Protein AF-0000000066064183 (afdb_homodimer)

Solvent-accessible surface area (backbone atoms only — not comparable to full-atom values): 51608 Å² total; per-residue (Å²): 132,82,78,79,80,56,52,75,46,66,65,66,35,62,36,54,28,51,51,50,15,47,63,70,66,60,38,46,51,27,58,56,36,21,38,32,31,71,43,73,90,40,61,31,41,55,65,81,29,34,33,32,48,50,46,84,92,49,53,87,60,42,46,68,50,88,60,41,25,74,32,58,51,68,46,46,53,54,43,50,52,51,51,50,53,57,45,64,74,35,52,28,32,36,38,71,33,29,43,29,48,42,86,91,64,43,38,37,30,45,37,33,20,49,43,37,56,59,42,43,48,47,60,15,36,27,27,75,55,95,61,76,54,82,82,67,67,79,63,30,38,36,43,38,32,42,86,43,75,47,45,32,91,78,47,71,43,76,41,49,25,38,36,38,39,29,75,92,74,33,36,36,42,31,32,29,50,56,30,67,65,53,59,60,48,51,55,47,25,52,46,39,51,54,32,51,82,70,67,20,36,59,38,41,20,11,27,27,28,39,92,87,55,54,16,39,36,31,32,30,48,70,78,39,43,33,50,64,68,37,54,38,94,83,29,25,28,34,32,41,46,40,30,37,44,38,93,71,28,27,27,10,35,44,32,22,40,75,40,72,32,58,67,60,41,55,88,84,35,47,56,62,49,65,27,59,22,51,74,13,39,31,38,40,60,43,57,48,92,66,24,43,75,36,38,76,54,48,86,81,36,60,43,14,31,34,36,21,36,44,84,49,39,87,52,42,34,92,65,20,46,48,44,56,47,53,35,36,33,40,34,18,25,36,50,63,12,58,63,30,50,43,30,57,42,55,71,41,32,45,45,36,51,38,54,41,21,57,25,37,45,51,43,40,56,38,62,85,66,54,84,63,73,44,78,43,70,28,39,58,28,43,46,83,38,48,39,40,50,70,64,62,55,46,51,42,48,52,50,52,32,64,74,74,62,36,46,40,34,40,32,39,53,18,21,36,38,29,26,71,94,66,26,45,61,55,51,68,68,49,54,48,23,52,51,48,28,55,76,71,46,68,57,66,87,44,64,61,44,77,41,70,45,61,45,44,33,21,48,66,65,51,71,81,42,68,56,63,53,35,46,24,57,70,46,28,89,48,52,66,58,43,55,51,51,35,52,53,52,22,51,53,52,52,60,63,51,66,80,58,91,72,58,68,67,31,61,64,33,39,39,42,133,133,82,78,79,81,56,52,76,47,65,65,68,35,63,36,54,28,51,51,48,14,48,63,69,66,60,40,46,49,26,57,57,37,20,38,33,32,70,40,73,89,39,62,29,41,55,65,81,30,34,33,32,47,50,46,85,92,50,51,85,59,40,45,70,50,89,59,41,25,75,33,58,51,69,45,46,55,56,43,49,52,52,50,50,54,57,44,64,72,36,53,30,32,36,39,71,33,28,42,29,49,42,85,90,65,44,38,37,30,46,39,35,19,48,44,38,56,60,42,43,47,47,60,15,37,27,27,74,55,93,62,74,53,80,83,65,65,80,62,30,38,36,43,37,32,42,87,42,75,46,45,31,92,80,48,71,44,76,41,49,26,39,36,38,40,30,76,92,76,33,35,36,42,31,32,28,49,55,30,67,64,52,61,60,48,50,54,47,24,51,45,40,50,54,32,52,80,70,67,20,35,59,38,42,21,11,27,26,27,40,92,86,54,51,19,38,36,29,31,29,47,70,78,39,41,33,49,63,67,37,54,38,94,81,29,25,28,32,31,38,45,39,30,35,44,37,91,72,27,26,25,11,34,44,32,23,40,74,41,73,32,57,67,58,42,54,89,83,34,46,56,63,49,65,26,58,23,51,75,15,38,31,39,40,59,43,56,50,92,64,24,42,75,36,37,76,52,47,84,81,34,60,43,14,32,34,36,20,36,44,85,48,39,88,54,43,35,92,65,20,46,46,43,55,46,52,33,38,34,41,36,18,25,37,51,62,11,58,63,31,50,43,30,57,43,55,72,41,32,45,46,36,49,38,53,43,20,58,25,37,45,50,44,39,58,38,61,84,65,54,83,64,72,43,77,43,68,29,39,58,28,42,45,81,39,48,39,39,49,69,64,62,54,45,50,42,48,52,51,53,33,64,74,73,61,35,44,40,34,41,33,37,54,19,21,36,38,28,25,71,93,67,28,44,62,56,51,67,67,50,53,49,22,53,50,48,29,55,76,72,46,66,56,66,88,48,63,62,45,78,41,69,44,62,45,43,32,20,48,65,68,50,72,82,40,66,55,63,54,37,47,25,58,70,48,28,88,48,53,66,58,42,54,52,49,35,52,52,51,21,51,50,52,50,61,63,51,67,79,58,91,71,58,66,66,31,62,65,33,38,38,43,133

Structure (mmCIF, N/CA/C/O backbone):
data_AF-0000000066064183-model_v1
#
loop_
_entity.id
_entity.type
_entity.pdbx_description
1 polymer 'Phosphoenolpyruvate carboxykinase (ATP)'
#
loop_
_atom_site.group_PDB
_atom_site.id
_atom_site.type_symbol
_atom_site.label_atom_id
_atom_site.label_alt_id
_atom_site.label_comp_id
_atom_site.label_asym_id
_atom_site.label_entity_id
_atom_site.label_seq_id
_atom_site.pdbx_PDB_ins_code
_atom_site.Cartn_x
_atom_site.Cartn_y
_atom_site.Cartn_z
_atom_site.occupancy
_atom_site.B_iso_or_equiv
_atom_site.auth_seq_id
_atom_site.auth_comp_id
_atom_site.auth_asym_id
_atom_site.auth_atom_id
_atom_site.pdbx_PDB_model_num
ATOM 1 N N . MET A 1 1 ? 44.344 3.656 12.828 1 25.38 1 MET A N 1
ATOM 2 C CA . MET A 1 1 ? 43.125 4.348 13.234 1 25.38 1 MET A CA 1
ATOM 3 C C . MET A 1 1 ? 42.25 4.652 12.023 1 25.38 1 MET A C 1
ATOM 5 O O . MET A 1 1 ? 42.531 5.59 11.273 1 25.38 1 MET A O 1
ATOM 9 N N . THR A 1 2 ? 41.656 3.768 11.242 1 33.09 2 THR A N 1
ATOM 10 C CA . THR A 1 2 ? 40.938 3.949 9.984 1 33.09 2 THR A CA 1
ATOM 11 C C . THR A 1 2 ? 39.75 4.906 10.172 1 33.09 2 THR A C 1
ATOM 13 O O . THR A 1 2 ? 38.906 4.691 11.031 1 33.09 2 THR A O 1
ATOM 16 N N . GLN A 1 3 ? 39.875 6.207 10.078 1 32.75 3 GLN A N 1
ATOM 17 C CA . GLN A 1 3 ? 38.906 7.293 10.164 1 32.75 3 GLN A CA 1
ATOM 18 C C . GLN A 1 3 ? 37.562 6.883 9.555 1 32.75 3 GLN A C 1
ATOM 20 O O . GLN A 1 3 ? 37.469 6.57 8.367 1 32.75 3 GLN A O 1
ATOM 25 N N . ALA A 1 4 ? 36.75 6.094 10.227 1 49.12 4 ALA A N 1
ATOM 26 C CA . ALA A 1 4 ? 35.469 5.574 9.805 1 49.12 4 ALA A CA 1
ATOM 27 C C . ALA A 1 4 ? 34.688 6.625 9.031 1 49.12 4 ALA A C 1
ATOM 29 O O . ALA A 1 4 ? 34.375 7.699 9.555 1 49.12 4 ALA A O 1
ATOM 30 N N . ASN A 1 5 ? 34.688 6.867 7.684 1 70 5 ASN A N 1
ATOM 31 C CA . ASN A 1 5 ? 34.031 7.789 6.773 1 70 5 ASN A CA 1
ATOM 32 C C . ASN A 1 5 ? 32.5 7.711 6.918 1 70 5 ASN A C 1
ATOM 34 O O . ASN A 1 5 ? 31.906 6.688 6.598 1 70 5 ASN A O 1
ATOM 38 N N . ASN A 1 6 ? 31.875 8.672 7.781 1 86.19 6 ASN A N 1
ATOM 39 C CA . ASN A 1 6 ? 30.422 8.789 7.961 1 86.19 6 ASN A CA 1
ATOM 40 C C . ASN A 1 6 ? 29.719 9.117 6.648 1 86.19 6 ASN A C 1
ATOM 42 O O . ASN A 1 6 ? 30.172 10 5.906 1 86.19 6 ASN A O 1
ATOM 46 N N . ALA A 1 7 ? 28.719 8.305 6.34 1 92.81 7 ALA A N 1
ATOM 47 C CA . ALA A 1 7 ? 28 8.461 5.078 1 92.81 7 ALA A CA 1
ATOM 48 C C . ALA A 1 7 ? 26.969 9.586 5.16 1 92.81 7 ALA A C 1
ATOM 50 O O . ALA A 1 7 ? 26.344 9.781 6.199 1 92.81 7 ALA A O 1
ATOM 51 N N . VAL A 1 8 ? 26.953 10.391 4.141 1 97.69 8 VAL A N 1
ATOM 52 C CA . VAL A 1 8 ? 25.875 11.359 3.938 1 97.69 8 VAL A CA 1
ATOM 53 C C . VAL A 1 8 ? 24.938 10.859 2.846 1 97.69 8 VAL A C 1
ATOM 55 O O . VAL A 1 8 ? 25.328 10.766 1.679 1 97.69 8 VAL A O 1
ATOM 58 N N . TYR A 1 9 ? 23.766 10.477 3.223 1 98.06 9 TYR A N 1
ATOM 59 C CA . TYR A 1 9 ? 22.734 10.055 2.27 1 98.06 9 TYR A CA 1
ATOM 60 C C . TYR A 1 9 ? 21.953 11.25 1.751 1 98.06 9 TYR A C 1
ATOM 62 O O . TYR A 1 9 ? 21.234 11.906 2.51 1 98.06 9 TYR A O 1
ATOM 70 N N . THR A 1 10 ? 22.031 11.57 0.481 1 98.31 10 THR A N 1
ATOM 71 C CA . THR A 1 10 ? 21.422 12.773 -0.071 1 98.31 10 THR A CA 1
ATOM 72 C C . THR A 1 10 ? 20.312 12.414 -1.053 1 98.31 10 THR A C 1
ATOM 74 O O . THR A 1 10 ? 20.547 11.719 -2.039 1 98.31 10 THR A O 1
ATOM 77 N N . ASP A 1 11 ? 19.094 12.859 -0.769 1 98 11 ASP A N 1
ATOM 78 C CA . ASP A 1 11 ? 17.938 12.766 -1.643 1 98 11 ASP A CA 1
ATOM 79 C C . ASP A 1 11 ? 17.688 11.32 -2.062 1 98 11 ASP A C 1
ATOM 81 O O . ASP A 1 11 ? 17.406 11.047 -3.234 1 98 11 ASP A O 1
ATOM 85 N N . ILE A 1 12 ? 17.875 10.383 -1.1 1 97.69 12 ILE A N 1
ATOM 86 C CA . ILE A 1 12 ? 17.562 8.992 -1.404 1 97.69 12 ILE A CA 1
ATOM 87 C C . ILE A 1 12 ? 16.062 8.781 -1.341 1 97.69 12 ILE A C 1
ATOM 89 O O . ILE A 1 12 ? 15.336 9.586 -0.758 1 97.69 12 ILE A O 1
ATOM 93 N N . SER A 1 13 ? 15.516 7.742 -1.992 1 97.62 13 SER A N 1
ATOM 94 C CA . SER A 1 13 ? 14.086 7.516 -2.145 1 97.62 13 SER A CA 1
ATOM 95 C C . SER A 1 13 ? 13.43 7.191 -0.804 1 97.62 13 SER A C 1
ATOM 97 O O . SER A 1 13 ? 14.117 6.852 0.161 1 97.62 13 SER A O 1
ATOM 99 N N . ALA A 1 14 ? 12.125 7.352 -0.749 1 98 14 ALA A N 1
ATOM 100 C CA . ALA A 1 14 ? 11.367 6.973 0.442 1 98 14 ALA A CA 1
ATOM 101 C C . ALA A 1 14 ? 11.617 5.512 0.808 1 98 14 ALA A C 1
ATOM 103 O O . ALA A 1 14 ? 11.75 5.176 1.986 1 98 14 ALA A O 1
ATOM 104 N N . ALA A 1 15 ? 11.641 4.652 -0.198 1 98.62 15 ALA A N 1
ATOM 105 C CA . ALA A 1 15 ? 11.914 3.236 0.029 1 98.62 15 ALA A CA 1
ATOM 106 C C . ALA A 1 15 ? 13.273 3.047 0.709 1 98.62 15 ALA A C 1
ATOM 108 O O . ALA A 1 15 ? 13.391 2.281 1.669 1 98.62 15 ALA A O 1
ATOM 109 N N . GLN A 1 16 ? 14.281 3.736 0.266 1 98.62 16 GLN A N 1
ATOM 110 C CA . GLN A 1 16 ? 15.617 3.65 0.849 1 98.62 16 GLN A CA 1
ATOM 111 C C . GLN A 1 16 ? 15.633 4.191 2.275 1 98.62 16 GLN A C 1
ATOM 113 O O . GLN A 1 16 ? 16.328 3.666 3.139 1 98.62 16 GLN A O 1
ATOM 118 N N . LEU A 1 17 ? 14.891 5.289 2.475 1 98.81 17 LEU A N 1
ATOM 119 C CA . LEU A 1 17 ? 14.805 5.832 3.824 1 98.81 17 LEU A CA 1
ATOM 120 C C . LEU A 1 17 ? 14.172 4.824 4.777 1 98.81 17 LEU A C 1
ATOM 122 O O . LEU A 1 17 ? 14.625 4.672 5.914 1 98.81 17 LEU A O 1
ATOM 126 N N . VAL A 1 18 ? 13.133 4.125 4.355 1 98.88 18 VAL A N 1
ATOM 127 C CA . VAL A 1 18 ? 12.492 3.098 5.168 1 98.88 18 VAL A CA 1
ATOM 128 C C . VAL A 1 18 ? 13.484 1.972 5.453 1 98.88 18 VAL A C 1
ATOM 130 O O . VAL A 1 18 ? 13.586 1.5 6.59 1 98.88 18 VAL A O 1
ATOM 133 N N . GLU A 1 19 ? 14.234 1.523 4.422 1 98.81 19 GLU A N 1
ATOM 134 C CA . GLU A 1 19 ? 15.242 0.487 4.605 1 98.81 19 GLU A CA 1
ATOM 135 C C . GLU A 1 19 ? 16.266 0.896 5.656 1 98.81 19 GLU A C 1
ATOM 137 O O . GLU A 1 19 ? 16.609 0.108 6.539 1 98.81 19 GLU A O 1
ATOM 142 N N . GLU A 1 20 ? 16.766 2.166 5.547 1 98.56 20 GLU A N 1
ATOM 143 C CA . GLU A 1 20 ? 17.75 2.668 6.5 1 98.56 20 GLU A CA 1
ATOM 144 C C . GLU A 1 20 ? 17.188 2.727 7.914 1 98.56 20 GLU A C 1
ATOM 146 O O . GLU A 1 20 ? 17.859 2.385 8.883 1 98.56 20 GLU A O 1
ATOM 151 N N . ALA A 1 21 ? 15.945 3.18 8.023 1 98.75 21 ALA A N 1
ATOM 152 C CA . ALA A 1 21 ? 15.297 3.229 9.336 1 98.75 21 ALA A CA 1
ATOM 153 C C . ALA A 1 21 ? 15.227 1.838 9.961 1 98.75 21 ALA A C 1
ATOM 155 O O . ALA A 1 21 ? 15.492 1.673 11.156 1 98.75 21 ALA A O 1
ATOM 156 N N . ILE A 1 22 ? 14.836 0.822 9.156 1 98.69 22 ILE A N 1
ATOM 157 C CA . ILE A 1 22 ? 14.719 -0.551 9.633 1 98.69 22 ILE A CA 1
ATOM 158 C C . ILE A 1 22 ? 16.094 -1.083 10.023 1 98.69 22 ILE A C 1
ATOM 160 O O . ILE A 1 22 ? 16.266 -1.652 11.109 1 98.69 22 ILE A O 1
ATOM 164 N N . ARG A 1 23 ? 17.125 -0.893 9.18 1 98 23 ARG A N 1
ATOM 165 C CA . ARG A 1 23 ? 18.484 -1.382 9.438 1 98 23 ARG A CA 1
ATOM 166 C C . ARG A 1 23 ? 19.047 -0.786 10.727 1 98 23 ARG A C 1
ATOM 168 O O . ARG A 1 23 ? 19.781 -1.45 11.445 1 98 23 ARG A O 1
ATOM 175 N N . ARG A 1 24 ? 18.641 0.432 11 1 97.56 24 ARG A N 1
ATOM 176 C CA . ARG A 1 24 ? 19.219 1.164 12.125 1 97.56 24 ARG A CA 1
ATOM 177 C C . ARG A 1 24 ? 18.328 1.033 13.367 1 97.56 24 ARG A C 1
ATOM 179 O O . ARG A 1 24 ? 18.625 1.625 14.406 1 97.56 24 ARG A O 1
ATOM 186 N N . GLY A 1 25 ? 17.219 0.284 13.281 1 97.69 25 GLY A N 1
ATOM 187 C CA . GLY A 1 25 ? 16.328 0.056 14.414 1 97.69 25 GLY A CA 1
ATOM 188 C C . GLY A 1 25 ? 15.547 1.291 14.82 1 97.69 25 GLY A C 1
ATOM 189 O O . GLY A 1 25 ? 15.227 1.475 15.992 1 97.69 25 GLY A O 1
ATOM 190 N N . GLU A 1 26 ? 15.273 2.219 13.836 1 98.19 26 GLU A N 1
ATOM 191 C CA . GLU A 1 26 ? 14.594 3.479 14.133 1 98.19 26 GLU A CA 1
ATOM 192 C C . GLU A 1 26 ? 13.078 3.287 14.188 1 98.19 26 GLU A C 1
ATOM 194 O O . GLU A 1 26 ? 12.359 4.152 14.68 1 98.19 26 GLU A O 1
ATOM 199 N N . GLY A 1 27 ? 12.594 2.215 13.648 1 98.31 27 GLY A N 1
ATOM 200 C CA . GLY A 1 27 ? 11.172 1.928 13.578 1 98.31 27 GLY A CA 1
ATOM 201 C C . GLY A 1 27 ? 10.875 0.517 13.102 1 98.31 27 GLY A C 1
ATOM 202 O O . GLY A 1 27 ? 11.781 -0.295 12.938 1 98.31 27 GLY A O 1
ATOM 203 N N . GLU A 1 28 ? 9.594 0.172 13.023 1 98.62 28 GLU A N 1
ATOM 204 C CA . GLU A 1 28 ? 9.117 -1.113 12.523 1 98.62 28 GLU A CA 1
ATOM 205 C C . GLU A 1 28 ? 7.992 -0.927 11.508 1 98.62 28 GLU A C 1
ATOM 207 O O . GLU A 1 28 ? 7.379 0.14 11.445 1 98.62 28 GLU A O 1
ATOM 212 N N . LEU A 1 29 ? 7.777 -1.938 10.703 1 98.88 29 LEU A N 1
ATOM 213 C CA . LEU A 1 29 ? 6.742 -1.843 9.672 1 98.88 29 LEU A CA 1
ATOM 214 C C . LEU A 1 29 ? 5.406 -2.363 10.195 1 98.88 29 LEU A C 1
ATOM 216 O O . LEU A 1 29 ? 5.363 -3.379 10.898 1 98.88 29 LEU A O 1
ATOM 220 N N . ALA A 1 30 ? 4.328 -1.636 9.93 1 98.81 30 ALA A N 1
ATOM 221 C CA . ALA A 1 30 ? 2.967 -2.111 10.164 1 98.81 30 ALA A CA 1
ATOM 222 C C . ALA A 1 30 ? 2.514 -3.045 9.047 1 98.81 30 ALA A C 1
ATOM 224 O O . ALA A 1 30 ? 3.184 -3.164 8.023 1 98.81 30 ALA A O 1
ATOM 225 N N . ALA A 1 31 ? 1.362 -3.686 9.258 1 98.06 31 ALA A N 1
ATOM 226 C CA . ALA A 1 31 ? 0.8 -4.629 8.297 1 98.06 31 ALA A CA 1
ATOM 227 C C . ALA A 1 31 ? 0.508 -3.947 6.961 1 98.06 31 ALA A C 1
ATOM 229 O O . ALA A 1 31 ? 0.553 -4.586 5.906 1 98.06 31 ALA A O 1
ATOM 230 N N . ASN A 1 32 ? 0.282 -2.654 6.941 1 97.62 32 ASN A N 1
ATOM 231 C CA . ASN A 1 32 ? -0.038 -1.923 5.723 1 97.62 32 ASN A CA 1
ATOM 232 C C . ASN A 1 32 ? 1.206 -1.288 5.105 1 97.62 32 ASN A C 1
ATOM 234 O O . ASN A 1 32 ? 1.104 -0.494 4.172 1 97.62 32 ASN A O 1
ATOM 238 N N . GLY A 1 33 ? 2.35 -1.509 5.699 1 98.5 33 GLY A N 1
ATOM 239 C CA . GLY A 1 33 ? 3.613 -1.091 5.113 1 98.5 33 GLY A CA 1
ATOM 240 C C . GLY A 1 33 ? 4.105 0.241 5.645 1 98.5 33 GLY A C 1
ATOM 241 O O . GLY A 1 33 ? 5.242 0.638 5.383 1 98.5 33 GLY A O 1
ATOM 242 N N . SER A 1 34 ? 3.293 0.961 6.387 1 98.81 34 SER A N 1
ATOM 243 C CA . SER A 1 34 ? 3.756 2.225 6.949 1 98.81 34 SER A CA 1
ATOM 244 C C . SER A 1 34 ? 4.832 1.996 8.008 1 98.81 34 SER A C 1
ATOM 246 O O . SER A 1 34 ? 4.879 0.937 8.633 1 98.81 34 SER A O 1
ATOM 248 N N . LEU A 1 35 ? 5.734 2.947 8.141 1 98.94 35 LEU A N 1
ATOM 249 C CA . LEU A 1 35 ? 6.773 2.898 9.156 1 98.94 35 LEU A CA 1
ATOM 250 C C . LEU A 1 35 ? 6.25 3.42 10.492 1 98.94 35 LEU A C 1
ATOM 252 O O . LEU A 1 35 ? 5.742 4.539 10.57 1 98.94 35 LEU A O 1
ATOM 256 N N . VAL A 1 36 ? 6.328 2.646 11.547 1 98.88 36 VAL A N 1
ATOM 257 C CA . VAL A 1 36 ? 5.859 3.027 12.875 1 98.88 36 VAL A CA 1
ATOM 258 C C . VAL A 1 36 ? 7.051 3.373 13.766 1 98.88 36 VAL A C 1
ATOM 260 O O . VAL A 1 36 ? 7.996 2.588 13.875 1 98.88 36 VAL A O 1
ATOM 263 N N . VAL A 1 37 ? 7.031 4.512 14.344 1 98.81 37 VAL A N 1
ATOM 264 C CA . VAL A 1 37 ? 8.125 4.957 15.195 1 98.81 37 VAL A CA 1
ATOM 265 C C . VAL A 1 37 ? 7.582 5.371 16.562 1 98.81 37 VAL A C 1
ATOM 267 O O . VAL A 1 37 ? 6.398 5.676 16.703 1 98.81 37 VAL A O 1
ATOM 270 N N . ARG A 1 38 ? 8.398 5.367 17.578 1 98 38 ARG A N 1
ATOM 271 C CA . ARG A 1 38 ? 8.117 5.844 18.938 1 98 38 ARG A CA 1
ATOM 272 C C . ARG A 1 38 ? 9.07 6.965 19.328 1 98 38 ARG A C 1
ATOM 274 O O . ARG A 1 38 ? 10.273 6.883 19.062 1 98 38 ARG A O 1
ATOM 281 N N . THR A 1 39 ? 8.484 7.965 19.875 1 97.19 39 THR A N 1
ATOM 282 C CA . THR A 1 39 ? 9.305 9.141 20.141 1 97.19 39 THR A CA 1
ATOM 283 C C . THR A 1 39 ? 9.688 9.219 21.625 1 97.19 39 THR A C 1
ATOM 285 O O . THR A 1 39 ? 10.367 10.156 22.047 1 97.19 39 THR A O 1
ATOM 288 N N . GLY A 1 40 ? 9.242 8.219 22.438 1 94.25 40 GLY A N 1
ATOM 289 C CA . GLY A 1 40 ? 9.648 8.148 23.844 1 94.25 40 GLY A CA 1
ATOM 290 C C . GLY A 1 40 ? 8.938 9.148 24.719 1 94.25 40 GLY A C 1
ATOM 291 O O . GLY A 1 40 ? 7.707 9.242 24.703 1 94.25 40 GLY A O 1
ATOM 292 N N . HIS A 1 41 ? 9.734 9.867 25.469 1 91.31 41 HIS A N 1
ATOM 293 C CA . HIS A 1 41 ? 9.188 10.75 26.5 1 91.31 41 HIS A CA 1
ATOM 294 C C . HIS A 1 41 ? 8.477 11.953 25.875 1 91.31 41 HIS A C 1
ATOM 296 O O . HIS A 1 41 ? 7.5 12.453 26.438 1 91.31 41 HIS A O 1
ATOM 302 N N . ARG A 1 42 ? 8.914 12.461 24.75 1 93.88 42 ARG A N 1
ATOM 303 C CA . ARG A 1 42 ? 8.289 13.594 24.094 1 93.88 42 ARG A CA 1
ATOM 304 C C . ARG A 1 42 ? 7.332 13.133 23 1 93.88 42 ARG A C 1
ATOM 306 O O . ARG A 1 42 ? 7.754 12.859 21.875 1 93.88 42 ARG A O 1
ATOM 313 N N . THR A 1 43 ? 6.055 13.133 23.266 1 94.19 43 THR A N 1
ATOM 314 C CA . THR A 1 43 ? 5.027 12.688 22.328 1 94.19 43 THR A CA 1
ATOM 315 C C . THR A 1 43 ? 4.246 13.875 21.781 1 94.19 43 THR A C 1
ATOM 317 O O . THR A 1 43 ? 3.209 13.695 21.141 1 94.19 43 THR A O 1
ATOM 320 N N . GLY A 1 44 ? 4.688 15.094 22.047 1 94.12 44 GLY A N 1
ATOM 321 C CA . GLY A 1 44 ? 4.098 16.344 21.594 1 94.12 44 GLY A CA 1
ATOM 322 C C . GLY A 1 44 ? 5.086 17.5 21.547 1 94.12 44 GLY A C 1
ATOM 323 O O . GLY A 1 44 ? 6.277 17.297 21.797 1 94.12 44 GLY A O 1
ATOM 324 N N . ARG A 1 45 ? 4.637 18.625 21.281 1 94.31 45 ARG A N 1
ATOM 325 C CA . ARG A 1 45 ? 5.484 19.812 21.188 1 94.31 45 ARG A CA 1
ATOM 326 C C . ARG A 1 45 ? 5.957 20.25 22.578 1 94.31 45 ARG A C 1
ATOM 328 O O . ARG A 1 45 ? 5.285 19.984 23.578 1 94.31 45 ARG A O 1
ATOM 335 N N . SER A 1 46 ? 7.098 20.891 22.562 1 94.5 46 SER A N 1
ATOM 336 C CA . SER A 1 46 ? 7.66 21.484 23.766 1 94.5 46 SER A CA 1
ATOM 337 C C . SER A 1 46 ? 7.676 23 23.672 1 94.5 46 SER A C 1
ATOM 339 O O . SER A 1 46 ? 8.703 23.609 23.375 1 94.5 46 SER A O 1
ATOM 341 N N . PRO A 1 47 ? 6.598 23.625 24.109 1 92.88 47 PRO A N 1
ATOM 342 C CA . PRO A 1 47 ? 6.465 25.062 23.875 1 92.88 47 PRO A CA 1
ATOM 343 C C . PRO A 1 47 ? 7.555 25.875 24.562 1 92.88 47 PRO A C 1
ATOM 345 O O . PRO A 1 47 ? 8.047 26.859 24 1 92.88 47 PRO A O 1
ATOM 348 N N . VAL A 1 48 ? 7.992 25.484 25.75 1 94.75 48 VAL A N 1
ATOM 349 C CA . VAL A 1 48 ? 8.922 26.297 26.531 1 94.75 48 VAL A CA 1
ATOM 350 C C . VAL A 1 48 ? 10.344 26.078 26.031 1 94.75 48 VAL A C 1
ATOM 352 O O . VAL A 1 48 ? 11.266 26.781 26.438 1 94.75 48 VAL A O 1
ATOM 355 N N . ASP A 1 49 ? 10.484 25.109 25.109 1 97.5 49 ASP A N 1
ATOM 356 C CA . ASP A 1 49 ? 11.789 24.828 24.531 1 97.5 49 ASP A CA 1
ATOM 357 C C . ASP A 1 49 ? 11.938 25.469 23.141 1 97.5 49 ASP A C 1
ATOM 359 O O . ASP A 1 49 ? 12.914 25.203 22.438 1 97.5 49 ASP A O 1
ATOM 363 N N . ARG A 1 50 ? 11 26.25 22.781 1 97.94 50 ARG A N 1
ATOM 364 C CA . ARG A 1 50 ? 11.016 26.922 21.484 1 97.94 50 ARG A CA 1
ATOM 365 C C . ARG A 1 50 ? 11.469 28.375 21.625 1 97.94 50 ARG A C 1
ATOM 367 O O . ARG A 1 50 ? 11.031 29.078 22.547 1 97.94 50 ARG A O 1
ATOM 374 N N . PHE A 1 51 ? 12.391 28.812 20.688 1 98.81 51 PHE A N 1
ATOM 375 C CA . PHE A 1 51 ? 12.953 30.156 20.766 1 98.81 51 PHE A CA 1
ATOM 376 C C . PHE A 1 51 ? 13.078 30.766 19.359 1 98.81 51 PHE A C 1
ATOM 378 O O . PHE A 1 51 ? 13.031 30.047 18.359 1 98.81 51 PHE A O 1
ATOM 385 N N . ILE A 1 52 ? 13.18 32.062 19.344 1 98.81 52 ILE A N 1
ATOM 386 C CA . ILE A 1 52 ? 13.562 32.812 18.156 1 98.81 52 ILE A CA 1
ATOM 387 C C . ILE A 1 52 ? 14.789 33.688 18.453 1 98.81 52 ILE A C 1
ATOM 389 O O . ILE A 1 52 ? 14.836 34.344 19.484 1 98.81 52 ILE A O 1
ATOM 393 N N . VAL A 1 53 ? 15.758 33.562 17.609 1 98.88 53 VAL A N 1
ATOM 394 C CA . VAL A 1 53 ? 16.969 34.344 17.812 1 98.88 53 VAL A CA 1
ATOM 395 C C . VAL A 1 53 ? 16.625 35.844 17.766 1 98.88 53 VAL A C 1
ATOM 397 O O . VAL A 1 53 ? 15.961 36.312 16.844 1 98.88 53 VAL A O 1
ATOM 400 N N . GLU A 1 54 ? 17.031 36.531 18.812 1 98.56 54 GLU A N 1
ATOM 401 C CA . GLU A 1 54 ? 16.859 38 18.812 1 98.56 54 GLU A CA 1
ATOM 402 C C . GLU A 1 54 ? 17.969 38.688 18.047 1 98.56 54 GLU A C 1
ATOM 404 O O . GLU A 1 54 ? 19.141 38.594 18.422 1 98.56 54 GLU A O 1
ATOM 409 N N . GLU A 1 55 ? 17.672 39.312 17.016 1 97.56 55 GLU A N 1
ATOM 410 C CA . GLU A 1 55 ? 18.609 39.969 16.109 1 97.56 55 GLU A CA 1
ATOM 411 C C . GLU A 1 55 ? 17.969 41.188 15.453 1 97.56 55 GLU A C 1
ATOM 413 O O . GLU A 1 55 ? 16.734 41.312 15.414 1 97.56 55 GLU A O 1
ATOM 418 N N . PRO A 1 56 ? 18.672 42.156 15 1 97 56 PRO A N 1
ATOM 419 C CA . PRO A 1 56 ? 18.219 43.5 14.656 1 97 56 PRO A CA 1
ATOM 420 C C . PRO A 1 56 ? 17.188 43.5 13.523 1 97 56 PRO A C 1
ATOM 422 O O . PRO A 1 56 ? 16.234 44.281 13.547 1 97 56 PRO A O 1
ATOM 425 N N . SER A 1 57 ? 17.219 42.656 12.672 1 96.62 57 SER A N 1
ATOM 426 C CA . SER A 1 57 ? 16.422 42.781 11.453 1 96.62 57 SER A CA 1
ATOM 427 C C . SER A 1 57 ? 14.969 42.406 11.719 1 96.62 57 SER A C 1
ATOM 429 O O . SER A 1 57 ? 14.07 42.781 10.969 1 96.62 57 SER A O 1
ATOM 431 N N . THR A 1 58 ? 14.703 41.625 12.805 1 97.31 58 THR A N 1
ATOM 432 C CA . THR A 1 58 ? 13.344 41.125 12.977 1 97.31 58 THR A CA 1
ATOM 433 C C . THR A 1 58 ? 12.805 41.469 14.352 1 97.31 58 THR A C 1
ATOM 435 O O . THR A 1 58 ? 11.602 41.344 14.609 1 97.31 58 THR A O 1
ATOM 438 N N . LYS A 1 59 ? 13.656 41.906 15.266 1 97.38 59 LYS A N 1
ATOM 439 C CA . LYS A 1 59 ? 13.297 42.031 16.672 1 97.38 59 LYS A CA 1
ATOM 440 C C . LYS A 1 59 ? 12.078 42.938 16.859 1 97.38 59 LYS A C 1
ATOM 442 O O . LYS A 1 59 ? 11.25 42.719 17.734 1 97.38 59 LYS A O 1
ATOM 447 N N . ASP A 1 60 ? 11.875 43.938 16 1 97.38 60 ASP A N 1
ATOM 448 C CA . ASP A 1 60 ? 10.805 44.906 16.188 1 97.38 60 ASP A CA 1
ATOM 449 C C . ASP A 1 60 ? 9.484 44.406 15.609 1 97.38 60 ASP A C 1
ATOM 451 O O . ASP A 1 60 ? 8.422 44.938 15.898 1 97.38 60 ASP A O 1
ATOM 455 N N . ALA A 1 61 ? 9.523 43.406 14.82 1 97.75 61 ALA A N 1
ATOM 456 C CA . ALA A 1 61 ? 8.328 42.875 14.172 1 97.75 61 ALA A CA 1
ATOM 457 C C . ALA A 1 61 ? 7.781 41.656 14.922 1 97.75 61 ALA A C 1
ATOM 459 O O . ALA A 1 61 ? 6.711 41.156 14.586 1 97.75 61 ALA A O 1
ATOM 460 N N . ILE A 1 62 ? 8.5 41.156 15.945 1 98.25 62 ILE A N 1
ATOM 461 C CA . ILE A 1 62 ? 8.117 39.969 16.672 1 98.25 62 ILE A CA 1
ATOM 462 C C . ILE A 1 62 ? 7.434 40.344 17.984 1 98.25 62 ILE A C 1
ATOM 464 O O . ILE A 1 62 ? 7.879 41.25 18.688 1 98.25 62 ILE A O 1
ATOM 468 N N . ALA A 1 63 ? 6.277 39.688 18.203 1 97.19 63 ALA A N 1
ATOM 469 C CA . ALA A 1 63 ? 5.586 39.875 19.484 1 97.19 63 ALA A CA 1
ATOM 470 C C . ALA A 1 63 ? 6.23 39 20.562 1 97.19 63 ALA A C 1
ATOM 472 O O . ALA A 1 63 ? 5.742 37.906 20.875 1 97.19 63 ALA A O 1
ATOM 473 N N . TRP A 1 64 ? 7.293 39.562 21.172 1 97.75 64 TRP A N 1
ATOM 474 C CA . TRP A 1 64 ? 8.039 38.812 22.188 1 97.75 64 TRP A CA 1
ATOM 475 C C . TRP A 1 64 ? 7.172 38.531 23.406 1 97.75 64 TRP A C 1
ATOM 477 O O . TRP A 1 64 ? 6.277 39.312 23.734 1 97.75 64 TRP A O 1
ATOM 487 N N . GLY A 1 65 ? 7.344 37.469 24.078 1 95.06 65 GLY A N 1
ATOM 488 C CA . GLY A 1 65 ? 6.621 37.062 25.266 1 95.06 65 GLY A CA 1
ATOM 489 C C . GLY A 1 65 ? 6.785 35.594 25.594 1 95.06 65 GLY A C 1
ATOM 490 O O . GLY A 1 65 ? 7.844 35 25.359 1 95.06 65 GLY A O 1
ATOM 491 N N . ASN A 1 66 ? 5.762 35.062 26.203 1 93.19 66 ASN A N 1
ATOM 492 C CA . ASN A 1 66 ? 5.832 33.656 26.656 1 93.19 66 ASN A CA 1
ATOM 493 C C . ASN A 1 66 ? 5.82 32.688 25.484 1 93.19 66 ASN A C 1
ATOM 495 O O . ASN A 1 66 ? 6.332 31.578 25.594 1 93.19 66 ASN A O 1
ATOM 499 N N . ILE A 1 67 ? 5.242 33.125 24.391 1 94.12 67 ILE A N 1
ATOM 500 C CA . ILE A 1 67 ? 5.148 32.25 23.219 1 94.12 67 ILE A CA 1
ATOM 501 C C . ILE A 1 67 ? 6.398 32.438 22.359 1 94.12 67 ILE A C 1
ATOM 503 O O . ILE A 1 67 ? 7.098 31.453 22.062 1 94.12 67 ILE A O 1
ATOM 507 N N . ASN A 1 68 ? 6.648 33.688 22 1 97.75 68 ASN A N 1
ATOM 508 C CA . ASN A 1 68 ? 7.863 34 21.25 1 97.75 68 ASN A CA 1
ATOM 509 C C . ASN A 1 68 ? 9.008 34.406 22.172 1 97.75 68 ASN A C 1
ATOM 511 O O . ASN A 1 68 ? 9.164 35.562 22.469 1 97.75 68 ASN A O 1
ATOM 515 N N . ARG A 1 69 ? 9.82 33.406 22.5 1 98.19 69 ARG A N 1
ATOM 516 C CA . ARG A 1 69 ? 10.906 33.625 23.453 1 98.19 69 ARG A CA 1
ATOM 517 C C . ARG A 1 69 ? 12.211 33.969 22.734 1 98.19 69 ARG A C 1
ATOM 519 O O . ARG A 1 69 ? 12.594 33.281 21.781 1 98.19 69 ARG A O 1
ATOM 526 N N . PRO A 1 70 ? 12.859 35.031 23.188 1 98.44 70 PRO A N 1
ATOM 527 C CA . PRO A 1 70 ? 14.109 35.406 22.531 1 98.44 70 PRO A CA 1
ATOM 528 C C . PRO A 1 70 ? 15.273 34.5 22.875 1 98.44 70 PRO A C 1
ATOM 530 O O . PRO A 1 70 ? 15.312 33.938 23.984 1 98.44 70 PRO A O 1
ATOM 533 N N . PHE A 1 71 ? 16.188 34.312 22.031 1 98.75 71 PHE A N 1
ATOM 534 C CA . PHE A 1 71 ? 17.438 33.562 22.203 1 98.75 71 PHE A CA 1
ATOM 535 C C . PHE A 1 71 ? 18.625 34.375 21.719 1 98.75 71 PHE A C 1
ATOM 537 O O . PHE A 1 71 ? 18.562 35 20.656 1 98.75 71 PHE A O 1
ATOM 544 N N . PRO A 1 72 ? 19.703 34.375 22.469 1 98.25 72 PRO A N 1
ATOM 545 C CA . PRO A 1 72 ? 20.859 35.188 22.062 1 98.25 72 PRO A CA 1
ATOM 546 C C . PRO A 1 72 ? 21.547 34.688 20.797 1 98.25 72 PRO A C 1
ATOM 548 O O . PRO A 1 72 ? 21.766 33.469 20.672 1 98.25 72 PRO A O 1
ATOM 551 N N . ALA A 1 73 ? 21.922 35.594 19.938 1 98.31 73 ALA A N 1
ATOM 552 C CA . ALA A 1 73 ? 22.5 35.25 18.641 1 98.31 73 ALA A CA 1
ATOM 553 C C . ALA A 1 73 ? 23.828 34.5 18.828 1 98.31 73 ALA A C 1
ATOM 555 O O . ALA A 1 73 ? 24.109 33.531 18.094 1 98.31 73 ALA A O 1
ATOM 556 N N . ASP A 1 74 ? 24.641 34.906 19.766 1 97.88 74 ASP A N 1
ATOM 557 C CA . ASP A 1 74 ? 25.953 34.312 19.984 1 97.88 74 ASP A CA 1
ATOM 558 C C . ASP A 1 74 ? 25.812 32.875 20.5 1 97.88 74 ASP A C 1
ATOM 560 O O . ASP A 1 74 ? 26.562 31.984 20.109 1 97.88 74 ASP A O 1
ATOM 564 N N . LYS A 1 75 ? 24.875 32.688 21.375 1 98.44 75 LYS A N 1
ATOM 565 C CA . LYS A 1 75 ? 24.625 31.328 21.875 1 98.44 75 LYS A CA 1
ATOM 566 C C . LYS A 1 75 ? 24.078 30.422 20.781 1 98.44 75 LYS A C 1
ATOM 568 O O . LYS A 1 75 ? 24.406 29.234 20.734 1 98.44 75 LYS A O 1
ATOM 573 N N . PHE A 1 76 ? 23.297 31.016 19.922 1 98.81 76 PHE A N 1
ATOM 574 C CA . PHE A 1 76 ? 22.781 30.234 18.797 1 98.81 76 PHE A CA 1
ATOM 575 C C . PHE A 1 76 ? 23.922 29.766 17.906 1 98.81 76 PHE A C 1
ATOM 577 O O . PHE A 1 76 ? 23.969 28.594 17.516 1 98.81 76 PHE A O 1
ATOM 584 N N . ASP A 1 77 ? 24.812 30.672 17.594 1 98.81 77 ASP A N 1
ATOM 585 C CA . ASP A 1 77 ? 25.922 30.328 16.719 1 98.81 77 ASP A CA 1
ATOM 586 C C . ASP A 1 77 ? 26.766 29.188 17.312 1 98.81 77 ASP A C 1
ATOM 588 O O . ASP A 1 77 ? 27.141 28.266 16.594 1 98.81 77 ASP A O 1
ATOM 592 N N . ALA A 1 78 ? 27.031 29.312 18.609 1 98.75 78 ALA A N 1
ATOM 593 C CA . ALA A 1 78 ? 27.812 28.281 19.297 1 98.75 78 ALA A CA 1
ATOM 594 C C . ALA A 1 78 ? 27.078 26.953 19.297 1 98.75 78 ALA A C 1
ATOM 596 O O . ALA A 1 78 ? 27.688 25.906 19.047 1 98.75 78 ALA A O 1
ATOM 597 N N . LEU A 1 79 ? 25.812 26.969 19.578 1 98.81 79 LEU A N 1
ATOM 598 C CA . LEU A 1 79 ? 25.016 25.75 19.641 1 98.81 79 LEU A CA 1
ATOM 599 C C . LEU A 1 79 ? 24.875 25.109 18.25 1 98.81 79 LEU A C 1
ATOM 601 O O . LEU A 1 79 ? 25 23.891 18.109 1 98.81 79 LEU A O 1
ATOM 605 N N . TRP A 1 80 ? 24.594 25.953 17.219 1 98.88 80 TRP A N 1
ATOM 606 C CA . TRP A 1 80 ? 24.516 25.453 15.859 1 98.88 80 TRP A CA 1
ATOM 607 C C . TRP A 1 80 ? 25.797 24.703 15.484 1 98.88 80 TRP A C 1
ATOM 609 O O . TRP A 1 80 ? 25.734 23.594 14.953 1 98.88 80 TRP A O 1
ATOM 619 N N . ALA A 1 81 ? 26.906 25.312 15.734 1 98.81 81 ALA A N 1
ATOM 620 C CA . ALA A 1 81 ? 28.188 24.719 15.391 1 98.81 81 ALA A CA 1
ATOM 621 C C . ALA A 1 81 ? 28.391 23.391 16.109 1 98.81 81 ALA A C 1
ATOM 623 O O . ALA A 1 81 ? 28.906 22.438 15.523 1 98.81 81 ALA A O 1
ATOM 624 N N . ARG A 1 82 ? 28.031 23.344 17.375 1 98.75 82 ARG A N 1
ATOM 625 C CA . ARG A 1 82 ? 28.188 22.125 18.172 1 98.75 82 ARG A CA 1
ATOM 626 C C . ARG A 1 82 ? 27.312 21 17.641 1 98.75 82 ARG A C 1
ATOM 628 O O . ARG A 1 82 ? 27.75 19.859 17.516 1 98.75 82 ARG A O 1
ATOM 635 N N . VAL A 1 83 ? 26.078 21.297 17.312 1 98.88 83 VAL A N 1
ATOM 636 C CA . VAL A 1 83 ? 25.141 20.297 16.828 1 98.88 83 VAL A CA 1
ATOM 637 C C . VAL A 1 83 ? 25.562 19.828 15.445 1 98.88 83 VAL A C 1
ATOM 639 O O . VAL A 1 83 ? 25.5 18.625 15.141 1 98.88 83 VAL A O 1
ATOM 642 N N . GLU A 1 84 ? 25.938 20.75 14.617 1 98.69 84 GLU A N 1
ATOM 643 C CA . GLU A 1 84 ? 26.406 20.391 13.273 1 98.69 84 GLU A CA 1
ATOM 644 C C . GLU A 1 84 ? 27.609 19.469 13.336 1 98.69 84 GLU A C 1
ATOM 646 O O . GLU A 1 84 ? 27.672 18.469 12.609 1 98.69 84 GLU A O 1
ATOM 651 N N . ALA A 1 85 ? 28.562 19.797 14.203 1 98.38 85 ALA A N 1
ATOM 652 C CA . ALA A 1 85 ? 29.75 18.938 14.367 1 98.38 85 ALA A CA 1
ATOM 653 C C . ALA A 1 85 ? 29.344 17.547 14.867 1 98.38 85 ALA A C 1
ATOM 655 O O . ALA A 1 85 ? 29.891 16.547 14.398 1 98.38 85 ALA A O 1
ATOM 656 N N . PHE A 1 86 ? 28.5 17.531 15.812 1 98.44 86 PHE A N 1
ATOM 657 C CA . PHE A 1 86 ? 27.984 16.281 16.344 1 98.44 86 PHE A CA 1
ATOM 658 C C . PHE A 1 86 ? 27.344 15.438 15.242 1 98.44 86 PHE A C 1
ATOM 660 O O . PHE A 1 86 ? 27.594 14.242 15.141 1 98.44 86 PHE A O 1
ATOM 667 N N . ASN A 1 87 ? 26.547 16.062 14.445 1 98.44 87 ASN A N 1
ATOM 668 C CA . ASN A 1 87 ? 25.859 15.367 13.359 1 98.44 87 ASN A CA 1
ATOM 669 C C . ASN A 1 87 ? 26.828 14.844 12.312 1 98.44 87 ASN A C 1
ATOM 671 O O . ASN A 1 87 ? 26.656 13.75 11.781 1 98.44 87 ASN A O 1
ATOM 675 N N . ASN A 1 88 ? 27.812 15.617 11.984 1 97.44 88 ASN A N 1
ATOM 676 C CA . ASN A 1 88 ? 28.797 15.258 10.961 1 97.44 88 ASN A CA 1
ATOM 677 C C . ASN A 1 88 ? 29.656 14.078 11.391 1 97.44 88 ASN A C 1
ATOM 679 O O . ASN A 1 88 ? 30.312 13.445 10.57 1 97.44 88 ASN A O 1
ATOM 683 N N . ALA A 1 89 ? 29.641 13.766 12.656 1 97.44 89 ALA A N 1
ATOM 684 C CA . ALA A 1 89 ? 30.422 12.656 13.195 1 97.44 89 ALA A CA 1
ATOM 685 C C . ALA A 1 89 ? 29.641 11.352 13.141 1 97.44 89 ALA A C 1
ATOM 687 O O . ALA A 1 89 ? 30.078 10.328 13.664 1 97.44 89 ALA A O 1
ATOM 688 N N . GLN A 1 90 ? 28.516 11.344 12.5 1 97.25 90 GLN A N 1
ATOM 689 C CA . GLN A 1 90 ? 27.688 10.156 12.305 1 97.25 90 GLN A CA 1
ATOM 690 C C . GLN A 1 90 ? 27.031 10.164 10.922 1 97.25 90 GLN A C 1
ATOM 692 O O . GLN A 1 90 ? 27.047 11.18 10.227 1 97.25 90 GLN A O 1
ATOM 697 N N . ASP A 1 91 ? 26.531 9.031 10.516 1 97.75 91 ASP A N 1
ATOM 698 C CA . ASP A 1 91 ? 25.703 9 9.312 1 97.75 91 ASP A CA 1
ATOM 699 C C . ASP A 1 91 ? 24.516 9.93 9.43 1 97.75 91 ASP A C 1
ATOM 701 O O . ASP A 1 91 ? 23.906 10.039 10.508 1 97.75 91 ASP A O 1
ATOM 705 N N . HIS A 1 92 ? 24.219 10.641 8.391 1 98.62 92 HIS A N 1
ATOM 706 C CA . HIS A 1 92 ? 23.031 11.484 8.438 1 98.62 92 HIS A CA 1
ATOM 707 C C . HIS A 1 92 ? 22.406 11.617 7.059 1 98.62 92 HIS A C 1
ATOM 709 O O . HIS A 1 92 ? 22.906 11.07 6.082 1 98.62 92 HIS A O 1
ATOM 715 N N . PHE A 1 93 ? 21.281 12.242 7 1 98.81 93 PHE A N 1
ATOM 716 C CA . PHE A 1 93 ? 20.422 12.258 5.816 1 98.81 93 PHE A CA 1
ATOM 717 C C . PHE A 1 93 ? 20.109 13.695 5.402 1 98.81 93 PHE A C 1
ATOM 719 O O . PHE A 1 93 ? 19.828 14.539 6.254 1 98.81 93 PHE A O 1
ATOM 726 N N . VAL A 1 94 ? 20.188 13.961 4.117 1 98.88 94 VAL A N 1
ATOM 727 C CA . VAL A 1 94 ? 19.922 15.281 3.566 1 98.88 94 VAL A CA 1
ATOM 728 C C . VAL A 1 94 ? 18.875 15.18 2.459 1 98.88 94 VAL A C 1
ATOM 730 O O . VAL A 1 94 ? 18.953 14.297 1.601 1 98.88 94 VAL A O 1
ATOM 733 N N . SER A 1 95 ? 17.844 16 2.518 1 98.75 95 SER A N 1
ATOM 734 C CA . SER A 1 95 ? 16.891 16.156 1.435 1 98.75 95 SER A CA 1
ATOM 735 C C . SER A 1 95 ? 16.688 17.625 1.074 1 98.75 95 SER A C 1
ATOM 737 O O . SER A 1 95 ? 16.797 18.5 1.937 1 98.75 95 SER A O 1
ATOM 739 N N . HIS A 1 96 ? 16.5 17.891 -0.178 1 98.81 96 HIS A N 1
ATOM 740 C CA . HIS A 1 96 ? 16.172 19.219 -0.677 1 98.81 96 HIS A CA 1
ATOM 741 C C . HIS A 1 96 ? 14.68 19.344 -0.978 1 98.81 96 HIS A C 1
ATOM 743 O O . HIS A 1 96 ? 14.18 18.734 -1.923 1 98.81 96 HIS A O 1
ATOM 749 N N . VAL A 1 97 ? 13.977 20.172 -0.191 1 98.81 97 VAL A N 1
ATOM 750 C CA . VAL A 1 97 ? 12.523 20.266 -0.269 1 98.81 97 VAL A CA 1
ATOM 751 C C . VAL A 1 97 ? 12.109 21.734 -0.336 1 98.81 97 VAL A C 1
ATOM 753 O O . VAL A 1 97 ? 12.945 22.641 -0.2 1 98.81 97 VAL A O 1
ATOM 756 N N . HIS A 1 98 ? 10.875 21.969 -0.684 1 98.81 98 HIS A N 1
ATOM 757 C CA . HIS A 1 98 ? 10.281 23.312 -0.623 1 98.81 98 HIS A CA 1
ATOM 758 C C . HIS A 1 98 ? 9.234 23.391 0.479 1 98.81 98 HIS A C 1
ATOM 760 O O . HIS A 1 98 ? 8.633 22.375 0.851 1 98.81 98 HIS A O 1
ATOM 766 N N . VAL A 1 99 ? 9.086 24.547 1.04 1 98.75 99 VAL A N 1
ATOM 767 C CA . VAL A 1 99 ? 7.984 24.891 1.938 1 98.75 99 VAL A CA 1
ATOM 768 C C . VAL A 1 99 ? 7.137 25.984 1.316 1 98.75 99 VAL A C 1
ATOM 770 O O . VAL A 1 99 ? 7.598 27.125 1.158 1 98.75 99 VAL A O 1
ATOM 773 N N . GLY A 1 100 ? 5.895 25.578 0.991 1 98.5 100 GLY A N 1
ATOM 774 C CA . GLY A 1 100 ? 5.02 26.484 0.253 1 98.5 100 GLY A CA 1
ATOM 775 C C . GLY A 1 100 ? 4.879 26.109 -1.211 1 98.5 100 GLY A C 1
ATOM 776 O O . GLY A 1 100 ? 5.879 25.906 -1.904 1 98.5 100 GLY A O 1
ATOM 777 N N . ALA A 1 101 ? 3.672 26.047 -1.705 1 97.69 101 ALA A N 1
ATOM 778 C CA . ALA A 1 101 ? 3.408 25.516 -3.039 1 97.69 101 ALA A CA 1
ATOM 779 C C . ALA A 1 101 ? 3.355 26.641 -4.074 1 97.69 101 ALA A C 1
ATOM 781 O O . ALA A 1 101 ? 3.51 26.391 -5.273 1 97.69 101 ALA A O 1
ATOM 782 N N . ALA A 1 102 ? 3.123 27.891 -3.643 1 97 102 ALA A N 1
ATOM 783 C CA . ALA A 1 102 ? 3.049 28.984 -4.598 1 97 102 ALA A CA 1
ATOM 784 C C . ALA A 1 102 ? 4.441 29.422 -5.055 1 97 102 ALA A C 1
ATOM 786 O O . ALA A 1 102 ? 5.328 29.641 -4.227 1 97 102 ALA A O 1
ATOM 787 N N . GLU A 1 103 ? 4.598 29.609 -6.289 1 95.75 103 GLU A N 1
ATOM 788 C CA . GLU A 1 103 ? 5.891 29.938 -6.891 1 95.75 103 GLU A CA 1
ATOM 789 C C . GLU A 1 103 ? 6.477 31.203 -6.281 1 95.75 103 GLU A C 1
ATOM 791 O O . GLU A 1 103 ? 7.688 31.297 -6.074 1 95.75 103 GLU A O 1
ATOM 796 N N . ALA A 1 104 ? 5.629 32.094 -5.98 1 96.19 104 ALA A N 1
ATOM 797 C CA . ALA A 1 104 ? 6.086 33.406 -5.48 1 96.19 104 ALA A CA 1
ATOM 798 C C . ALA A 1 104 ? 6.523 33.312 -4.023 1 96.19 104 ALA A C 1
ATOM 800 O O . ALA A 1 104 ? 7.293 34.156 -3.545 1 96.19 104 ALA A O 1
ATOM 801 N N . TYR A 1 105 ? 6.129 32.219 -3.32 1 96.81 105 TYR A N 1
ATOM 802 C CA . TYR A 1 105 ? 6.258 32.312 -1.869 1 96.81 105 TYR A CA 1
ATOM 803 C C . TYR A 1 105 ? 6.98 31.094 -1.312 1 96.81 105 TYR A C 1
ATOM 805 O O . TYR A 1 105 ? 7.152 30.969 -0.098 1 96.81 105 TYR A O 1
ATOM 813 N N . TYR A 1 106 ? 7.426 30.141 -2.199 1 98.12 106 TYR A N 1
ATOM 814 C CA . TYR A 1 106 ? 8.07 28.938 -1.672 1 98.12 106 TYR A CA 1
ATOM 815 C C . TYR A 1 106 ? 9.43 29.266 -1.065 1 98.12 106 TYR A C 1
ATOM 817 O O . TYR A 1 106 ? 10.078 30.25 -1.467 1 98.12 106 TYR A O 1
ATOM 825 N N . LEU A 1 107 ? 9.852 28.516 -0.093 1 98.75 107 LEU A N 1
ATOM 826 C CA . LEU A 1 107 ? 11.18 28.531 0.496 1 98.75 107 LEU A CA 1
ATOM 827 C C . LEU A 1 107 ? 11.953 27.266 0.159 1 98.75 107 LEU A C 1
ATOM 829 O O . LEU A 1 107 ? 11.508 26.156 0.484 1 98.75 107 LEU A O 1
ATOM 833 N N . PRO A 1 108 ? 13.047 27.375 -0.577 1 98.81 108 PRO A N 1
ATOM 834 C CA . PRO A 1 108 ? 13.906 26.188 -0.697 1 98.81 108 PRO A CA 1
ATOM 835 C C . PRO A 1 108 ? 14.586 25.828 0.617 1 98.81 108 PRO A C 1
ATOM 837 O O . PRO A 1 108 ? 15.125 26.703 1.301 1 98.81 108 PRO A O 1
ATOM 840 N N . VAL A 1 109 ? 14.539 24.562 0.988 1 98.94 109 VAL A N 1
ATOM 841 C CA . VAL A 1 109 ? 15.047 24.125 2.289 1 98.94 109 VAL A CA 1
ATOM 842 C C . VAL A 1 109 ? 15.984 22.938 2.111 1 98.94 109 VAL A C 1
ATOM 844 O O . VAL A 1 109 ? 15.602 21.922 1.521 1 98.94 109 VAL A O 1
ATOM 847 N N . LYS A 1 110 ? 17.219 23.078 2.564 1 98.88 110 LYS A N 1
ATOM 848 C CA . LYS A 1 110 ? 18.094 21.938 2.805 1 98.88 110 LYS A CA 1
ATOM 849 C C . LYS A 1 110 ? 17.812 21.312 4.172 1 98.88 110 LYS A C 1
ATOM 851 O O . LYS A 1 110 ? 18.219 21.875 5.199 1 98.88 110 LYS A O 1
ATOM 856 N N . MET A 1 111 ? 17.141 20.156 4.18 1 98.88 111 MET A N 1
ATOM 857 C CA . MET A 1 111 ? 16.766 19.484 5.414 1 98.88 111 MET A CA 1
ATOM 858 C C . MET A 1 111 ? 17.766 18.391 5.773 1 98.88 111 MET A C 1
ATOM 860 O O . MET A 1 111 ? 17.953 17.438 5.016 1 98.88 111 MET A O 1
ATOM 864 N N . THR A 1 112 ? 18.422 18.547 6.871 1 98.94 112 THR A N 1
ATOM 865 C CA . THR A 1 112 ? 19.391 17.578 7.387 1 98.94 112 THR A CA 1
ATOM 866 C C . THR A 1 112 ? 18.875 16.938 8.672 1 98.94 112 THR A C 1
ATOM 868 O O . THR A 1 112 ? 18.484 17.641 9.609 1 98.94 112 THR A O 1
ATOM 871 N N . THR A 1 113 ? 18.828 15.656 8.719 1 98.88 113 THR A N 1
ATOM 872 C CA . THR A 1 113 ? 18.375 14.953 9.914 1 98.88 113 THR A CA 1
ATOM 873 C C . THR A 1 113 ? 19.375 13.875 10.328 1 98.88 113 THR A C 1
ATOM 875 O O . THR A 1 113 ? 20.031 13.266 9.469 1 98.88 113 THR A O 1
ATOM 878 N N . ALA A 1 114 ? 19.438 13.609 11.617 1 98.56 114 ALA A N 1
ATOM 879 C CA . ALA A 1 114 ? 20.281 12.539 12.141 1 98.56 114 ALA A CA 1
ATOM 880 C C . ALA A 1 114 ? 19.703 11.172 11.781 1 98.56 114 ALA A C 1
ATOM 882 O O . ALA A 1 114 ? 20.453 10.211 11.586 1 98.56 114 ALA A O 1
ATOM 883 N N . THR A 1 115 ? 18.375 11.047 11.727 1 98.62 115 THR A N 1
ATOM 884 C CA . THR A 1 115 ? 17.734 9.75 11.508 1 98.62 115 THR A CA 1
ATOM 885 C C . THR A 1 115 ? 17.094 9.688 10.133 1 98.62 115 THR A C 1
ATOM 887 O O . THR A 1 115 ? 16.688 10.711 9.578 1 98.62 115 THR A O 1
ATOM 890 N N . ALA A 1 116 ? 16.953 8.5 9.625 1 98.75 116 ALA A N 1
ATOM 891 C CA . ALA A 1 116 ? 16.281 8.258 8.352 1 98.75 116 ALA A CA 1
ATOM 892 C C . ALA A 1 116 ? 14.789 8.547 8.453 1 98.75 116 ALA A C 1
ATOM 894 O O . ALA A 1 116 ? 14.195 9.125 7.543 1 98.75 116 ALA A O 1
ATOM 895 N N . TRP A 1 117 ? 14.188 8.156 9.602 1 98.81 117 TRP A N 1
ATOM 896 C CA . TRP A 1 117 ? 12.734 8.25 9.695 1 98.81 117 TRP A CA 1
ATOM 897 C C . TRP A 1 117 ? 12.297 9.711 9.789 1 98.81 117 TRP A C 1
ATOM 899 O O . TRP A 1 117 ? 11.234 10.078 9.289 1 98.81 117 TRP A O 1
ATOM 909 N N . GLN A 1 118 ? 13.078 10.555 10.391 1 98.81 118 GLN A N 1
ATOM 910 C CA . GLN A 1 118 ? 12.695 11.961 10.445 1 98.81 118 GLN A CA 1
ATOM 911 C C . GLN A 1 118 ? 12.875 12.633 9.086 1 98.81 118 GLN A C 1
ATOM 913 O O . GLN A 1 118 ? 12.148 13.562 8.742 1 98.81 118 GLN A O 1
ATOM 918 N N . ASN A 1 119 ? 13.906 12.164 8.359 1 98.88 119 ASN A N 1
ATOM 919 C CA . ASN A 1 119 ? 14.016 12.641 6.988 1 98.88 119 ASN A CA 1
ATOM 920 C C . ASN A 1 119 ? 12.805 12.219 6.152 1 98.88 119 ASN A C 1
ATOM 922 O O . ASN A 1 119 ? 12.297 13.008 5.359 1 98.88 119 ASN A O 1
ATOM 926 N N . LEU A 1 120 ? 12.383 10.922 6.344 1 98.88 120 LEU A N 1
ATOM 927 C CA . LEU A 1 120 ? 11.172 10.445 5.68 1 98.88 120 LEU A CA 1
ATOM 928 C C . LEU A 1 120 ? 9.961 11.289 6.078 1 98.88 120 LEU A C 1
ATOM 930 O O . LEU A 1 120 ? 9.141 11.641 5.23 1 98.88 120 LEU A O 1
ATOM 934 N N . PHE A 1 121 ? 9.867 11.664 7.344 1 98.81 121 PHE A N 1
ATOM 935 C CA . PHE A 1 121 ? 8.805 12.539 7.82 1 98.81 121 PHE A CA 1
ATOM 936 C C . PHE A 1 121 ? 8.805 13.859 7.059 1 98.81 121 PHE A C 1
ATOM 938 O O . PHE A 1 121 ? 7.766 14.305 6.574 1 98.81 121 PHE A O 1
ATOM 945 N N . GLY A 1 122 ? 9.945 14.469 7.008 1 98.69 122 GLY A N 1
ATOM 946 C CA . GLY A 1 122 ? 10.047 15.719 6.27 1 98.69 122 GLY A CA 1
ATOM 947 C C . GLY A 1 122 ? 9.664 15.586 4.809 1 98.69 122 GLY A C 1
ATOM 948 O O . GLY A 1 122 ? 8.992 16.453 4.254 1 98.69 122 GLY A O 1
ATOM 949 N N . ARG A 1 123 ? 10.094 14.461 4.219 1 98.06 123 ARG A N 1
ATOM 950 C CA . ARG A 1 123 ? 9.766 14.188 2.822 1 98.06 123 ARG A CA 1
ATOM 951 C C . ARG A 1 123 ? 8.258 14.031 2.637 1 98.06 123 ARG A C 1
ATOM 953 O O . ARG A 1 123 ? 7.723 14.336 1.568 1 98.06 123 ARG A O 1
ATOM 960 N N . CYS A 1 124 ? 7.582 13.547 3.619 1 98.25 124 CYS A N 1
ATOM 961 C CA . CYS A 1 124 ? 6.125 13.438 3.59 1 98.25 124 CYS A CA 1
ATOM 962 C C . CYS A 1 124 ? 5.477 14.805 3.697 1 98.25 124 CYS A C 1
ATOM 964 O O . CYS A 1 124 ? 4.52 15.109 2.977 1 98.25 124 CYS A O 1
ATOM 966 N N . LEU A 1 125 ? 6.027 15.641 4.539 1 98.56 125 LEU A N 1
ATOM 967 C CA . LEU A 1 125 ? 5.281 16.812 4.969 1 98.56 125 LEU A CA 1
ATOM 968 C C . LEU A 1 125 ? 5.668 18.031 4.145 1 98.56 125 LEU A C 1
ATOM 970 O O . LEU A 1 125 ? 4.875 18.969 3.992 1 98.56 125 LEU A O 1
ATOM 974 N N . PHE A 1 126 ? 6.844 18.125 3.699 1 98.62 126 PHE A N 1
ATOM 975 C CA . PHE A 1 126 ? 7.25 19.234 2.84 1 98.62 126 PHE A CA 1
ATOM 976 C C . PHE A 1 126 ? 7.07 18.859 1.371 1 98.62 126 PHE A C 1
ATOM 978 O O . PHE A 1 126 ? 6.574 17.781 1.05 1 98.62 126 PHE A O 1
ATOM 985 N N . ILE A 1 127 ? 7.27 19.828 0.49 1 98.19 127 ILE A N 1
ATOM 986 C CA . ILE A 1 127 ? 7.02 19.625 -0.933 1 98.19 127 ILE A CA 1
ATOM 987 C C . ILE A 1 127 ? 8.281 19.094 -1.607 1 98.19 127 ILE A C 1
ATOM 989 O O . ILE A 1 127 ? 9.359 19.688 -1.494 1 98.19 127 ILE A O 1
ATOM 993 N N . GLU A 1 128 ? 8.219 17.969 -2.174 1 96 128 GLU A N 1
ATOM 994 C CA . GLU A 1 128 ? 9.289 17.469 -3.033 1 96 128 GLU A CA 1
ATOM 995 C C . GLU A 1 128 ? 9.188 18.062 -4.434 1 96 128 GLU A C 1
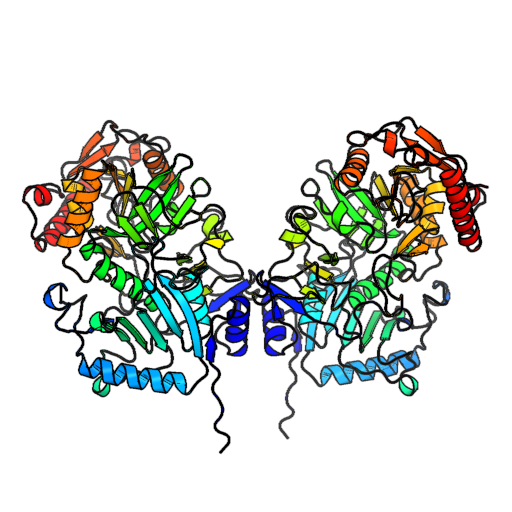ATOM 997 O O . GLU A 1 128 ? 8.328 17.672 -5.227 1 96 128 GLU A O 1
ATOM 1002 N N . PRO A 1 129 ? 10.117 18.891 -4.762 1 95.69 129 PRO A N 1
ATOM 1003 C CA . PRO A 1 129 ? 10 19.578 -6.047 1 95.69 129 PRO A CA 1
ATOM 1004 C C . PRO A 1 129 ? 10.562 18.766 -7.207 1 95.69 129 PRO A C 1
ATOM 1006 O O . PRO A 1 129 ? 11.523 18 -7.027 1 95.69 129 PRO A O 1
ATOM 1009 N N . GLU A 1 130 ? 9.977 18.953 -8.383 1 92.62 130 GLU A N 1
ATOM 1010 C CA . GLU A 1 130 ? 10.594 18.406 -9.586 1 92.62 130 GLU A CA 1
ATOM 1011 C C . GLU A 1 130 ? 11.961 19.016 -9.852 1 92.62 130 GLU A C 1
ATOM 1013 O O . GLU A 1 130 ? 12.914 18.312 -10.164 1 92.62 130 GLU A O 1
ATOM 1018 N N . GLN A 1 131 ? 11.969 20.297 -9.773 1 96.12 131 GLN A N 1
ATOM 1019 C CA . GLN A 1 131 ? 13.203 21.078 -9.836 1 96.12 131 GLN A CA 1
ATOM 1020 C C . GLN A 1 131 ? 13.422 21.875 -8.562 1 96.12 131 GLN A C 1
ATOM 1022 O O . GLN A 1 131 ? 12.602 22.734 -8.219 1 96.12 131 GLN A O 1
ATOM 1027 N N . TYR A 1 132 ? 14.477 21.594 -7.922 1 98.12 132 TYR A N 1
ATOM 1028 C CA . TYR A 1 132 ? 14.773 22.266 -6.664 1 98.12 132 TYR A CA 1
ATOM 1029 C C . TYR A 1 132 ? 15.188 23.719 -6.902 1 98.12 132 TYR A C 1
ATOM 1031 O O . TYR A 1 132 ? 16.078 23.984 -7.715 1 98.12 132 TYR A O 1
ATOM 1039 N N . ASN A 1 133 ? 14.523 24.656 -6.34 1 98.38 133 ASN A N 1
ATOM 1040 C CA . ASN A 1 133 ? 14.828 26.078 -6.242 1 98.38 133 ASN A CA 1
ATOM 1041 C C . ASN A 1 133 ? 15.062 26.688 -7.617 1 98.38 133 ASN A C 1
ATOM 1043 O O . ASN A 1 133 ? 16.109 27.312 -7.855 1 98.38 133 ASN A O 1
ATOM 1047 N N . PRO A 1 134 ? 14.102 26.562 -8.438 1 97.62 134 PRO A N 1
ATOM 1048 C CA . PRO A 1 134 ? 14.289 27.047 -9.805 1 97.62 134 PRO A CA 1
ATOM 1049 C C . PRO A 1 134 ? 14.508 28.547 -9.875 1 97.62 134 PRO A C 1
ATOM 1051 O O . PRO A 1 134 ? 15.148 29.047 -10.812 1 97.62 134 PRO A O 1
ATOM 1054 N N . ALA A 1 135 ? 14.07 29.297 -8.93 1 97.31 135 ALA A N 1
ATOM 1055 C CA . ALA A 1 135 ? 14.18 30.75 -8.969 1 97.31 135 ALA A CA 1
ATOM 1056 C C . ALA A 1 135 ? 15.477 31.219 -8.312 1 97.31 135 ALA A C 1
ATOM 1058 O O . ALA A 1 135 ? 15.781 32.406 -8.305 1 97.31 135 ALA A O 1
ATOM 1059 N N . GLY A 1 136 ? 16.219 30.328 -7.766 1 97.94 136 GLY A N 1
ATOM 1060 C CA . GLY A 1 136 ? 17.5 30.672 -7.16 1 97.94 136 GLY A CA 1
ATOM 1061 C C . GLY A 1 136 ? 17.359 31.5 -5.898 1 97.94 136 GLY A C 1
ATOM 1062 O O . GLY A 1 136 ? 18.109 32.469 -5.699 1 97.94 136 GLY A O 1
ATOM 1063 N N . LYS A 1 137 ? 16.359 31.172 -5.086 1 98.06 137 LYS A N 1
ATOM 1064 C CA . LYS A 1 137 ? 16.141 31.891 -3.832 1 98.06 137 LYS A CA 1
ATOM 1065 C C . LYS A 1 137 ? 17.172 31.5 -2.781 1 98.06 137 LYS A C 1
ATOM 1067 O O . LYS A 1 137 ? 17.891 30.516 -2.945 1 98.06 137 LYS A O 1
ATOM 1072 N N . ASP A 1 138 ? 17.25 32.375 -1.736 1 98 138 ASP A N 1
ATOM 1073 C CA . ASP A 1 138 ? 18.125 32.031 -0.616 1 98 138 ASP A CA 1
ATOM 1074 C C . ASP A 1 138 ? 17.625 30.781 0.107 1 98 138 ASP A C 1
ATOM 1076 O O . ASP A 1 138 ? 16.453 30.688 0.463 1 98 138 ASP A O 1
ATOM 1080 N N . GLU A 1 139 ? 18.469 29.922 0.318 1 98.44 139 GLU A N 1
ATOM 1081 C CA . GLU A 1 139 ? 18.141 28.609 0.866 1 98.44 139 GLU A CA 1
ATOM 1082 C C . GLU A 1 139 ? 18.047 28.656 2.389 1 98.44 139 GLU A C 1
ATOM 1084 O O . GLU A 1 139 ? 18.891 29.266 3.045 1 98.44 139 GLU A O 1
ATOM 1089 N N . TRP A 1 140 ? 17.016 28.078 2.941 1 98.88 140 TRP A N 1
ATOM 1090 C CA . TRP A 1 140 ? 16.922 27.828 4.375 1 98.88 140 TRP A CA 1
ATOM 1091 C C . TRP A 1 140 ? 17.594 26.516 4.742 1 98.88 140 TRP A C 1
ATOM 1093 O O . TRP A 1 140 ? 17.688 25.609 3.916 1 98.88 140 TRP A O 1
ATOM 1103 N N . GLN A 1 141 ? 18.109 26.406 5.996 1 98.88 141 GLN A N 1
ATOM 1104 C CA . GLN A 1 141 ? 18.672 25.172 6.531 1 98.88 141 GLN A CA 1
ATOM 1105 C C . GLN A 1 141 ? 17.891 24.688 7.75 1 98.88 141 GLN A C 1
ATOM 1107 O O . GLN A 1 141 ? 17.656 25.453 8.688 1 98.88 141 GLN A O 1
ATOM 1112 N N . VAL A 1 142 ? 17.422 23.5 7.648 1 98.94 142 VAL A N 1
ATOM 1113 C CA . VAL A 1 142 ? 16.875 22.828 8.812 1 98.94 142 VAL A CA 1
ATOM 1114 C C . VAL A 1 142 ? 17.844 21.75 9.289 1 98.94 142 VAL A C 1
ATOM 1116 O O . VAL A 1 142 ? 18.25 20.875 8.508 1 98.94 142 VAL A O 1
ATOM 1119 N N . LEU A 1 143 ? 18.281 21.844 10.492 1 98.94 143 LEU A N 1
ATOM 1120 C CA . LEU A 1 143 ? 19.125 20.844 11.141 1 98.94 143 LEU A CA 1
ATOM 1121 C C . LEU A 1 143 ? 18.391 20.172 12.297 1 98.94 143 LEU A C 1
ATOM 1123 O O . LEU A 1 143 ? 18.156 20.812 13.328 1 98.94 143 LEU A O 1
ATOM 1127 N N . ASN A 1 144 ? 17.953 18.969 12.086 1 98.88 144 ASN A N 1
ATOM 1128 C CA . ASN A 1 144 ? 17.203 18.172 13.07 1 98.88 144 ASN A CA 1
ATOM 1129 C C . ASN A 1 144 ? 18.031 17 13.578 1 98.88 144 ASN A C 1
ATOM 1131 O O . ASN A 1 144 ? 18.141 15.969 12.898 1 98.88 144 ASN A O 1
ATOM 1135 N N . VAL A 1 145 ? 18.594 17.125 14.789 1 98.81 145 VAL A N 1
ATOM 1136 C CA . VAL A 1 145 ? 19.469 16.125 15.383 1 98.81 145 VAL A CA 1
ATOM 1137 C C . VAL A 1 145 ? 18.875 15.625 16.703 1 98.81 145 VAL A C 1
ATOM 1139 O O . VAL A 1 145 ? 19.297 16.047 17.781 1 98.81 145 VAL A O 1
ATOM 1142 N N . ALA A 1 146 ? 18.109 14.594 16.594 1 96.69 146 ALA A N 1
ATOM 1143 C CA . ALA A 1 146 ? 17.25 14.141 17.672 1 96.69 146 ALA A CA 1
ATOM 1144 C C . ALA A 1 146 ? 18.062 13.547 18.812 1 96.69 146 ALA A C 1
ATOM 1146 O O . ALA A 1 146 ? 17.656 13.578 19.969 1 96.69 146 ALA A O 1
ATOM 1147 N N . ASN A 1 147 ? 19.25 13.039 18.516 1 96.88 147 ASN A N 1
ATOM 1148 C CA . ASN A 1 147 ? 20.016 12.344 19.547 1 96.88 147 ASN A CA 1
ATOM 1149 C C . ASN A 1 147 ? 21.031 13.266 20.219 1 96.88 147 ASN A C 1
ATOM 1151 O O . ASN A 1 147 ? 21.844 12.812 21.016 1 96.88 147 ASN A O 1
ATOM 1155 N N . PHE A 1 148 ? 20.984 14.492 19.875 1 98.5 148 PHE A N 1
ATOM 1156 C CA . PHE A 1 148 ? 21.812 15.461 20.578 1 98.5 148 PHE A CA 1
ATOM 1157 C C . PHE A 1 148 ? 21.188 15.844 21.922 1 98.5 148 PHE A C 1
ATOM 1159 O O . PHE A 1 148 ? 19.969 15.914 22.047 1 98.5 148 PHE A O 1
ATOM 1166 N N . GLU A 1 149 ? 22.062 16.109 22.906 1 98.38 149 GLU A N 1
ATOM 1167 C CA . GLU A 1 149 ? 21.578 16.547 24.219 1 98.38 149 GLU A CA 1
ATOM 1168 C C . GLU A 1 149 ? 22.062 17.953 24.547 1 98.38 149 GLU A C 1
ATOM 1170 O O . GLU A 1 149 ? 23.266 18.188 24.672 1 98.38 149 GLU A O 1
ATOM 1175 N N . CYS A 1 150 ? 21.078 18.844 24.672 1 98.44 150 CYS A N 1
ATOM 1176 C CA . CYS A 1 150 ? 21.422 20.203 25.078 1 98.44 150 CYS A CA 1
ATOM 1177 C C . CYS A 1 150 ? 21.734 20.266 26.562 1 98.44 150 CYS A C 1
ATOM 1179 O O . CYS A 1 150 ? 21.203 19.484 27.344 1 98.44 150 CYS A O 1
ATOM 1181 N N . VAL A 1 151 ? 22.656 21.172 26.891 1 98.56 151 VAL A N 1
ATOM 1182 C CA . VAL A 1 151 ? 23 21.484 28.281 1 98.56 151 VAL A CA 1
ATOM 1183 C C . VAL A 1 151 ? 22.656 22.938 28.578 1 98.56 151 VAL A C 1
ATOM 1185 O O . VAL A 1 151 ? 23.375 23.859 28.172 1 98.56 151 VAL A O 1
ATOM 1188 N N . PRO A 1 152 ? 21.625 23.125 29.328 1 98.12 152 PRO A N 1
ATOM 1189 C CA . PRO A 1 152 ? 21.094 24.484 29.531 1 98.12 152 PRO A CA 1
ATOM 1190 C C . PRO A 1 152 ? 22.156 25.484 29.953 1 98.12 152 PRO A C 1
ATOM 1192 O O . PRO A 1 152 ? 22.234 26.578 29.406 1 98.12 152 PRO A O 1
ATOM 1195 N N . GLU A 1 153 ? 23.078 25.141 30.875 1 97.75 153 GLU A N 1
ATOM 1196 C CA . GLU A 1 153 ? 24.109 26.031 31.375 1 97.75 153 GLU A CA 1
ATOM 1197 C C . GLU A 1 153 ? 25.094 26.422 30.281 1 97.75 153 GLU A C 1
ATOM 1199 O O . GLU A 1 153 ? 25.609 27.547 30.25 1 97.75 153 GLU A O 1
ATOM 1204 N N . ARG A 1 154 ? 25.234 25.547 29.422 1 97.69 154 ARG A N 1
ATOM 1205 C CA . ARG A 1 154 ? 26.203 25.734 28.344 1 97.69 154 ARG A CA 1
ATOM 1206 C C . ARG A 1 154 ? 25.531 26.375 27.141 1 97.69 154 ARG A C 1
ATOM 1208 O O . ARG A 1 154 ? 26.047 27.344 26.562 1 97.69 154 ARG A O 1
ATOM 1215 N N . ASP A 1 155 ? 24.359 25.906 26.828 1 98.25 155 ASP A N 1
ATOM 1216 C CA . ASP A 1 155 ? 23.75 26.203 25.516 1 98.25 155 ASP A CA 1
ATOM 1217 C C . ASP A 1 155 ? 22.719 27.312 25.625 1 98.25 155 ASP A C 1
ATOM 1219 O O . ASP A 1 155 ? 22.297 27.875 24.625 1 98.25 155 ASP A O 1
ATOM 1223 N N . GLY A 1 156 ? 22.297 27.656 26.859 1 97.56 156 GLY A N 1
ATOM 1224 C CA . GLY A 1 156 ? 21.281 28.688 27.047 1 97.56 156 GLY A CA 1
ATOM 1225 C C . GLY A 1 156 ? 19.875 28.188 26.812 1 97.56 156 GLY A C 1
ATOM 1226 O O . GLY A 1 156 ? 18.938 28.984 26.734 1 97.56 156 GLY A O 1
ATOM 1227 N N . THR A 1 157 ? 19.656 26.891 26.672 1 98.31 157 THR A N 1
ATOM 1228 C CA . THR A 1 157 ? 18.344 26.297 26.438 1 98.31 157 THR A CA 1
ATOM 1229 C C . THR A 1 157 ? 17.594 26.094 27.75 1 98.31 157 THR A C 1
ATOM 1231 O O . THR A 1 157 ? 18.156 26.328 28.828 1 98.31 157 THR A O 1
ATOM 1234 N N . ASN A 1 158 ? 16.328 25.766 27.641 1 97.44 158 ASN A N 1
ATOM 1235 C CA . ASN A 1 158 ? 15.5 25.531 28.812 1 97.44 158 ASN A CA 1
ATOM 1236 C C . ASN A 1 158 ? 15.695 24.109 29.344 1 97.44 158 ASN A C 1
ATOM 1238 O O . ASN A 1 158 ? 15.641 23.891 30.562 1 97.44 158 ASN A O 1
ATOM 1242 N N . SER A 1 159 ? 15.867 23.141 28.5 1 97.06 159 SER A N 1
ATOM 1243 C CA . SER A 1 159 ? 16.016 21.734 28.844 1 97.06 159 SER A CA 1
ATOM 1244 C C . SER A 1 159 ? 17.031 21.031 27.953 1 97.06 159 SER A C 1
ATOM 1246 O O . SER A 1 159 ? 17.953 21.672 27.438 1 97.06 159 SER A O 1
ATOM 1248 N N . ASP A 1 160 ? 16.844 19.688 27.828 1 97.81 160 ASP A N 1
ATOM 1249 C CA . ASP A 1 160 ? 17.797 18.859 27.078 1 97.81 160 ASP A CA 1
ATOM 1250 C C . ASP A 1 160 ? 17.531 18.938 25.578 1 97.81 160 ASP A C 1
ATOM 1252 O O . ASP A 1 160 ? 18.203 18.281 24.781 1 97.81 160 ASP A O 1
ATOM 1256 N N . GLY A 1 161 ? 16.562 19.766 25.156 1 97.88 161 GLY A N 1
ATOM 1257 C CA . GLY A 1 161 ? 16.234 19.938 23.75 1 97.88 161 GLY A CA 1
ATOM 1258 C C . GLY A 1 161 ? 15.773 21.344 23.406 1 97.88 161 GLY A C 1
ATOM 1259 O O . GLY A 1 161 ? 15.531 22.156 24.312 1 97.88 161 GLY A O 1
ATOM 1260 N N . CYS A 1 162 ? 15.695 21.609 22.094 1 98.69 162 CYS A N 1
ATOM 1261 C CA . CYS A 1 162 ? 15.273 22.953 21.703 1 98.69 162 CYS A CA 1
ATOM 1262 C C . CYS A 1 162 ? 14.805 22.969 20.25 1 98.69 162 CYS A C 1
ATOM 1264 O O . CYS A 1 162 ? 15.086 22.047 19.484 1 98.69 162 CYS A O 1
ATOM 1266 N N . VAL A 1 163 ? 14 23.953 19.953 1 98.81 163 VAL A N 1
ATOM 1267 C CA . VAL A 1 163 ? 13.648 24.422 18.609 1 98.81 163 VAL A CA 1
ATOM 1268 C C . VAL A 1 163 ? 13.953 25.922 18.5 1 98.81 163 VAL A C 1
ATOM 1270 O O . VAL A 1 163 ? 13.359 26.734 19.203 1 98.81 163 VAL A O 1
ATOM 1273 N N . ILE A 1 164 ? 14.906 26.266 17.625 1 98.94 164 ILE A N 1
ATOM 1274 C CA . ILE A 1 164 ? 15.305 27.672 17.547 1 98.94 164 ILE A CA 1
ATOM 1275 C C . ILE A 1 164 ? 15.227 28.156 16.094 1 98.94 164 ILE A C 1
ATOM 1277 O O . ILE A 1 164 ? 15.805 27.531 15.195 1 98.94 164 ILE A O 1
ATOM 1281 N N . LEU A 1 165 ? 14.531 29.219 15.891 1 98.88 165 LEU A N 1
ATOM 1282 C CA . LEU A 1 165 ? 14.43 29.859 14.586 1 98.88 165 LEU A CA 1
ATOM 1283 C C . LEU A 1 165 ? 15.375 31.047 14.492 1 98.88 165 LEU A C 1
ATOM 1285 O O . LEU A 1 165 ? 15.445 31.875 15.414 1 98.88 165 LEU A O 1
ATOM 1289 N N . ASN A 1 166 ? 16.141 31.094 13.469 1 98.88 166 ASN A N 1
ATOM 1290 C CA . ASN A 1 166 ? 16.984 32.25 13.141 1 98.88 166 ASN A CA 1
ATOM 1291 C C . ASN A 1 166 ? 16.641 32.812 11.766 1 98.88 166 ASN A C 1
ATOM 1293 O O . ASN A 1 166 ? 17.078 32.281 10.742 1 98.88 166 ASN A O 1
ATOM 1297 N N . PHE A 1 167 ? 15.93 33.906 11.766 1 98.69 167 PHE A N 1
ATOM 1298 C CA . PHE A 1 167 ? 15.445 34.5 10.508 1 98.69 167 PHE A CA 1
ATOM 1299 C C . PHE A 1 167 ? 16.594 35.125 9.727 1 98.69 167 PHE A C 1
ATOM 1301 O O . PHE A 1 167 ? 16.688 34.938 8.508 1 98.69 167 PHE A O 1
ATOM 1308 N N . ALA A 1 168 ? 17.5 35.75 10.367 1 98.31 168 ALA A N 1
ATOM 1309 C CA . ALA A 1 168 ? 18.594 36.438 9.695 1 98.31 168 ALA A CA 1
ATOM 1310 C C . ALA A 1 168 ? 19.484 35.438 8.945 1 98.31 168 ALA A C 1
ATOM 1312 O O . ALA A 1 168 ? 19.938 35.719 7.836 1 98.31 168 ALA A O 1
ATOM 1313 N N . GLN A 1 169 ? 19.688 34.312 9.578 1 98.69 169 GLN A N 1
ATOM 1314 C CA . GLN A 1 169 ? 20.594 33.344 8.977 1 98.69 169 GLN A CA 1
ATOM 1315 C C . GLN A 1 169 ? 19.812 32.281 8.188 1 98.69 169 GLN A C 1
ATOM 1317 O O . GLN A 1 169 ? 20.406 31.422 7.547 1 98.69 169 GLN A O 1
ATOM 1322 N N . LYS A 1 170 ? 18.5 32.344 8.195 1 98.81 170 LYS A N 1
ATOM 1323 C CA . LYS A 1 170 ? 17.625 31.375 7.539 1 98.81 170 LYS A CA 1
ATOM 1324 C C . LYS A 1 170 ? 17.953 29.953 7.984 1 98.81 170 LYS A C 1
ATOM 1326 O O . LYS A 1 170 ? 18.188 29.078 7.152 1 98.81 170 LYS A O 1
ATOM 1331 N N . LYS A 1 171 ? 17.953 29.812 9.336 1 98.94 171 LYS A N 1
ATOM 1332 C CA . LYS A 1 171 ? 18.266 28.531 9.953 1 98.94 171 LYS A CA 1
ATOM 1333 C C . LYS A 1 171 ? 17.219 28.125 10.984 1 98.94 171 LYS A C 1
ATOM 1335 O O . LYS A 1 171 ? 16.688 28.969 11.703 1 98.94 171 LYS A O 1
ATOM 1340 N N . VAL A 1 172 ? 16.859 26.906 10.969 1 98.94 172 VAL A N 1
ATOM 1341 C CA . VAL A 1 172 ? 16.047 26.297 12.008 1 98.94 172 VAL A CA 1
ATOM 1342 C C . VAL A 1 172 ? 16.812 25.141 12.648 1 98.94 172 VAL A C 1
ATOM 1344 O O . VAL A 1 172 ? 17.25 24.219 11.961 1 98.94 172 VAL A O 1
ATOM 1347 N N . LEU A 1 173 ? 17 25.203 13.953 1 98.94 173 LEU A N 1
ATOM 1348 C CA . LEU A 1 173 ? 17.688 24.156 14.711 1 98.94 173 LEU A CA 1
ATOM 1349 C C . LEU A 1 173 ? 16.688 23.359 15.539 1 98.94 173 LEU A C 1
ATOM 1351 O O . LEU A 1 173 ? 15.898 23.922 16.312 1 98.94 173 LEU A O 1
ATOM 1355 N N . ILE A 1 174 ? 16.625 22.125 15.359 1 98.88 174 ILE A N 1
ATOM 1356 C CA . ILE A 1 174 ? 15.914 21.188 16.219 1 98.88 174 ILE A CA 1
ATOM 1357 C C . ILE A 1 174 ? 16.906 20.172 16.797 1 98.88 174 ILE A C 1
ATOM 1359 O O . ILE A 1 174 ? 17.438 19.328 16.094 1 98.88 174 ILE A O 1
ATOM 1363 N N . ALA A 1 175 ? 17.156 20.25 18.062 1 98.75 175 ALA A N 1
ATOM 1364 C CA . ALA A 1 175 ? 18.109 19.391 18.75 1 98.75 175 ALA A CA 1
ATOM 1365 C C . ALA A 1 175 ? 17.484 18.719 19.953 1 98.75 175 ALA A C 1
ATOM 1367 O O . ALA A 1 175 ? 16.797 19.359 20.75 1 98.75 175 ALA A O 1
ATOM 1368 N N . GLY A 1 176 ? 17.672 17.453 20.016 1 97.94 176 GLY A N 1
ATOM 1369 C CA . GLY A 1 176 ? 17.203 16.719 21.172 1 97.94 176 GLY A CA 1
ATOM 1370 C C . GLY A 1 176 ? 15.703 16.484 21.172 1 97.94 176 GLY A C 1
ATOM 1371 O O . GLY A 1 176 ? 15.125 16.094 22.188 1 97.94 176 GLY A O 1
ATOM 1372 N N . MET A 1 177 ? 15.039 16.797 20.047 1 96.75 177 MET A N 1
ATOM 1373 C CA . MET A 1 177 ? 13.586 16.672 19.938 1 96.75 177 MET A CA 1
ATOM 1374 C C . MET A 1 177 ? 13.219 15.469 19.078 1 96.75 177 MET A C 1
ATOM 1376 O O . MET A 1 177 ? 13.453 15.461 17.859 1 96.75 177 MET A O 1
ATOM 1380 N N . ARG A 1 178 ? 12.539 14.5 19.656 1 95.81 178 ARG A N 1
ATOM 1381 C CA . ARG A 1 178 ? 12.203 13.297 18.891 1 95.81 178 ARG A CA 1
ATOM 1382 C C . ARG A 1 178 ? 10.82 13.414 18.266 1 95.81 178 ARG A C 1
ATOM 1384 O O . ARG A 1 178 ? 10.531 12.766 17.25 1 95.81 178 ARG A O 1
ATOM 1391 N N . TYR A 1 179 ? 9.945 14.266 18.906 1 97.06 179 TYR A N 1
ATOM 1392 C CA . TYR A 1 179 ? 8.617 14.469 18.328 1 97.06 179 TYR A CA 1
ATOM 1393 C C . TYR A 1 179 ? 8.703 15.133 16.969 1 97.06 179 TYR A C 1
ATOM 1395 O O . TYR A 1 179 ? 9.266 16.219 16.828 1 97.06 179 TYR A O 1
ATOM 1403 N N . ALA A 1 180 ? 8.125 14.516 15.969 1 96.44 180 ALA A N 1
ATOM 1404 C CA . ALA A 1 180 ? 8.344 14.898 14.57 1 96.44 180 ALA A CA 1
ATOM 1405 C C . ALA A 1 180 ? 7.656 16.219 14.25 1 96.44 180 ALA A C 1
ATOM 1407 O O . ALA A 1 180 ? 8.133 16.984 13.414 1 96.44 180 ALA A O 1
ATOM 1408 N N . GLY A 1 181 ? 6.594 16.531 14.938 1 96.62 181 GLY A N 1
ATOM 1409 C CA . GLY A 1 181 ? 5.809 17.734 14.664 1 96.62 181 GLY A CA 1
ATOM 1410 C C . GLY A 1 181 ? 6.598 19.016 14.828 1 96.62 181 GLY A C 1
ATOM 1411 O O . GLY A 1 181 ? 6.238 20.047 14.258 1 96.62 181 GLY A O 1
ATOM 1412 N N . GLU A 1 182 ? 7.703 18.922 15.562 1 97.88 182 GLU A N 1
ATOM 1413 C CA . GLU A 1 182 ? 8.523 20.125 15.773 1 97.88 182 GLU A CA 1
ATOM 1414 C C . GLU A 1 182 ? 9.055 20.656 14.453 1 97.88 182 GLU A C 1
ATOM 1416 O O . GLU A 1 182 ? 9.109 21.875 14.25 1 97.88 182 GLU A O 1
ATOM 1421 N N . MET A 1 183 ? 9.375 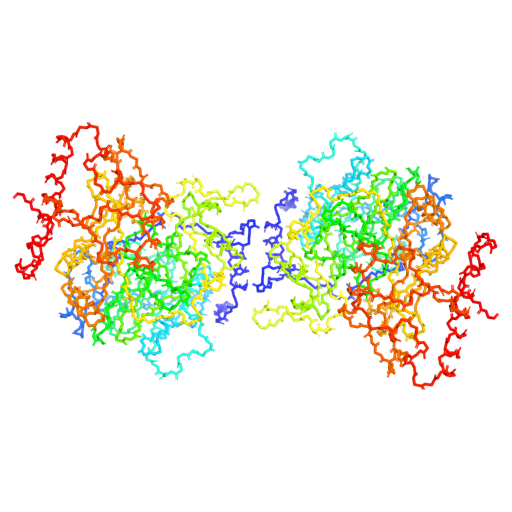19.766 13.57 1 98.12 183 MET A N 1
ATOM 1422 C CA . MET A 1 183 ? 9.977 20.172 12.305 1 98.12 183 MET A CA 1
ATOM 1423 C C . MET A 1 183 ? 8.961 20.875 11.414 1 98.12 183 MET A C 1
ATOM 1425 O O . MET A 1 183 ? 9.227 21.953 10.898 1 98.12 183 MET A O 1
ATOM 1429 N N . LYS A 1 184 ? 7.824 20.266 11.297 1 96.62 184 LYS A N 1
ATOM 1430 C CA . LYS A 1 184 ? 6.738 20.844 10.5 1 96.62 184 LYS A CA 1
ATOM 1431 C C . LYS A 1 184 ? 6.312 22.203 11.039 1 96.62 184 LYS A C 1
ATOM 1433 O O . LYS A 1 184 ? 6.219 23.172 10.289 1 96.62 184 LYS A O 1
ATOM 1438 N N . LYS A 1 185 ? 6.172 22.281 12.281 1 97.81 185 LYS A N 1
ATOM 1439 C CA . LYS A 1 185 ? 5.617 23.5 12.883 1 97.81 185 LYS A CA 1
ATOM 1440 C C . LYS A 1 185 ? 6.668 24.609 12.953 1 97.81 185 LYS A C 1
ATOM 1442 O O . LYS A 1 185 ? 6.332 25.797 12.93 1 97.81 185 LYS A O 1
ATOM 1447 N N . ALA A 1 186 ? 7.938 24.219 13.008 1 98.62 186 ALA A N 1
ATOM 1448 C CA . ALA A 1 186 ? 8.992 25.234 12.93 1 98.62 186 ALA A CA 1
ATOM 1449 C C . ALA A 1 186 ? 8.938 25.984 11.609 1 98.62 186 ALA A C 1
ATOM 1451 O O . ALA A 1 186 ? 8.953 27.219 11.586 1 98.62 186 ALA A O 1
ATOM 1452 N N . MET A 1 187 ? 8.805 25.234 10.586 1 98.75 187 MET A N 1
ATOM 1453 C CA . MET A 1 187 ? 8.773 25.875 9.273 1 98.75 187 MET A CA 1
ATOM 1454 C C . MET A 1 187 ? 7.453 26.609 9.062 1 98.75 187 MET A C 1
ATOM 1456 O O . MET A 1 187 ? 7.402 27.625 8.352 1 98.75 187 MET A O 1
ATOM 1460 N N . PHE A 1 188 ? 6.402 26.156 9.703 1 98.44 188 PHE A N 1
ATOM 1461 C CA . PHE A 1 188 ? 5.148 26.906 9.688 1 98.44 188 PHE A CA 1
ATOM 1462 C C . PHE A 1 188 ? 5.324 28.281 10.32 1 98.44 188 PHE A C 1
ATOM 1464 O O . PHE A 1 188 ? 4.836 29.281 9.789 1 98.44 188 PHE A O 1
ATOM 1471 N N . SER A 1 189 ? 5.996 28.297 11.398 1 98.69 189 SER A N 1
ATOM 1472 C CA . SER A 1 189 ? 6.27 29.547 12.078 1 98.69 189 SER A CA 1
ATOM 1473 C C . SER A 1 189 ? 7.086 30.484 11.203 1 98.69 189 SER A C 1
ATOM 1475 O O . SER A 1 189 ? 6.848 31.703 11.18 1 98.69 189 SER A O 1
ATOM 1477 N N . VAL A 1 190 ? 8.023 29.922 10.5 1 98.81 190 VAL A N 1
ATOM 1478 C CA . VAL A 1 190 ? 8.836 30.734 9.586 1 98.81 190 VAL A CA 1
ATOM 1479 C C . VAL A 1 190 ? 7.938 31.406 8.562 1 98.81 190 VAL A C 1
ATOM 1481 O O . VAL A 1 190 ? 8.031 32.625 8.359 1 98.81 190 VAL A O 1
ATOM 1484 N N . GLN A 1 191 ? 7.059 30.688 7.992 1 98.75 191 GLN A N 1
ATOM 1485 C CA . GLN A 1 191 ? 6.164 31.234 6.98 1 98.75 191 GLN A CA 1
ATOM 1486 C C . GLN A 1 191 ? 5.203 32.25 7.59 1 98.75 191 GLN A C 1
ATOM 1488 O O . GLN A 1 191 ? 4.863 33.25 6.953 1 98.75 191 GLN A O 1
ATOM 1493 N N . ASN A 1 192 ? 4.781 31.969 8.812 1 98.62 192 ASN A N 1
ATOM 1494 C CA . ASN A 1 192 ? 3.871 32.875 9.492 1 98.62 192 ASN A CA 1
ATOM 1495 C C . ASN A 1 192 ? 4.52 34.25 9.734 1 98.62 192 ASN A C 1
ATOM 1497 O O . ASN A 1 192 ? 3.822 35.25 9.852 1 98.62 192 ASN A O 1
ATOM 1501 N N . PHE A 1 193 ? 5.816 34.281 9.82 1 98.69 193 PHE A N 1
ATOM 1502 C CA . PHE A 1 193 ? 6.516 35.531 9.977 1 98.69 193 PHE A CA 1
ATOM 1503 C C . PHE A 1 193 ? 6.719 36.219 8.625 1 98.69 193 PHE A C 1
ATOM 1505 O O . PHE A 1 193 ? 6.559 37.438 8.5 1 98.69 193 PHE A O 1
ATOM 1512 N N . LEU A 1 194 ? 7.012 35.5 7.586 1 98.69 194 LEU A N 1
ATOM 1513 C CA . LEU A 1 194 ? 7.5 36.031 6.328 1 98.69 194 LEU A CA 1
ATOM 1514 C C . LEU A 1 194 ? 6.344 36.5 5.441 1 98.69 194 LEU A C 1
ATOM 1516 O O . LEU A 1 194 ? 6.434 37.531 4.773 1 98.69 194 LEU A O 1
ATOM 1520 N N . LEU A 1 195 ? 5.266 35.812 5.434 1 98.75 195 LEU A N 1
ATOM 1521 C CA . LEU A 1 195 ? 4.215 36 4.441 1 98.75 195 LEU A CA 1
ATOM 1522 C C . LEU A 1 195 ? 3.49 37.312 4.641 1 98.75 195 LEU A C 1
ATOM 1524 O O . LEU A 1 195 ? 3.152 38 3.67 1 98.75 195 LEU A O 1
ATOM 1528 N N . PRO A 1 196 ? 3.25 37.719 5.895 1 98.5 196 PRO A N 1
ATOM 1529 C CA . PRO A 1 196 ? 2.559 39 6.082 1 98.5 196 PRO A CA 1
ATOM 1530 C C . PRO A 1 196 ? 3.297 40.188 5.438 1 98.5 196 PRO A C 1
ATOM 1532 O O . PRO A 1 196 ? 2.666 41.094 4.926 1 98.5 196 PRO A O 1
ATOM 1535 N N . GLU A 1 197 ? 4.598 40.125 5.445 1 97.44 197 GLU A N 1
ATOM 1536 C CA . GLU A 1 197 ? 5.387 41.188 4.82 1 97.44 197 GLU A CA 1
ATOM 1537 C C . GLU A 1 197 ? 5.129 41.25 3.318 1 97.44 197 GLU A C 1
ATOM 1539 O O . GLU A 1 197 ? 5.363 42.281 2.689 1 97.44 197 GLU A O 1
ATOM 1544 N N . ARG A 1 198 ? 4.664 40.25 2.807 1 97.62 198 ARG A N 1
ATOM 1545 C CA . ARG A 1 198 ? 4.348 40.188 1.384 1 97.62 198 ARG A CA 1
ATOM 1546 C C . ARG A 1 198 ? 2.844 40.312 1.149 1 97.62 198 ARG A C 1
ATOM 1548 O O . ARG A 1 198 ? 2.346 39.938 0.085 1 97.62 198 ARG A O 1
ATOM 1555 N N . ASP A 1 199 ? 2.127 40.656 2.1 1 98.12 199 ASP A N 1
ATOM 1556 C CA . ASP A 1 199 ? 0.686 40.875 2.045 1 98.12 199 ASP A CA 1
ATOM 1557 C C . ASP A 1 199 ? -0.066 39.562 1.84 1 98.12 199 ASP A C 1
ATOM 1559 O O . ASP A 1 199 ? -1.064 39.531 1.119 1 98.12 199 ASP A O 1
ATOM 1563 N N . VAL A 1 200 ? 0.453 38.469 2.326 1 98.69 200 VAL A N 1
ATOM 1564 C CA . VAL A 1 200 ? -0.164 37.156 2.309 1 98.69 200 VAL A CA 1
ATOM 1565 C C . VAL A 1 200 ? -0.551 36.75 3.727 1 98.69 200 VAL A C 1
ATOM 1567 O O . VAL A 1 200 ? 0.239 36.906 4.66 1 98.69 200 VAL A O 1
ATOM 1570 N N . LEU A 1 201 ? -1.779 36.312 3.938 1 98.69 201 LEU A N 1
ATOM 1571 C CA . LEU A 1 201 ? -2.234 35.812 5.234 1 98.69 201 LEU A CA 1
ATOM 1572 C C . LEU A 1 201 ? -1.834 34.375 5.441 1 98.69 201 LEU A C 1
ATOM 1574 O O . LEU A 1 201 ? -2.322 33.469 4.738 1 98.69 201 LEU A O 1
ATOM 1578 N N . PRO A 1 202 ? -0.875 34.094 6.332 1 98.62 202 PRO A N 1
ATOM 1579 C CA . PRO A 1 202 ? -0.665 32.688 6.727 1 98.62 202 PRO A CA 1
ATOM 1580 C C . PRO A 1 202 ? -1.782 32.156 7.617 1 98.62 202 PRO A C 1
ATOM 1582 O O . PRO A 1 202 ? -2.295 32.875 8.469 1 98.62 202 PRO A O 1
ATOM 1585 N N . MET A 1 203 ? -2.18 30.922 7.352 1 98.5 203 MET A N 1
ATOM 1586 C CA . MET A 1 203 ? -3.361 30.391 8.031 1 98.5 203 MET A CA 1
ATOM 1587 C C . MET A 1 203 ? -3.1 29 8.578 1 98.5 203 MET A C 1
ATOM 1589 O O . MET A 1 203 ? -2.576 28.141 7.863 1 98.5 203 MET A O 1
ATOM 1593 N N . HIS A 1 204 ? -3.383 28.75 9.883 1 97.69 204 HIS A N 1
ATOM 1594 C CA . HIS A 1 204 ? -3.49 27.422 10.477 1 97.69 204 HIS A CA 1
ATOM 1595 C C . HIS A 1 204 ? -4.84 26.797 10.156 1 97.69 204 HIS A C 1
ATOM 1597 O O . HIS A 1 204 ? -5.73 26.75 11.016 1 97.69 204 HIS A O 1
ATOM 1603 N N . CYS A 1 205 ? -4.953 26.297 8.977 1 98 205 CYS A N 1
ATOM 1604 C CA . CYS A 1 205 ? -6.25 25.812 8.508 1 98 205 CYS A CA 1
ATOM 1605 C C . CYS A 1 205 ? -6.086 24.734 7.453 1 98 205 CYS A C 1
ATOM 1607 O O . CYS A 1 205 ? -4.984 24.516 6.941 1 98 205 CYS A O 1
ATOM 1609 N N . ALA A 1 206 ? -7.125 24.031 7.223 1 98.19 206 ALA A N 1
ATOM 1610 C CA . ALA A 1 206 ? -7.234 23.125 6.078 1 98.19 206 ALA A CA 1
ATOM 1611 C C . ALA A 1 206 ? -7.934 23.797 4.906 1 98.19 206 ALA A C 1
ATOM 1613 O O . ALA A 1 206 ? -8.5 24.891 5.062 1 98.19 206 ALA A O 1
ATOM 1614 N N . ALA A 1 207 ? -7.816 23.219 3.734 1 98.56 207 ALA A N 1
ATOM 1615 C CA . ALA A 1 207 ? -8.461 23.781 2.549 1 98.56 207 ALA A CA 1
ATOM 1616 C C . ALA A 1 207 ? -8.773 22.688 1.528 1 98.56 207 ALA A C 1
ATOM 1618 O O . ALA A 1 207 ? -7.984 21.766 1.333 1 98.56 207 ALA A O 1
ATOM 1619 N N . ASN A 1 208 ? -9.914 22.75 0.919 1 98.25 208 ASN A N 1
ATOM 1620 C CA . ASN A 1 208 ? -10.266 21.859 -0.184 1 98.25 208 ASN A CA 1
ATOM 1621 C C . ASN A 1 208 ? -11.039 22.594 -1.273 1 98.25 208 ASN A C 1
ATOM 1623 O O . ASN A 1 208 ? -11.414 23.766 -1.101 1 98.25 208 ASN A O 1
ATOM 1627 N N . ILE A 1 209 ? -11.164 22.016 -2.461 1 97.56 209 ILE A N 1
ATOM 1628 C CA . ILE A 1 209 ? -11.758 22.594 -3.656 1 97.56 209 ILE A CA 1
ATOM 1629 C C . ILE A 1 209 ? -12.875 21.703 -4.168 1 97.56 209 ILE A C 1
ATOM 1631 O O . ILE A 1 209 ? -12.703 20.484 -4.293 1 97.56 209 ILE A O 1
ATOM 1635 N N . GLY A 1 210 ? -13.961 22.328 -4.484 1 96.56 210 GLY A N 1
ATOM 1636 C CA . GLY A 1 210 ? -15.039 21.578 -5.125 1 96.56 210 GLY A CA 1
ATOM 1637 C C . GLY A 1 210 ? -14.859 21.453 -6.625 1 96.56 210 GLY A C 1
ATOM 1638 O O . GLY A 1 210 ? -13.938 22.031 -7.199 1 96.56 210 GLY A O 1
ATOM 1639 N N . GLU A 1 211 ? -15.734 20.703 -7.246 1 94.62 211 GLU A N 1
ATOM 1640 C CA . GLU A 1 211 ? -15.68 20.469 -8.688 1 94.62 211 GLU A CA 1
ATOM 1641 C C . GLU A 1 211 ? -15.797 21.766 -9.469 1 94.62 211 GLU A C 1
ATOM 1643 O O . GLU A 1 211 ? -15.227 21.906 -10.555 1 94.62 211 GLU A O 1
ATOM 1648 N N . ALA A 1 212 ? -16.484 22.719 -8.891 1 94.69 212 ALA A N 1
ATOM 1649 C CA . ALA A 1 212 ? -16.703 24 -9.57 1 94.69 212 ALA A CA 1
ATOM 1650 C C . ALA A 1 212 ? -15.57 24.984 -9.289 1 94.69 212 ALA A C 1
ATOM 1652 O O . ALA A 1 212 ? -15.625 26.141 -9.711 1 94.69 212 ALA A O 1
ATOM 1653 N N . GLY A 1 213 ? -14.602 24.562 -8.477 1 94.88 213 GLY A N 1
ATOM 1654 C CA . GLY A 1 213 ? -13.461 25.422 -8.188 1 94.88 213 GLY A CA 1
ATOM 1655 C C . GLY A 1 213 ? -13.625 26.219 -6.91 1 94.88 213 GLY A C 1
ATOM 1656 O O . GLY A 1 213 ? -12.766 27.031 -6.562 1 94.88 213 GLY A O 1
ATOM 1657 N N . ASP A 1 214 ? -14.742 26.094 -6.23 1 96.75 214 ASP A N 1
ATOM 1658 C CA . ASP A 1 214 ? -14.992 26.797 -4.984 1 96.75 214 ASP A CA 1
ATOM 1659 C C . ASP A 1 214 ? -14.094 26.281 -3.863 1 96.75 214 ASP A C 1
ATOM 1661 O O . ASP A 1 214 ? -14.078 25.078 -3.58 1 96.75 214 ASP A O 1
ATOM 1665 N N . VAL A 1 215 ? -13.391 27.188 -3.215 1 98.25 215 VAL A N 1
ATOM 1666 C CA . VAL A 1 215 ? -12.43 26.828 -2.174 1 98.25 215 VAL A CA 1
ATOM 1667 C C . VAL A 1 215 ? -13.047 27.078 -0.798 1 98.25 215 VAL A C 1
ATOM 1669 O O . VAL A 1 215 ? -13.766 28.062 -0.598 1 98.25 215 VAL A O 1
ATOM 1672 N N . THR A 1 216 ? -12.844 26.141 0.106 1 98.62 216 THR A N 1
ATOM 1673 C CA . THR A 1 216 ? -13.281 26.266 1.491 1 98.62 216 THR A CA 1
ATOM 1674 C C . THR A 1 216 ? -12.102 26.141 2.447 1 98.62 216 THR A C 1
ATOM 1676 O O . THR A 1 216 ? -11.258 25.25 2.287 1 98.62 216 THR A O 1
ATOM 1679 N N . LEU A 1 217 ? -12.016 27.062 3.426 1 98.69 217 LEU A N 1
ATOM 1680 C CA . LEU A 1 217 ? -11 27.016 4.469 1 98.69 217 LEU A CA 1
ATOM 1681 C C . LEU A 1 217 ? -11.586 26.5 5.781 1 98.69 217 LEU A C 1
ATOM 1683 O O . LEU A 1 217 ? -12.727 26.812 6.121 1 98.69 217 LEU A O 1
ATOM 1687 N N . PHE A 1 218 ? -10.812 25.703 6.473 1 98.38 218 PHE A N 1
ATOM 1688 C CA . PHE A 1 218 ? -11.18 25.188 7.785 1 98.38 218 PHE A CA 1
ATOM 1689 C C . PHE A 1 218 ? -10.148 25.578 8.828 1 98.38 218 PHE A C 1
ATOM 1691 O O . PHE A 1 218 ? -9.117 24.906 8.969 1 98.38 218 PHE A O 1
ATOM 1698 N N . PHE A 1 219 ? -10.438 26.594 9.594 1 97.75 219 PHE A N 1
ATOM 1699 C CA . PHE A 1 219 ? -9.57 26.969 10.711 1 97.75 219 PHE A CA 1
ATOM 1700 C C . PHE A 1 219 ? -9.883 26.109 11.938 1 97.75 219 PHE A C 1
ATOM 1702 O O . PHE A 1 219 ? -11.031 25.734 12.164 1 97.75 219 PHE A O 1
ATOM 1709 N N . GLY A 1 220 ? -8.875 25.844 12.719 1 92.94 220 GLY A N 1
ATOM 1710 C CA . GLY A 1 220 ? -9.094 25.094 13.938 1 92.94 220 GLY A CA 1
ATOM 1711 C C . GLY A 1 220 ? -7.812 24.531 14.531 1 92.94 220 GLY A C 1
ATOM 1712 O O . GLY A 1 220 ? -6.77 24.531 13.875 1 92.94 220 GLY A O 1
ATOM 1713 N N . LEU A 1 221 ? -7.945 24.141 15.781 1 90.12 221 LEU A N 1
ATOM 1714 C CA . LEU A 1 221 ? -6.82 23.5 16.469 1 90.12 221 LEU A CA 1
ATOM 1715 C C . LEU A 1 221 ? -6.852 21.984 16.266 1 90.12 221 LEU A C 1
ATOM 1717 O O . LEU A 1 221 ? -7.73 21.469 15.586 1 90.12 221 LEU A O 1
ATOM 1721 N N . SER A 1 222 ? -5.812 21.375 16.844 1 86.62 222 SER A N 1
ATOM 1722 C CA . SER A 1 222 ? -5.762 19.906 16.781 1 86.62 222 SER A CA 1
ATOM 1723 C C . SER A 1 222 ? -6.969 19.281 17.469 1 86.62 222 SER A C 1
ATOM 1725 O O . SER A 1 222 ? -7.316 19.656 18.578 1 86.62 222 SER A O 1
ATOM 1727 N N . GLY A 1 223 ? -7.676 18.453 16.688 1 83 223 GLY A N 1
ATOM 1728 C CA . GLY A 1 223 ? -8.773 17.719 17.297 1 83 223 GLY A CA 1
ATOM 1729 C C . GLY A 1 223 ? -10.133 18.328 17 1 83 223 GLY A C 1
ATOM 1730 O O . GLY A 1 223 ? -11.164 17.766 17.375 1 83 223 GLY A O 1
ATOM 1731 N N . THR A 1 224 ? -10.141 19.438 16.297 1 87.31 224 THR A N 1
ATOM 1732 C CA . THR A 1 224 ? -11.414 20.094 15.992 1 87.31 224 THR A CA 1
ATOM 1733 C C . THR A 1 224 ? -12.008 19.516 14.703 1 87.31 224 THR A C 1
ATOM 1735 O O . THR A 1 224 ? -13.133 19.844 14.336 1 87.31 224 THR A O 1
ATOM 1738 N N . GLY A 1 225 ? -11.195 18.719 14.016 1 87.75 225 GLY A N 1
ATOM 1739 C CA . GLY A 1 225 ? -11.758 18.016 12.867 1 87.75 225 GLY A CA 1
ATOM 1740 C C . GLY A 1 225 ? -11.289 18.578 11.539 1 87.75 225 GLY A C 1
ATOM 1741 O O . GLY A 1 225 ? -11.852 18.25 10.492 1 87.75 225 GLY A O 1
ATOM 1742 N N . LYS A 1 226 ? -10.234 19.391 11.492 1 92.62 226 LYS A N 1
ATOM 1743 C CA . LYS A 1 226 ? -9.734 19.984 10.25 1 92.62 226 LYS A CA 1
ATOM 1744 C C . LYS A 1 226 ? -9.469 18.906 9.203 1 92.62 226 LYS A C 1
ATOM 1746 O O . LYS A 1 226 ? -10.047 18.938 8.117 1 92.62 226 LYS A O 1
ATOM 1751 N N . THR A 1 227 ? -8.578 17.969 9.57 1 90.5 227 THR A N 1
ATOM 1752 C CA . THR A 1 227 ? -8.156 16.938 8.633 1 90.5 227 THR A CA 1
ATOM 1753 C C . THR A 1 227 ? -9.336 16.062 8.234 1 90.5 227 THR A C 1
ATOM 1755 O O . THR A 1 227 ? -9.523 15.766 7.051 1 90.5 227 THR A O 1
ATOM 1758 N N . THR A 1 228 ? -10.18 15.688 9.141 1 88.94 228 THR A N 1
ATOM 1759 C CA . THR A 1 228 ? -11.32 14.805 8.922 1 88.94 228 THR A CA 1
ATOM 1760 C C . THR A 1 228 ? -12.328 15.453 7.973 1 88.94 228 THR A C 1
ATOM 1762 O O . THR A 1 228 ? -12.828 14.805 7.055 1 88.94 228 THR A O 1
ATOM 1765 N N . LEU A 1 229 ? -12.578 16.734 8.203 1 91.88 229 LEU A N 1
ATOM 1766 C CA . LEU A 1 229 ? -13.656 17.391 7.484 1 91.88 229 LEU A CA 1
ATOM 1767 C C . LEU A 1 229 ? -13.172 17.906 6.137 1 91.88 229 LEU A C 1
ATOM 1769 O O . LEU A 1 229 ? -13.961 18.031 5.191 1 91.88 229 LEU A O 1
ATOM 1773 N N . SER A 1 230 ? -11.898 18.234 6.074 1 95 230 SER A N 1
ATOM 1774 C CA . SER A 1 230 ? -11.367 18.719 4.809 1 95 230 SER A CA 1
ATOM 1775 C C . SER A 1 230 ? -11.086 17.578 3.844 1 95 230 SER A C 1
ATOM 1777 O O . SER A 1 230 ? -11.125 17.75 2.625 1 95 230 SER A O 1
ATOM 1779 N N . ALA A 1 231 ? -10.742 16.453 4.363 1 93.81 231 ALA A N 1
ATOM 1780 C CA . ALA A 1 231 ? -10.516 15.258 3.559 1 93.81 231 ALA A CA 1
ATOM 1781 C C . ALA A 1 231 ? -11.828 14.586 3.182 1 93.81 231 ALA A C 1
ATOM 1783 O O . ALA A 1 231 ? -12.266 13.641 3.844 1 93.81 231 ALA A O 1
ATOM 1784 N N . ASP A 1 232 ? -12.398 15.023 2.135 1 91.69 232 ASP A N 1
ATOM 1785 C CA . ASP A 1 232 ? -13.695 14.586 1.629 1 91.69 232 ASP A CA 1
ATOM 1786 C C . ASP A 1 232 ? -13.562 13.953 0.247 1 91.69 232 ASP A C 1
ATOM 1788 O O . ASP A 1 232 ? -12.867 14.484 -0.622 1 91.69 232 ASP A O 1
ATOM 1792 N N . GLU A 1 233 ? -14.211 12.82 0.047 1 92.19 233 GLU A N 1
ATOM 1793 C CA . GLU A 1 233 ? -14.078 12.07 -1.198 1 92.19 233 GLU A CA 1
ATOM 1794 C C . GLU A 1 233 ? -14.664 12.844 -2.375 1 92.19 233 GLU A C 1
ATOM 1796 O O . GLU A 1 233 ? -14.359 12.555 -3.531 1 92.19 233 GLU A O 1
ATOM 1801 N N . SER A 1 234 ? -15.523 13.812 -2.066 1 93.56 234 SER A N 1
ATOM 1802 C CA . SER A 1 234 ? -16.188 14.539 -3.145 1 93.56 234 SER A CA 1
ATOM 1803 C C . SER A 1 234 ? -15.422 15.812 -3.504 1 93.56 234 SER A C 1
ATOM 1805 O O . SER A 1 234 ? -15.781 16.516 -4.457 1 93.56 234 SER A O 1
ATOM 1807 N N . ARG A 1 235 ? -14.414 16.188 -2.758 1 96.31 235 ARG A N 1
ATOM 1808 C CA . ARG A 1 235 ? -13.656 17.406 -2.984 1 96.31 235 ARG A CA 1
ATOM 1809 C C . ARG A 1 235 ? -12.172 17.125 -3.141 1 96.31 235 ARG A C 1
ATOM 1811 O O . ARG A 1 235 ? -11.703 16.031 -2.789 1 96.31 235 ARG A O 1
ATOM 1818 N N . TYR A 1 236 ? -11.461 18.094 -3.734 1 97.94 236 TYR A N 1
ATOM 1819 C CA . TYR A 1 236 ? -10.016 17.984 -3.9 1 97.94 236 TYR A CA 1
ATOM 1820 C C . TYR A 1 236 ? -9.281 18.641 -2.734 1 97.94 236 TYR A C 1
ATOM 1822 O O . TYR A 1 236 ? -9.445 19.828 -2.48 1 97.94 236 TYR A O 1
ATOM 1830 N N . LEU A 1 237 ? -8.492 17.906 -2.057 1 98.44 237 LEU A N 1
ATOM 1831 C CA . LEU A 1 237 ? -7.758 18.406 -0.904 1 98.44 237 LEU A CA 1
ATOM 1832 C C . LEU A 1 237 ? -6.586 19.281 -1.345 1 98.44 237 LEU A C 1
ATOM 1834 O O . LEU A 1 237 ? -5.789 18.875 -2.191 1 98.44 237 LEU A O 1
ATOM 1838 N N . ILE A 1 238 ? -6.473 20.5 -0.856 1 98.38 238 ILE A N 1
ATOM 1839 C CA . ILE A 1 238 ? -5.289 21.328 -1.048 1 98.38 238 ILE A CA 1
ATOM 1840 C C . ILE A 1 238 ? -4.262 21.016 0.039 1 98.38 238 ILE A C 1
ATOM 1842 O O . ILE A 1 238 ? -3.074 20.859 -0.249 1 98.38 238 ILE A O 1
ATOM 1846 N N . GLY A 1 239 ? -4.773 20.984 1.281 1 98 239 GLY A N 1
ATOM 1847 C CA . GLY A 1 239 ? -3.977 20.656 2.451 1 98 239 GLY A CA 1
ATOM 1848 C C . GLY A 1 239 ? -4.797 20.562 3.725 1 98 239 GLY A C 1
ATOM 1849 O O . GLY A 1 239 ? -5.945 21 3.766 1 98 239 GLY A O 1
ATOM 1850 N N . ASP A 1 240 ? -4.137 20.047 4.785 1 97.25 240 ASP A N 1
ATOM 1851 C CA . ASP A 1 240 ? -4.969 19.734 5.945 1 97.25 240 ASP A CA 1
ATOM 1852 C C . ASP A 1 240 ? -4.629 20.656 7.121 1 97.25 240 ASP A C 1
ATOM 1854 O O . ASP A 1 240 ? -5.305 20.625 8.148 1 97.25 240 ASP A O 1
ATOM 1858 N N . ASP A 1 241 ? -3.559 21.609 6.945 1 97.25 241 ASP A N 1
ATOM 1859 C CA . ASP A 1 241 ? -3.168 22.203 8.219 1 97.25 241 ASP A CA 1
ATOM 1860 C C . ASP A 1 241 ? -2.59 23.609 8.023 1 97.25 241 ASP A C 1
ATOM 1862 O O . ASP A 1 241 ? -2.754 24.484 8.875 1 97.25 241 ASP A O 1
ATOM 1866 N N . GLU A 1 242 ? -1.823 23.906 6.992 1 98.31 242 GLU A N 1
ATOM 1867 C CA . GLU A 1 242 ? -1.056 25.141 6.855 1 98.31 242 GLU A CA 1
ATOM 1868 C C . GLU A 1 242 ? -1.218 25.734 5.461 1 98.31 242 GLU A C 1
ATOM 1870 O O . GLU A 1 242 ? -0.848 25.109 4.465 1 98.31 242 GLU A O 1
ATOM 1875 N N . HIS A 1 243 ? -1.676 27 5.395 1 98.69 243 HIS A N 1
ATOM 1876 C CA . HIS A 1 243 ? -1.909 27.609 4.086 1 98.69 243 HIS A CA 1
ATOM 1877 C C . HIS A 1 243 ? -1.55 29.094 4.094 1 98.69 243 HIS A C 1
ATOM 1879 O O . HIS A 1 243 ? -1.409 29.703 5.16 1 98.69 243 HIS A O 1
ATOM 1885 N N . GLY A 1 244 ? -1.34 29.625 2.896 1 98.81 244 GLY A N 1
ATOM 1886 C CA . GLY A 1 244 ? -1.296 31.062 2.643 1 98.81 244 GLY A CA 1
ATOM 1887 C C . GLY A 1 244 ? -2.424 31.531 1.748 1 98.81 244 GLY A C 1
ATOM 1888 O O . GLY A 1 244 ? -2.811 30.844 0.803 1 98.81 244 GLY A O 1
ATOM 1889 N N . TRP A 1 245 ? -2.982 32.688 2.115 1 98.81 245 TRP A N 1
ATOM 1890 C CA . TRP A 1 245 ? -4.008 33.344 1.303 1 98.81 245 TRP A CA 1
ATOM 1891 C C . TRP A 1 245 ? -3.527 34.688 0.782 1 98.81 245 TRP A C 1
ATOM 1893 O O . TRP A 1 245 ? -3.434 35.656 1.541 1 98.81 245 TRP A O 1
ATOM 1903 N N . GLY A 1 246 ? -3.105 34.75 -0.471 1 98.06 246 GLY A N 1
ATOM 1904 C CA . GLY A 1 246 ? -2.801 35.969 -1.202 1 98.06 246 GLY A CA 1
ATOM 1905 C C . GLY A 1 246 ? -3.861 36.312 -2.223 1 98.06 246 GLY A C 1
ATOM 1906 O O . GLY A 1 246 ? -4.859 35.625 -2.367 1 98.06 246 GLY A O 1
ATOM 1907 N N . GLU A 1 247 ? -3.656 37.5 -2.861 1 97.19 247 GLU A N 1
ATOM 1908 C CA . GLU A 1 247 ? -4.598 37.906 -3.908 1 97.19 247 GLU A CA 1
ATOM 1909 C C . GLU A 1 247 ? -4.664 36.844 -5.012 1 97.19 247 GLU A C 1
ATOM 1911 O O . GLU A 1 247 ? -3.645 36.5 -5.625 1 97.19 247 GLU A O 1
ATOM 1916 N N . GLY A 1 248 ? -5.773 36.219 -5.117 1 97.25 248 GLY A N 1
ATOM 1917 C CA . GLY A 1 248 ? -6.035 35.312 -6.219 1 97.25 248 GLY A CA 1
ATOM 1918 C C . GLY A 1 248 ? -5.602 33.875 -5.93 1 97.25 248 GLY A C 1
ATOM 1919 O O . GLY A 1 248 ? -5.766 33 -6.77 1 97.25 248 GLY A O 1
ATOM 1920 N N . VAL A 1 249 ? -5.086 33.656 -4.664 1 97.75 249 VAL A N 1
ATOM 1921 C CA . VAL A 1 249 ? -4.516 32.344 -4.512 1 97.75 249 VAL A CA 1
ATOM 1922 C C . VAL A 1 249 ? -4.594 31.906 -3.047 1 97.75 249 VAL A C 1
ATOM 1924 O O . VAL A 1 249 ? -4.426 32.719 -2.143 1 97.75 249 VAL A O 1
ATOM 1927 N N . VAL A 1 250 ? -4.953 30.703 -2.852 1 98.62 250 VAL A N 1
ATOM 1928 C CA . VAL A 1 250 ? -4.715 29.953 -1.62 1 98.62 250 VAL A CA 1
ATOM 1929 C C . VAL A 1 250 ? -3.768 28.797 -1.896 1 98.62 250 VAL A C 1
ATOM 1931 O O . VAL A 1 250 ? -3.967 28.031 -2.848 1 98.62 250 VAL A O 1
ATOM 1934 N N . PHE A 1 251 ? -2.688 28.672 -1.093 1 98.75 251 PHE A N 1
ATOM 1935 C CA . PHE A 1 251 ? -1.716 27.625 -1.369 1 98.75 251 PHE A CA 1
ATOM 1936 C C . PHE A 1 251 ? -1.322 26.906 -0.086 1 98.75 251 PHE A C 1
ATOM 1938 O O . PHE A 1 251 ? -1.341 27.484 0.996 1 98.75 251 PHE A O 1
ATOM 1945 N N . ASN A 1 252 ? -1.009 25.641 -0.269 1 98.75 252 ASN A N 1
ATOM 1946 C CA . ASN A 1 252 ? -0.516 24.812 0.822 1 98.75 252 ASN A CA 1
ATOM 1947 C C . ASN A 1 252 ? 0.939 25.125 1.156 1 98.75 252 ASN A C 1
ATOM 1949 O O . ASN A 1 252 ? 1.756 25.328 0.258 1 98.75 252 ASN A O 1
ATOM 1953 N N . VAL A 1 253 ? 1.178 25.234 2.42 1 98.56 253 VAL A N 1
ATOM 1954 C CA . VAL A 1 253 ? 2.561 25.391 2.861 1 98.56 253 VAL A CA 1
ATOM 1955 C C . VAL A 1 253 ? 3.271 24.047 2.822 1 98.56 253 VAL A C 1
ATOM 1957 O O . VAL A 1 253 ? 4.48 23.969 2.584 1 98.56 253 VAL A O 1
ATOM 1960 N N . GLU A 1 254 ? 2.51 23.016 2.883 1 98.25 254 GLU A N 1
ATOM 1961 C CA . GLU A 1 254 ? 3.037 21.656 3.012 1 98.25 254 GLU A CA 1
ATOM 1962 C C . GLU A 1 254 ? 2.816 20.859 1.733 1 98.25 254 GLU A C 1
ATOM 1964 O O . GLU A 1 254 ? 2.174 21.344 0.796 1 98.25 254 GLU A O 1
ATOM 1969 N N . GLY A 1 255 ? 3.441 19.641 1.784 1 97.69 255 GLY A N 1
ATOM 1970 C CA . GLY A 1 255 ? 3.273 18.688 0.702 1 97.69 255 GLY A CA 1
ATOM 1971 C C . GLY A 1 255 ? 2.57 17.422 1.134 1 97.69 255 GLY A C 1
ATOM 1972 O O . GLY A 1 255 ? 2.42 16.484 0.342 1 97.69 255 GLY A O 1
ATOM 1973 N N . GLY A 1 256 ? 2.16 17.422 2.381 1 97.75 256 GLY A N 1
ATOM 1974 C CA . GLY A 1 256 ? 1.495 16.25 2.916 1 97.75 256 GLY A CA 1
ATOM 1975 C C . GLY A 1 256 ? 0.558 16.562 4.066 1 97.75 256 GLY A C 1
ATOM 1976 O O . GLY A 1 256 ? 0.087 17.688 4.199 1 97.75 256 GLY A O 1
ATOM 1977 N N . CYS A 1 257 ? 0.131 15.516 4.781 1 97.75 257 CYS A N 1
ATOM 1978 C CA . CYS A 1 257 ? -0.804 15.641 5.895 1 97.75 257 CYS A CA 1
ATOM 1979 C C . CYS A 1 257 ? -0.238 15 7.156 1 97.75 257 CYS A C 1
ATOM 1981 O O . CYS A 1 257 ? 0.616 14.109 7.078 1 97.75 257 CYS A O 1
ATOM 1983 N N . TYR A 1 258 ? -0.56 15.414 8.258 1 97.19 258 TYR A N 1
ATOM 1984 C CA . TYR A 1 258 ? -0.137 14.953 9.578 1 97.19 258 TYR A CA 1
ATOM 1985 C C . TYR A 1 258 ? -1.339 14.711 10.484 1 97.19 258 TYR A C 1
ATOM 1987 O O . TYR A 1 258 ? -1.546 15.438 11.461 1 97.19 258 TYR A O 1
ATOM 1995 N N . ALA A 1 259 ? -2.064 13.664 10.352 1 95.94 259 ALA A N 1
ATOM 1996 C CA . ALA A 1 259 ? -3.379 13.398 10.93 1 95.94 259 ALA A CA 1
ATOM 1997 C C . ALA A 1 259 ? -3.254 12.734 12.297 1 95.94 259 ALA A C 1
ATOM 1999 O O . ALA A 1 259 ? -2.355 11.914 12.516 1 95.94 259 ALA A O 1
ATOM 2000 N N . LYS A 1 260 ? -4.156 13.07 13.18 1 93.06 260 LYS A N 1
ATOM 2001 C CA . LYS A 1 260 ? -4.293 12.305 14.422 1 93.06 260 LYS A CA 1
ATOM 2002 C C . LYS A 1 260 ? -4.855 10.914 14.148 1 93.06 260 LYS A C 1
ATOM 2004 O O . LYS A 1 260 ? -5.766 10.758 13.336 1 93.06 260 LYS A O 1
ATOM 2009 N N . CYS A 1 261 ? -4.316 9.969 14.914 1 94.75 261 CYS A N 1
ATOM 2010 C CA . CYS A 1 261 ? -4.691 8.602 14.594 1 94.75 261 CYS A CA 1
ATOM 2011 C C . CYS A 1 261 ? -5.695 8.055 15.609 1 94.75 261 CYS A C 1
ATOM 2013 O O . CYS A 1 261 ? -6.324 7.023 15.367 1 94.75 261 CYS A O 1
ATOM 2015 N N . ILE A 1 262 ? -5.805 8.727 16.75 1 91.25 262 ILE A N 1
ATOM 2016 C CA . ILE A 1 262 ? -6.621 8.148 17.812 1 91.25 262 ILE A CA 1
ATOM 2017 C C . ILE A 1 262 ? -8.055 7.953 17.312 1 91.25 262 ILE A C 1
ATOM 2019 O O . ILE A 1 262 ? -8.648 8.867 16.734 1 91.25 262 ILE A O 1
ATOM 2023 N N . ASP A 1 263 ? -8.57 6.773 17.453 1 89.94 263 ASP A N 1
ATOM 2024 C CA . ASP A 1 263 ? -9.922 6.332 17.125 1 89.94 263 ASP A CA 1
ATOM 2025 C C . ASP A 1 263 ? -10.188 6.422 15.625 1 89.94 263 ASP A C 1
ATOM 2027 O O . ASP A 1 263 ? -11.336 6.516 15.195 1 89.94 263 ASP A O 1
ATOM 2031 N N . LEU A 1 264 ? -9.172 6.461 14.867 1 94.75 264 LEU A N 1
ATOM 2032 C CA . LEU A 1 264 ? -9.297 6.438 13.414 1 94.75 264 LEU A CA 1
ATOM 2033 C C . LEU A 1 264 ? -9.984 5.16 12.953 1 94.75 264 LEU A C 1
ATOM 2035 O O . LEU A 1 264 ? -9.703 4.074 13.461 1 94.75 264 LEU A O 1
ATOM 2039 N N . SER A 1 265 ? -10.93 5.297 12.047 1 95.06 265 SER A N 1
ATOM 2040 C CA . SER A 1 265 ? -11.594 4.152 11.422 1 95.06 265 SER A CA 1
ATOM 2041 C C . SER A 1 265 ? -11.852 4.398 9.938 1 95.06 265 SER A C 1
ATOM 2043 O O . SER A 1 265 ? -12.016 5.543 9.516 1 95.06 265 SER A O 1
ATOM 2045 N N . GLU A 1 266 ? -11.859 3.338 9.25 1 95.25 266 GLU A N 1
ATOM 2046 C CA . GLU A 1 266 ? -12.125 3.449 7.82 1 95.25 266 GLU A CA 1
ATOM 2047 C C . GLU A 1 266 ? -13.516 4.023 7.566 1 95.25 266 GLU A C 1
ATOM 2049 O O . GLU A 1 266 ? -13.703 4.82 6.645 1 95.25 266 GLU A O 1
ATOM 2054 N N . LYS A 1 267 ? -14.5 3.635 8.305 1 92.88 267 LYS A N 1
ATOM 2055 C CA . LYS A 1 267 ? -15.883 4.062 8.141 1 92.88 267 LYS A CA 1
ATOM 2056 C C . LYS A 1 267 ? -16.016 5.578 8.258 1 92.88 267 LYS A C 1
ATOM 2058 O O . LYS A 1 267 ? -16.641 6.223 7.422 1 92.88 267 LYS A O 1
ATOM 2063 N N . ASN A 1 268 ? -15.344 6.164 9.203 1 90.12 268 ASN A N 1
ATOM 2064 C CA . ASN A 1 268 ? -15.531 7.578 9.5 1 90.12 268 ASN A CA 1
ATOM 2065 C C . ASN A 1 268 ? -14.555 8.453 8.719 1 90.12 268 ASN A C 1
ATOM 2067 O O . ASN A 1 268 ? -14.859 9.609 8.414 1 90.12 268 ASN A O 1
ATOM 2071 N N . GLU A 1 269 ? -13.383 7.918 8.477 1 93.69 269 GLU A N 1
ATOM 2072 C CA . GLU A 1 269 ? -12.336 8.695 7.809 1 93.69 269 GLU A CA 1
ATOM 2073 C C . GLU A 1 269 ? -11.68 7.891 6.695 1 93.69 269 GLU A C 1
ATOM 2075 O O . GLU A 1 269 ? -10.461 7.672 6.715 1 93.69 269 GLU A O 1
ATOM 2080 N N . PRO A 1 270 ? -12.414 7.527 5.68 1 95.44 270 PRO A N 1
ATOM 2081 C CA . PRO A 1 270 ? -11.906 6.625 4.641 1 95.44 270 PRO A CA 1
ATOM 2082 C C . PRO A 1 270 ? -10.703 7.199 3.896 1 95.44 270 PRO A C 1
ATOM 2084 O O . PRO A 1 270 ? -9.781 6.457 3.535 1 95.44 270 PRO A O 1
ATOM 2087 N N . VAL A 1 271 ? -10.648 8.516 3.645 1 96.12 271 VAL A N 1
ATOM 2088 C CA . VAL A 1 271 ? -9.562 9.133 2.893 1 96.12 271 VAL A CA 1
ATOM 2089 C C . VAL A 1 271 ? -8.258 9 3.672 1 96.12 271 VAL A C 1
ATOM 2091 O O . VAL A 1 271 ? -7.227 8.617 3.111 1 96.12 271 VAL A O 1
ATOM 2094 N N . ILE A 1 272 ? -8.297 9.297 4.953 1 96.62 272 ILE A N 1
ATOM 2095 C CA . ILE A 1 272 ? -7.117 9.203 5.805 1 96.62 272 ILE A CA 1
ATOM 2096 C C . ILE A 1 272 ? -6.691 7.742 5.938 1 96.62 272 ILE A C 1
ATOM 2098 O O . ILE A 1 272 ? -5.508 7.418 5.805 1 96.62 272 ILE A O 1
ATOM 2102 N N . TRP A 1 273 ? -7.703 6.934 6.199 1 97.38 273 TRP A N 1
ATOM 2103 C CA . TRP A 1 273 ? -7.453 5.504 6.371 1 97.38 273 TRP A CA 1
ATOM 2104 C C . TRP A 1 273 ? -6.676 4.941 5.184 1 97.38 273 TRP A C 1
ATOM 2106 O O . TRP A 1 273 ? -5.664 4.262 5.363 1 97.38 273 TRP A O 1
ATOM 2116 N N . LYS A 1 274 ? -7.086 5.246 3.979 1 96.69 274 LYS A N 1
ATOM 2117 C CA . LYS A 1 274 ? -6.492 4.711 2.756 1 96.69 274 LYS A CA 1
ATOM 2118 C C . LYS A 1 274 ? -5.137 5.352 2.473 1 96.69 274 LYS A C 1
ATOM 2120 O O . LYS A 1 274 ? -4.297 4.766 1.79 1 96.69 274 LYS A O 1
ATOM 2125 N N . ALA A 1 275 ? -4.949 6.512 3.012 1 97.88 275 ALA A N 1
ATOM 2126 C CA . ALA A 1 275 ? -3.707 7.238 2.764 1 97.88 275 ALA A CA 1
ATOM 2127 C C . ALA A 1 275 ? -2.561 6.664 3.59 1 97.88 275 ALA A C 1
ATOM 2129 O O . ALA A 1 275 ? -1.389 6.906 3.293 1 97.88 275 ALA A O 1
ATOM 2130 N N . ILE A 1 276 ? -2.904 5.969 4.652 1 98.44 276 ILE A N 1
ATOM 2131 C CA . ILE A 1 276 ? -1.88 5.352 5.488 1 98.44 276 ILE A CA 1
ATOM 2132 C C . ILE A 1 276 ? -1.44 4.023 4.871 1 98.44 276 ILE A C 1
ATOM 2134 O O . ILE A 1 276 ? -2.082 2.994 5.082 1 98.44 276 ILE A O 1
ATOM 2138 N N . LYS A 1 277 ? -0.44 4.047 4.164 1 98.06 277 LYS A N 1
ATOM 2139 C CA . LYS A 1 277 ? 0.176 2.92 3.469 1 98.06 277 LYS A CA 1
ATOM 2140 C C . LYS A 1 277 ? 1.683 3.117 3.33 1 98.06 277 LYS A C 1
ATOM 2142 O O . LYS A 1 277 ? 2.25 4.039 3.918 1 98.06 277 LYS A O 1
ATOM 2147 N N . PHE A 1 278 ? 2.398 2.281 2.627 1 98.5 278 PHE A N 1
ATOM 2148 C CA . PHE A 1 278 ? 3.85 2.359 2.504 1 98.5 278 PHE A CA 1
ATOM 2149 C C . PHE A 1 278 ? 4.285 3.758 2.082 1 98.5 278 PHE A C 1
ATOM 2151 O O . PHE A 1 278 ? 3.738 4.324 1.132 1 98.5 278 PHE A O 1
ATOM 2158 N N . GLY A 1 279 ? 5.254 4.254 2.771 1 97.88 279 GLY A N 1
ATOM 2159 C CA . GLY A 1 279 ? 5.723 5.617 2.572 1 97.88 279 GLY A CA 1
ATOM 2160 C C . GLY A 1 279 ? 5.25 6.57 3.652 1 97.88 279 GLY A C 1
ATOM 2161 O O . GLY A 1 279 ? 5.828 7.645 3.834 1 97.88 279 GLY A O 1
ATOM 2162 N N . ALA A 1 280 ? 4.18 6.18 4.352 1 98.75 280 ALA A N 1
ATOM 2163 C CA . ALA A 1 280 ? 3.672 6.969 5.473 1 98.75 280 ALA A CA 1
ATOM 2164 C C . ALA A 1 280 ? 4.422 6.637 6.762 1 98.75 280 ALA A C 1
ATOM 2166 O O . ALA A 1 280 ? 5.066 5.586 6.859 1 98.75 280 ALA A O 1
ATOM 2167 N N . VAL A 1 281 ? 4.398 7.516 7.711 1 98.88 281 VAL A N 1
ATOM 2168 C CA . VAL A 1 281 ? 4.984 7.332 9.031 1 98.88 281 VAL A CA 1
ATOM 2169 C C . VAL A 1 281 ? 3.891 7.387 10.094 1 98.88 281 VAL A C 1
ATOM 2171 O O . VAL A 1 281 ? 3.121 8.352 10.156 1 98.88 281 VAL A O 1
ATOM 2174 N N . LEU A 1 282 ? 3.754 6.363 10.852 1 98.81 282 LEU A N 1
ATOM 2175 C CA . LEU A 1 282 ? 2.914 6.352 12.047 1 98.81 282 LEU A CA 1
ATOM 2176 C C . LEU A 1 282 ? 3.742 6.637 13.297 1 98.81 282 LEU A C 1
ATOM 2178 O O . LEU A 1 282 ? 4.711 5.926 13.578 1 98.81 282 LEU A O 1
ATOM 2182 N N . GLU A 1 283 ? 3.396 7.676 13.961 1 98.19 283 GLU A N 1
ATOM 2183 C CA . GLU A 1 283 ? 4.125 8.109 15.148 1 98.19 283 GLU A CA 1
ATOM 2184 C C . GLU A 1 283 ? 3.363 7.754 16.422 1 98.19 283 GLU A C 1
ATOM 2186 O O . GLU A 1 283 ? 2.242 8.227 16.641 1 98.19 283 GLU A O 1
ATOM 2191 N N . ASN A 1 284 ? 3.961 6.895 17.297 1 97.88 284 ASN A N 1
ATOM 2192 C CA . ASN A 1 284 ? 3.443 6.52 18.609 1 97.88 284 ASN A CA 1
ATOM 2193 C C . ASN A 1 284 ? 2.125 5.762 18.5 1 97.88 284 ASN A C 1
ATOM 2195 O O . ASN A 1 284 ? 1.201 5.992 19.281 1 97.88 284 ASN A O 1
ATOM 2199 N N . VAL A 1 285 ? 1.981 4.93 17.469 1 98.5 285 VAL A N 1
ATOM 2200 C CA . VAL A 1 285 ? 0.84 4.039 17.281 1 98.5 285 VAL A CA 1
ATOM 2201 C C . VAL A 1 285 ? 1.213 2.627 17.734 1 98.5 285 VAL A C 1
ATOM 2203 O O . VAL A 1 285 ? 2.271 2.111 17.359 1 98.5 285 VAL A O 1
ATOM 2206 N N . VAL A 1 286 ? 0.405 2.053 18.531 1 98.31 286 VAL A N 1
ATOM 2207 C CA . VAL A 1 286 ? 0.643 0.698 19.016 1 98.31 286 VAL A CA 1
ATOM 2208 C C . VAL A 1 286 ? 0.232 -0.314 17.953 1 98.31 286 VAL A C 1
ATOM 2210 O O . VAL A 1 286 ? -0.796 -0.147 17.297 1 98.31 286 VAL A O 1
ATOM 2213 N N . LEU A 1 287 ? 1.064 -1.294 17.75 1 98.44 287 LEU A N 1
ATOM 2214 C CA . LEU A 1 287 ? 0.764 -2.395 16.844 1 98.44 287 LEU A CA 1
ATOM 2215 C C . LEU A 1 287 ? 0.382 -3.65 17.625 1 98.44 287 LEU A C 1
ATOM 2217 O O . LEU A 1 287 ? 0.939 -3.922 18.688 1 98.44 287 LEU A O 1
ATOM 2221 N N . ASP A 1 288 ? -0.488 -4.391 17.141 1 97.31 288 ASP A N 1
ATOM 2222 C CA . ASP A 1 288 ? -0.787 -5.688 17.734 1 97.31 288 ASP A CA 1
ATOM 2223 C C . ASP A 1 288 ? 0.205 -6.75 17.266 1 97.31 288 ASP A C 1
ATOM 2225 O O . ASP A 1 288 ? 1.221 -6.426 16.641 1 97.31 288 ASP A O 1
ATOM 2229 N N . GLU A 1 289 ? -0.078 -8.008 17.562 1 94 289 GLU A N 1
ATOM 2230 C CA . GLU A 1 289 ? 0.848 -9.102 17.281 1 94 289 GLU A CA 1
ATOM 2231 C C . GLU A 1 289 ? 1.01 -9.312 15.773 1 94 289 GLU A C 1
ATOM 2233 O O . GLU A 1 289 ? 2.057 -9.773 15.312 1 94 289 GLU A O 1
ATOM 2238 N N . GLU A 1 290 ? 0.02 -8.977 15 1 94.25 290 GLU A N 1
ATOM 2239 C CA . GLU A 1 290 ? 0.055 -9.141 13.555 1 94.25 290 GLU A CA 1
ATOM 2240 C C . GLU A 1 290 ? 0.526 -7.859 12.859 1 94.25 290 GLU A C 1
ATOM 2242 O O . GLU A 1 290 ? 0.473 -7.754 11.633 1 94.25 290 GLU A O 1
ATOM 2247 N N . ARG A 1 291 ? 0.969 -6.824 13.672 1 98 291 ARG A N 1
ATOM 2248 C CA . ARG A 1 291 ? 1.518 -5.555 13.203 1 98 291 ARG A CA 1
ATOM 2249 C C . ARG A 1 291 ? 0.419 -4.66 12.641 1 98 291 ARG A C 1
ATOM 2251 O O . ARG A 1 291 ? 0.688 -3.785 11.812 1 98 291 ARG A O 1
ATOM 2258 N N . VAL A 1 292 ? -0.823 -4.949 13.016 1 98 292 VAL A N 1
ATOM 2259 C CA . VAL A 1 292 ? -1.931 -4.07 12.648 1 98 292 VAL A CA 1
ATOM 2260 C C . VAL A 1 292 ? -2.023 -2.916 13.641 1 98 292 VAL A C 1
ATOM 2262 O O . VAL A 1 292 ? -1.998 -3.129 14.859 1 98 292 VAL A O 1
ATOM 2265 N N . PRO A 1 293 ? -2.09 -1.693 13.164 1 98.56 293 PRO A N 1
ATOM 2266 C CA . PRO A 1 293 ? -2.223 -0.556 14.078 1 98.56 293 PRO A CA 1
ATOM 2267 C C . PRO A 1 293 ? -3.484 -0.632 14.93 1 98.56 293 PRO A C 1
ATOM 2269 O O . PRO A 1 293 ? -4.57 -0.91 14.422 1 98.56 293 PRO A O 1
ATOM 2272 N N . ASP A 1 294 ? -3.328 -0.444 16.172 1 98.19 294 ASP A N 1
ATOM 2273 C CA . ASP A 1 294 ? -4.449 -0.282 17.094 1 98.19 294 ASP A CA 1
ATOM 2274 C C . ASP A 1 294 ? -4.676 1.19 17.422 1 98.19 294 ASP A C 1
ATOM 2276 O O . ASP A 1 294 ? -4.129 1.705 18.406 1 98.19 294 ASP A O 1
ATOM 2280 N N . TYR A 1 295 ? -5.598 1.806 16.75 1 97.56 295 TYR A N 1
ATOM 2281 C CA . TYR A 1 295 ? -5.816 3.242 16.875 1 97.56 295 TYR A CA 1
ATOM 2282 C C . TYR A 1 295 ? -6.621 3.562 18.125 1 97.56 295 TYR A C 1
ATOM 2284 O O . TYR A 1 295 ? -6.824 4.73 18.469 1 97.56 295 TYR A O 1
ATOM 2292 N N . ALA A 1 296 ? -7.074 2.605 18.844 1 95.94 296 ALA A N 1
ATOM 2293 C CA . ALA A 1 296 ? -7.82 2.828 20.078 1 95.94 296 ALA A CA 1
ATOM 2294 C C . ALA A 1 296 ? -6.895 2.795 21.281 1 95.94 296 ALA A C 1
ATOM 2296 O O . ALA A 1 296 ? -7.297 3.17 22.391 1 95.94 296 ALA A O 1
ATOM 2297 N N . ASP A 1 297 ? -5.707 2.268 21.078 1 96.75 297 ASP A N 1
ATOM 2298 C CA . ASP A 1 297 ? -4.746 2.154 22.172 1 96.75 297 ASP A CA 1
ATOM 2299 C C . ASP A 1 297 ? -3.99 3.465 22.375 1 96.75 297 ASP A C 1
ATOM 2301 O O . ASP A 1 297 ? -3.145 3.834 21.562 1 96.75 297 ASP A O 1
ATOM 2305 N N . ASP A 1 298 ? -4.27 4.18 23.438 1 92.75 298 ASP A N 1
ATOM 2306 C CA . ASP A 1 298 ? -3.605 5.449 23.719 1 92.75 298 ASP A CA 1
ATOM 2307 C C . ASP A 1 298 ? -2.561 5.285 24.828 1 92.75 298 ASP A C 1
ATOM 2309 O O . ASP A 1 298 ? -2.258 6.242 25.547 1 92.75 298 ASP A O 1
ATOM 2313 N N . SER A 1 299 ? -2.035 4.035 24.969 1 94.94 299 SER A N 1
ATOM 2314 C CA . SER A 1 299 ? -1.088 3.75 26.031 1 94.94 299 SER A CA 1
ATOM 2315 C C . SER A 1 299 ? 0.188 4.57 25.875 1 94.94 299 SER A C 1
ATOM 2317 O O . SER A 1 299 ? 0.829 4.926 26.875 1 94.94 299 SER A O 1
ATOM 2319 N N . LEU A 1 300 ? 0.56 4.867 24.688 1 94.69 300 LEU A N 1
ATOM 2320 C CA . LEU A 1 300 ? 1.729 5.707 24.453 1 94.69 300 LEU A CA 1
ATOM 2321 C C . LEU A 1 300 ? 1.363 7.188 24.547 1 94.69 300 LEU A C 1
ATOM 2323 O O . LEU A 1 300 ? 2.08 7.965 25.172 1 94.69 300 LEU A O 1
ATOM 2327 N N . THR A 1 301 ? 0.299 7.535 23.891 1 93 301 THR A N 1
ATOM 2328 C CA . THR A 1 301 ? -0.171 8.914 23.891 1 93 301 THR A CA 1
ATOM 2329 C C . THR A 1 301 ? -1.521 9.031 23.188 1 93 301 THR A C 1
ATOM 2331 O O . THR A 1 301 ? -1.844 8.219 22.312 1 93 301 THR A O 1
ATOM 2334 N N . GLN A 1 302 ? -2.305 10.07 23.5 1 91 302 GLN A N 1
ATOM 2335 C CA . GLN A 1 302 ? -3.518 10.406 22.766 1 91 302 GLN A CA 1
ATOM 2336 C C . GLN A 1 302 ? -3.188 11.18 21.484 1 91 302 GLN A C 1
ATOM 2338 O O . GLN A 1 302 ? -4.039 11.328 20.609 1 91 302 GLN A O 1
ATOM 2343 N N . ASN A 1 303 ? -1.922 11.562 21.375 1 93.06 303 ASN A N 1
ATOM 2344 C CA . ASN A 1 303 ? -1.483 12.398 20.25 1 93.06 303 ASN A CA 1
ATOM 2345 C C . ASN A 1 303 ? -0.777 11.57 19.188 1 93.06 303 ASN A C 1
ATOM 2347 O O . ASN A 1 303 ? 0.148 12.047 18.531 1 93.06 303 ASN A O 1
ATOM 2351 N N . SER A 1 304 ? -1.219 10.297 19 1 95.81 304 SER A N 1
ATOM 2352 C CA . SER A 1 304 ? -0.653 9.523 17.906 1 95.81 304 SER A CA 1
ATOM 2353 C C . SER A 1 304 ? -0.935 10.18 16.562 1 95.81 304 SER A C 1
ATOM 2355 O O . SER A 1 304 ? -1.957 10.852 16.391 1 95.81 304 SER A O 1
ATOM 2357 N N . ARG A 1 305 ? 0.031 10.023 15.617 1 97.19 305 ARG A N 1
ATOM 2358 C CA . ARG A 1 305 ? -0.048 10.773 14.367 1 97.19 305 ARG A CA 1
ATOM 2359 C C . ARG A 1 305 ? 0.296 9.891 13.172 1 97.19 305 ARG A C 1
ATOM 2361 O O . ARG A 1 305 ? 1.014 8.891 13.312 1 97.19 305 ARG A O 1
ATOM 2368 N N . ALA A 1 306 ? -0.255 10.242 12.062 1 98.12 306 ALA A N 1
ATOM 2369 C CA . ALA A 1 306 ? 0.13 9.695 10.766 1 98.12 306 ALA A CA 1
ATOM 2370 C C . ALA A 1 306 ? 0.598 10.805 9.82 1 98.12 306 ALA A C 1
ATOM 2372 O O . ALA A 1 306 ? -0.126 11.773 9.578 1 98.12 306 ALA A O 1
ATOM 2373 N N . ALA A 1 307 ? 1.78 10.703 9.344 1 98.69 307 ALA A N 1
ATOM 2374 C CA . ALA A 1 307 ? 2.291 11.578 8.289 1 98.69 307 ALA A CA 1
ATOM 2375 C C . ALA A 1 307 ? 2.293 10.867 6.941 1 98.69 307 ALA A C 1
ATOM 2377 O O . ALA A 1 307 ? 2.824 9.758 6.816 1 98.69 307 ALA A O 1
ATOM 2378 N N . TYR A 1 308 ? 1.703 11.406 5.969 1 98.56 308 TYR A N 1
ATOM 2379 C CA . TYR A 1 308 ? 1.696 10.836 4.629 1 98.56 308 TYR A CA 1
ATOM 2380 C C . TYR A 1 308 ? 1.71 11.938 3.568 1 98.56 308 TYR A C 1
ATOM 2382 O O . TYR A 1 308 ? 1.178 13.023 3.789 1 98.56 308 TYR A O 1
ATOM 2390 N N . PRO A 1 309 ? 2.371 11.703 2.428 1 97.88 309 PRO A N 1
ATOM 2391 C CA . PRO A 1 309 ? 2.379 12.695 1.352 1 97.88 309 PRO A CA 1
ATOM 2392 C C . PRO A 1 309 ? 1.007 12.875 0.71 1 97.88 309 PRO A C 1
ATOM 2394 O O . PRO A 1 309 ? 0.179 11.961 0.74 1 97.88 309 PRO A O 1
ATOM 2397 N N . LEU A 1 310 ? 0.791 13.969 0.169 1 97.5 310 LEU A N 1
ATOM 2398 C CA . LEU A 1 310 ? -0.492 14.273 -0.456 1 97.5 310 LEU A CA 1
ATOM 2399 C C . LEU A 1 310 ? -0.768 13.328 -1.618 1 97.5 310 LEU A C 1
ATOM 2401 O O . LEU A 1 310 ? -1.924 13.117 -1.992 1 97.5 310 LEU A O 1
ATOM 2405 N N . GLU A 1 311 ? 0.259 12.727 -2.176 1 96 311 GLU A N 1
ATOM 2406 C CA . GLU A 1 311 ? 0.133 11.797 -3.289 1 96 311 GLU A CA 1
ATOM 2407 C C . GLU A 1 311 ? -0.661 10.555 -2.887 1 96 311 GLU A C 1
ATOM 2409 O O . GLU A 1 311 ? -1.156 9.82 -3.744 1 96 311 GLU A O 1
ATOM 2414 N N . HIS A 1 312 ? -0.767 10.305 -1.604 1 97.19 312 HIS A N 1
ATOM 2415 C CA . HIS A 1 312 ? -1.535 9.156 -1.125 1 97.19 312 HIS A CA 1
ATOM 2416 C C . HIS A 1 312 ? -3.033 9.438 -1.183 1 97.19 312 HIS A C 1
ATOM 2418 O O . HIS A 1 312 ? -3.846 8.516 -1.062 1 97.19 312 HIS A O 1
ATOM 2424 N N . VAL A 1 313 ? -3.395 10.734 -1.273 1 97.12 313 VAL A N 1
ATOM 2425 C CA . VAL A 1 313 ? -4.801 11.125 -1.335 1 97.12 313 VAL A CA 1
ATOM 2426 C C . VAL A 1 313 ? -5.281 11.094 -2.785 1 97.12 313 VAL A C 1
ATOM 2428 O O . VAL A 1 313 ? -4.695 11.742 -3.654 1 97.12 313 VAL A O 1
ATOM 2431 N N . GLU A 1 314 ? -6.316 10.375 -3.037 1 94.75 314 GLU A N 1
ATOM 2432 C CA . GLU A 1 314 ? -6.793 10.164 -4.402 1 94.75 314 GLU A CA 1
ATOM 2433 C C . GLU A 1 314 ? -7.242 11.477 -5.035 1 94.75 314 GLU A C 1
ATOM 2435 O O . GLU A 1 314 ? -6.758 11.852 -6.105 1 94.75 314 GLU A O 1
ATOM 2440 N N . LYS A 1 315 ? -8.164 12.18 -4.363 1 96.06 315 LYS A N 1
ATOM 2441 C CA . LYS A 1 315 ? -8.641 13.469 -4.855 1 96.06 315 LYS A CA 1
ATOM 2442 C C . LYS A 1 315 ? -7.906 14.617 -4.168 1 96.06 315 LYS A C 1
ATOM 2444 O O . LYS A 1 315 ? -8.297 15.055 -3.082 1 96.06 315 LYS A O 1
ATOM 2449 N N . ARG A 1 316 ? -6.887 15.117 -4.824 1 97.25 316 ARG A N 1
ATOM 2450 C CA . ARG A 1 316 ? -6.07 16.203 -4.305 1 97.25 316 ARG A CA 1
ATOM 2451 C C . ARG A 1 316 ? -5.836 17.266 -5.371 1 97.25 316 ARG A C 1
ATOM 2453 O O . ARG A 1 316 ? -5.934 16.984 -6.57 1 97.25 316 ARG A O 1
ATOM 2460 N N . SER A 1 317 ? -5.629 18.406 -4.902 1 95.81 317 SER A N 1
ATOM 2461 C CA . SER A 1 317 ? -5.215 19.453 -5.832 1 95.81 317 SER A CA 1
ATOM 2462 C C . SER A 1 317 ? -3.846 19.156 -6.434 1 95.81 317 SER A C 1
ATOM 2464 O O . SER A 1 317 ? -2.885 18.906 -5.703 1 95.81 317 SER A O 1
ATOM 2466 N N . GLU A 1 318 ? -3.717 19.188 -7.699 1 89 318 GLU A N 1
ATOM 2467 C CA . GLU A 1 318 ? -2.502 18.766 -8.398 1 89 318 GLU A CA 1
ATOM 2468 C C . GLU A 1 318 ? -1.32 19.656 -8.023 1 89 318 GLU A C 1
ATOM 2470 O O . GLU A 1 318 ? -0.196 19.172 -7.871 1 89 318 GLU A O 1
ATOM 2475 N N . LYS A 1 319 ? -1.573 20.984 -7.797 1 93.06 319 LYS A N 1
ATOM 2476 C CA . LYS A 1 319 ? -0.474 21.906 -7.527 1 93.06 319 LYS A CA 1
ATOM 2477 C C . LYS A 1 319 ? -0.502 22.391 -6.082 1 93.06 319 LYS A C 1
ATOM 2479 O O . LYS A 1 319 ? 0.17 23.359 -5.734 1 93.06 319 LYS A O 1
ATOM 2484 N N . ASN A 1 320 ? -1.36 21.812 -5.27 1 96.81 320 ASN A N 1
ATOM 2485 C CA . ASN A 1 320 ? -1.497 22.172 -3.865 1 96.81 320 ASN A CA 1
ATOM 2486 C C . ASN A 1 320 ? -1.929 23.625 -3.709 1 96.81 320 ASN A C 1
ATOM 2488 O O . ASN A 1 320 ? -1.428 24.344 -2.836 1 96.81 320 ASN A O 1
ATOM 2492 N N . LEU A 1 321 ? -2.699 24.141 -4.652 1 97.12 321 LEU A N 1
ATOM 2493 C CA . LEU A 1 321 ? -3.184 25.516 -4.621 1 97.12 321 LEU A CA 1
ATOM 2494 C C . LEU A 1 321 ? -4.629 25.594 -5.098 1 97.12 321 LEU A C 1
ATOM 2496 O O . LEU A 1 321 ? -5.141 24.641 -5.699 1 97.12 321 LEU A O 1
ATOM 2500 N N . GLY A 1 322 ? -5.309 26.609 -4.832 1 97.31 322 GLY A N 1
ATOM 2501 C CA . GLY A 1 322 ? -6.637 26.953 -5.312 1 97.31 322 GLY A CA 1
ATOM 2502 C C . GLY A 1 322 ? -6.879 28.438 -5.383 1 97.31 322 GLY A C 1
ATOM 2503 O O . GLY A 1 322 ? -5.965 29.234 -5.152 1 97.31 322 GLY A O 1
ATOM 2504 N N . GLY A 1 323 ? -7.996 28.781 -5.902 1 97.62 323 GLY A N 1
ATOM 2505 C CA . GLY A 1 323 ? -8.406 30.188 -5.898 1 97.62 323 GLY A CA 1
ATOM 2506 C C . GLY A 1 323 ? -8.758 30.703 -4.516 1 97.62 323 GLY A C 1
ATOM 2507 O O . GLY A 1 323 ? -8.562 30 -3.518 1 97.62 323 GLY A O 1
ATOM 2508 N N . GLU A 1 324 ? -9.18 31.953 -4.469 1 98.31 324 GLU A N 1
ATOM 2509 C CA . GLU A 1 324 ? -9.57 32.531 -3.189 1 98.31 324 GLU A CA 1
ATOM 2510 C C . GLU A 1 324 ? -10.836 31.875 -2.641 1 98.31 324 GLU A C 1
ATOM 2512 O O . GLU A 1 324 ? -11.695 31.422 -3.406 1 98.31 324 GLU A O 1
ATOM 2517 N N . PRO A 1 325 ? -10.969 31.781 -1.392 1 98.56 325 PRO A N 1
ATOM 2518 C CA . PRO A 1 325 ? -12.039 30.984 -0.779 1 98.56 325 PRO A CA 1
ATOM 2519 C C . PRO A 1 325 ? -13.375 31.703 -0.75 1 98.56 325 PRO A C 1
ATOM 2521 O O . PRO A 1 325 ? -13.438 32.875 -0.376 1 98.56 325 PRO A O 1
ATOM 2524 N N . ASN A 1 326 ? -14.43 31.016 -1.128 1 97.44 326 ASN A N 1
ATOM 2525 C CA . ASN A 1 326 ? -15.773 31.578 -0.999 1 97.44 326 ASN A CA 1
ATOM 2526 C C . ASN A 1 326 ? -16.328 31.375 0.41 1 97.44 326 ASN A C 1
ATOM 2528 O O . ASN A 1 326 ? -17.25 32.094 0.824 1 97.44 326 ASN A O 1
ATOM 2532 N N . ALA A 1 327 ? -15.805 30.359 1.052 1 98.38 327 ALA A N 1
ATOM 2533 C CA . ALA A 1 327 ? -16.266 30.078 2.408 1 98.38 327 ALA A CA 1
ATOM 2534 C C . ALA A 1 327 ? -15.094 29.891 3.365 1 98.38 327 ALA A C 1
ATOM 2536 O O . ALA A 1 327 ? -14.102 29.25 3.02 1 98.38 327 ALA A O 1
ATOM 2537 N N . VAL A 1 328 ? -15.18 30.516 4.52 1 98.56 328 VAL A N 1
ATOM 2538 C CA . VAL A 1 328 ? -14.234 30.391 5.625 1 98.56 328 VAL A CA 1
ATOM 2539 C C . VAL A 1 328 ? -14.953 29.828 6.852 1 98.56 328 VAL A C 1
ATOM 2541 O O . VAL A 1 328 ? -15.938 30.391 7.316 1 98.56 328 VAL A O 1
ATOM 2544 N N . ILE A 1 329 ? -14.422 28.719 7.312 1 98.62 329 ILE A N 1
ATOM 2545 C CA . ILE A 1 329 ? -15.062 28.047 8.445 1 98.62 329 ILE A CA 1
ATOM 2546 C C . ILE A 1 329 ? -14.125 28.078 9.648 1 98.62 329 ILE A C 1
ATOM 2548 O O . ILE A 1 329 ? -12.984 27.609 9.57 1 98.62 329 ILE A O 1
ATOM 2552 N N . PHE A 1 330 ? -14.57 28.625 10.742 1 98.44 330 PHE A N 1
ATOM 2553 C CA . PHE A 1 330 ? -13.898 28.5 12.023 1 98.44 330 PHE A CA 1
ATOM 2554 C C . PHE A 1 330 ? -14.453 27.312 12.812 1 98.44 330 PHE A C 1
ATOM 2556 O O . PHE A 1 330 ? -15.586 27.359 13.289 1 98.44 330 PHE A O 1
ATOM 2563 N N . LEU A 1 331 ? -13.633 26.297 12.922 1 97.5 331 LEU A N 1
ATOM 2564 C CA . LEU A 1 331 ? -14.023 25.125 13.695 1 97.5 331 LEU A CA 1
ATOM 2565 C C . LEU A 1 331 ? -13.711 25.312 15.18 1 97.5 331 LEU A C 1
ATOM 2567 O O . LEU A 1 331 ? -12.594 25.672 15.539 1 97.5 331 LEU A O 1
ATOM 2571 N N . THR A 1 332 ? -14.68 25.078 16 1 96 332 THR A N 1
ATOM 2572 C CA . THR A 1 332 ? -14.492 25.141 17.438 1 96 332 THR A CA 1
ATOM 2573 C C . THR A 1 332 ? -15.109 23.906 18.125 1 96 332 THR A C 1
ATOM 2575 O O . THR A 1 332 ? -16.141 23.406 17.688 1 96 332 THR A O 1
ATOM 2578 N N . CYS A 1 333 ? -14.414 23.391 19.094 1 95 333 CYS A N 1
ATOM 2579 C CA . CYS A 1 333 ? -14.945 22.328 19.938 1 95 333 CYS A CA 1
ATOM 2580 C C . CYS A 1 333 ? -15.438 22.891 21.266 1 95 333 CYS A C 1
ATOM 2582 O O . CYS A 1 333 ? -14.695 22.906 22.25 1 95 333 CYS A O 1
ATOM 2584 N N . ASP A 1 334 ? -16.688 23.219 21.312 1 96.44 334 ASP A N 1
ATOM 2585 C CA . ASP A 1 334 ? -17.25 23.828 22.5 1 96.44 334 ASP A CA 1
ATOM 2586 C C . ASP A 1 334 ? -17.656 22.766 23.531 1 96.44 334 ASP A C 1
ATOM 2588 O O . ASP A 1 334 ? -18.578 21.984 23.297 1 96.44 334 ASP A O 1
ATOM 2592 N N . LEU A 1 335 ? -17.031 22.812 24.719 1 95.06 335 LEU A N 1
ATOM 2593 C CA . LEU A 1 335 ? -17.297 21.844 25.766 1 95.06 335 LEU A CA 1
ATOM 2594 C C . LEU A 1 335 ? -18.531 22.25 26.594 1 95.06 335 LEU A C 1
ATOM 2596 O O . LEU A 1 335 ? -19.062 21.438 27.359 1 95.06 335 LEU A O 1
ATOM 2600 N N . THR A 1 336 ? -18.953 23.438 26.391 1 96.06 336 THR A N 1
ATOM 2601 C CA . THR A 1 336 ? -20.031 23.953 27.234 1 96.06 336 THR A CA 1
ATOM 2602 C C . THR A 1 336 ? -21.391 23.578 26.672 1 96.06 336 THR A C 1
ATOM 2604 O O . THR A 1 336 ? -22.406 23.625 27.375 1 96.06 336 THR A O 1
ATOM 2607 N N . GLY A 1 337 ? -21.391 23.359 25.422 1 96.69 337 GLY A N 1
ATOM 2608 C CA . GLY A 1 337 ? -22.656 23.047 24.766 1 96.69 337 GLY A CA 1
ATOM 2609 C C . GLY A 1 337 ? -23.484 24.281 24.453 1 96.69 337 GLY A C 1
ATOM 2610 O O . GLY A 1 337 ? -24.672 24.172 24.141 1 96.69 337 GLY A O 1
ATOM 2611 N N . VAL A 1 338 ? -22.891 25.391 24.484 1 97.69 338 VAL A N 1
ATOM 2612 C CA . VAL A 1 338 ? -23.609 26.656 24.359 1 97.69 338 VAL A CA 1
ATOM 2613 C C . VAL A 1 338 ? -23.656 27.062 22.891 1 97.69 338 VAL A C 1
ATOM 2615 O O . VAL A 1 338 ? -24.656 27.609 22.422 1 97.69 338 VAL A O 1
ATOM 2618 N N . LEU A 1 339 ? -22.609 26.906 22.125 1 98.12 339 LEU A N 1
ATOM 2619 C CA . LEU A 1 339 ? -22.516 27.375 20.75 1 98.12 339 LEU A CA 1
ATOM 2620 C C . LEU A 1 339 ? -23.359 26.5 19.828 1 98.12 339 LEU A C 1
ATOM 2622 O O . LEU A 1 339 ? -23.438 25.281 20 1 98.12 339 LEU A O 1
ATOM 2626 N N . PRO A 1 340 ? -24.062 27.125 18.891 1 98 340 PRO A N 1
ATOM 2627 C CA . PRO A 1 340 ? -24.828 26.375 17.906 1 98 340 PRO A CA 1
ATOM 2628 C C . PRO A 1 340 ? -23.938 25.562 16.953 1 98 340 PRO A C 1
ATOM 2630 O O . PRO A 1 340 ? -22.734 25.797 16.906 1 98 340 PRO A O 1
ATOM 2633 N N . PRO A 1 341 ? -24.547 24.609 16.266 1 98 341 PRO A N 1
ATOM 2634 C CA . PRO A 1 341 ? -23.75 23.828 15.312 1 98 341 PRO A CA 1
ATOM 2635 C C . PRO A 1 341 ? -23.172 24.672 14.188 1 98 341 PRO A C 1
ATOM 2637 O O . PRO A 1 341 ? -22.125 24.328 13.625 1 98 341 PRO A O 1
ATOM 2640 N N . VAL A 1 342 ? -23.844 25.781 13.844 1 98.62 342 VAL A N 1
ATOM 2641 C CA . VAL A 1 342 ? -23.328 26.672 12.812 1 98.62 342 VAL A CA 1
ATOM 2642 C C . VAL A 1 342 ? -23.875 28.078 13.023 1 98.62 342 VAL A C 1
ATOM 2644 O O . VAL A 1 342 ? -25.016 28.25 13.422 1 98.62 342 VAL A O 1
ATOM 2647 N N . SER A 1 343 ? -23.047 29.062 12.812 1 98.5 343 SER A N 1
ATOM 2648 C CA . SER A 1 343 ? -23.406 30.484 12.828 1 98.5 343 SER A CA 1
ATOM 2649 C C . SER A 1 343 ? -22.797 31.203 11.633 1 98.5 343 SER A C 1
ATOM 2651 O O . SER A 1 343 ? -21.734 30.828 11.133 1 98.5 343 SER A O 1
ATOM 2653 N N . ILE A 1 344 ? -23.5 32.188 11.148 1 98.38 344 ILE A N 1
ATOM 2654 C CA . ILE A 1 344 ? -23.016 33.062 10.078 1 98.38 344 ILE A CA 1
ATOM 2655 C C . ILE A 1 344 ? -22.438 34.344 10.664 1 98.38 344 ILE A C 1
ATOM 2657 O O . ILE A 1 344 ? -23.125 35.062 11.398 1 98.38 344 ILE A O 1
ATOM 2661 N N . LEU A 1 345 ? -21.234 34.625 10.344 1 98.19 345 LEU A N 1
ATOM 2662 C CA . LEU A 1 345 ? -20.547 35.75 10.953 1 98.19 345 LEU A CA 1
ATOM 2663 C C . LEU A 1 345 ? -20.453 36.906 9.984 1 98.19 345 LEU A C 1
ATOM 2665 O O . LEU A 1 345 ? -20.234 36.719 8.781 1 98.19 345 LEU A O 1
ATOM 2669 N N . ASN A 1 346 ? -20.656 38.125 10.453 1 95.88 346 ASN A N 1
ATOM 2670 C CA . ASN A 1 346 ? -20.25 39.281 9.688 1 95.88 346 ASN A CA 1
ATOM 2671 C C . ASN A 1 346 ? -18.75 39.562 9.859 1 95.88 346 ASN A C 1
ATOM 2673 O O . ASN A 1 346 ? -18.047 38.812 10.539 1 95.88 346 ASN A O 1
ATOM 2677 N N . ASN A 1 347 ? -18.234 40.594 9.266 1 95.38 347 ASN A N 1
ATOM 2678 C CA . ASN A 1 347 ? -16.797 40.875 9.219 1 95.38 347 ASN A CA 1
ATOM 2679 C C . ASN A 1 347 ? -16.234 41.125 10.617 1 95.38 347 ASN A C 1
ATOM 2681 O O . ASN A 1 347 ? -15.164 40.625 10.953 1 95.38 347 ASN A O 1
ATOM 2685 N N . GLU A 1 348 ? -16.938 41.906 11.406 1 96 348 GLU A N 1
ATOM 2686 C CA . GLU A 1 348 ? -16.469 42.219 12.75 1 96 348 GLU A CA 1
ATOM 2687 C C . GLU A 1 348 ? -16.469 40.969 13.633 1 96 348 GLU A C 1
ATOM 2689 O O . GLU A 1 348 ? -15.539 40.75 14.414 1 96 348 GLU A O 1
ATOM 2694 N N . GLN A 1 349 ? -17.516 40.156 13.469 1 97.5 349 GLN A N 1
ATOM 2695 C CA . GLN A 1 349 ? -17.562 38.906 14.203 1 97.5 349 GLN A CA 1
ATOM 2696 C C . GLN A 1 349 ? -16.438 37.969 13.781 1 97.5 349 GLN A C 1
ATOM 2698 O O . GLN A 1 349 ? -15.867 37.281 14.609 1 97.5 349 GLN A O 1
ATOM 2703 N N . ALA A 1 350 ? -16.188 37.938 12.508 1 97.56 350 ALA A N 1
ATOM 2704 C CA . ALA A 1 350 ? -15.094 37.125 12 1 97.56 350 ALA A CA 1
ATOM 2705 C C . ALA A 1 350 ? -13.773 37.5 12.656 1 97.56 350 ALA A C 1
ATOM 2707 O O . ALA A 1 350 ? -13.023 36.656 13.117 1 97.56 350 ALA A O 1
ATOM 2708 N N . ALA A 1 351 ? -13.531 38.781 12.68 1 95.81 351 ALA A N 1
ATOM 2709 C CA . ALA A 1 351 ? -12.312 39.25 13.32 1 95.81 351 ALA A CA 1
ATOM 2710 C C . ALA A 1 351 ? -12.281 38.875 14.797 1 95.81 351 ALA A C 1
ATOM 2712 O O . ALA A 1 351 ? -11.25 38.406 15.305 1 95.81 351 ALA A O 1
ATOM 2713 N N . TYR A 1 352 ? -13.398 39.062 15.469 1 97.44 352 TYR A N 1
ATOM 2714 C CA . TYR A 1 352 ? -13.492 38.781 16.891 1 97.44 352 TYR A CA 1
ATOM 2715 C C . TYR A 1 352 ? -13.188 37.312 17.172 1 97.44 352 TYR A C 1
ATOM 2717 O O . TYR A 1 352 ? -12.375 36.969 18.047 1 97.44 352 TYR A O 1
ATOM 2725 N N . HIS A 1 353 ? -13.82 36.438 16.453 1 97.56 353 HIS A N 1
ATOM 2726 C CA . HIS A 1 353 ? -13.672 35 16.703 1 97.56 353 HIS A CA 1
ATOM 2727 C C . HIS A 1 353 ? -12.328 34.5 16.219 1 97.56 353 HIS A C 1
ATOM 2729 O O . HIS A 1 353 ? -11.773 33.562 16.781 1 97.56 353 HIS A O 1
ATOM 2735 N N . PHE A 1 354 ? -11.773 35.125 15.188 1 97.5 354 PHE A N 1
ATOM 2736 C CA . PHE A 1 354 ? -10.43 34.781 14.734 1 97.5 354 PHE A CA 1
ATOM 2737 C C . PHE A 1 354 ? -9.398 35.125 15.797 1 97.5 354 PHE A C 1
ATOM 2739 O O . PHE A 1 354 ? -8.516 34.312 16.094 1 97.5 354 PHE A O 1
ATOM 2746 N N . LEU A 1 355 ? -9.523 36.25 16.375 1 96.69 355 LEU A N 1
ATOM 2747 C CA . LEU A 1 355 ? -8.602 36.688 17.422 1 96.69 355 LEU A CA 1
ATOM 2748 C C . LEU A 1 355 ? -8.789 35.875 18.688 1 96.69 355 LEU A C 1
ATOM 2750 O O . LEU A 1 355 ? -7.82 35.594 19.406 1 96.69 355 LEU A O 1
ATOM 2754 N N . SER A 1 356 ? -10.039 35.5 18.953 1 97.06 356 SER A N 1
ATOM 2755 C CA . SER A 1 356 ? -10.32 34.719 20.156 1 97.06 356 SER A CA 1
ATOM 2756 C C . SER A 1 356 ? -9.805 33.312 20.031 1 97.06 356 SER A C 1
ATOM 2758 O O . SER A 1 356 ? -9.195 32.781 20.969 1 97.06 356 SER A O 1
ATOM 2760 N N . GLY A 1 357 ? -10.055 32.688 18.891 1 96.94 357 GLY A N 1
ATOM 2761 C CA . GLY A 1 357 ? -9.672 31.281 18.672 1 96.94 357 GLY A CA 1
ATOM 2762 C C . GLY A 1 357 ? -10.211 30.344 19.75 1 96.94 357 GLY A C 1
ATOM 2763 O O . GLY A 1 357 ? -9.461 29.547 20.312 1 96.94 357 GLY A O 1
ATOM 2764 N N . TYR A 1 358 ? -11.5 30.469 20.031 1 96.06 358 TYR A N 1
ATOM 2765 C CA . TYR A 1 358 ? -12.109 29.688 21.094 1 96.06 358 TYR A CA 1
ATOM 2766 C C . TYR A 1 358 ? -12.32 28.234 20.641 1 96.06 358 TYR A C 1
ATOM 2768 O O . TYR A 1 358 ? -12.875 28 19.562 1 96.06 358 TYR A O 1
ATOM 2776 N N . THR A 1 359 ? -11.844 27.281 21.484 1 94.44 359 THR A N 1
ATOM 2777 C CA . THR A 1 359 ? -12.008 25.859 21.219 1 94.44 359 THR A CA 1
ATOM 2778 C C . THR A 1 359 ? -11.617 25.031 22.438 1 94.44 359 THR A C 1
ATOM 2780 O O . THR A 1 359 ? -11.828 25.453 23.578 1 94.44 359 THR A O 1
ATOM 2783 N N . ALA A 1 360 ? -11.375 23.766 22.188 1 88.5 360 ALA A N 1
ATOM 2784 C CA . ALA A 1 360 ? -10.906 22.891 23.266 1 88.5 360 ALA A CA 1
ATOM 2785 C C . ALA A 1 360 ? -9.562 22.266 22.906 1 88.5 360 ALA A C 1
ATOM 2787 O O . ALA A 1 360 ? -9.258 22.047 21.734 1 88.5 360 ALA A O 1
ATOM 2788 N N . LEU A 1 361 ? -8.742 22.141 23.938 1 81.94 361 LEU A N 1
ATOM 2789 C CA . LEU A 1 361 ? -7.586 21.266 23.812 1 81.94 361 LEU A CA 1
ATOM 2790 C C . LEU A 1 361 ? -7.996 19.797 23.969 1 81.94 361 LEU A C 1
ATOM 2792 O O . LEU A 1 361 ? -8.531 19.406 25 1 81.94 361 LEU A O 1
ATOM 2796 N N . VAL A 1 362 ? -7.918 19.156 22.891 1 73.88 362 VAL A N 1
ATOM 2797 C CA . VAL A 1 362 ? -8.328 17.75 22.891 1 73.88 362 VAL A CA 1
ATOM 2798 C C . VAL A 1 362 ? -7.094 16.859 22.859 1 73.88 362 VAL A C 1
ATOM 2800 O O . VAL A 1 362 ? -6.426 16.734 21.828 1 73.88 362 VAL A O 1
ATOM 2803 N N . GLY A 1 363 ? -6.816 16.141 23.891 1 67.75 363 GLY A N 1
ATOM 2804 C CA . GLY A 1 363 ? -5.66 15.266 23.984 1 67.75 363 GLY A CA 1
ATOM 2805 C C . GLY A 1 363 ? -4.344 16.016 24.078 1 67.75 363 GLY A C 1
ATOM 2806 O O . GLY A 1 363 ? -4.266 17.188 23.688 1 67.75 363 GLY A O 1
ATOM 2807 N N . SER A 1 364 ? -3.426 15.516 24.641 1 68.75 364 SER A N 1
ATOM 2808 C CA . SER A 1 364 ? -2.176 16.203 24.984 1 68.75 364 SER A CA 1
ATOM 2809 C C . SER A 1 364 ? -1.303 16.391 23.75 1 68.75 364 SER A C 1
ATOM 2811 O O . SER A 1 364 ? -0.719 15.422 23.234 1 68.75 364 SER A O 1
ATOM 2813 N N . THR A 1 365 ? -1.381 17.531 23.031 1 76.69 365 THR A N 1
ATOM 2814 C CA . THR A 1 365 ? -0.521 17.812 21.891 1 76.69 365 THR A CA 1
ATOM 2815 C C . THR A 1 365 ? 0.759 18.516 22.328 1 76.69 365 THR A C 1
ATOM 2817 O O . THR A 1 365 ? 1.697 18.656 21.547 1 76.69 365 THR A O 1
ATOM 2820 N N . GLU A 1 366 ? 0.731 18.938 23.562 1 78.5 366 GLU A N 1
ATOM 2821 C CA . GLU A 1 366 ? 1.892 19.641 24.109 1 78.5 366 GLU A CA 1
ATOM 2822 C C . GLU A 1 366 ? 2.379 19 25.406 1 78.5 366 GLU A C 1
ATOM 2824 O O . GLU A 1 366 ? 1.573 18.578 26.234 1 78.5 366 GLU A O 1
ATOM 2829 N N . MET A 1 367 ? 3.652 18.953 25.438 1 79.38 367 MET A N 1
ATOM 2830 C CA . MET A 1 367 ? 4.238 18.422 26.672 1 79.38 367 MET A CA 1
ATOM 2831 C C . MET A 1 367 ? 3.797 19.234 27.891 1 79.38 367 MET A C 1
ATOM 2833 O O . MET A 1 367 ? 3.773 20.469 27.828 1 79.38 367 MET A O 1
ATOM 2837 N N . GLY A 1 368 ? 3.355 18.547 28.906 1 70.94 368 GLY A N 1
ATOM 2838 C CA . GLY A 1 368 ? 3.008 19.203 30.156 1 70.94 368 GLY A CA 1
ATOM 2839 C C . GLY A 1 368 ? 1.538 19.578 30.234 1 70.94 368 GLY A C 1
ATOM 2840 O O . GLY A 1 368 ? 1.062 20 31.297 1 70.94 368 GLY A O 1
ATOM 2841 N N . SER A 1 369 ? 0.723 19.641 29.172 1 68.62 369 SER A N 1
ATOM 2842 C CA . SER A 1 369 ? -0.664 20.094 29.156 1 68.62 369 SER A CA 1
ATOM 2843 C C . SER A 1 369 ? -1.582 19.094 29.844 1 68.62 369 SER A C 1
ATOM 2845 O O . SER A 1 369 ? -2.75 19.391 30.109 1 68.62 369 SER A O 1
ATOM 2847 N N . GLY A 1 370 ? -0.974 18.219 30.688 1 63.78 370 GLY A N 1
ATOM 2848 C CA . GLY A 1 370 ? -1.788 17.266 31.422 1 63.78 370 GLY A CA 1
ATOM 2849 C C . GLY A 1 370 ? -2.771 16.516 30.547 1 63.78 370 GLY A C 1
ATOM 2850 O O . GLY A 1 370 ? -2.969 16.875 29.375 1 63.78 370 GLY A O 1
ATOM 2851 N N . GLY A 1 371 ? -3.469 15.547 31.047 1 64.44 371 GLY A N 1
ATOM 2852 C CA . GLY A 1 371 ? -4.477 14.734 30.391 1 64.44 371 GLY A CA 1
ATOM 2853 C C . GLY A 1 371 ? -5.859 15.359 30.422 1 64.44 371 GLY A C 1
ATOM 2854 O O . GLY A 1 371 ? -6.078 16.359 31.109 1 64.44 371 GLY A O 1
ATOM 2855 N N . GLY A 1 372 ? -6.809 15.133 29.484 1 71.56 372 GLY A N 1
ATOM 2856 C CA . GLY A 1 372 ? -8.211 15.523 29.5 1 71.56 372 GLY A CA 1
ATOM 2857 C C . GLY A 1 372 ? -8.547 16.594 28.484 1 71.56 372 GLY A C 1
ATOM 2858 O O . GLY A 1 372 ? -7.676 17.047 27.734 1 71.56 372 GLY A O 1
ATOM 2859 N N . ILE A 1 373 ? -9.703 16.969 28.344 1 81 373 ILE A N 1
ATOM 2860 C CA . ILE A 1 373 ? -10.258 17.953 27.422 1 81 373 ILE A CA 1
ATOM 2861 C C . ILE A 1 373 ? -10.602 19.234 28.188 1 81 373 ILE A C 1
ATOM 2863 O O . ILE A 1 373 ? -11.172 19.172 29.281 1 81 373 ILE A O 1
ATOM 2867 N N . LYS A 1 374 ? -10.047 20.375 27.766 1 87.81 374 LYS A N 1
ATOM 2868 C CA . LYS A 1 374 ? -10.328 21.641 28.422 1 87.81 374 LYS A CA 1
ATOM 2869 C C . LYS A 1 374 ? -10.555 22.75 27.391 1 87.81 374 LYS A C 1
ATOM 2871 O O . LYS A 1 374 ? -9.93 22.75 26.328 1 87.81 374 LYS A O 1
ATOM 2876 N N . SER A 1 375 ? -11.461 23.672 27.812 1 90.88 375 SER A N 1
ATOM 2877 C CA . SER A 1 375 ? -11.68 24.828 26.969 1 90.88 375 SER A CA 1
ATOM 2878 C C . SER A 1 375 ? -10.43 25.703 26.891 1 90.88 375 SER A C 1
ATOM 2880 O O . SER A 1 375 ? -9.656 25.766 27.844 1 90.88 375 SER A O 1
ATOM 2882 N N . THR A 1 376 ? -10.219 26.312 25.75 1 90.94 376 THR A N 1
ATOM 2883 C CA . THR A 1 376 ? -9.055 27.172 25.594 1 90.94 376 THR A CA 1
ATOM 2884 C C . THR A 1 376 ? -9.312 28.234 24.531 1 90.94 376 THR A C 1
ATOM 2886 O O . THR A 1 376 ? -10.258 28.125 23.734 1 90.94 376 THR A O 1
ATOM 2889 N N . PHE A 1 377 ? -8.672 29.359 24.672 1 94.38 377 PHE A N 1
ATOM 2890 C CA . PHE A 1 377 ? -8.547 30.391 23.656 1 94.38 377 PHE A CA 1
ATOM 2891 C C . PHE A 1 377 ? -7.16 30.359 23.031 1 94.38 377 PHE A C 1
ATOM 2893 O O . PHE A 1 377 ? -6.152 30.375 23.734 1 94.38 377 PHE A O 1
ATOM 2900 N N . SER A 1 378 ? -7.074 30.219 21.734 1 92.69 378 SER A N 1
ATOM 2901 C CA . SER A 1 378 ? -5.805 30.266 21.016 1 92.69 378 SER A CA 1
ATOM 2902 C C . SER A 1 378 ? -5.852 31.25 19.844 1 92.69 378 SER A C 1
ATOM 2904 O O . SER A 1 378 ? -6.312 30.906 18.75 1 92.69 378 SER A O 1
ATOM 2906 N N . THR A 1 379 ? -5.277 32.344 20.047 1 94 379 THR A N 1
ATOM 2907 C CA . THR A 1 379 ? -5.324 33.438 19.094 1 94 379 THR A CA 1
ATOM 2908 C C . THR A 1 379 ? -5 32.969 17.688 1 94 379 THR A C 1
ATOM 2910 O O . THR A 1 379 ? -4.043 32.188 17.484 1 94 379 THR A O 1
ATOM 2913 N N . CYS A 1 380 ? -5.875 33.312 16.688 1 93.69 380 CYS A N 1
ATOM 2914 C CA . CYS A 1 380 ? -5.754 33 15.273 1 93.69 380 CYS A CA 1
ATOM 2915 C C . CYS A 1 380 ? -5.746 31.484 15.055 1 93.69 380 CYS A C 1
ATOM 2917 O O . CYS A 1 380 ? -5.23 31.016 14.047 1 93.69 380 CYS A O 1
ATOM 2919 N N . PHE A 1 381 ? -6.227 30.703 16.031 1 94.31 381 PHE A N 1
ATOM 2920 C CA . PHE A 1 381 ? -6.297 29.25 16 1 94.31 381 PHE A CA 1
ATOM 2921 C C . PHE A 1 381 ? -4.902 28.641 15.891 1 94.31 381 PHE A C 1
ATOM 2923 O O . PHE A 1 381 ? -4.711 27.641 15.195 1 94.31 381 PHE A O 1
ATOM 2930 N N . GLY A 1 382 ? -3.92 29.297 16.453 1 94 382 GLY A N 1
ATOM 2931 C CA . GLY A 1 382 ? -2.553 28.812 16.344 1 94 382 GLY A CA 1
ATOM 2932 C C . GLY A 1 382 ? -1.537 29.734 16.984 1 94 382 GLY A C 1
ATOM 2933 O O . GLY A 1 382 ? -0.476 30 16.406 1 94 382 GLY A O 1
ATOM 2934 N N . ALA A 1 383 ? -1.817 30.203 18.156 1 92.88 383 ALA A N 1
ATOM 2935 C CA . ALA A 1 383 ? -1.031 31.219 18.844 1 92.88 383 ALA A CA 1
ATOM 2936 C C . ALA A 1 383 ? 0.442 30.828 18.906 1 92.88 383 ALA A C 1
ATOM 2938 O O . ALA A 1 383 ? 1.324 31.656 18.656 1 92.88 383 ALA A O 1
ATOM 2939 N N . PRO A 1 384 ? 0.791 29.625 19.109 1 93.12 384 PRO A N 1
ATOM 2940 C CA . PRO A 1 384 ? 2.197 29.25 19.266 1 93.12 384 PRO A CA 1
ATOM 2941 C C . PRO A 1 384 ? 3.008 29.422 17.984 1 93.12 384 PRO A C 1
ATOM 2943 O O . PRO A 1 384 ? 4.242 29.422 18.031 1 93.12 384 PRO A O 1
ATOM 2946 N N . PHE A 1 385 ? 2.354 29.656 16.891 1 96.81 385 PHE A N 1
ATOM 2947 C CA . PHE A 1 385 ? 3.066 29.578 15.625 1 96.81 385 PHE A CA 1
ATOM 2948 C C . PHE A 1 385 ? 3.133 30.938 14.953 1 96.81 385 PHE A C 1
ATOM 2950 O O . PHE A 1 385 ? 3.664 31.078 13.852 1 96.81 385 PHE A O 1
ATOM 2957 N N . PHE A 1 386 ? 2.623 31.953 15.633 1 97.19 386 PHE A N 1
ATOM 2958 C CA . PHE A 1 386 ? 2.547 33.281 15.023 1 97.19 386 PHE A CA 1
ATOM 2959 C C . PHE A 1 386 ? 3.531 34.25 15.688 1 97.19 386 PHE A C 1
ATOM 2961 O O . PHE A 1 386 ? 3.281 34.719 16.781 1 97.19 386 PHE A O 1
ATOM 2968 N N . PRO A 1 387 ? 4.582 34.625 14.969 1 98.06 387 PRO A N 1
ATOM 2969 C CA . PRO A 1 387 ? 5.609 35.469 15.578 1 98.06 387 PRO A CA 1
ATOM 2970 C C . PRO A 1 387 ? 5.195 36.938 15.641 1 98.06 387 PRO A C 1
ATOM 2972 O O . PRO A 1 387 ? 5.637 37.656 16.531 1 98.06 387 PRO A O 1
ATOM 2975 N N . ARG A 1 388 ? 4.375 37.438 14.734 1 97.75 388 ARG A N 1
ATOM 2976 C CA . ARG A 1 388 ? 3.979 38.844 14.688 1 97.75 388 ARG A CA 1
ATOM 2977 C C . ARG A 1 388 ? 2.789 39.094 15.609 1 97.75 388 ARG A C 1
ATOM 2979 O O . ARG A 1 388 ? 2.115 38.156 16.047 1 97.75 388 ARG A O 1
ATOM 2986 N N . PRO A 1 389 ? 2.555 40.312 15.922 1 96.06 389 PRO A N 1
ATOM 2987 C CA . PRO A 1 389 ? 1.372 40.625 16.734 1 96.06 389 PRO A CA 1
ATOM 2988 C C . PRO A 1 389 ? 0.073 40.156 16.078 1 96.06 389 PRO A C 1
ATOM 2990 O O . PRO A 1 389 ? -0.076 40.281 14.852 1 96.06 389 PRO A O 1
ATOM 2993 N N . ALA A 1 390 ? -0.877 39.75 16.938 1 95 390 ALA A N 1
ATOM 2994 C CA . ALA A 1 390 ? -2.135 39.156 16.484 1 95 390 ALA A CA 1
ATOM 2995 C C . ALA A 1 390 ? -2.869 40.094 15.523 1 95 390 ALA A C 1
ATOM 2997 O O . ALA A 1 390 ? -3.52 39.656 14.578 1 95 390 ALA A O 1
ATOM 2998 N N . GLY A 1 391 ? -2.74 41.312 15.758 1 93.5 391 GLY A N 1
ATOM 2999 C CA . GLY A 1 391 ? -3.447 42.312 14.953 1 93.5 391 GLY A CA 1
ATOM 3000 C C . GLY A 1 391 ? -3.051 42.281 13.492 1 93.5 391 GLY A C 1
ATOM 3001 O O . GLY A 1 391 ? -3.873 42.562 12.617 1 93.5 391 GLY A O 1
ATOM 3002 N N . VAL A 1 392 ? -1.77 41.938 13.203 1 95.62 392 VAL A N 1
ATOM 3003 C CA . VAL A 1 392 ? -1.271 41.875 11.828 1 95.62 392 VAL A CA 1
ATOM 3004 C C . VAL A 1 392 ? -2.064 40.812 11.047 1 95.62 392 VAL A C 1
ATOM 3006 O O . VAL A 1 392 ? -2.492 41.094 9.922 1 95.62 392 VAL A O 1
ATOM 3009 N N . TYR A 1 393 ? -2.307 39.75 11.633 1 96.81 393 TYR A N 1
ATOM 3010 C CA . TYR A 1 393 ? -2.996 38.656 10.977 1 96.81 393 TYR A CA 1
ATOM 3011 C C . TYR A 1 393 ? -4.488 38.938 10.852 1 96.81 393 TYR A C 1
ATOM 3013 O O . TYR A 1 393 ? -5.102 38.625 9.828 1 96.81 393 TYR A O 1
ATOM 3021 N N . ALA A 1 394 ? -5.078 39.5 11.875 1 94.69 394 ALA A N 1
ATOM 3022 C CA . ALA A 1 394 ? -6.496 39.844 11.836 1 94.69 394 ALA A CA 1
ATOM 3023 C C . ALA A 1 394 ? -6.781 40.875 10.727 1 94.69 394 ALA A C 1
ATOM 3025 O O . ALA A 1 394 ? -7.797 40.75 10.031 1 94.69 394 ALA A O 1
ATOM 3026 N N . GLU A 1 395 ? -5.922 41.781 10.617 1 94.81 395 GLU A N 1
ATOM 3027 C CA . GLU A 1 395 ? -6.078 42.781 9.57 1 94.81 395 GLU A CA 1
ATOM 3028 C C . GLU A 1 395 ? -6.008 42.156 8.18 1 94.81 395 GLU A C 1
ATOM 3030 O O . GLU A 1 395 ? -6.797 42.5 7.297 1 94.81 395 GLU A O 1
ATOM 3035 N N . LEU A 1 396 ? -5.047 41.312 8.016 1 97.12 396 LEU A N 1
ATOM 3036 C CA . LEU A 1 396 ? -4.906 40.625 6.738 1 97.12 396 LEU A CA 1
ATOM 3037 C C . LEU A 1 396 ? -6.133 39.781 6.441 1 97.12 396 LEU A C 1
ATOM 3039 O O . LEU A 1 396 ? -6.574 39.688 5.289 1 97.12 396 LEU A O 1
ATOM 3043 N N . LEU A 1 397 ? -6.703 39.125 7.469 1 97.31 397 LEU A N 1
ATOM 3044 C CA . LEU A 1 397 ? -7.895 38.312 7.281 1 97.31 397 LEU A CA 1
ATOM 3045 C C . LEU A 1 397 ? -9.062 39.156 6.785 1 97.31 397 LEU A C 1
ATOM 3047 O O . LEU A 1 397 ? -9.719 38.781 5.805 1 97.31 397 LEU A O 1
ATOM 3051 N N . ILE A 1 398 ? -9.289 40.219 7.41 1 95.75 398 ILE A N 1
ATOM 3052 C CA . ILE A 1 398 ? -10.406 41.094 7.055 1 95.75 398 ILE A CA 1
ATOM 3053 C C . ILE A 1 398 ? -10.195 41.656 5.648 1 95.75 398 ILE A C 1
ATOM 3055 O O . ILE A 1 398 ? -11.141 41.75 4.863 1 95.75 398 ILE A O 1
ATOM 3059 N N . LYS A 1 399 ? -8.977 42.031 5.426 1 97.19 399 LYS A N 1
ATOM 3060 C CA . LYS A 1 399 ? -8.641 42.531 4.098 1 97.19 399 LYS A CA 1
ATOM 3061 C C . LYS A 1 399 ? -8.992 41.531 3.016 1 97.19 399 LYS A C 1
ATOM 3063 O O . LYS A 1 399 ? -9.609 41.875 2.008 1 97.19 399 LYS A O 1
ATOM 3068 N N . ARG A 1 400 ? -8.625 40.281 3.197 1 98.12 400 ARG A N 1
ATOM 3069 C CA . ARG A 1 400 ? -8.875 39.219 2.23 1 98.12 400 ARG A CA 1
ATOM 3070 C C . ARG A 1 400 ? -10.367 38.938 2.09 1 98.12 400 ARG A C 1
ATOM 3072 O O . ARG A 1 400 ? -10.875 38.812 0.975 1 98.12 400 ARG A O 1
ATOM 3079 N N . ILE A 1 401 ? -11.078 38.875 3.227 1 97.88 401 ILE A N 1
ATOM 3080 C CA . ILE A 1 401 ? -12.508 38.562 3.244 1 97.88 401 ILE A CA 1
ATOM 3081 C C . ILE A 1 401 ? -13.266 39.656 2.484 1 97.88 401 ILE A C 1
ATOM 3083 O O . ILE A 1 401 ? -14.094 39.344 1.623 1 97.88 401 ILE A O 1
ATOM 3087 N N . LYS A 1 402 ? -12.969 40.875 2.74 1 97.12 402 LYS A N 1
ATOM 3088 C CA . LYS A 1 402 ? -13.656 42 2.119 1 97.12 402 LYS A CA 1
ATOM 3089 C C . LYS A 1 402 ? -13.352 42.062 0.625 1 97.12 402 LYS A C 1
ATOM 3091 O O . LYS A 1 402 ? -14.25 42.281 -0.185 1 97.12 402 LYS A O 1
ATOM 3096 N N . ALA A 1 403 ? -12.125 41.938 0.31 1 97.62 403 ALA A N 1
ATOM 3097 C CA . ALA A 1 403 ? -11.703 42.062 -1.082 1 97.62 403 ALA A CA 1
ATOM 3098 C C . ALA A 1 403 ? -12.367 41 -1.962 1 97.62 403 ALA A C 1
ATOM 3100 O O . ALA A 1 403 ? -12.758 41.281 -3.094 1 97.62 403 ALA A O 1
ATOM 3101 N N . PHE A 1 404 ? -12.508 39.812 -1.49 1 97.12 404 PHE A N 1
ATOM 3102 C CA . PHE A 1 404 ? -13.016 38.719 -2.316 1 97.12 404 PHE A CA 1
ATOM 3103 C C . PHE A 1 404 ? -14.508 38.531 -2.092 1 97.12 404 PHE A C 1
ATOM 3105 O O . PHE A 1 404 ? -15.211 38 -2.961 1 97.12 404 PHE A O 1
ATOM 3112 N N . GLY A 1 405 ? -14.977 38.906 -0.917 1 97 405 GLY A N 1
ATOM 3113 C CA . GLY A 1 405 ? -16.375 38.688 -0.565 1 97 405 GLY A CA 1
ATOM 3114 C C . GLY A 1 405 ? -16.656 37.312 0.005 1 97 405 GLY A C 1
ATOM 3115 O O . GLY A 1 405 ? -17.703 36.719 -0.268 1 97 405 GLY A O 1
ATOM 3116 N N . SER A 1 406 ? -15.711 36.781 0.785 1 97.94 406 SER A N 1
ATOM 3117 C CA . SER A 1 406 ? -15.859 35.469 1.395 1 97.94 406 SER A CA 1
ATOM 3118 C C . SER A 1 406 ? -16.906 35.469 2.498 1 97.94 406 SER A C 1
ATOM 3120 O O . SER A 1 406 ? -17.094 36.5 3.174 1 97.94 406 SER A O 1
ATOM 3122 N N . LYS A 1 407 ? -17.641 34.375 2.588 1 98.19 407 LYS A N 1
ATOM 3123 C CA . LYS A 1 407 ? -18.562 34.188 3.707 1 98.19 407 LYS A CA 1
ATOM 3124 C C . LYS A 1 407 ? -17.906 33.406 4.844 1 98.19 407 LYS A C 1
ATOM 3126 O O . LYS A 1 407 ? -17.156 32.469 4.605 1 98.19 407 LYS A O 1
ATOM 3131 N N . VAL A 1 408 ? -18.125 33.906 6.059 1 98.5 408 VAL A N 1
ATOM 3132 C CA . VAL A 1 408 ? -17.453 33.312 7.211 1 98.5 408 VAL A CA 1
ATOM 3133 C C . VAL A 1 408 ? -18.469 32.625 8.117 1 98.5 408 VAL A C 1
ATOM 3135 O O . VAL A 1 408 ? -19.562 33.156 8.344 1 98.5 408 VAL A O 1
ATOM 3138 N N . TYR A 1 409 ? -18.125 31.422 8.57 1 98.75 409 TYR A N 1
ATOM 3139 C CA . TYR A 1 409 ? -19 30.625 9.43 1 98.75 409 TYR A CA 1
ATOM 3140 C C . TYR A 1 409 ? -18.266 30.156 10.68 1 98.75 409 TYR A C 1
ATOM 3142 O O . TYR A 1 409 ? -17.047 29.953 10.648 1 98.75 409 TYR A O 1
ATOM 3150 N N . LEU A 1 410 ? -18.922 30.047 11.758 1 98.5 410 LEU A N 1
ATOM 3151 C CA . LEU A 1 410 ? -18.469 29.375 12.969 1 98.5 410 LEU A CA 1
ATOM 3152 C C . LEU A 1 410 ? -19.172 28.031 13.141 1 98.5 410 LEU A C 1
ATOM 3154 O O . LEU A 1 410 ? -20.406 27.969 13.195 1 98.5 410 LEU A O 1
ATOM 3158 N N . VAL A 1 411 ? -18.391 26.969 13.164 1 98.25 411 VAL A N 1
ATOM 3159 C CA . VAL A 1 411 ? -18.953 25.625 13.258 1 98.25 411 VAL A CA 1
ATOM 3160 C C . VAL A 1 411 ? -18.5 24.953 14.547 1 98.25 411 VAL A C 1
ATOM 3162 O O . VAL A 1 411 ? -17.297 24.844 14.805 1 98.25 411 VAL A O 1
ATOM 3165 N N . ASN A 1 412 ? -19.453 24.484 15.312 1 97.75 412 ASN A N 1
ATOM 3166 C CA . ASN A 1 412 ? -19.188 23.812 16.578 1 97.75 412 ASN A CA 1
ATOM 3167 C C . ASN A 1 412 ? -19.156 22.297 16.406 1 97.75 412 ASN A C 1
ATOM 3169 O O . ASN A 1 412 ? -20.188 21.672 16.109 1 97.75 412 ASN A O 1
ATOM 3173 N N . THR A 1 413 ? -17.984 21.734 16.594 1 95.75 413 THR A N 1
ATOM 3174 C CA . THR A 1 413 ? -17.844 20.281 16.516 1 95.75 413 THR A CA 1
ATOM 3175 C C . THR A 1 413 ? -17.875 19.672 17.906 1 95.75 413 THR A C 1
ATOM 3177 O O . THR A 1 413 ? -17.594 18.469 18.078 1 95.75 413 THR A O 1
ATOM 3180 N N . GLY A 1 414 ? -18.156 20.438 18.906 1 95.62 414 GLY A N 1
ATOM 3181 C CA . GLY A 1 414 ? -18.141 20 20.281 1 95.62 414 GLY A CA 1
ATOM 3182 C C . GLY A 1 414 ? -19.469 19.422 20.734 1 95.62 414 GLY A C 1
ATOM 3183 O O . GLY A 1 414 ? -20.016 18.531 20.078 1 95.62 414 GLY A O 1
ATOM 3184 N N . TRP A 1 415 ? -20.016 20.016 21.812 1 95.88 415 TRP A N 1
ATOM 3185 C CA . TRP A 1 415 ? -21.125 19.359 22.5 1 95.88 415 TRP A CA 1
ATOM 3186 C C . TRP A 1 415 ? -22.422 20.109 22.266 1 95.88 415 TRP A C 1
ATOM 3188 O O . TRP A 1 415 ? -22.422 21.297 21.953 1 95.88 415 TRP A O 1
ATOM 3198 N N . THR A 1 416 ? -23.516 19.406 22.406 1 96.62 416 THR A N 1
ATOM 3199 C CA . THR A 1 416 ? -24.891 19.906 22.406 1 96.62 416 THR A CA 1
ATOM 3200 C C . THR A 1 416 ? -25.734 19.172 23.438 1 96.62 416 THR A C 1
ATOM 3202 O O . THR A 1 416 ? -25.375 18.078 23.891 1 96.62 416 THR A O 1
ATOM 3205 N N . GLY A 1 417 ? -26.797 19.859 23.875 1 95.62 417 GLY A N 1
ATOM 3206 C CA . GLY A 1 417 ? -27.672 19.25 24.875 1 95.62 417 GLY A CA 1
ATOM 3207 C C . GLY A 1 417 ? -27.078 19.281 26.266 1 95.62 417 GLY A C 1
ATOM 3208 O O . GLY A 1 417 ? -27.5 18.5 27.141 1 95.62 417 GLY A O 1
ATOM 3209 N N . GLY A 1 418 ? -26.188 20.062 26.453 1 95.75 418 GLY A N 1
ATOM 3210 C CA . GLY A 1 418 ? -25.406 20.172 27.672 1 95.75 418 GLY A CA 1
ATOM 3211 C C . GLY A 1 418 ? -23.906 20.125 27.438 1 95.75 418 GLY A C 1
ATOM 3212 O O . GLY A 1 418 ? -23.469 19.797 26.328 1 95.75 418 GLY A O 1
ATOM 3213 N N . GLY A 1 419 ? -23.203 20.547 28.469 1 93.69 419 GLY A N 1
ATOM 3214 C CA . GLY A 1 419 ? -21.75 20.547 28.359 1 93.69 419 GLY A CA 1
ATOM 3215 C C . GLY A 1 419 ? -21.156 19.156 28.438 1 93.69 419 GLY A C 1
ATOM 3216 O O . GLY A 1 419 ? -21.875 18.156 28.531 1 93.69 419 GLY A O 1
ATOM 3217 N N . TYR A 1 420 ? -19.844 19.141 28.312 1 91.81 420 TYR A N 1
ATOM 3218 C CA . TYR A 1 420 ? -19.094 17.891 28.438 1 91.81 420 TYR A CA 1
ATOM 3219 C C . TYR A 1 420 ? -19.5 17.125 29.688 1 91.81 420 TYR A C 1
ATOM 3221 O O . TYR A 1 420 ? -19.562 17.703 30.781 1 91.81 420 TYR A O 1
ATOM 3229 N N . GLY A 1 421 ? -19.812 15.805 29.578 1 90.38 421 GLY A N 1
ATOM 3230 C CA . GLY A 1 421 ? -20.266 14.984 30.688 1 90.38 421 GLY A CA 1
ATOM 3231 C C . GLY A 1 421 ? -21.766 14.867 30.766 1 90.38 421 GLY A C 1
ATOM 3232 O O . GLY A 1 421 ? -22.297 13.898 31.328 1 90.38 421 GLY A O 1
ATOM 3233 N N . VAL A 1 422 ? -22.422 15.883 30.219 1 92.81 422 VAL A N 1
ATOM 3234 C CA . VAL A 1 422 ? -23.891 15.891 30.25 1 92.81 422 VAL A CA 1
ATOM 3235 C C . VAL A 1 422 ? -24.438 15.773 28.828 1 92.81 422 VAL A C 1
ATOM 3237 O O . VAL A 1 422 ? -25.203 14.867 28.531 1 92.81 422 VAL A O 1
ATOM 3240 N N . GLY A 1 423 ? -24 16.609 28.031 1 94.94 423 GLY A N 1
ATOM 3241 C CA . GLY A 1 423 ? -24.422 16.578 26.625 1 94.94 423 GLY A CA 1
ATOM 3242 C C . GLY A 1 423 ? -23.688 15.516 25.812 1 94.94 423 GLY A C 1
ATOM 3243 O O . GLY A 1 423 ? -23.172 14.555 26.375 1 94.94 423 GLY A O 1
ATOM 3244 N N . LYS A 1 424 ? -23.891 15.625 24.469 1 93.5 424 LYS A N 1
ATOM 3245 C CA . LYS A 1 424 ? -23.219 14.727 23.531 1 93.5 424 LYS A CA 1
ATOM 3246 C C . LYS A 1 424 ? -22.469 15.516 22.469 1 93.5 424 LYS A C 1
ATOM 3248 O O . LYS A 1 424 ? -22.922 16.578 22.047 1 93.5 424 LYS A O 1
ATOM 3253 N N . ARG A 1 425 ? -21.328 14.992 22.094 1 93.38 425 ARG A N 1
ATOM 3254 C CA . ARG A 1 425 ? -20.578 15.602 21 1 93.38 425 ARG A CA 1
ATOM 3255 C C . ARG A 1 425 ? -21.344 15.453 19.688 1 93.38 425 ARG A C 1
ATOM 3257 O O . ARG A 1 425 ? -21.969 14.422 19.422 1 93.38 425 ARG A O 1
ATOM 3264 N N . PHE A 1 426 ? -21.359 16.531 18.875 1 94.56 426 PHE A N 1
ATOM 3265 C CA . PHE A 1 426 ? -21.969 16.406 17.562 1 94.56 426 PHE A CA 1
ATOM 3266 C C . PHE A 1 426 ? -21.375 15.219 16.797 1 94.56 426 PHE A C 1
ATOM 3268 O O . PHE A 1 426 ? -20.172 15.008 16.812 1 94.56 426 PHE A O 1
ATOM 3275 N N . ASN A 1 427 ? -22.234 14.414 16.203 1 90.25 427 ASN A N 1
ATOM 3276 C CA . ASN A 1 427 ? -21.719 13.289 15.43 1 90.25 427 ASN A CA 1
ATOM 3277 C C . ASN A 1 427 ? -21.172 13.75 14.078 1 90.25 427 ASN A C 1
ATOM 3279 O O . ASN A 1 427 ? -21.516 14.836 13.602 1 90.25 427 ASN A O 1
ATOM 3283 N N . ILE A 1 428 ? -20.406 13 13.469 1 87.69 428 ILE A N 1
ATOM 3284 C CA . ILE A 1 428 ? -19.672 13.336 12.25 1 87.69 428 ILE A CA 1
ATOM 3285 C C . ILE A 1 428 ? -20.656 13.594 11.109 1 87.69 428 ILE A C 1
ATOM 3287 O O . ILE A 1 428 ? -20.531 14.586 10.383 1 87.69 428 ILE A O 1
ATOM 3291 N N . PRO A 1 429 ? -21.781 12.836 10.977 1 89.5 429 PRO A N 1
ATOM 3292 C CA . PRO A 1 429 ? -22.734 13.109 9.898 1 89.5 429 PRO A CA 1
ATOM 3293 C C . PRO A 1 429 ? -23.375 14.492 10.016 1 89.5 429 PRO A C 1
ATOM 3295 O O . PRO A 1 429 ? -23.562 15.18 9.008 1 89.5 429 PRO A O 1
ATOM 3298 N N . THR A 1 430 ? -23.719 14.875 11.234 1 94.38 430 THR A N 1
ATOM 3299 C CA . THR A 1 430 ? -24.297 16.188 11.445 1 94.38 430 THR A CA 1
ATOM 3300 C C . THR A 1 430 ? -23.328 17.297 11.039 1 94.38 430 THR A C 1
ATOM 3302 O O . THR A 1 430 ? -23.703 18.219 10.312 1 94.38 430 THR A O 1
ATOM 3305 N N . THR A 1 431 ? -22.109 17.156 11.508 1 95.94 431 THR A N 1
ATOM 3306 C CA . THR A 1 431 ? -21.094 18.156 11.172 1 95.94 431 THR A CA 1
ATOM 3307 C C . THR A 1 431 ? -20.844 18.188 9.664 1 95.94 431 THR A C 1
ATOM 3309 O O . THR A 1 431 ? -20.734 19.266 9.078 1 95.94 431 THR A O 1
ATOM 3312 N N . ARG A 1 432 ? -20.812 17.062 9.07 1 93.88 432 ARG A N 1
ATOM 3313 C CA . ARG A 1 432 ? -20.625 16.984 7.621 1 93.88 432 ARG A CA 1
ATOM 3314 C C . ARG A 1 432 ? -21.812 17.609 6.887 1 93.88 432 ARG A C 1
ATOM 3316 O O . ARG A 1 432 ? -21.641 18.219 5.824 1 93.88 432 ARG A O 1
ATOM 3323 N N . GLY A 1 433 ? -23 17.406 7.449 1 95.31 433 GLY A N 1
ATOM 3324 C CA . GLY A 1 433 ? -24.172 18.078 6.887 1 95.31 433 GLY A CA 1
ATOM 3325 C C . GLY A 1 433 ? -24.047 19.578 6.891 1 95.31 433 GLY A C 1
ATOM 3326 O O . GLY A 1 433 ? -24.375 20.234 5.898 1 95.31 433 GLY A O 1
ATOM 3327 N N . VAL A 1 434 ? -23.578 20.109 7.996 1 97.81 434 VAL A N 1
ATOM 3328 C CA . VAL A 1 434 ? -23.359 21.547 8.117 1 97.81 434 VAL A CA 1
ATOM 3329 C C . VAL A 1 434 ? -22.344 22 7.082 1 97.81 434 VAL A C 1
ATOM 3331 O O . VAL A 1 434 ? -22.562 22.984 6.379 1 97.81 434 VAL A O 1
ATOM 3334 N N . ILE A 1 435 ? -21.25 21.297 6.98 1 97.69 435 ILE A N 1
ATOM 3335 C CA . ILE A 1 435 ? -20.172 21.641 6.059 1 97.69 435 ILE A CA 1
ATOM 3336 C C . ILE A 1 435 ? -20.688 21.578 4.621 1 97.69 435 ILE A C 1
ATOM 3338 O O 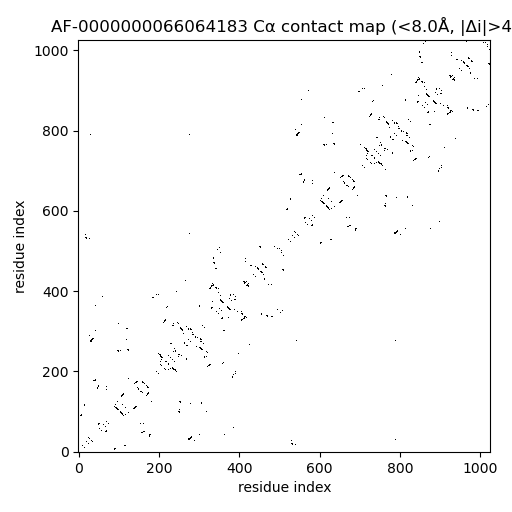. ILE A 1 435 ? -20.406 22.484 3.822 1 97.69 435 ILE A O 1
ATOM 3342 N N . ALA A 1 436 ? -21.438 20.562 4.355 1 96.25 436 ALA A N 1
ATOM 3343 C CA . ALA A 1 436 ? -22.016 20.422 3.018 1 96.25 436 ALA A CA 1
ATOM 3344 C C . ALA A 1 436 ? -22.906 21.625 2.684 1 96.25 436 ALA A C 1
ATOM 3346 O O . ALA A 1 436 ? -22.891 22.125 1.559 1 96.25 436 ALA A O 1
ATOM 3347 N N . ALA A 1 437 ? -23.703 22.016 3.629 1 97.56 437 ALA A N 1
ATOM 3348 C CA . ALA A 1 437 ? -24.594 23.156 3.426 1 97.56 437 ALA A CA 1
ATOM 3349 C C . ALA A 1 437 ? -23.812 24.438 3.168 1 97.56 437 ALA A C 1
ATOM 3351 O O . ALA A 1 437 ? -24.203 25.266 2.348 1 97.56 437 ALA A O 1
ATOM 3352 N N . ILE A 1 438 ? -22.734 24.594 3.848 1 97.94 438 ILE A N 1
ATOM 3353 C CA . ILE A 1 438 ? -21.875 25.75 3.656 1 97.94 438 ILE A CA 1
ATOM 3354 C C . ILE A 1 438 ? -21.25 25.719 2.262 1 97.94 438 ILE A C 1
ATOM 3356 O O . ILE A 1 438 ? -21.328 26.688 1.513 1 97.94 438 ILE A O 1
ATOM 3360 N N . GLN A 1 439 ? -20.719 24.594 1.885 1 97 439 GLN A N 1
ATOM 3361 C CA . GLN A 1 439 ? -19.938 24.453 0.655 1 97 439 GLN A CA 1
ATOM 3362 C C . GLN A 1 439 ? -20.844 24.5 -0.572 1 97 439 GLN A C 1
ATOM 3364 O O . GLN A 1 439 ? -20.422 24.953 -1.641 1 97 439 GLN A O 1
ATOM 3369 N N . SER A 1 440 ? -22.109 24.109 -0.399 1 95.25 440 SER A N 1
ATOM 3370 C CA . SER A 1 440 ? -23.062 24.172 -1.514 1 95.25 440 SER A CA 1
ATOM 3371 C C . SER A 1 440 ? -23.609 25.578 -1.708 1 95.25 440 SER A C 1
ATOM 3373 O O . SER A 1 440 ? -24.219 25.875 -2.732 1 95.25 440 SER A O 1
ATOM 3375 N N . GLY A 1 441 ? -23.438 26.406 -0.717 1 95.81 441 GLY A N 1
ATOM 3376 C CA . GLY A 1 441 ? -23.984 27.75 -0.779 1 95.81 441 GLY A CA 1
ATOM 3377 C C . GLY A 1 441 ? -25.391 27.859 -0.225 1 95.81 441 GLY A C 1
ATOM 3378 O O . GLY A 1 441 ? -25.984 28.938 -0.254 1 95.81 441 GLY A O 1
ATOM 3379 N N . ALA A 1 442 ? -25.828 26.812 0.361 1 96.31 442 ALA A N 1
ATOM 3380 C CA . ALA A 1 442 ? -27.203 26.766 0.864 1 96.31 442 ALA A CA 1
ATOM 3381 C C . ALA A 1 442 ? -27.391 27.766 2.01 1 96.31 442 ALA A C 1
ATOM 3383 O O . ALA A 1 442 ? -28.516 28.188 2.287 1 96.31 442 ALA A O 1
ATOM 3384 N N . LEU A 1 443 ? -26.359 28.172 2.68 1 97.44 443 LEU A N 1
ATOM 3385 C CA . LEU A 1 443 ? -26.5 29.047 3.848 1 97.44 443 LEU A CA 1
ATOM 3386 C C . LEU A 1 443 ? -26.281 30.5 3.471 1 97.44 443 LEU A C 1
ATOM 3388 O O . LEU A 1 443 ? -26.438 31.391 4.309 1 97.44 443 LEU A O 1
ATOM 3392 N N . VAL A 1 444 ? -25.953 30.688 2.209 1 95.25 444 VAL A N 1
ATOM 3393 C CA . VAL A 1 444 ? -25.781 32.062 1.769 1 95.25 444 VAL A CA 1
ATOM 3394 C C . VAL A 1 444 ? -27.125 32.781 1.81 1 95.25 444 VAL A C 1
ATOM 3396 O O . VAL A 1 444 ? -28.094 32.344 1.183 1 95.25 444 VAL A O 1
ATOM 3399 N N . ASP A 1 445 ? -27.312 33.812 2.588 1 91.94 445 ASP A N 1
ATOM 3400 C CA . ASP A 1 445 ? -28.5 34.656 2.738 1 91.94 445 ASP A CA 1
ATOM 3401 C C . ASP A 1 445 ? -29.625 33.844 3.396 1 91.94 445 ASP A C 1
ATOM 3403 O O . ASP A 1 445 ? -30.812 34.125 3.154 1 91.94 445 ASP A O 1
ATOM 3407 N N . ALA A 1 446 ? -29.25 32.844 4.055 1 96.44 446 ALA A N 1
ATOM 3408 C CA . ALA A 1 446 ? -30.266 32.094 4.789 1 96.44 446 ALA A CA 1
ATOM 3409 C C . ALA A 1 446 ? -30.922 32.938 5.863 1 96.44 446 ALA A C 1
ATOM 3411 O O . ALA A 1 446 ? -30.281 33.844 6.426 1 96.44 446 ALA A O 1
ATOM 3412 N N . GLU A 1 447 ? -32.25 32.625 6.113 1 97.69 447 GLU A N 1
ATOM 3413 C CA . GLU A 1 447 ? -32.906 33.281 7.246 1 97.69 447 GLU A CA 1
ATOM 3414 C C . GLU A 1 447 ? -32.25 32.844 8.57 1 97.69 447 GLU A C 1
ATOM 3416 O O . GLU A 1 447 ? -31.953 31.672 8.758 1 97.69 447 GLU A O 1
ATOM 3421 N N . THR A 1 448 ? -32 33.875 9.469 1 98.06 448 THR A N 1
ATOM 3422 C CA . THR A 1 448 ? -31.312 33.562 10.703 1 98.06 448 THR A CA 1
ATOM 3423 C C . THR A 1 448 ? -32.125 34 11.914 1 98.06 448 THR A C 1
ATOM 3425 O O . THR A 1 448 ? -33.062 34.781 11.789 1 98.06 448 THR A O 1
ATOM 3428 N N . GLU A 1 449 ? -31.875 33.375 12.961 1 97.31 449 GLU A N 1
ATOM 3429 C CA . GLU A 1 449 ? -32.25 33.844 14.289 1 97.31 449 GLU A CA 1
ATOM 3430 C C . GLU A 1 449 ? -31.047 34.312 15.086 1 97.31 449 GLU A C 1
ATOM 3432 O O . GLU A 1 449 ? -29.984 33.719 15.016 1 97.31 449 GLU A O 1
ATOM 3437 N N . HIS A 1 450 ? -31.297 35.438 15.828 1 97.44 450 HIS A N 1
ATOM 3438 C CA . HIS A 1 450 ? -30.203 36 16.594 1 97.44 450 HIS A CA 1
ATOM 3439 C C . HIS A 1 450 ? -30.203 35.5 18.031 1 97.44 450 HIS A C 1
ATOM 3441 O O . HIS A 1 450 ? -31.234 35.531 18.703 1 97.44 450 HIS A O 1
ATOM 3447 N N . LEU A 1 451 ? -29.078 35.031 18.484 1 96.94 451 LEU A N 1
ATOM 3448 C CA . LEU A 1 451 ? -28.891 34.656 19.875 1 96.94 451 LEU A CA 1
ATOM 3449 C C . LEU A 1 451 ? -28.219 35.75 20.672 1 96.94 451 LEU A C 1
ATOM 3451 O O . LEU A 1 451 ? -27.016 35.969 20.547 1 96.94 451 LEU A O 1
ATOM 3455 N N . ASP A 1 452 ? -28.875 36.344 21.578 1 95 452 ASP A N 1
ATOM 3456 C CA . ASP A 1 452 ? -28.5 37.625 22.172 1 95 452 ASP A CA 1
ATOM 3457 C C . ASP A 1 452 ? -27.219 37.469 23 1 95 452 ASP A C 1
ATOM 3459 O O . ASP A 1 452 ? -26.281 38.25 22.828 1 95 452 ASP A O 1
ATOM 3463 N N . ILE A 1 453 ? -27.125 36.531 23.891 1 95.75 453 ILE A N 1
ATOM 3464 C CA . ILE A 1 453 ? -26.031 36.469 24.844 1 95.75 453 ILE A CA 1
ATOM 3465 C C . ILE A 1 453 ? -24.734 36.156 24.109 1 95.75 453 ILE A C 1
ATOM 3467 O O . ILE A 1 453 ? -23.719 36.844 24.281 1 95.75 453 ILE A O 1
ATOM 3471 N N . ILE A 1 454 ? -24.734 35.188 23.234 1 96.81 454 ILE A N 1
ATOM 3472 C CA . ILE A 1 454 ? -23.516 34.812 22.547 1 96.81 454 ILE A CA 1
ATOM 3473 C C . ILE A 1 454 ? -23.312 35.656 21.297 1 96.81 454 ILE A C 1
ATOM 3475 O O . ILE A 1 454 ? -22.25 35.656 20.703 1 96.81 454 ILE A O 1
ATOM 3479 N N . ASN A 1 455 ? -24.344 36.469 20.938 1 97.81 455 ASN A N 1
ATOM 3480 C CA . ASN A 1 455 ? -24.281 37.438 19.844 1 97.81 455 ASN A CA 1
ATOM 3481 C C . ASN A 1 455 ? -23.938 36.781 18.516 1 97.81 455 ASN A C 1
ATOM 3483 O O . ASN A 1 455 ? -23.016 37.219 17.828 1 97.81 455 ASN A O 1
ATOM 3487 N N . LEU A 1 456 ? -24.641 35.75 18.156 1 98.12 456 LEU A N 1
ATOM 3488 C CA . LEU A 1 456 ? -24.422 35.031 16.906 1 98.12 456 LEU A CA 1
ATOM 3489 C C . LEU A 1 456 ? -25.734 34.844 16.141 1 98.12 456 LEU A C 1
ATOM 3491 O O . LEU A 1 456 ? -26.812 34.812 16.75 1 98.12 456 LEU A O 1
ATOM 3495 N N . ASP A 1 457 ? -25.688 34.844 14.875 1 98.12 457 ASP A N 1
ATOM 3496 C CA . ASP A 1 457 ? -26.828 34.562 14 1 98.12 457 ASP A CA 1
ATOM 3497 C C . ASP A 1 457 ? -26.812 33.125 13.516 1 98.12 457 ASP A C 1
ATOM 3499 O O . ASP A 1 457 ? -25.828 32.656 12.945 1 98.12 457 ASP A O 1
ATOM 3503 N N . VAL A 1 458 ? -27.906 32.438 13.758 1 98.19 458 VAL A N 1
ATOM 3504 C CA . VAL A 1 458 ? -28.031 31.016 13.453 1 98.19 458 VAL A CA 1
ATOM 3505 C C . VAL A 1 458 ? -29.062 30.797 12.359 1 98.19 458 VAL A C 1
ATOM 3507 O O . VAL A 1 458 ? -30.172 31.344 12.438 1 98.19 458 VAL A O 1
ATOM 3510 N N . PRO A 1 459 ? -28.688 30.047 11.336 1 98.31 459 PRO A N 1
ATOM 3511 C CA . PRO A 1 459 ? -29.719 29.75 10.336 1 98.31 459 PRO A CA 1
ATOM 3512 C C . PRO A 1 459 ? -30.938 29.031 10.93 1 98.31 459 PRO A C 1
ATOM 3514 O O . PRO A 1 459 ? -30.766 28.156 11.781 1 98.31 459 PRO A O 1
ATOM 3517 N N . LYS A 1 460 ? -32.094 29.344 10.422 1 97.88 460 LYS A N 1
ATOM 3518 C CA . LYS A 1 460 ? -33.312 28.734 10.922 1 97.88 460 LYS A CA 1
ATOM 3519 C C . LYS A 1 460 ? -33.469 27.312 10.406 1 97.88 460 LYS A C 1
ATOM 3521 O O . LYS A 1 460 ? -34.188 26.5 11.008 1 97.88 460 LYS A O 1
ATOM 3526 N N . ALA A 1 461 ? -32.812 27.062 9.336 1 97.56 461 ALA A N 1
ATOM 3527 C CA . ALA A 1 461 ? -32.812 25.734 8.734 1 97.56 461 ALA A CA 1
ATOM 3528 C C . ALA A 1 461 ? -31.516 25.438 8.016 1 97.56 461 ALA A C 1
ATOM 3530 O O . ALA A 1 461 ? -30.922 26.328 7.406 1 97.56 461 ALA A O 1
ATOM 3531 N N . VAL A 1 462 ? -31.016 24.234 8.094 1 97.56 462 VAL A N 1
ATOM 3532 C CA . VAL A 1 462 ? -29.844 23.734 7.387 1 97.56 462 VAL A CA 1
ATOM 3533 C C . VAL A 1 462 ? -30.172 22.391 6.75 1 97.56 462 VAL A C 1
ATOM 3535 O O . VAL A 1 462 ? -30.547 21.438 7.449 1 97.56 462 VAL A O 1
ATOM 3538 N N . PRO A 1 463 ? -30.109 22.25 5.426 1 95.25 463 PRO A N 1
ATOM 3539 C CA . PRO A 1 463 ? -30.391 20.969 4.789 1 95.25 463 PRO A CA 1
ATOM 3540 C C . PRO A 1 463 ? -29.578 19.828 5.391 1 95.25 463 PRO A C 1
ATOM 3542 O O . PRO A 1 463 ? -28.359 19.938 5.535 1 95.25 463 PRO A O 1
ATOM 3545 N N . GLY A 1 464 ? -30.25 18.75 5.719 1 91.69 464 GLY A N 1
ATOM 3546 C CA . GLY A 1 464 ? -29.578 17.562 6.211 1 91.69 464 GLY A CA 1
ATOM 3547 C C . GLY A 1 464 ? -29.297 17.609 7.703 1 91.69 464 GLY A C 1
ATOM 3548 O O . GLY A 1 464 ? -28.719 16.672 8.258 1 91.69 464 GLY A O 1
ATOM 3549 N N . VAL A 1 465 ? -29.688 18.703 8.406 1 96.25 465 VAL A N 1
ATOM 3550 C CA . VAL A 1 465 ? -29.453 18.859 9.836 1 96.25 465 VAL A CA 1
ATOM 3551 C C . VAL A 1 465 ? -30.781 19.078 10.562 1 96.25 465 VAL A C 1
ATOM 3553 O O . VAL A 1 465 ? -31.625 19.844 10.102 1 96.25 465 VAL A O 1
ATOM 3556 N N . GLU A 1 466 ? -30.953 18.359 11.648 1 95.75 466 GLU A N 1
ATOM 3557 C CA . GLU A 1 466 ? -32.156 18.5 12.445 1 95.75 466 GLU A CA 1
ATOM 3558 C C . GLU A 1 466 ? -32.344 19.922 12.953 1 95.75 466 GLU A C 1
ATOM 3560 O O . GLU A 1 466 ? -31.453 20.453 13.633 1 95.75 466 GLU A O 1
ATOM 3565 N N . THR A 1 467 ? -33.5 20.469 12.727 1 96.19 467 THR A N 1
ATOM 3566 C CA . THR A 1 467 ? -33.75 21.875 13.008 1 96.19 467 THR A CA 1
ATOM 3567 C C . THR A 1 467 ? -33.594 22.172 14.5 1 96.19 467 THR A C 1
ATOM 3569 O O . THR A 1 467 ? -33.125 23.234 14.891 1 96.19 467 THR A O 1
ATOM 3572 N N . ASN A 1 468 ? -34 21.234 15.273 1 95.56 468 ASN A N 1
ATOM 3573 C CA . ASN A 1 468 ? -33.969 21.422 16.719 1 95.56 468 ASN A CA 1
ATOM 3574 C C . ASN A 1 468 ? -32.562 21.656 17.219 1 95.56 468 ASN A C 1
ATOM 3576 O O . ASN A 1 468 ? -32.344 22.281 18.266 1 95.56 468 ASN A O 1
ATOM 3580 N N . LEU A 1 469 ? -31.547 21.188 16.516 1 96.44 469 LEU A N 1
ATOM 3581 C CA . LEU A 1 469 ? -30.141 21.266 16.922 1 96.44 469 LEU A CA 1
ATOM 3582 C C . LEU A 1 469 ? -29.578 22.656 16.703 1 96.44 469 LEU A C 1
ATOM 3584 O O . LEU A 1 469 ? -28.547 23.016 17.266 1 96.44 469 LEU A O 1
ATOM 3588 N N . LEU A 1 470 ? -30.219 23.438 15.867 1 97.5 470 LEU A N 1
ATOM 3589 C CA . LEU A 1 470 ? -29.641 24.688 15.383 1 97.5 470 LEU A CA 1
ATOM 3590 C C . LEU A 1 470 ? -29.594 25.734 16.484 1 97.5 470 LEU A C 1
ATOM 3592 O O . LEU A 1 470 ? -28.625 26.5 16.594 1 97.5 470 LEU A O 1
ATOM 3596 N N . ASN A 1 471 ? -30.609 25.781 17.281 1 97.19 471 ASN A N 1
ATOM 3597 C CA . ASN A 1 471 ? -30.594 26.578 18.5 1 97.19 471 ASN A CA 1
ATOM 3598 C C . ASN A 1 471 ? -30.281 25.719 19.734 1 97.19 471 ASN A C 1
ATOM 3600 O O . ASN A 1 471 ? -31.141 24.984 20.203 1 97.19 471 ASN A O 1
ATOM 3604 N N . PRO A 1 472 ? -29.109 25.859 20.312 1 96.94 472 PRO A N 1
ATOM 3605 C CA . PRO A 1 472 ? -28.688 24.953 21.391 1 96.94 472 PRO A CA 1
ATOM 3606 C C . PRO A 1 472 ? -29.594 25.016 22.609 1 96.94 472 PRO A C 1
ATOM 3608 O O . PRO A 1 472 ? -29.75 24.016 23.328 1 96.94 472 PRO A O 1
ATOM 3611 N N . ARG A 1 473 ? -30.203 26.125 22.766 1 96.81 473 ARG A N 1
ATOM 3612 C CA . ARG A 1 473 ? -31.125 26.266 23.891 1 96.81 473 ARG A CA 1
ATOM 3613 C C . ARG A 1 473 ? -32.219 25.219 23.828 1 96.81 473 ARG A C 1
ATOM 3615 O O . ARG A 1 473 ? -32.688 24.719 24.859 1 96.81 473 ARG A O 1
ATOM 3622 N N . ASN A 1 474 ? -32.625 24.844 22.672 1 95.94 474 ASN A N 1
ATOM 3623 C CA . ASN A 1 474 ? -33.719 23.906 22.453 1 95.94 474 ASN A CA 1
ATOM 3624 C C . ASN A 1 474 ? -33.312 22.484 22.844 1 95.94 474 ASN A C 1
ATOM 3626 O O . ASN A 1 474 ? -34.188 21.641 23.078 1 95.94 474 ASN A O 1
ATOM 3630 N N . THR A 1 475 ? -32.031 22.188 22.844 1 96.25 475 THR A N 1
ATOM 3631 C CA . THR A 1 475 ? -31.578 20.812 23.047 1 96.25 475 THR A CA 1
ATOM 3632 C C . THR A 1 475 ? -31.312 20.547 24.531 1 96.25 475 THR A C 1
ATOM 3634 O O . THR A 1 475 ? -31.172 19.391 24.953 1 96.25 475 THR A O 1
ATOM 3637 N N . TRP A 1 476 ? -31.25 21.672 25.297 1 96.88 476 TRP A N 1
ATOM 3638 C CA . TRP A 1 476 ? -31.016 21.516 26.734 1 96.88 476 TRP A CA 1
ATOM 3639 C C . TRP A 1 476 ? -32.312 21.109 27.438 1 96.88 476 TRP A C 1
ATOM 3641 O O . TRP A 1 476 ? -33.375 21.625 27.125 1 96.88 476 TRP A O 1
ATOM 3651 N N . ALA A 1 477 ? -32.156 20.25 28.406 1 95.44 477 ALA A N 1
ATOM 3652 C CA . ALA A 1 477 ? -33.312 19.875 29.203 1 95.44 477 ALA A CA 1
ATOM 3653 C C . ALA A 1 477 ? -33.812 21.062 30.047 1 95.44 477 ALA A C 1
ATOM 3655 O O . ALA A 1 477 ? -35 21.25 30.188 1 95.44 477 ALA A O 1
ATOM 3656 N N . ASP A 1 478 ? -32.938 21.797 30.625 1 96.06 478 ASP A N 1
ATOM 3657 C CA . ASP A 1 478 ? -33.188 22.984 31.438 1 96.06 478 ASP A CA 1
ATOM 3658 C C . ASP A 1 478 ? -32.719 24.25 30.719 1 96.06 478 ASP A C 1
ATOM 3660 O O . ASP A 1 478 ? -31.531 24.547 30.703 1 96.06 478 ASP A O 1
ATOM 3664 N N . LYS A 1 479 ? -33.656 25.016 30.25 1 95.94 479 LYS A N 1
ATOM 3665 C CA . LYS A 1 479 ? -33.344 26.219 29.484 1 95.94 479 LYS A CA 1
ATOM 3666 C C . LYS A 1 479 ? -32.656 27.266 30.344 1 95.94 479 LYS A C 1
ATOM 3668 O O . LYS A 1 479 ? -31.812 28.016 29.859 1 95.94 479 LYS A O 1
ATOM 3673 N N . ALA A 1 480 ? -33 27.281 31.562 1 96.62 480 ALA A N 1
ATOM 3674 C CA . ALA A 1 480 ? -32.344 28.219 32.469 1 96.62 480 ALA A CA 1
ATOM 3675 C C . ALA A 1 480 ? -30.859 27.859 32.656 1 96.62 480 ALA A C 1
ATOM 3677 O O . ALA A 1 480 ? -30.016 28.734 32.812 1 96.62 480 ALA A O 1
ATOM 3678 N N . ALA A 1 481 ? -30.656 26.594 32.719 1 96.62 481 ALA A N 1
ATOM 3679 C CA . ALA A 1 481 ? -29.281 26.141 32.812 1 96.62 481 ALA A CA 1
ATOM 3680 C C . ALA A 1 481 ? -28.469 26.547 31.594 1 96.62 481 ALA A C 1
ATOM 3682 O O . ALA A 1 481 ? -27.297 26.891 31.703 1 96.62 481 ALA A O 1
ATOM 3683 N N . TYR A 1 482 ? -29.078 26.5 30.438 1 97.25 482 TYR A N 1
ATOM 3684 C CA . TYR A 1 482 ? -28.438 26.969 29.219 1 97.25 482 TYR A CA 1
ATOM 3685 C C . TYR A 1 482 ? -28.094 28.453 29.328 1 97.25 482 TYR A C 1
ATOM 3687 O O . TYR A 1 482 ? -26.984 28.859 28.984 1 97.25 482 TYR A O 1
ATOM 3695 N N . ASP A 1 483 ? -29.062 29.266 29.766 1 97.19 483 ASP A N 1
ATOM 3696 C CA . ASP A 1 483 ? -28.844 30.703 29.875 1 97.19 483 ASP A CA 1
ATOM 3697 C C . ASP A 1 483 ? -27.672 31.016 30.797 1 97.19 483 ASP A C 1
ATOM 3699 O O . ASP A 1 483 ? -26.875 31.922 30.516 1 97.19 483 ASP A O 1
ATOM 3703 N N . GLU A 1 484 ? -27.609 30.25 31.859 1 97.38 484 GLU A N 1
ATOM 3704 C CA . GLU A 1 484 ? -26.5 30.453 32.781 1 97.38 484 GLU A CA 1
ATOM 3705 C C . GLU A 1 484 ? -25.172 30.078 32.156 1 97.38 484 GLU A C 1
ATOM 3707 O O . GLU A 1 484 ? -24.172 30.766 32.344 1 97.38 484 GLU A O 1
ATOM 3712 N N . ALA A 1 485 ? -25.172 28.969 31.5 1 97.12 485 ALA A N 1
ATOM 3713 C CA . ALA A 1 485 ? -23.953 28.531 30.812 1 97.12 485 ALA A CA 1
ATOM 3714 C C . ALA A 1 485 ? -23.531 29.547 29.75 1 97.12 485 ALA A C 1
ATOM 3716 O O . ALA A 1 485 ? -22.344 29.797 29.562 1 97.12 485 ALA A O 1
ATOM 3717 N N . ALA A 1 486 ? -24.5 30.078 29.047 1 97.81 486 ALA A N 1
ATOM 3718 C CA . ALA A 1 486 ? -24.234 31.078 28.016 1 97.81 486 ALA A CA 1
ATOM 3719 C C . ALA A 1 486 ? -23.594 32.312 28.609 1 97.81 486 ALA A C 1
ATOM 3721 O O . ALA A 1 486 ? -22.656 32.906 28.031 1 97.81 486 ALA A O 1
ATOM 3722 N N . LYS A 1 487 ? -24.094 32.781 29.734 1 98 487 LYS A N 1
ATOM 3723 C CA . LYS A 1 487 ? -23.5 33.906 30.406 1 98 487 LYS A CA 1
ATOM 3724 C C . LYS A 1 487 ? -22.078 33.625 30.859 1 98 487 LYS A C 1
ATOM 3726 O O . LYS A 1 487 ? -21.203 34.5 30.781 1 98 487 LYS A O 1
ATOM 3731 N N . GLY A 1 488 ? -21.953 32.438 31.375 1 97.56 488 GLY A N 1
ATOM 3732 C CA . GLY A 1 488 ? -20.609 32.031 31.766 1 97.56 488 GLY A CA 1
ATOM 3733 C C . GLY A 1 488 ? -19.625 32.062 30.609 1 97.56 488 GLY A C 1
ATOM 3734 O O . GLY A 1 488 ? -18.5 32.531 30.766 1 97.56 488 GLY A O 1
ATOM 3735 N N . LEU A 1 489 ? -20.016 31.5 29.484 1 97.56 489 LEU A N 1
ATOM 3736 C CA . LEU A 1 489 ? -19.156 31.484 28.312 1 97.56 489 LEU A CA 1
ATOM 3737 C C . LEU A 1 489 ? -18.891 32.906 27.812 1 97.56 489 LEU A C 1
ATOM 3739 O O . LEU A 1 489 ? -17.766 33.25 27.438 1 97.56 489 LEU A O 1
ATOM 3743 N N . ALA A 1 490 ? -19.922 33.719 27.797 1 97.69 490 ALA A N 1
ATOM 3744 C CA . ALA A 1 490 ? -19.766 35.125 27.391 1 97.69 490 ALA A CA 1
ATOM 3745 C C . ALA A 1 490 ? -18.719 35.844 28.25 1 97.69 490 ALA A C 1
ATOM 3747 O O . ALA A 1 490 ? -17.922 36.625 27.75 1 97.69 490 ALA A O 1
ATOM 3748 N N . ARG A 1 491 ? -18.734 35.594 29.547 1 97.75 491 ARG A N 1
ATOM 3749 C CA . ARG A 1 491 ? -17.75 36.188 30.438 1 97.75 491 ARG A CA 1
ATOM 3750 C C . ARG A 1 491 ? -16.344 35.781 30.062 1 97.75 491 ARG A C 1
ATOM 3752 O O . ARG A 1 491 ? -15.406 36.594 30.141 1 97.75 491 ARG A O 1
ATOM 3759 N N . GLN A 1 492 ? -16.203 34.562 29.734 1 97.25 492 GLN A N 1
ATOM 3760 C CA . GLN A 1 492 ? -14.891 34.062 29.328 1 97.25 492 GLN A CA 1
ATOM 3761 C C . GLN A 1 492 ? -14.406 34.781 28.062 1 97.25 492 GLN A C 1
ATOM 3763 O O . GLN A 1 492 ? -13.242 35.156 27.984 1 97.25 492 GLN A O 1
ATOM 3768 N N . PHE A 1 493 ? -15.273 34.906 27.109 1 97.75 493 PHE A N 1
ATOM 3769 C CA . PHE A 1 493 ? -14.93 35.594 25.859 1 97.75 493 PHE A CA 1
ATOM 3770 C C . PHE A 1 493 ? -14.523 37.062 26.141 1 97.75 493 PHE A C 1
ATOM 3772 O O . PHE A 1 493 ? -13.516 37.531 25.609 1 97.75 493 PHE A O 1
ATOM 3779 N N . ILE A 1 494 ? -15.32 37.688 26.906 1 96.88 494 ILE A N 1
ATOM 3780 C CA . ILE A 1 494 ? -15.086 39.094 27.219 1 96.88 494 ILE A CA 1
ATOM 3781 C C . ILE A 1 494 ? -13.758 39.281 27.938 1 96.88 494 ILE A C 1
ATOM 3783 O O . ILE A 1 494 ? -12.969 40.156 27.625 1 96.88 494 ILE A O 1
ATOM 3787 N N . GLU A 1 495 ? -13.516 38.406 28.891 1 96.94 495 GLU A N 1
ATOM 3788 C CA . GLU A 1 495 ? -12.266 38.469 29.641 1 96.94 495 GLU A CA 1
ATOM 3789 C C . GLU A 1 495 ? -11.062 38.25 28.719 1 96.94 495 GLU A C 1
ATOM 3791 O O . GLU A 1 495 ? -10.07 38.969 28.797 1 96.94 495 GLU A O 1
ATOM 3796 N N . ASN A 1 496 ? -11.172 37.25 27.891 1 96.12 496 ASN A N 1
ATOM 3797 C CA . ASN A 1 496 ? -10.086 36.938 26.969 1 96.12 496 ASN A CA 1
ATOM 3798 C C . ASN A 1 496 ? -9.797 38.094 26.016 1 96.12 496 ASN A C 1
ATOM 3800 O O . ASN A 1 496 ? -8.648 38.312 25.625 1 96.12 496 ASN A O 1
ATOM 3804 N N . PHE A 1 497 ? -10.836 38.75 25.609 1 96.62 497 PHE A N 1
ATOM 3805 C CA . PHE A 1 497 ? -10.711 39.719 24.516 1 96.62 497 PHE A CA 1
ATOM 3806 C C . PHE A 1 497 ? -10.102 41.031 24.984 1 96.62 497 PHE A C 1
ATOM 3808 O O . PHE A 1 497 ? -9.68 41.844 24.188 1 96.62 497 PHE A O 1
ATOM 3815 N N . LYS A 1 498 ? -9.93 41.25 26.297 1 94.75 498 LYS A N 1
ATOM 3816 C CA . LYS A 1 498 ? -9.391 42.469 26.875 1 94.75 498 LYS A CA 1
ATOM 3817 C C . LYS A 1 498 ? -7.945 42.688 26.438 1 94.75 498 LYS A C 1
ATOM 3819 O O . LYS A 1 498 ? -7.477 43.812 26.375 1 94.75 498 LYS A O 1
ATOM 3824 N N . LYS A 1 499 ? -7.305 41.719 26.047 1 91.75 499 LYS A N 1
ATOM 3825 C CA . LYS A 1 499 ? -5.883 41.812 25.734 1 91.75 499 LYS A CA 1
ATOM 3826 C C . LYS A 1 499 ? -5.664 42.344 24.312 1 91.75 499 LYS A C 1
ATOM 3828 O O . LYS A 1 499 ? -4.547 42.719 23.953 1 91.75 499 LYS A O 1
ATOM 3833 N N . PHE A 1 500 ? -6.715 42.438 23.562 1 92.38 500 PHE A N 1
ATOM 3834 C CA . PHE A 1 500 ? -6.551 42.844 22.172 1 92.38 500 PHE A CA 1
ATOM 3835 C C . PHE A 1 500 ? -6.871 44.312 22.016 1 92.38 500 PHE A C 1
ATOM 3837 O O . PHE A 1 500 ? -7.809 44.844 22.625 1 92.38 500 PHE A O 1
ATOM 3844 N N . GLU A 1 501 ? -6.016 45 21.266 1 89.5 501 GLU A N 1
ATOM 3845 C CA . GLU A 1 501 ? -6.262 46.375 20.891 1 89.5 501 GLU A CA 1
ATOM 3846 C C . GLU A 1 501 ? -6.879 46.469 19.5 1 89.5 501 GLU A C 1
ATOM 3848 O O . GLU A 1 501 ? -6.16 46.531 18.5 1 89.5 501 GLU A O 1
ATOM 3853 N N . VAL A 1 502 ? -8.164 46.562 19.5 1 90.19 502 VAL A N 1
ATOM 3854 C CA . VAL A 1 502 ? -8.891 46.594 18.25 1 90.19 502 VAL A CA 1
ATOM 3855 C C . VAL A 1 502 ? -10 47.656 18.328 1 90.19 502 VAL A C 1
ATOM 3857 O O . VAL A 1 502 ? -10.164 48.312 19.359 1 90.19 502 VAL A O 1
ATOM 3860 N N . SER A 1 503 ? -10.68 47.875 17.266 1 91.19 503 SER A N 1
ATOM 3861 C CA . SER A 1 503 ? -11.75 48.844 17.188 1 91.19 503 SER A CA 1
ATOM 3862 C C . SER A 1 503 ? -12.922 48.469 18.094 1 91.19 503 SER A C 1
ATOM 3864 O O . SER A 1 503 ? -13.102 47.281 18.406 1 91.19 503 SER A O 1
ATOM 3866 N N . ASP A 1 504 ? -13.703 49.406 18.406 1 93.75 504 ASP A N 1
ATOM 3867 C CA . ASP A 1 504 ? -14.891 49.188 19.234 1 93.75 504 ASP A CA 1
ATOM 3868 C C . ASP A 1 504 ? -15.906 48.312 18.5 1 93.75 504 ASP A C 1
ATOM 3870 O O . ASP A 1 504 ? -16.625 47.531 19.141 1 93.75 504 ASP A O 1
ATOM 3874 N N . ALA A 1 505 ? -15.93 48.531 17.281 1 94 505 ALA A N 1
ATOM 3875 C CA . ALA A 1 505 ? -16.859 47.719 16.484 1 94 505 ALA A CA 1
ATOM 3876 C C . ALA A 1 505 ? -16.547 46.25 16.609 1 94 505 ALA A C 1
ATOM 3878 O O . ALA A 1 505 ? -17.469 45.406 16.703 1 94 505 ALA A O 1
ATOM 3879 N N . ILE A 1 506 ? -15.305 45.844 16.609 1 94.19 506 ILE A N 1
ATOM 3880 C CA . ILE A 1 506 ? -14.898 44.469 16.75 1 94.19 506 ILE A CA 1
ATOM 3881 C C . ILE A 1 506 ? -15.18 43.969 18.156 1 94.19 506 ILE A C 1
ATOM 3883 O O . ILE A 1 506 ? -15.664 42.844 18.359 1 94.19 506 ILE A O 1
ATOM 3887 N N . LYS A 1 507 ? -14.914 44.75 19.109 1 94.69 507 LYS A N 1
ATOM 3888 C CA . LYS A 1 507 ? -15.18 44.406 20.5 1 94.69 507 LYS A CA 1
ATOM 3889 C C . LYS A 1 507 ? -16.672 44.125 20.719 1 94.69 507 LYS A C 1
ATOM 3891 O O . LYS A 1 507 ? -17.031 43.188 21.453 1 94.69 507 LYS A O 1
ATOM 3896 N N . ALA A 1 508 ? -17.453 44.938 20.109 1 95.06 508 ALA A N 1
ATOM 3897 C CA . ALA A 1 508 ? -18.891 44.844 20.281 1 95.06 508 ALA A CA 1
ATOM 3898 C C . ALA A 1 508 ? -19.469 43.625 19.562 1 95.06 508 ALA A C 1
ATOM 3900 O O . ALA A 1 508 ? -20.609 43.25 19.812 1 95.06 508 ALA A O 1
ATOM 3901 N N . ALA A 1 509 ? -18.719 43.031 18.719 1 96.31 509 ALA A N 1
ATOM 3902 C CA . ALA A 1 509 ? -19.188 41.938 17.891 1 96.31 509 ALA A CA 1
ATOM 3903 C C . ALA A 1 509 ? -19.125 40.625 18.656 1 96.31 509 ALA A C 1
ATOM 3905 O O . ALA A 1 509 ? -19.656 39.594 18.188 1 96.31 509 ALA A O 1
ATOM 3906 N N . GLY A 1 510 ? -18.484 40.562 19.844 1 97.19 510 GLY A N 1
ATOM 3907 C CA . GLY A 1 510 ? -18.406 39.344 20.672 1 97.19 510 GLY A CA 1
ATOM 3908 C C . GLY A 1 510 ? -19.625 39.156 21.547 1 97.19 510 GLY A C 1
ATOM 3909 O O . GLY A 1 510 ? -20.562 39.969 21.516 1 97.19 510 GLY A O 1
ATOM 3910 N N . PRO A 1 511 ? -19.625 38.094 22.266 1 97 511 PRO A N 1
ATOM 3911 C CA . PRO A 1 511 ? -20.703 37.875 23.234 1 97 511 PRO A CA 1
ATOM 3912 C C . PRO A 1 511 ? -20.922 39.062 24.172 1 97 511 PRO A C 1
ATOM 3914 O O . PRO A 1 511 ? -19.984 39.781 24.484 1 97 511 PRO A O 1
ATOM 3917 N N . GLN A 1 512 ? -22.203 39.125 24.562 1 93.75 512 GLN A N 1
ATOM 3918 C CA . GLN A 1 512 ? -22.594 40.281 25.375 1 93.75 512 GLN A CA 1
ATOM 3919 C C . GLN A 1 512 ? -23.344 39.844 26.625 1 93.75 512 GLN A C 1
ATOM 3921 O O . GLN A 1 512 ? -24.078 38.844 26.609 1 93.75 512 GLN A O 1
ATOM 3926 N N . LEU A 1 513 ? -23.078 40.594 27.719 1 92.62 513 LEU A N 1
ATOM 3927 C CA . LEU A 1 513 ? -23.781 40.344 28.969 1 92.62 513 LEU A CA 1
ATOM 3928 C C . LEU A 1 513 ? -24.859 41.375 29.219 1 92.62 513 LEU A C 1
ATOM 3930 O O . LEU A 1 513 ? -24.688 42.562 28.859 1 92.62 513 LEU A O 1
ATOM 3934 N N . MET B 1 1 ? 33.656 -20.297 24.578 1 25.25 1 MET B N 1
ATOM 3935 C CA . MET B 1 1 ? 33.031 -20.672 23.312 1 25.25 1 MET B CA 1
ATOM 3936 C C . MET B 1 1 ? 31.516 -20.406 23.344 1 25.25 1 MET B C 1
ATOM 3938 O O . MET B 1 1 ? 30.75 -21.188 23.922 1 25.25 1 MET B O 1
ATOM 3942 N N . THR B 1 2 ? 30.922 -19.234 23.5 1 32.69 2 THR B N 1
ATOM 3943 C CA . THR B 1 2 ? 29.516 -18.891 23.703 1 32.69 2 THR B CA 1
ATOM 3944 C C . THR B 1 2 ? 28.656 -19.406 22.562 1 32.69 2 THR B C 1
ATOM 3946 O O . THR B 1 2 ? 28.906 -19.094 21.391 1 32.69 2 THR B O 1
ATOM 3949 N N . GLN B 1 3 ? 28.172 -20.641 22.516 1 32.5 3 GLN B N 1
ATOM 3950 C CA . GLN B 1 3 ? 27.328 -21.344 21.562 1 32.5 3 GLN B CA 1
ATOM 3951 C C . GLN B 1 3 ? 26.266 -20.422 20.984 1 32.5 3 GLN B C 1
ATOM 3953 O O . GLN B 1 3 ? 25.422 -19.891 21.719 1 32.5 3 GLN B O 1
ATOM 3958 N N . ALA B 1 4 ? 26.594 -19.547 20.062 1 49.47 4 ALA B N 1
ATOM 3959 C CA . ALA B 1 4 ? 25.75 -18.562 19.406 1 49.47 4 ALA B CA 1
ATOM 3960 C C . ALA B 1 4 ? 24.359 -19.125 19.125 1 49.47 4 ALA B C 1
ATOM 3962 O O . ALA B 1 4 ? 24.203 -20.125 18.422 1 49.47 4 ALA B O 1
ATOM 3963 N N . ASN B 1 5 ? 23.25 -19.125 19.969 1 69.75 5 ASN B N 1
ATOM 3964 C CA . ASN B 1 5 ? 21.875 -19.578 19.875 1 69.75 5 ASN B CA 1
ATOM 3965 C C . ASN B 1 5 ? 21.172 -19.047 18.641 1 69.75 5 ASN B C 1
ATOM 3967 O O . ASN B 1 5 ? 20.938 -17.828 18.531 1 69.75 5 ASN B O 1
ATOM 3971 N N . ASN B 1 6 ? 21.172 -19.859 17.469 1 86.31 6 ASN B N 1
ATOM 3972 C CA . ASN B 1 6 ? 20.469 -19.516 16.234 1 86.31 6 ASN B CA 1
ATOM 3973 C C . ASN B 1 6 ? 18.953 -19.391 16.469 1 86.31 6 ASN B C 1
ATOM 3975 O O . ASN B 1 6 ? 18.359 -20.234 17.125 1 86.31 6 ASN B O 1
ATOM 3979 N N . ALA B 1 7 ? 18.422 -18.266 16 1 92.81 7 ALA B N 1
ATOM 3980 C CA . ALA B 1 7 ? 17.016 -17.969 16.219 1 92.81 7 ALA B CA 1
ATOM 3981 C C . ALA B 1 7 ? 16.141 -18.703 15.211 1 92.81 7 ALA B C 1
ATOM 3983 O O . ALA B 1 7 ? 16.516 -18.844 14.039 1 92.81 7 ALA B O 1
ATOM 3984 N N . VAL B 1 8 ? 15.086 -19.281 15.688 1 97.75 8 VAL B N 1
ATOM 3985 C CA . VAL B 1 8 ? 14.016 -19.797 14.844 1 97.75 8 VAL B CA 1
ATOM 3986 C C . VAL B 1 8 ? 12.812 -18.859 14.891 1 97.75 8 VAL B C 1
ATOM 3988 O O . VAL B 1 8 ? 12.172 -18.703 15.93 1 97.75 8 VAL B O 1
ATOM 3991 N N . TYR B 1 9 ? 12.562 -18.172 13.82 1 98.06 9 TYR B N 1
ATOM 3992 C CA . TYR B 1 9 ? 11.406 -17.297 13.703 1 98.06 9 TYR B CA 1
ATOM 3993 C C . TYR B 1 9 ? 10.18 -18.078 13.234 1 98.06 9 TYR B C 1
ATOM 3995 O O . TYR B 1 9 ? 10.141 -18.562 12.109 1 98.06 9 TYR B O 1
ATOM 4003 N N . THR B 1 10 ? 9.156 -18.203 14.031 1 98.38 10 THR B N 1
ATOM 4004 C CA . THR B 1 10 ? 7.996 -19.031 13.719 1 98.38 10 THR B CA 1
ATOM 4005 C C . THR B 1 10 ? 6.746 -18.172 13.539 1 98.38 10 THR B C 1
ATOM 4007 O O . THR B 1 10 ? 6.355 -17.438 14.453 1 98.38 10 THR B O 1
ATOM 4010 N N . ASP B 1 11 ? 6.141 -18.234 12.367 1 98 11 ASP B N 1
ATOM 4011 C CA . ASP B 1 11 ? 4.855 -17.625 12.039 1 98 11 ASP B CA 1
ATOM 4012 C C . ASP B 1 11 ? 4.863 -16.125 12.344 1 98 11 ASP B C 1
ATOM 4014 O O . ASP B 1 11 ? 3.908 -15.602 12.914 1 98 11 ASP B O 1
ATOM 4018 N N . ILE B 1 12 ? 6.012 -15.477 12.047 1 97.69 12 ILE B N 1
ATOM 4019 C CA . ILE B 1 12 ? 6.059 -14.031 12.219 1 97.69 12 ILE B CA 1
ATOM 4020 C C . ILE B 1 12 ? 5.336 -13.344 11.062 1 97.69 12 ILE B C 1
ATOM 4022 O O . ILE B 1 12 ? 5.113 -13.953 10.016 1 97.69 12 ILE B O 1
ATOM 4026 N N . SER B 1 13 ? 4.875 -12.102 11.219 1 97.69 13 SER B N 1
ATOM 4027 C CA . SER B 1 13 ? 4.035 -11.391 10.258 1 97.69 13 SER B CA 1
ATOM 4028 C C . SER B 1 13 ? 4.801 -11.094 8.969 1 97.69 13 SER B C 1
ATOM 4030 O O . SER B 1 13 ? 6.035 -11.156 8.945 1 97.69 13 SER B O 1
ATOM 4032 N N . ALA B 1 14 ? 4.062 -10.82 7.914 1 98 14 ALA B N 1
ATOM 4033 C CA . ALA B 1 14 ? 4.676 -10.406 6.652 1 98 14 ALA B CA 1
ATOM 4034 C C . ALA B 1 14 ? 5.574 -9.188 6.852 1 98 14 ALA B C 1
ATOM 4036 O O . ALA B 1 14 ? 6.656 -9.102 6.27 1 98 14 ALA B O 1
ATOM 4037 N N . ALA B 1 15 ? 5.098 -8.234 7.637 1 98.62 15 ALA B N 1
ATOM 4038 C CA . ALA B 1 15 ? 5.891 -7.047 7.941 1 98.62 15 ALA B CA 1
ATOM 4039 C C . ALA B 1 15 ? 7.227 -7.422 8.578 1 98.62 15 ALA B C 1
ATOM 4041 O O . ALA B 1 15 ? 8.273 -6.898 8.188 1 98.62 15 ALA B O 1
ATOM 4042 N N . GLN B 1 16 ? 7.227 -8.32 9.508 1 98.62 16 GLN B N 1
ATOM 4043 C CA . GLN B 1 16 ? 8.445 -8.773 10.172 1 98.62 16 GLN B CA 1
ATOM 4044 C C . GLN B 1 16 ? 9.367 -9.508 9.203 1 98.62 16 GLN B C 1
ATOM 4046 O O . GLN B 1 16 ? 10.586 -9.383 9.289 1 98.62 16 GLN B O 1
ATOM 4051 N N . LEU B 1 17 ? 8.742 -10.32 8.344 1 98.81 17 LEU B N 1
ATOM 4052 C CA . LEU B 1 17 ? 9.547 -11.016 7.348 1 98.81 17 LEU B CA 1
ATOM 4053 C C . LEU B 1 17 ? 10.25 -10.023 6.43 1 98.81 17 LEU B C 1
ATOM 4055 O O . LEU B 1 17 ? 11.422 -10.203 6.09 1 98.81 17 LEU B O 1
ATOM 4059 N N . VAL B 1 18 ? 9.578 -8.961 6.012 1 98.88 18 VAL B N 1
ATOM 4060 C CA . VAL B 1 18 ? 10.18 -7.922 5.18 1 98.88 18 VAL B CA 1
ATOM 4061 C C . VAL B 1 18 ? 11.312 -7.242 5.941 1 98.88 18 VAL B C 1
ATOM 4063 O O . VAL B 1 18 ? 12.391 -7.02 5.387 1 98.88 18 VAL B O 1
ATOM 4066 N N . GLU B 1 19 ? 11.094 -6.91 7.227 1 98.81 19 GLU B N 1
ATOM 4067 C CA . GLU B 1 19 ? 12.133 -6.305 8.055 1 98.81 19 GLU B CA 1
ATOM 4068 C C . GLU B 1 19 ? 13.375 -7.191 8.117 1 98.81 19 GLU B C 1
ATOM 4070 O O . GLU B 1 19 ? 14.5 -6.711 7.945 1 98.81 19 GLU B O 1
ATOM 4075 N N . GLU B 1 20 ? 13.156 -8.523 8.359 1 98.56 20 GLU B N 1
ATOM 4076 C CA . GLU B 1 20 ? 14.266 -9.461 8.438 1 98.56 20 GLU B CA 1
ATOM 4077 C C . GLU B 1 20 ? 15.008 -9.555 7.105 1 98.56 20 GLU B C 1
ATOM 4079 O O . GLU B 1 20 ? 16.234 -9.609 7.078 1 98.56 20 GLU B O 1
ATOM 4084 N N . ALA B 1 21 ? 14.258 -9.594 6.02 1 98.75 21 ALA B N 1
ATOM 4085 C CA . ALA B 1 21 ? 14.883 -9.633 4.699 1 98.75 21 ALA B CA 1
ATOM 4086 C C . ALA B 1 21 ? 15.773 -8.422 4.477 1 98.75 21 ALA B C 1
ATOM 4088 O O . ALA B 1 21 ? 16.891 -8.547 3.965 1 98.75 21 ALA B O 1
ATOM 4089 N N . ILE B 1 22 ? 15.273 -7.223 4.848 1 98.69 22 ILE B N 1
ATOM 4090 C CA . ILE B 1 22 ? 16.016 -5.98 4.68 1 98.69 22 ILE B CA 1
ATOM 4091 C C . ILE B 1 22 ? 17.25 -5.996 5.574 1 98.69 22 ILE B C 1
ATOM 4093 O O . ILE B 1 22 ? 18.359 -5.691 5.117 1 98.69 22 ILE B O 1
ATOM 4097 N N . ARG B 1 23 ? 17.125 -6.375 6.855 1 98.06 23 ARG B N 1
ATOM 4098 C CA . ARG B 1 23 ? 18.234 -6.398 7.805 1 98.06 23 ARG B CA 1
ATOM 4099 C C . ARG B 1 23 ? 19.328 -7.344 7.336 1 98.06 23 ARG B C 1
ATOM 4101 O O . ARG B 1 23 ? 20.516 -7.082 7.559 1 98.06 23 ARG B O 1
ATOM 4108 N N . ARG B 1 24 ? 18.922 -8.391 6.656 1 97.56 24 ARG B N 1
ATOM 4109 C CA . ARG B 1 24 ? 19.875 -9.438 6.273 1 97.56 24 ARG B CA 1
ATOM 4110 C C . ARG B 1 24 ? 20.375 -9.227 4.848 1 97.56 24 ARG B C 1
ATOM 4112 O O . ARG B 1 24 ? 21.125 -10.047 4.324 1 97.56 24 ARG B O 1
ATOM 4119 N N . GLY B 1 25 ? 19.922 -8.156 4.172 1 97.69 25 GLY B N 1
ATOM 4120 C CA . GLY B 1 25 ? 20.375 -7.832 2.826 1 97.69 25 GLY B CA 1
ATOM 4121 C C . GLY B 1 25 ? 19.844 -8.789 1.777 1 97.69 25 GLY B C 1
ATOM 4122 O O . GLY B 1 25 ? 20.5 -9.047 0.768 1 97.69 25 GLY B O 1
ATOM 4123 N N . GLU B 1 26 ? 18.641 -9.414 2.037 1 98.19 26 GLU B N 1
ATOM 4124 C CA . GLU B 1 26 ? 18.062 -10.406 1.133 1 98.19 26 GLU B CA 1
ATOM 4125 C C . GLU B 1 26 ? 17.328 -9.742 -0.026 1 98.19 26 GLU B C 1
ATOM 4127 O O . GLU B 1 26 ? 17.016 -10.391 -1.026 1 98.19 26 GLU B O 1
ATOM 4132 N N . GLY B 1 27 ? 17 -8.492 0.103 1 98.31 27 GLY B N 1
ATOM 4133 C CA . GLY B 1 27 ? 16.25 -7.75 -0.891 1 98.31 27 GLY B CA 1
ATOM 4134 C C . GLY B 1 27 ? 16.188 -6.266 -0.6 1 98.31 27 GLY B C 1
ATOM 4135 O O . GLY B 1 27 ? 16.828 -5.777 0.326 1 98.31 27 GLY B O 1
ATOM 4136 N N . GLU B 1 28 ? 15.516 -5.516 -1.463 1 98.62 28 GLU B N 1
ATOM 4137 C CA . GLU B 1 28 ? 15.289 -4.082 -1.31 1 98.62 28 GLU B CA 1
ATOM 4138 C C . GLU B 1 28 ? 13.828 -3.727 -1.565 1 98.62 28 GLU B C 1
ATOM 4140 O O . GLU B 1 28 ? 13.086 -4.512 -2.164 1 98.62 28 GLU B O 1
ATOM 4145 N N . LEU B 1 29 ? 13.414 -2.582 -1.064 1 98.88 29 LEU B N 1
ATOM 4146 C CA . LEU B 1 29 ? 12.023 -2.17 -1.23 1 98.88 29 LEU B CA 1
ATOM 4147 C C . LEU B 1 29 ? 11.852 -1.335 -2.494 1 98.88 29 LEU B C 1
ATOM 4149 O O . LEU B 1 29 ? 12.695 -0.485 -2.801 1 98.88 29 LEU B O 1
ATOM 4153 N N . ALA B 1 30 ? 10.812 -1.617 -3.279 1 98.81 30 ALA B N 1
ATOM 4154 C CA . ALA B 1 30 ? 10.391 -0.767 -4.387 1 98.81 30 ALA B CA 1
ATOM 4155 C C . ALA B 1 30 ? 9.594 0.433 -3.887 1 98.81 30 ALA B C 1
ATOM 4157 O O . ALA B 1 30 ? 9.227 0.494 -2.713 1 98.81 30 ALA B O 1
ATOM 4158 N N . ALA B 1 31 ? 9.32 1.378 -4.789 1 98.06 31 ALA B N 1
ATOM 4159 C CA . ALA B 1 31 ? 8.586 2.598 -4.465 1 98.06 31 ALA B CA 1
ATOM 4160 C C . ALA B 1 31 ? 7.18 2.273 -3.957 1 98.06 31 ALA B C 1
ATOM 4162 O O . ALA B 1 31 ? 6.613 3.021 -3.154 1 98.06 31 ALA B O 1
ATOM 4163 N N . ASN B 1 32 ? 6.613 1.152 -4.324 1 97.62 32 ASN B N 1
ATOM 4164 C CA . ASN B 1 32 ? 5.262 0.774 -3.918 1 97.62 32 ASN B CA 1
ATOM 4165 C C . ASN B 1 32 ? 5.277 -0.126 -2.688 1 97.62 32 ASN B C 1
ATOM 4167 O O . ASN B 1 32 ? 4.246 -0.676 -2.301 1 97.62 32 ASN B O 1
ATOM 4171 N N . GLY B 1 33 ? 6.438 -0.393 -2.156 1 98.5 33 GLY B N 1
ATOM 4172 C CA . GLY B 1 33 ? 6.555 -1.103 -0.892 1 98.5 33 GLY B CA 1
ATOM 4173 C C . GLY B 1 33 ? 6.801 -2.59 -1.063 1 98.5 33 GLY B C 1
ATOM 4174 O O . GLY B 1 33 ? 7.098 -3.291 -0.095 1 98.5 33 GLY B O 1
ATOM 4175 N N . SER B 1 34 ? 6.676 -3.117 -2.256 1 98.81 34 SER B N 1
ATOM 4176 C CA . SER B 1 34 ? 6.945 -4.535 -2.459 1 98.81 34 SER B CA 1
ATOM 4177 C C . SER B 1 34 ? 8.43 -4.848 -2.26 1 98.81 34 SER B C 1
ATOM 4179 O O . SER B 1 34 ? 9.281 -3.98 -2.453 1 98.81 34 SER B O 1
ATOM 4181 N N . LEU B 1 35 ? 8.719 -6.043 -1.812 1 98.94 35 LEU B N 1
ATOM 4182 C CA . LEU B 1 35 ? 10.094 -6.504 -1.647 1 98.94 35 LEU B CA 1
ATOM 4183 C C . LEU B 1 35 ? 10.656 -7.031 -2.965 1 98.94 35 LEU B C 1
ATOM 4185 O O . LEU B 1 35 ? 10.062 -7.918 -3.584 1 98.94 35 LEU B O 1
ATOM 4189 N N . VAL B 1 36 ? 11.75 -6.508 -3.436 1 98.88 36 VAL B N 1
ATOM 4190 C CA . VAL B 1 36 ? 12.383 -6.922 -4.684 1 98.88 36 VAL B CA 1
ATOM 4191 C C . VAL B 1 36 ? 13.609 -7.777 -4.383 1 98.88 36 VAL B C 1
ATOM 4193 O O . VAL B 1 36 ? 14.477 -7.371 -3.607 1 98.88 36 VAL B O 1
ATOM 4196 N N . VAL B 1 37 ? 13.672 -8.922 -4.945 1 98.81 37 VAL B N 1
ATOM 4197 C CA . VAL B 1 37 ? 14.789 -9.828 -4.711 1 98.81 37 VAL B CA 1
ATOM 4198 C C . VAL B 1 37 ? 15.398 -10.25 -6.047 1 98.81 37 VAL B C 1
ATOM 4200 O O . VAL B 1 37 ? 14.742 -10.172 -7.09 1 98.81 37 VAL B O 1
ATOM 4203 N N . ARG B 1 38 ? 16.641 -10.68 -6.062 1 98 38 ARG B N 1
ATOM 4204 C CA . ARG B 1 38 ? 17.359 -11.242 -7.199 1 98 38 ARG B CA 1
ATOM 4205 C C . ARG B 1 38 ? 17.828 -12.664 -6.898 1 98 38 ARG B C 1
ATOM 4207 O O . ARG B 1 38 ? 18.312 -12.938 -5.805 1 98 38 ARG B O 1
ATOM 4214 N N . THR B 1 39 ? 17.594 -13.484 -7.859 1 97.12 39 THR B N 1
ATOM 4215 C CA . THR B 1 39 ? 17.875 -14.891 -7.582 1 97.12 39 THR B CA 1
ATOM 4216 C C . THR B 1 39 ? 19.188 -15.328 -8.227 1 97.12 39 THR B C 1
ATOM 4218 O O . THR B 1 39 ? 19.578 -16.484 -8.133 1 97.12 39 THR B O 1
ATOM 4221 N N . GLY B 1 40 ? 19.891 -14.383 -8.914 1 94.12 40 GLY B N 1
ATOM 4222 C CA . GLY B 1 40 ? 21.219 -14.672 -9.461 1 94.12 40 GLY B CA 1
ATOM 4223 C C . GLY B 1 40 ? 21.172 -15.516 -10.719 1 94.12 40 GLY B C 1
ATOM 4224 O O . GLY B 1 40 ? 20.438 -15.203 -11.656 1 94.12 40 GLY B O 1
ATOM 4225 N N . HIS B 1 41 ? 21.953 -16.562 -10.695 1 91 41 HIS B N 1
ATOM 4226 C CA . HIS B 1 41 ? 22.156 -17.375 -11.891 1 91 41 HIS B CA 1
ATOM 4227 C C . HIS B 1 41 ? 20.891 -18.156 -12.242 1 91 41 HIS B C 1
ATOM 4229 O O . HIS B 1 41 ? 20.609 -18.391 -13.422 1 91 41 HIS B O 1
ATOM 4235 N N . ARG B 1 42 ? 20.094 -18.578 -11.289 1 93.75 42 ARG B N 1
ATOM 4236 C CA . ARG B 1 42 ? 18.875 -19.328 -11.539 1 93.75 42 ARG B CA 1
ATOM 4237 C C . ARG B 1 42 ? 17.656 -18.406 -11.508 1 93.75 42 ARG B C 1
ATOM 4239 O O . ARG B 1 42 ? 17.125 -18.094 -10.438 1 93.75 42 ARG B O 1
ATOM 4246 N N . THR B 1 43 ? 17.156 -18.047 -12.656 1 94.19 43 THR B N 1
ATOM 4247 C CA . THR B 1 43 ? 16.016 -17.141 -12.781 1 94.19 43 THR B CA 1
ATOM 4248 C C . THR B 1 43 ? 14.766 -17.891 -13.227 1 94.19 43 THR B C 1
ATOM 4250 O O . THR B 1 43 ? 13.758 -17.281 -13.586 1 94.19 43 THR B O 1
ATOM 4253 N N . GLY B 1 44 ? 14.82 -19.219 -13.25 1 94 44 GLY B N 1
ATOM 4254 C CA . GLY B 1 44 ? 13.734 -20.109 -13.617 1 94 44 GLY B CA 1
ATOM 4255 C C . GLY B 1 44 ? 13.875 -21.5 -13.023 1 94 44 GLY B C 1
ATOM 4256 O O . GLY B 1 44 ? 14.797 -21.75 -12.242 1 94 44 GLY B O 1
ATOM 4257 N N . ARG B 1 45 ? 13.055 -22.359 -13.391 1 94.19 45 ARG B N 1
ATOM 4258 C CA . ARG B 1 45 ? 13.07 -23.719 -12.875 1 94.19 45 ARG B CA 1
ATOM 4259 C C . ARG B 1 45 ? 14.25 -24.5 -13.453 1 94.19 45 ARG B C 1
ATOM 4261 O O . ARG B 1 45 ? 14.719 -24.203 -14.555 1 94.19 45 ARG B O 1
ATOM 4268 N N . SER B 1 46 ? 14.672 -25.453 -12.68 1 94.31 46 SER B N 1
ATOM 4269 C CA . SER B 1 46 ? 15.711 -26.391 -13.102 1 94.31 46 SER B CA 1
ATOM 4270 C C . SER B 1 46 ? 15.148 -27.797 -13.281 1 94.31 46 SER B C 1
ATOM 4272 O O . SER B 1 46 ? 15.297 -28.656 -12.398 1 94.31 46 SER B O 1
ATOM 4274 N N . PRO B 1 47 ? 14.664 -28.078 -14.469 1 92.69 47 PRO B N 1
ATOM 4275 C CA . PRO B 1 47 ? 13.938 -29.344 -14.656 1 92.69 47 PRO B CA 1
ATOM 4276 C C . PRO B 1 47 ? 14.812 -30.562 -14.391 1 92.69 47 PRO B C 1
ATOM 4278 O O . PRO B 1 47 ? 14.344 -31.547 -13.82 1 92.69 47 PRO B O 1
ATOM 4281 N N . VAL B 1 48 ? 16.094 -30.516 -14.75 1 94.69 48 VAL B N 1
ATOM 4282 C CA . VAL B 1 48 ? 16.938 -31.703 -14.664 1 94.69 48 VAL B CA 1
ATOM 4283 C C . VAL B 1 48 ? 17.422 -31.906 -13.227 1 94.69 48 VAL B C 1
ATOM 4285 O O . VAL B 1 48 ? 18.031 -32.938 -12.898 1 94.69 48 VAL B O 1
ATOM 4288 N N . ASP B 1 49 ? 17.109 -30.906 -12.383 1 97.44 49 ASP B N 1
ATOM 4289 C CA . ASP B 1 49 ? 17.5 -30.984 -10.969 1 97.44 49 ASP B CA 1
ATOM 4290 C C . ASP B 1 49 ? 16.312 -31.406 -10.102 1 97.44 49 ASP B C 1
ATOM 4292 O O . ASP B 1 49 ? 16.406 -31.375 -8.875 1 97.44 49 ASP B O 1
ATOM 4296 N N . ARG B 1 50 ? 15.258 -31.75 -10.719 1 97.94 50 ARG B N 1
ATOM 4297 C CA . ARG B 1 50 ? 14.055 -32.188 -10.008 1 97.94 50 ARG B CA 1
ATOM 4298 C C . ARG B 1 50 ? 13.945 -33.688 -9.984 1 97.94 50 ARG B C 1
ATOM 4300 O O . ARG B 1 50 ? 14.164 -34.375 -11 1 97.94 50 ARG B O 1
ATOM 4307 N N . PHE B 1 51 ? 13.602 -34.25 -8.766 1 98.75 51 PHE B N 1
ATOM 4308 C CA . PHE B 1 51 ? 13.531 -35.688 -8.594 1 98.75 51 PHE B CA 1
ATOM 4309 C C . PHE B 1 51 ? 12.336 -36.094 -7.73 1 98.75 51 PHE B C 1
ATOM 4311 O O . PHE B 1 51 ? 11.773 -35.25 -7.027 1 98.75 51 PHE B O 1
ATOM 4318 N N . ILE B 1 52 ? 11.961 -37.312 -7.844 1 98.81 52 ILE B N 1
ATOM 4319 C CA . ILE B 1 52 ? 11.016 -37.969 -6.934 1 98.81 52 ILE B CA 1
ATOM 4320 C C . ILE B 1 52 ? 11.656 -39.219 -6.328 1 98.81 52 ILE B C 1
ATOM 4322 O O . ILE B 1 52 ? 12.242 -40.031 -7.043 1 98.81 52 ILE B O 1
ATOM 4326 N N . VAL B 1 53 ? 11.586 -39.281 -5.031 1 98.88 53 VAL B N 1
ATOM 4327 C CA . VAL B 1 53 ? 12.156 -40.438 -4.363 1 98.88 53 VAL B CA 1
ATOM 4328 C C . VAL B 1 53 ? 11.453 -41.719 -4.84 1 98.88 53 VAL B C 1
ATOM 4330 O O . VAL B 1 53 ? 10.219 -41.781 -4.84 1 98.88 53 VAL B O 1
ATOM 4333 N N . GLU B 1 54 ? 12.234 -42.656 -5.301 1 98.56 54 GLU B N 1
ATOM 4334 C CA . GLU B 1 54 ? 11.672 -43.938 -5.664 1 98.56 54 GLU B CA 1
ATOM 4335 C C . GLU B 1 54 ? 11.477 -44.844 -4.438 1 98.56 54 GLU B C 1
ATOM 4337 O O . GLU B 1 54 ? 12.445 -45.219 -3.775 1 98.56 54 GLU B O 1
ATOM 4342 N N . GLU B 1 55 ? 10.32 -45.125 -4.113 1 97.62 55 GLU B N 1
ATOM 4343 C CA . GLU B 1 55 ? 9.938 -45.938 -2.947 1 97.62 55 GLU B CA 1
ATOM 4344 C C . GLU B 1 55 ? 8.672 -46.75 -3.223 1 97.62 55 GLU B C 1
ATOM 4346 O O . GLU B 1 55 ? 7.93 -46.438 -4.156 1 97.62 55 GLU B O 1
ATOM 4351 N N . PRO B 1 56 ? 8.422 -47.781 -2.545 1 97 56 PRO B N 1
ATOM 4352 C CA . PRO B 1 56 ? 7.465 -48.812 -2.902 1 97 56 PRO B CA 1
ATOM 4353 C C . PRO B 1 56 ? 6.031 -48.312 -2.984 1 97 56 PRO B C 1
ATOM 4355 O O . PRO B 1 56 ? 5.262 -48.75 -3.844 1 97 56 PRO B O 1
ATOM 4358 N N . SER B 1 57 ? 5.66 -47.406 -2.279 1 96.56 57 SER B N 1
ATOM 4359 C CA . SER B 1 57 ? 4.25 -47.062 -2.156 1 96.56 57 SER B CA 1
ATOM 4360 C C . SER B 1 57 ? 3.766 -46.281 -3.377 1 96.56 57 SER B C 1
ATOM 4362 O O . SER B 1 57 ? 2.564 -46.25 -3.654 1 96.56 57 SER B O 1
ATOM 4364 N N . THR B 1 58 ? 4.711 -45.656 -4.137 1 97.31 58 THR B N 1
ATOM 4365 C CA . THR B 1 58 ? 4.246 -44.781 -5.203 1 97.31 58 THR B CA 1
ATOM 4366 C C . THR B 1 58 ? 4.887 -45.156 -6.535 1 97.31 58 THR B C 1
ATOM 4368 O O . THR B 1 58 ? 4.461 -44.688 -7.594 1 97.31 58 THR B O 1
ATOM 4371 N N . LYS B 1 59 ? 5.914 -45.969 -6.523 1 97.38 59 LYS B N 1
ATOM 4372 C CA . LYS B 1 59 ? 6.754 -46.219 -7.691 1 97.38 59 LYS B CA 1
ATOM 4373 C C . LYS B 1 59 ? 5.918 -46.688 -8.875 1 97.38 59 LYS B C 1
ATOM 4375 O O . LYS B 1 59 ? 6.207 -46.344 -10.023 1 97.38 59 LYS B O 1
ATOM 4380 N N . ASP B 1 60 ? 4.828 -47.438 -8.664 1 97.38 60 ASP B N 1
ATOM 4381 C CA . ASP B 1 60 ? 4.062 -48 -9.758 1 97.38 60 ASP B CA 1
ATOM 4382 C C . ASP B 1 60 ? 3.055 -47 -10.32 1 97.38 60 ASP B C 1
ATOM 4384 O O . ASP B 1 60 ? 2.508 -47.219 -11.406 1 97.38 60 ASP B O 1
ATOM 4388 N N . ALA B 1 61 ? 2.795 -45.969 -9.641 1 97.75 61 ALA B N 1
ATOM 4389 C CA . ALA B 1 61 ? 1.801 -45 -10.062 1 97.75 61 ALA B CA 1
ATOM 4390 C C . ALA B 1 61 ? 2.463 -43.812 -10.75 1 97.75 61 ALA B C 1
ATOM 4392 O O . ALA B 1 61 ? 1.78 -42.906 -11.281 1 97.75 61 ALA B O 1
ATOM 4393 N N . ILE B 1 62 ? 3.799 -43.719 -10.758 1 98.25 62 ILE B N 1
ATOM 4394 C CA . ILE B 1 62 ? 4.531 -42.594 -11.305 1 98.25 62 ILE B CA 1
ATOM 4395 C C . ILE B 1 62 ? 5.027 -42.938 -12.711 1 98.25 62 ILE B C 1
ATOM 4397 O O . ILE B 1 62 ? 5.527 -44.031 -12.953 1 98.25 62 ILE B O 1
ATOM 4401 N N . ALA B 1 63 ? 4.758 -42 -13.633 1 97.12 63 ALA B N 1
ATOM 4402 C CA . ALA B 1 63 ? 5.297 -42.125 -14.984 1 97.12 63 ALA B CA 1
ATOM 4403 C C . ALA B 1 63 ? 6.762 -41.719 -15.031 1 97.12 63 ALA B C 1
ATOM 4405 O O . ALA B 1 63 ? 7.086 -40.594 -15.422 1 97.12 63 ALA B O 1
ATOM 4406 N N . TRP B 1 64 ? 7.645 -42.656 -14.695 1 97.75 64 TRP B N 1
ATOM 4407 C CA . TRP B 1 64 ? 9.078 -42.375 -14.641 1 97.75 64 TRP B CA 1
ATOM 4408 C C . TRP B 1 64 ? 9.617 -42.031 -16.016 1 97.75 64 TRP B C 1
ATOM 4410 O O . TRP B 1 64 ? 9.109 -42.5 -17.031 1 97.75 64 TRP B O 1
ATOM 4420 N N . GLY B 1 65 ? 10.562 -41.188 -16.125 1 95.06 65 GLY B N 1
ATOM 4421 C CA . GLY B 1 65 ? 11.211 -40.781 -17.359 1 95.06 65 GLY B CA 1
ATOM 4422 C C . GLY B 1 65 ? 12.023 -39.5 -17.203 1 95.06 65 GLY B C 1
ATOM 4423 O O . GLY B 1 65 ? 12.617 -39.281 -16.141 1 95.06 65 GLY B O 1
ATOM 4424 N N . ASN B 1 66 ? 12.094 -38.781 -18.281 1 93.06 66 ASN B N 1
ATOM 4425 C CA . ASN B 1 66 ? 12.938 -37.594 -18.281 1 93.06 66 ASN B CA 1
ATOM 4426 C C . ASN B 1 66 ? 12.344 -36.469 -17.406 1 93.06 66 ASN B C 1
ATOM 4428 O O . ASN B 1 66 ? 13.078 -35.625 -16.891 1 93.06 66 ASN B O 1
ATOM 4432 N N . ILE B 1 67 ? 11.047 -36.531 -17.234 1 94.06 67 ILE B N 1
ATOM 4433 C CA . ILE B 1 67 ? 10.367 -35.5 -16.438 1 94.06 67 ILE B CA 1
ATOM 4434 C C . ILE B 1 67 ? 10.352 -35.938 -14.969 1 94.06 67 ILE B C 1
ATOM 4436 O O . ILE B 1 67 ? 10.844 -35.188 -14.102 1 94.06 67 ILE B O 1
ATOM 4440 N N . ASN B 1 68 ? 9.82 -37.125 -14.758 1 97.75 68 ASN B N 1
ATOM 4441 C CA . ASN B 1 68 ? 9.828 -37.656 -13.406 1 97.75 68 ASN B CA 1
ATOM 4442 C C . ASN B 1 68 ? 11.031 -38.562 -13.18 1 97.75 68 ASN B C 1
ATOM 4444 O O . ASN B 1 68 ? 10.969 -39.781 -13.445 1 97.75 68 ASN B O 1
ATOM 4448 N N . ARG B 1 69 ? 12.055 -38 -12.609 1 98.19 69 ARG B N 1
ATOM 4449 C CA . ARG B 1 69 ? 13.32 -38.688 -12.414 1 98.19 69 ARG B CA 1
ATOM 4450 C C . ARG B 1 69 ? 13.383 -39.312 -11.023 1 98.19 69 ARG B C 1
ATOM 4452 O O . ARG B 1 69 ? 13.094 -38.656 -10.023 1 98.19 69 ARG B O 1
ATOM 4459 N N . PRO B 1 70 ? 13.742 -40.594 -10.977 1 98.44 70 PRO B N 1
ATOM 4460 C CA . PRO B 1 70 ? 13.805 -41.25 -9.672 1 98.44 70 PRO B CA 1
ATOM 4461 C C . PRO B 1 70 ? 15.023 -40.844 -8.852 1 98.44 70 PRO B C 1
ATOM 4463 O O . PRO B 1 70 ? 16.078 -40.5 -9.422 1 98.44 70 PRO B O 1
ATOM 4466 N N . PHE B 1 71 ? 14.953 -40.812 -7.598 1 98.75 71 PHE B N 1
ATOM 4467 C CA . PHE B 1 71 ? 16.016 -40.562 -6.629 1 98.75 71 PHE B CA 1
ATOM 4468 C C . PHE B 1 71 ? 16.047 -41.656 -5.555 1 98.75 71 PHE B C 1
ATOM 4470 O O . PHE B 1 71 ? 14.992 -42.031 -5.043 1 98.75 71 PHE B O 1
ATOM 4477 N N . PRO B 1 72 ? 17.219 -42.094 -5.18 1 98.25 72 PRO B N 1
ATOM 4478 C CA . PRO B 1 72 ? 17.281 -43.188 -4.184 1 98.25 72 PRO B CA 1
ATOM 4479 C C . PRO B 1 72 ? 16.875 -42.719 -2.787 1 98.25 72 PRO B C 1
ATOM 4481 O O . PRO B 1 72 ? 17.297 -41.656 -2.34 1 98.25 72 PRO B O 1
ATOM 4484 N N . ALA B 1 73 ? 16.125 -43.562 -2.107 1 98.38 73 ALA B N 1
ATOM 4485 C CA . ALA B 1 73 ? 15.586 -43.219 -0.794 1 98.38 73 ALA B CA 1
ATOM 4486 C C . ALA B 1 73 ? 16.703 -42.969 0.219 1 98.38 73 ALA B C 1
ATOM 4488 O O . ALA B 1 73 ? 16.625 -42.062 1.044 1 98.38 73 ALA B O 1
ATOM 4489 N N . ASP B 1 74 ? 17.719 -43.812 0.193 1 97.88 74 ASP B N 1
ATOM 4490 C CA . ASP B 1 74 ? 18.812 -43.688 1.152 1 97.88 74 ASP B CA 1
ATOM 4491 C C . ASP B 1 74 ? 19.609 -42.406 0.947 1 97.88 74 ASP B C 1
ATOM 4493 O O . ASP B 1 74 ? 20.016 -41.75 1.916 1 97.88 74 ASP B O 1
ATOM 4497 N N . LYS B 1 75 ? 19.812 -42.062 -0.276 1 98.44 75 LYS B N 1
ATOM 4498 C CA . LYS B 1 75 ? 20.5 -40.812 -0.566 1 98.44 75 LYS B CA 1
ATOM 4499 C C . LYS B 1 75 ? 19.656 -39.594 -0.141 1 98.44 75 LYS B C 1
ATOM 4501 O O . LYS B 1 75 ? 20.203 -38.594 0.328 1 98.44 75 LYS B O 1
ATOM 4506 N N . PHE B 1 76 ? 18.375 -39.75 -0.316 1 98.81 76 PHE B N 1
ATOM 4507 C CA . PHE B 1 76 ? 17.484 -38.688 0.123 1 98.81 76 PHE B CA 1
ATOM 4508 C C . PHE B 1 76 ? 17.594 -38.469 1.63 1 98.81 76 PHE B C 1
ATOM 4510 O O . PHE B 1 76 ? 17.703 -37.344 2.1 1 98.81 76 PHE B O 1
ATOM 4517 N N . ASP B 1 77 ? 17.547 -39.562 2.355 1 98.81 77 ASP B N 1
ATOM 4518 C CA . ASP B 1 77 ? 17.609 -39.469 3.812 1 98.81 77 ASP B CA 1
ATOM 4519 C C . ASP B 1 77 ? 18.906 -38.781 4.262 1 98.81 77 ASP B C 1
ATOM 4521 O O . ASP B 1 77 ? 18.875 -37.938 5.152 1 98.81 77 ASP B O 1
ATOM 4525 N N . ALA B 1 78 ? 20 -39.188 3.648 1 98.75 78 ALA B N 1
ATOM 4526 C CA . ALA B 1 78 ? 21.297 -38.625 3.988 1 98.75 78 ALA B CA 1
ATOM 4527 C C . ALA B 1 78 ? 21.328 -37.125 3.646 1 98.75 78 ALA B C 1
ATOM 4529 O O . ALA B 1 78 ? 21.812 -36.312 4.434 1 98.75 78 ALA B O 1
ATOM 4530 N N . LEU B 1 79 ? 20.828 -36.781 2.49 1 98.81 79 LEU B N 1
ATOM 4531 C CA . LEU B 1 79 ? 20.828 -35.375 2.043 1 98.81 79 LEU B CA 1
ATOM 4532 C C . LEU B 1 79 ? 19.906 -34.531 2.908 1 98.81 79 LEU B C 1
ATOM 4534 O O . LEU B 1 79 ? 20.25 -33.406 3.289 1 98.81 79 LEU B O 1
ATOM 4538 N N . TRP B 1 80 ? 18.672 -35.062 3.188 1 98.88 80 TRP B N 1
ATOM 4539 C CA . TRP B 1 80 ? 17.75 -34.344 4.07 1 98.88 80 TRP B CA 1
ATOM 4540 C C . TRP B 1 80 ? 18.422 -34 5.398 1 98.88 80 TRP B C 1
ATOM 4542 O O . TRP B 1 80 ? 18.359 -32.875 5.863 1 98.88 80 TRP B O 1
ATOM 4552 N N . ALA B 1 81 ? 19.031 -34.969 5.992 1 98.81 81 ALA B N 1
ATOM 4553 C CA . ALA B 1 81 ? 19.688 -34.781 7.285 1 98.81 81 ALA B CA 1
ATOM 4554 C C . ALA B 1 81 ? 20.781 -33.75 7.207 1 98.81 81 ALA B C 1
ATOM 4556 O O . ALA B 1 81 ? 20.938 -32.906 8.117 1 98.81 81 ALA B O 1
ATOM 4557 N N . ARG B 1 82 ? 21.562 -33.781 6.148 1 98.75 82 ARG B N 1
ATOM 4558 C CA . ARG B 1 82 ? 22.641 -32.844 5.961 1 98.75 82 ARG B CA 1
ATOM 4559 C C . ARG B 1 82 ? 22.109 -31.406 5.809 1 98.75 82 ARG B C 1
ATOM 4561 O O . ARG B 1 82 ? 22.656 -30.469 6.406 1 98.75 82 ARG B O 1
ATOM 4568 N N . VAL B 1 83 ? 21.094 -31.234 5.016 1 98.88 83 VAL B N 1
ATOM 4569 C CA . VAL B 1 83 ? 20.516 -29.922 4.766 1 98.88 83 VAL B CA 1
ATOM 4570 C C . VAL B 1 83 ? 19.859 -29.391 6.039 1 98.88 83 VAL B C 1
ATOM 4572 O O . VAL B 1 83 ? 19.984 -28.203 6.359 1 98.88 83 VAL B O 1
ATOM 4575 N N . GLU B 1 84 ? 19.141 -30.25 6.695 1 98.69 84 GLU B N 1
ATOM 4576 C CA . GLU B 1 84 ? 18.484 -29.859 7.945 1 98.69 84 GLU B CA 1
ATOM 4577 C C . GLU B 1 84 ? 19.516 -29.391 8.977 1 98.69 84 GLU B C 1
ATOM 4579 O O . GLU B 1 84 ? 19.312 -28.375 9.648 1 98.69 84 GLU B O 1
ATOM 4584 N N . ALA B 1 85 ? 20.594 -30.156 9.117 1 98.38 85 ALA B N 1
ATOM 4585 C CA . ALA B 1 85 ? 21.656 -29.781 10.047 1 98.38 85 ALA B CA 1
ATOM 4586 C C . ALA B 1 85 ? 22.266 -28.438 9.664 1 98.38 85 ALA B C 1
ATOM 4588 O O . ALA B 1 85 ? 22.547 -27.594 10.523 1 98.38 85 ALA B O 1
ATOM 4589 N N . PHE B 1 86 ? 22.516 -28.297 8.422 1 98.44 86 PHE B N 1
ATOM 4590 C CA . PHE B 1 86 ? 23.062 -27.031 7.902 1 98.44 86 PHE B CA 1
ATOM 4591 C C . PHE B 1 86 ? 22.141 -25.875 8.234 1 98.44 86 PHE B C 1
ATOM 4593 O O . PHE B 1 86 ? 22.594 -24.828 8.688 1 98.44 86 PHE B O 1
ATOM 4600 N N . ASN B 1 87 ? 20.875 -26.062 8.023 1 98.44 87 ASN B N 1
ATOM 4601 C CA . ASN B 1 87 ? 19.891 -25.016 8.281 1 98.44 87 ASN B CA 1
ATOM 4602 C C . ASN B 1 87 ? 19.797 -24.688 9.773 1 98.44 87 ASN B C 1
ATOM 4604 O O . ASN B 1 87 ? 19.641 -23.516 10.141 1 98.44 87 ASN B O 1
ATOM 4608 N N . ASN B 1 88 ? 19.844 -25.672 10.602 1 97.44 88 ASN B N 1
ATOM 4609 C CA . ASN B 1 88 ? 19.719 -25.5 12.047 1 97.44 88 ASN B CA 1
ATOM 4610 C C . ASN B 1 88 ? 20.922 -24.75 12.625 1 97.44 88 ASN B C 1
ATOM 4612 O O . ASN B 1 88 ? 20.859 -24.234 13.742 1 97.44 88 ASN B O 1
ATOM 4616 N N . ALA B 1 89 ? 21.969 -24.656 11.875 1 97.38 89 ALA B N 1
ATOM 4617 C CA . ALA B 1 89 ? 23.188 -23.969 12.32 1 97.38 89 ALA B CA 1
ATOM 4618 C C . ALA B 1 89 ? 23.141 -22.484 11.961 1 97.38 89 ALA B C 1
ATOM 4620 O O . ALA B 1 89 ? 24.125 -21.766 12.125 1 97.38 89 ALA B O 1
ATOM 4621 N N . GLN B 1 90 ? 22.016 -22.016 11.508 1 97.25 90 GLN B N 1
ATOM 4622 C CA . GLN B 1 90 ? 21.797 -20.609 11.188 1 97.25 90 GLN B CA 1
ATOM 4623 C C . GLN B 1 90 ? 20.375 -20.172 11.555 1 97.25 90 GLN B C 1
ATOM 4625 O O . GLN B 1 90 ? 19.516 -21.016 11.844 1 97.25 90 GLN B O 1
ATOM 4630 N N . ASP B 1 91 ? 20.156 -18.891 11.602 1 97.75 91 ASP B N 1
ATOM 4631 C CA . ASP B 1 91 ? 18.781 -18.406 11.742 1 97.75 91 ASP B CA 1
ATOM 4632 C C . ASP B 1 91 ? 17.906 -18.906 10.594 1 97.75 91 ASP B C 1
ATOM 4634 O O . ASP B 1 91 ? 18.359 -18.969 9.453 1 97.75 91 ASP B O 1
ATOM 4638 N N . HIS B 1 92 ? 16.719 -19.297 10.914 1 98.62 92 HIS B N 1
ATOM 4639 C CA . HIS B 1 92 ? 15.82 -19.703 9.844 1 98.62 92 HIS B CA 1
ATOM 4640 C C . HIS B 1 92 ? 14.367 -19.406 10.195 1 98.62 92 HIS B C 1
ATOM 4642 O O . HIS B 1 92 ? 14.086 -18.906 11.289 1 98.62 92 HIS B O 1
ATOM 4648 N N . PHE B 1 93 ? 13.492 -19.609 9.281 1 98.81 93 PHE B N 1
ATOM 4649 C CA . PHE B 1 93 ? 12.109 -19.156 9.367 1 98.81 93 PHE B CA 1
ATOM 4650 C C . PHE B 1 93 ? 11.148 -20.312 9.141 1 98.81 93 PHE B C 1
ATOM 4652 O O . PHE B 1 93 ? 11.367 -21.156 8.258 1 98.81 93 PHE B O 1
ATOM 4659 N N . VAL B 1 94 ? 10.133 -20.391 9.961 1 98.88 94 VAL B N 1
ATOM 4660 C CA . VAL B 1 94 ? 9.133 -21.438 9.891 1 98.88 94 VAL B CA 1
ATOM 4661 C C . VAL B 1 94 ? 7.734 -20.828 9.797 1 98.88 94 VAL B C 1
ATOM 4663 O O . VAL B 1 94 ? 7.414 -19.891 10.547 1 98.88 94 VAL B O 1
ATOM 4666 N N . SER B 1 95 ? 6.938 -21.25 8.852 1 98.75 95 SER B N 1
ATOM 4667 C CA . SER B 1 95 ? 5.52 -20.906 8.766 1 98.75 95 SER B CA 1
ATOM 4668 C C . SER B 1 95 ? 4.66 -22.156 8.602 1 98.75 95 SER B C 1
ATOM 4670 O O . SER B 1 95 ? 5.094 -23.141 8 1 98.75 95 SER B O 1
ATOM 4672 N N . HIS B 1 96 ? 3.516 -22.141 9.188 1 98.81 96 HIS B N 1
ATOM 4673 C CA . HIS B 1 96 ? 2.518 -23.188 9.039 1 98.81 96 HIS B CA 1
ATOM 4674 C C . HIS B 1 96 ? 1.418 -22.766 8.07 1 98.81 96 HIS B C 1
ATOM 4676 O O . HIS B 1 96 ? 0.621 -21.875 8.375 1 98.81 96 HIS B O 1
ATOM 4682 N N . VAL B 1 97 ? 1.354 -23.438 6.914 1 98.81 97 VAL B N 1
ATOM 4683 C CA . VAL B 1 97 ? 0.454 -23.031 5.84 1 98.81 97 VAL B CA 1
ATOM 4684 C C . VAL B 1 97 ? -0.307 -24.25 5.324 1 98.81 97 VAL B C 1
ATOM 4686 O O . VAL B 1 97 ? -0.033 -25.375 5.734 1 98.81 97 VAL B O 1
ATOM 4689 N N . HIS B 1 98 ? -1.33 -24 4.555 1 98.75 98 HIS B N 1
ATOM 4690 C CA . HIS B 1 98 ? -2.047 -25.062 3.852 1 98.75 98 HIS B CA 1
ATOM 4691 C C . HIS B 1 98 ? -1.813 -24.969 2.346 1 98.75 98 HIS B C 1
ATOM 4693 O O . HIS B 1 98 ? -1.528 -23.891 1.818 1 98.75 98 HIS B O 1
ATOM 4699 N N . VAL B 1 99 ? -1.849 -26.078 1.696 1 98.75 99 VAL B N 1
ATOM 4700 C CA . VAL B 1 99 ? -1.887 -26.188 0.241 1 98.75 99 VAL B CA 1
ATOM 4701 C C . VAL B 1 99 ? -3.195 -26.844 -0.197 1 98.75 99 VAL B C 1
ATOM 4703 O O . VAL B 1 99 ? -3.432 -28.016 0.078 1 98.75 99 VAL B O 1
ATOM 4706 N N . GLY B 1 100 ? -3.998 -26 -0.884 1 98.5 100 GLY B N 1
ATOM 4707 C CA . GLY B 1 100 ? -5.344 -26.422 -1.237 1 98.5 100 GLY B CA 1
ATOM 4708 C C . GLY B 1 100 ? -6.414 -25.797 -0.366 1 98.5 100 GLY B C 1
ATOM 4709 O O . GLY B 1 100 ? -6.324 -25.844 0.863 1 98.5 100 GLY B O 1
ATOM 4710 N N . ALA B 1 101 ? -7.453 -25.281 -0.968 1 97.62 101 ALA B N 1
ATOM 4711 C CA . ALA B 1 101 ? -8.445 -24.484 -0.248 1 97.62 101 ALA B CA 1
ATOM 4712 C C . ALA B 1 101 ? -9.633 -25.344 0.178 1 97.62 101 ALA B C 1
ATOM 4714 O O . ALA B 1 101 ? -10.383 -24.969 1.083 1 97.62 101 ALA B O 1
ATOM 4715 N N . ALA B 1 102 ? -9.844 -26.484 -0.468 1 96.81 102 ALA B N 1
ATOM 4716 C CA . ALA B 1 102 ? -10.977 -27.344 -0.108 1 96.81 102 ALA B CA 1
ATOM 4717 C C . ALA B 1 102 ? -10.688 -28.125 1.168 1 96.81 102 ALA B C 1
ATOM 4719 O O . ALA B 1 102 ? -9.641 -28.766 1.291 1 96.81 102 ALA B O 1
ATOM 4720 N N . GLU B 1 103 ? -11.594 -28.172 2.035 1 95.62 103 GLU B N 1
ATOM 4721 C CA . GLU B 1 103 ? -11.438 -28.797 3.342 1 95.62 103 GLU B CA 1
ATOM 4722 C C . GLU B 1 103 ? -11.062 -30.266 3.203 1 95.62 103 GLU B C 1
ATOM 4724 O O . GLU B 1 103 ? -10.258 -30.781 3.982 1 95.62 103 GLU B O 1
ATOM 4729 N N . ALA B 1 104 ? -11.602 -30.875 2.227 1 96.06 104 ALA B N 1
ATOM 4730 C CA . ALA B 1 104 ? -11.391 -32.312 2.053 1 96.06 104 ALA B CA 1
ATOM 4731 C C . ALA B 1 104 ? -10 -32.594 1.487 1 96.06 104 ALA B C 1
ATOM 4733 O O . ALA B 1 104 ? -9.477 -33.688 1.633 1 96.06 104 ALA B O 1
ATOM 4734 N N . TYR B 1 105 ? -9.336 -31.562 0.919 1 96.69 105 TYR B N 1
ATOM 4735 C CA . TYR B 1 105 ? -8.188 -31.922 0.093 1 96.69 105 TYR B CA 1
ATOM 4736 C C . TYR B 1 105 ? -6.961 -31.109 0.492 1 96.69 105 TYR B C 1
ATOM 4738 O O . TYR B 1 105 ? -5.898 -31.234 -0.122 1 96.69 105 TYR B O 1
ATOM 4746 N N . TYR B 1 106 ? -7.074 -30.234 1.547 1 98.12 106 TYR B N 1
ATOM 4747 C CA . TYR B 1 106 ? -5.922 -29.406 1.9 1 98.12 106 TYR B CA 1
ATOM 4748 C C . TYR B 1 106 ? -4.809 -30.266 2.504 1 98.12 106 TYR B C 1
ATOM 4750 O O . TYR B 1 106 ? -5.07 -31.312 3.09 1 98.12 106 TYR B O 1
ATOM 4758 N N . LEU B 1 107 ? -3.582 -29.844 2.344 1 98.75 107 LEU B N 1
ATOM 4759 C CA . LEU B 1 107 ? -2.4 -30.406 2.99 1 98.75 107 LEU B CA 1
ATOM 4760 C C . LEU B 1 107 ? -1.816 -29.422 3.998 1 98.75 107 LEU B C 1
ATOM 4762 O O . LEU B 1 107 ? -1.46 -28.297 3.637 1 98.75 107 LEU B O 1
ATOM 4766 N N . PRO B 1 108 ? -1.808 -29.766 5.281 1 98.81 108 PRO B N 1
ATOM 4767 C CA . PRO B 1 108 ? -1.037 -28.922 6.203 1 98.81 108 PRO B CA 1
ATOM 4768 C C . PRO B 1 108 ? 0.469 -29.016 5.965 1 98.81 108 PRO B C 1
ATOM 4770 O O . PRO B 1 108 ? 1.008 -30.109 5.809 1 98.81 108 PRO B O 1
ATOM 4773 N N . VAL B 1 109 ? 1.139 -27.891 5.898 1 98.94 109 VAL B N 1
ATOM 4774 C CA . VAL B 1 109 ? 2.553 -27.859 5.539 1 98.94 109 VAL B CA 1
ATOM 4775 C C . VAL B 1 109 ? 3.328 -27.031 6.559 1 98.94 109 VAL B C 1
ATOM 4777 O O . VAL B 1 109 ? 2.998 -25.859 6.801 1 98.94 109 VAL B O 1
ATOM 4780 N N . LYS B 1 110 ? 4.316 -27.641 7.199 1 98.88 110 LYS B N 1
ATOM 4781 C CA . LYS B 1 110 ? 5.359 -26.891 7.898 1 98.88 110 LYS B CA 1
ATOM 4782 C C . LYS B 1 110 ? 6.453 -26.453 6.938 1 98.88 110 LYS B C 1
ATOM 4784 O O . LYS B 1 110 ? 7.277 -27.25 6.504 1 98.88 110 LYS B O 1
ATOM 4789 N N . MET B 1 111 ? 6.453 -25.156 6.598 1 98.88 111 MET B N 1
ATOM 4790 C CA . MET B 1 111 ? 7.402 -24.594 5.641 1 98.88 111 MET B CA 1
ATOM 4791 C C . MET B 1 111 ? 8.594 -23.969 6.359 1 98.88 111 MET B C 1
ATOM 4793 O O . MET B 1 111 ? 8.43 -23.031 7.133 1 98.88 111 MET B O 1
ATOM 4797 N N . THR B 1 112 ? 9.742 -24.5 6.164 1 98.94 112 THR B N 1
ATOM 4798 C CA . THR B 1 112 ? 10.992 -24 6.734 1 98.94 112 THR B CA 1
ATOM 4799 C C . THR B 1 112 ? 11.891 -23.438 5.641 1 98.94 112 THR B C 1
ATOM 4801 O O . THR B 1 112 ? 12.164 -24.109 4.645 1 98.94 112 THR B O 1
ATOM 4804 N N . THR B 1 113 ? 12.32 -22.25 5.773 1 98.88 113 THR B N 1
ATOM 4805 C CA . THR B 1 113 ? 13.211 -21.641 4.789 1 98.88 113 THR B CA 1
ATOM 4806 C C . THR B 1 113 ? 14.43 -21.016 5.473 1 98.88 113 THR B C 1
ATOM 4808 O O . THR B 1 113 ? 14.336 -20.547 6.602 1 98.88 113 THR B O 1
ATOM 4811 N N . ALA B 1 114 ? 15.539 -21.016 4.762 1 98.56 114 ALA B N 1
ATOM 4812 C CA . ALA B 1 114 ? 16.766 -2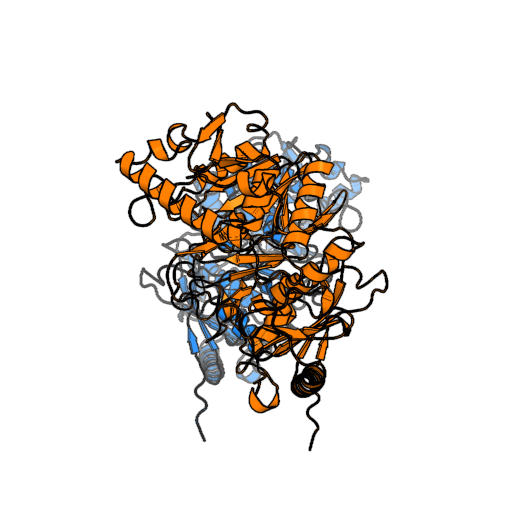0.375 5.246 1 98.56 114 ALA B CA 1
ATOM 4813 C C . ALA B 1 114 ? 16.609 -18.844 5.258 1 98.56 114 ALA B C 1
ATOM 4815 O O . ALA B 1 114 ? 17.188 -18.172 6.109 1 98.56 114 ALA B O 1
ATOM 4816 N N . THR B 1 115 ? 15.867 -18.297 4.293 1 98.62 115 THR B N 1
ATOM 4817 C CA . THR B 1 115 ? 15.781 -16.844 4.148 1 98.62 115 THR B CA 1
ATOM 4818 C C . THR B 1 115 ? 14.383 -16.344 4.527 1 98.62 115 THR B C 1
ATOM 4820 O O . THR B 1 115 ? 13.406 -17.078 4.398 1 98.62 115 THR B O 1
ATOM 4823 N N . ALA B 1 116 ? 14.305 -15.125 4.93 1 98.75 116 ALA B N 1
ATOM 4824 C CA . ALA B 1 116 ? 13.039 -14.484 5.258 1 98.75 116 ALA B CA 1
ATOM 4825 C C . ALA B 1 116 ? 12.195 -14.273 4.004 1 98.75 116 ALA B C 1
ATOM 4827 O O . ALA B 1 116 ? 10.977 -14.469 4.027 1 98.75 116 ALA B O 1
ATOM 4828 N N . TRP B 1 117 ? 12.867 -13.891 2.898 1 98.81 117 TRP B N 1
ATOM 4829 C CA . TRP B 1 117 ? 12.094 -13.523 1.713 1 98.81 117 TRP B CA 1
ATOM 4830 C C . TRP B 1 117 ? 11.445 -14.75 1.081 1 98.81 117 TRP B C 1
ATOM 4832 O O . TRP B 1 117 ? 10.352 -14.664 0.525 1 98.81 117 TRP B O 1
ATOM 4842 N N . GLN B 1 118 ? 12.062 -15.883 1.159 1 98.81 118 GLN B N 1
ATOM 4843 C CA . GLN B 1 118 ? 11.43 -17.078 0.607 1 98.81 118 GLN B CA 1
ATOM 4844 C C . GLN B 1 118 ? 10.281 -17.547 1.488 1 98.81 118 GLN B C 1
ATOM 4846 O O . GLN B 1 118 ? 9.305 -18.109 0.993 1 98.81 118 GLN B O 1
ATOM 4851 N N . ASN B 1 119 ? 10.453 -17.344 2.801 1 98.88 119 ASN B N 1
ATOM 4852 C CA . ASN B 1 119 ? 9.312 -17.594 3.666 1 98.88 119 ASN B CA 1
ATOM 4853 C C . ASN B 1 119 ? 8.141 -16.672 3.332 1 98.88 119 ASN B C 1
ATOM 4855 O O . ASN B 1 119 ? 6.988 -17.109 3.305 1 98.88 119 ASN B O 1
ATOM 4859 N N . LEU B 1 120 ? 8.461 -15.359 3.1 1 98.88 120 LEU B N 1
ATOM 4860 C CA . LEU B 1 120 ? 7.438 -14.414 2.672 1 98.88 120 LEU B CA 1
ATOM 4861 C C . LEU B 1 120 ? 6.797 -14.867 1.364 1 98.88 120 LEU B C 1
ATOM 4863 O O . LEU B 1 120 ? 5.574 -14.789 1.209 1 98.88 120 LEU B O 1
ATOM 4867 N N . PHE B 1 121 ? 7.582 -15.375 0.436 1 98.81 121 PHE B N 1
ATOM 4868 C CA . PHE B 1 121 ? 7.07 -15.914 -0.816 1 98.81 121 PHE B CA 1
ATOM 4869 C C . PHE B 1 121 ? 6.062 -17.031 -0.551 1 98.81 121 PHE B C 1
ATOM 4871 O O . PHE B 1 121 ? 4.965 -17.031 -1.115 1 98.81 121 PHE B O 1
ATOM 4878 N N . GLY B 1 122 ? 6.461 -17.953 0.244 1 98.69 122 GLY B N 1
ATOM 4879 C CA . GLY B 1 122 ? 5.551 -19.031 0.584 1 98.69 122 GLY B CA 1
ATOM 4880 C C . GLY B 1 122 ? 4.266 -18.562 1.225 1 98.69 122 GLY B C 1
ATOM 4881 O O . GLY B 1 122 ? 3.184 -19.062 0.916 1 98.69 122 GLY B O 1
ATOM 4882 N N . ARG B 1 123 ? 4.414 -17.562 2.111 1 98.06 123 ARG B N 1
ATOM 4883 C CA . ARG B 1 123 ? 3.252 -16.984 2.773 1 98.06 123 ARG B CA 1
ATOM 4884 C C . ARG B 1 123 ? 2.322 -16.312 1.765 1 98.06 123 ARG B C 1
ATOM 4886 O O . ARG B 1 123 ? 1.108 -16.266 1.971 1 98.06 123 ARG B O 1
ATOM 4893 N N . CYS B 1 124 ? 2.859 -15.789 0.721 1 98.25 124 CYS B N 1
ATOM 4894 C CA . CYS B 1 124 ? 2.062 -15.211 -0.353 1 98.25 124 CYS B CA 1
ATOM 4895 C C . CYS B 1 124 ? 1.336 -16.297 -1.141 1 98.25 124 CYS B C 1
ATOM 4897 O O . CYS B 1 124 ? 0.154 -16.156 -1.458 1 98.25 124 CYS B O 1
ATOM 4899 N N . LEU B 1 125 ? 2.021 -17.375 -1.393 1 98.56 125 LEU B N 1
ATOM 4900 C CA . LEU B 1 125 ? 1.547 -18.281 -2.424 1 98.56 125 LEU B CA 1
ATOM 4901 C C . LEU B 1 125 ? 0.739 -19.422 -1.809 1 98.56 125 LEU B C 1
ATOM 4903 O O . LEU B 1 125 ? -0.115 -20.016 -2.475 1 98.56 125 LEU B O 1
ATOM 4907 N N . PHE B 1 126 ? 1.027 -19.812 -0.649 1 98.62 126 PHE B N 1
ATOM 4908 C CA . PHE B 1 126 ? 0.236 -20.844 0.023 1 98.62 126 PHE B CA 1
ATOM 4909 C C . PHE B 1 126 ? -0.871 -20.203 0.857 1 98.62 126 PHE B C 1
ATOM 4911 O O . PHE B 1 126 ? -1.046 -18.984 0.845 1 98.62 126 PHE B O 1
ATOM 4918 N N . ILE B 1 127 ? -1.74 -21.016 1.413 1 98.19 127 ILE B N 1
ATOM 4919 C CA . ILE B 1 127 ? -2.9 -20.531 2.143 1 98.19 127 ILE B CA 1
ATOM 4920 C C . ILE B 1 127 ? -2.541 -20.328 3.613 1 98.19 127 ILE B C 1
ATOM 4922 O O . ILE B 1 127 ? -2.055 -21.25 4.266 1 98.19 127 ILE B O 1
ATOM 4926 N N . GLU B 1 128 ? -2.643 -19.172 4.094 1 96.06 128 GLU B N 1
ATOM 4927 C CA . GLU B 1 128 ? -2.545 -18.922 5.527 1 96.06 128 GLU B CA 1
ATOM 4928 C C . GLU B 1 128 ? -3.865 -19.219 6.234 1 96.06 128 GLU B C 1
ATOM 4930 O O . GLU B 1 128 ? -4.824 -18.453 6.125 1 96.06 128 GLU B O 1
ATOM 4935 N N . PRO B 1 129 ? -3.867 -20.234 7.016 1 95.62 129 PRO B N 1
ATOM 4936 C CA . PRO B 1 129 ? -5.141 -20.641 7.617 1 95.62 129 PRO B CA 1
ATOM 4937 C C . PRO B 1 129 ? -5.449 -19.875 8.906 1 95.62 129 PRO B C 1
ATOM 4939 O O . PRO B 1 129 ? -4.531 -19.5 9.641 1 95.62 129 PRO B O 1
ATOM 4942 N N . GLU B 1 130 ? -6.734 -19.688 9.156 1 92.56 130 GLU B N 1
ATOM 4943 C CA . GLU B 1 130 ? -7.137 -19.172 10.469 1 92.56 130 GLU B CA 1
ATOM 4944 C C . GLU B 1 130 ? -6.777 -20.156 11.578 1 92.56 130 GLU B C 1
ATOM 4946 O O . GLU B 1 130 ? -6.254 -19.766 12.617 1 92.56 130 GLU B O 1
ATOM 4951 N N . GLN B 1 131 ? -7.133 -21.375 11.336 1 96.12 131 GLN B N 1
ATOM 4952 C CA . GLN B 1 131 ? -6.746 -22.484 12.195 1 96.12 131 GLN B CA 1
ATOM 4953 C C . GLN B 1 131 ? -5.914 -23.5 11.43 1 96.12 131 GLN B C 1
ATOM 4955 O O . GLN B 1 131 ? -6.387 -24.078 10.453 1 96.12 131 GLN B O 1
ATOM 4960 N N . TYR B 1 132 ? -4.75 -23.688 11.891 1 98.12 132 TYR B N 1
ATOM 4961 C CA . TYR B 1 132 ? -3.844 -24.609 11.219 1 98.12 132 TYR B CA 1
ATOM 4962 C C . TYR B 1 132 ? -4.266 -26.062 11.453 1 98.12 132 TYR B C 1
ATOM 4964 O O . TYR B 1 132 ? -4.488 -26.469 12.594 1 98.12 132 TYR B O 1
ATOM 4972 N N . ASN B 1 133 ? -4.496 -26.797 10.438 1 98.38 133 ASN B N 1
ATOM 4973 C CA . ASN B 1 133 ? -4.719 -28.234 10.383 1 98.38 133 ASN B CA 1
ATOM 4974 C C . ASN B 1 133 ? -5.84 -28.672 11.32 1 98.38 133 ASN B C 1
ATOM 4976 O O . ASN B 1 133 ? -5.645 -29.547 12.164 1 98.38 133 ASN B O 1
ATOM 4980 N N . PRO B 1 134 ? -6.957 -28.094 11.109 1 97.62 134 PRO B N 1
ATOM 4981 C CA . PRO B 1 134 ? -8.055 -28.391 12.031 1 97.62 134 PRO B CA 1
ATOM 4982 C C . PRO B 1 134 ? -8.477 -29.859 12.008 1 97.62 134 PRO B C 1
ATOM 4984 O O . PRO B 1 134 ? -9 -30.375 13 1 97.62 134 PRO B O 1
ATOM 4987 N N . ALA B 1 135 ? -8.242 -30.547 10.969 1 97.38 135 ALA B N 1
ATOM 4988 C CA . ALA B 1 135 ? -8.688 -31.938 10.836 1 97.38 135 ALA B CA 1
ATOM 4989 C C . ALA B 1 135 ? -7.613 -32.906 11.344 1 97.38 135 ALA B C 1
ATOM 4991 O O . ALA B 1 135 ? -7.824 -34.125 11.367 1 97.38 135 ALA B O 1
ATOM 4992 N N . GLY B 1 136 ? -6.484 -32.406 11.719 1 97.88 136 GLY B N 1
ATOM 4993 C CA . GLY B 1 136 ? -5.422 -33.219 12.258 1 97.88 136 GLY B CA 1
ATOM 4994 C C . GLY B 1 136 ? -4.805 -34.156 11.227 1 97.88 136 GLY B C 1
ATOM 4995 O O . GLY B 1 136 ? -4.555 -35.312 11.516 1 97.88 136 GLY B O 1
ATOM 4996 N N . LYS B 1 137 ? -4.641 -33.656 10.016 1 98.06 137 LYS B N 1
ATOM 4997 C CA . LYS B 1 137 ? -4.043 -34.438 8.938 1 98.06 137 LYS B CA 1
ATOM 4998 C C . LYS B 1 137 ? -2.537 -34.594 9.133 1 98.06 137 LYS B C 1
ATOM 5000 O O . LYS B 1 137 ? -1.941 -33.875 9.953 1 98.06 137 LYS B O 1
ATOM 5005 N N . ASP B 1 138 ? -1.975 -35.594 8.414 1 98 138 ASP B N 1
ATOM 5006 C CA . ASP B 1 138 ? -0.522 -35.75 8.438 1 98 138 ASP B CA 1
ATOM 5007 C C . ASP B 1 138 ? 0.157 -34.531 7.801 1 98 138 ASP B C 1
ATOM 5009 O O . ASP B 1 138 ? -0.202 -34.125 6.695 1 98 138 ASP B O 1
ATOM 5013 N N . GLU B 1 139 ? 1.068 -34.062 8.445 1 98.44 139 GLU B N 1
ATOM 5014 C CA . GLU B 1 139 ? 1.722 -32.812 8.055 1 98.44 139 GLU B CA 1
ATOM 5015 C C . GLU B 1 139 ? 2.826 -33.062 7.035 1 98.44 139 GLU B C 1
ATOM 5017 O O . GLU B 1 139 ? 3.598 -34 7.168 1 98.44 139 GLU B O 1
ATOM 5022 N N . TRP B 1 140 ? 2.857 -32.281 5.988 1 98.88 140 TRP B N 1
ATOM 5023 C CA . TRP B 1 140 ? 3.984 -32.25 5.062 1 98.88 140 TRP B CA 1
ATOM 5024 C C . TRP B 1 140 ? 5.074 -31.297 5.566 1 98.88 140 TRP B C 1
ATOM 5026 O O . TRP B 1 140 ? 4.789 -30.344 6.301 1 98.88 140 TRP B O 1
ATOM 5036 N N . GLN B 1 141 ? 6.348 -31.562 5.199 1 98.88 141 GLN B N 1
ATOM 5037 C CA . GLN B 1 141 ? 7.473 -30.688 5.5 1 98.88 141 GLN B CA 1
ATOM 5038 C C . GLN B 1 141 ? 8.125 -30.172 4.219 1 98.88 141 GLN B C 1
ATOM 5040 O O . GLN B 1 141 ? 8.477 -30.969 3.336 1 98.88 141 GLN B O 1
ATOM 5045 N N . VAL B 1 142 ? 8.18 -28.922 4.105 1 98.94 142 VAL B N 1
ATOM 5046 C CA . VAL B 1 142 ? 8.977 -28.281 3.062 1 98.94 142 VAL B CA 1
ATOM 5047 C C . VAL B 1 142 ? 10.234 -27.672 3.678 1 98.94 142 VAL B C 1
ATOM 5049 O O . VAL B 1 142 ? 10.148 -26.875 4.621 1 98.94 142 VAL B O 1
ATOM 5052 N N . LEU B 1 143 ? 11.367 -28.094 3.25 1 98.94 143 LEU B N 1
ATOM 5053 C CA . LEU B 1 143 ? 12.656 -27.547 3.652 1 98.94 143 LEU B CA 1
ATOM 5054 C C . LEU B 1 143 ? 13.344 -26.875 2.477 1 98.94 143 LEU B C 1
ATOM 5056 O O . LEU B 1 143 ? 13.797 -27.547 1.544 1 98.94 143 LEU B O 1
ATOM 5060 N N . ASN B 1 144 ? 13.328 -25.562 2.461 1 98.88 144 ASN B N 1
ATOM 5061 C CA . ASN B 1 144 ? 13.922 -24.75 1.41 1 98.88 144 ASN B CA 1
ATOM 5062 C C . ASN B 1 144 ? 15.156 -24 1.911 1 98.88 144 ASN B C 1
ATOM 5064 O O . ASN B 1 144 ? 15.039 -22.984 2.586 1 98.88 144 ASN B O 1
ATOM 5068 N N . VAL B 1 145 ? 16.344 -24.5 1.552 1 98.81 145 VAL B N 1
ATOM 5069 C CA . VAL B 1 145 ? 17.609 -23.953 2.02 1 98.81 145 VAL B CA 1
ATOM 5070 C C . VAL B 1 145 ? 18.453 -23.5 0.828 1 98.81 145 VAL B C 1
ATOM 5072 O O . VAL B 1 145 ? 19.375 -24.219 0.4 1 98.81 145 VAL B O 1
ATOM 5075 N N . ALA B 1 146 ? 18.281 -22.281 0.46 1 96.62 146 ALA B N 1
ATOM 5076 C CA . ALA B 1 146 ? 18.781 -21.75 -0.803 1 96.62 146 ALA B CA 1
ATOM 5077 C C . ALA B 1 146 ? 20.297 -21.641 -0.788 1 96.62 146 ALA B C 1
ATOM 5079 O O . ALA B 1 146 ? 20.953 -21.734 -1.836 1 96.62 146 ALA B O 1
ATOM 5080 N N . ASN B 1 147 ? 20.906 -21.5 0.385 1 96.81 147 ASN B N 1
ATOM 5081 C CA . ASN B 1 147 ? 22.344 -21.266 0.439 1 96.81 147 ASN B CA 1
ATOM 5082 C C . ASN B 1 147 ? 23.109 -22.562 0.65 1 96.81 147 ASN B C 1
ATOM 5084 O O . ASN B 1 147 ? 24.328 -22.547 0.873 1 96.81 147 ASN B O 1
ATOM 5088 N N . PHE B 1 148 ? 22.422 -23.641 0.628 1 98.5 148 PHE B N 1
ATOM 5089 C CA . PHE B 1 148 ? 23.109 -24.938 0.668 1 98.5 148 PHE B CA 1
ATOM 5090 C C . PHE B 1 148 ? 23.656 -25.297 -0.705 1 98.5 148 PHE B C 1
ATOM 5092 O O . PHE B 1 148 ? 23.047 -24.984 -1.729 1 98.5 148 PHE B O 1
ATOM 5099 N N . GLU B 1 149 ? 24.812 -25.969 -0.711 1 98.38 149 GLU B N 1
ATOM 5100 C CA . GLU B 1 149 ? 25.406 -26.438 -1.967 1 98.38 149 GLU B CA 1
ATOM 5101 C C . GLU B 1 149 ? 25.469 -27.953 -2.02 1 98.38 149 GLU B C 1
ATOM 5103 O O . GLU B 1 149 ? 26.172 -28.578 -1.221 1 98.38 149 GLU B O 1
ATOM 5108 N N . CYS B 1 150 ? 24.719 -28.484 -2.982 1 98.44 150 CYS B N 1
ATOM 5109 C CA . CYS B 1 150 ? 24.781 -29.938 -3.197 1 98.44 150 CYS B CA 1
ATOM 5110 C C . CYS B 1 150 ? 26.078 -30.328 -3.891 1 98.44 150 CYS B C 1
ATOM 5112 O O . CYS B 1 150 ? 26.641 -29.547 -4.66 1 98.44 150 CYS B O 1
ATOM 5114 N N . VAL B 1 151 ? 26.562 -31.516 -3.547 1 98.56 151 VAL B N 1
ATOM 5115 C CA . VAL B 1 151 ? 27.703 -32.156 -4.203 1 98.56 151 VAL B CA 1
ATOM 5116 C C . VAL B 1 151 ? 27.25 -33.438 -4.891 1 98.56 151 VAL B C 1
ATOM 5118 O O . VAL B 1 151 ? 27.047 -34.469 -4.234 1 98.56 151 VAL B O 1
ATOM 5121 N N . PRO B 1 152 ? 27.188 -33.375 -6.191 1 98.12 152 PRO B N 1
ATOM 5122 C CA . PRO B 1 152 ? 26.594 -34.5 -6.941 1 98.12 152 PRO B CA 1
ATOM 5123 C C . PRO B 1 152 ? 27.188 -35.844 -6.551 1 98.12 152 PRO B C 1
ATOM 5125 O O . PRO B 1 152 ? 26.453 -36.812 -6.332 1 98.12 152 PRO B O 1
ATOM 5128 N N . GLU B 1 153 ? 28.516 -35.969 -6.371 1 97.69 153 GLU B N 1
ATOM 5129 C CA . GLU B 1 153 ? 29.188 -37.219 -6.051 1 97.69 153 GLU B CA 1
ATOM 5130 C C . GLU B 1 153 ? 28.766 -37.719 -4.668 1 97.69 153 GLU B C 1
ATOM 5132 O O . GLU B 1 153 ? 28.656 -38.938 -4.449 1 97.69 153 GLU B O 1
ATOM 5137 N N . ARG B 1 154 ? 28.5 -36.844 -3.879 1 97.69 154 ARG B N 1
ATOM 5138 C CA . ARG B 1 154 ? 28.141 -37.156 -2.504 1 97.69 154 ARG B CA 1
ATOM 5139 C C . ARG B 1 154 ? 26.625 -37.344 -2.357 1 97.69 154 ARG B C 1
ATOM 5141 O O . ARG B 1 154 ? 26.172 -38.312 -1.756 1 97.69 154 ARG B O 1
ATOM 5148 N N . ASP B 1 155 ? 25.891 -36.469 -2.975 1 98.19 155 ASP B N 1
ATOM 5149 C CA . ASP B 1 155 ? 24.469 -36.312 -2.664 1 98.19 155 ASP B CA 1
ATOM 5150 C C . ASP B 1 155 ? 23.609 -37.031 -3.707 1 98.19 155 ASP B C 1
ATOM 5152 O O . ASP B 1 155 ? 22.422 -37.281 -3.486 1 98.19 155 ASP B O 1
ATOM 5156 N N . GLY B 1 156 ? 24.203 -37.406 -4.855 1 97.56 156 GLY B N 1
ATOM 5157 C CA . GLY B 1 156 ? 23.438 -38.094 -5.906 1 97.56 156 GLY B CA 1
ATOM 5158 C C . GLY B 1 156 ? 22.641 -37.125 -6.758 1 97.56 156 GLY B C 1
ATOM 5159 O O . GLY B 1 156 ? 21.781 -37.531 -7.539 1 97.56 156 GLY B O 1
ATOM 5160 N N . THR B 1 157 ? 22.828 -35.812 -6.637 1 98.31 157 THR B N 1
ATOM 5161 C CA . THR B 1 157 ? 22.109 -34.812 -7.398 1 98.31 157 THR B CA 1
ATOM 5162 C C . THR B 1 157 ? 22.781 -34.594 -8.75 1 98.31 157 THR B C 1
ATOM 5164 O O . THR B 1 157 ? 23.844 -35.156 -9.031 1 98.31 157 THR B O 1
ATOM 5167 N N . ASN B 1 158 ? 22.094 -33.844 -9.609 1 97.44 158 ASN B N 1
ATOM 5168 C CA . ASN B 1 158 ? 22.609 -33.531 -10.938 1 97.44 158 ASN B CA 1
ATOM 5169 C C . ASN B 1 158 ? 23.578 -32.375 -10.891 1 97.44 158 ASN B C 1
ATOM 5171 O O . ASN B 1 158 ? 24.547 -32.344 -11.656 1 97.44 158 ASN B O 1
ATOM 5175 N N . SER B 1 159 ? 23.344 -31.391 -10.07 1 97.06 159 SER B N 1
ATOM 5176 C CA . SER B 1 159 ? 24.156 -30.172 -9.953 1 97.06 159 SER B CA 1
ATOM 5177 C C . SER B 1 159 ? 24.266 -29.719 -8.5 1 97.06 159 SER B C 1
ATOM 5179 O O . SER B 1 159 ? 24.188 -30.547 -7.582 1 97.06 159 SER B O 1
ATOM 5181 N N . ASP B 1 160 ? 24.516 -28.391 -8.336 1 97.75 160 ASP B N 1
ATOM 5182 C CA . ASP B 1 160 ? 24.734 -27.812 -7.008 1 97.75 160 ASP B CA 1
ATOM 5183 C C . ASP B 1 160 ? 23.422 -27.547 -6.289 1 97.75 160 ASP B C 1
ATOM 5185 O O . ASP B 1 160 ? 23.406 -27.047 -5.164 1 97.75 160 ASP B O 1
ATOM 5189 N N . GLY B 1 161 ? 22.281 -27.938 -6.895 1 97.88 161 GLY B N 1
ATOM 5190 C CA . GLY B 1 161 ? 20.969 -27.781 -6.289 1 97.88 161 GLY B CA 1
ATOM 5191 C C . GLY B 1 161 ? 20 -28.875 -6.66 1 97.88 161 GLY B C 1
ATOM 5192 O O . GLY B 1 161 ? 20.281 -29.703 -7.539 1 97.88 161 GLY B O 1
ATOM 5193 N N . CYS B 1 162 ? 18.859 -28.875 -5.949 1 98.69 162 CYS B N 1
ATOM 5194 C CA . CYS B 1 162 ? 17.891 -29.922 -6.238 1 98.69 162 CYS B CA 1
ATOM 5195 C C . CYS B 1 162 ? 16.516 -29.562 -5.699 1 98.69 162 CYS B C 1
ATOM 5197 O O . CYS B 1 162 ? 16.391 -28.672 -4.852 1 98.69 162 CYS B O 1
ATOM 5199 N N . VAL B 1 163 ? 15.516 -30.156 -6.281 1 98.75 163 VAL B N 1
ATOM 5200 C CA . VAL B 1 163 ? 14.141 -30.266 -5.789 1 98.75 163 VAL B CA 1
ATOM 5201 C C . VAL B 1 163 ? 13.734 -31.734 -5.727 1 98.75 163 VAL B C 1
ATOM 5203 O O . VAL B 1 163 ? 13.672 -32.406 -6.754 1 98.75 163 VAL B O 1
ATOM 5206 N N . ILE B 1 164 ? 13.484 -32.219 -4.512 1 98.94 164 ILE B N 1
ATOM 5207 C CA . ILE B 1 164 ? 13.188 -33.656 -4.391 1 98.94 164 ILE B CA 1
ATOM 5208 C C . ILE B 1 164 ? 11.883 -33.844 -3.619 1 98.94 164 ILE B C 1
ATOM 5210 O O . ILE B 1 164 ? 11.727 -33.312 -2.518 1 98.94 164 ILE B O 1
ATOM 5214 N N . LEU B 1 165 ? 11 -34.562 -4.191 1 98.88 165 LEU B N 1
ATOM 5215 C CA . LEU B 1 165 ? 9.734 -34.938 -3.557 1 98.88 165 LEU B CA 1
ATOM 5216 C C . LEU B 1 165 ? 9.805 -36.344 -2.967 1 98.88 165 LEU B C 1
ATOM 5218 O O . LEU B 1 165 ? 10.281 -37.25 -3.617 1 98.88 165 LEU B O 1
ATOM 5222 N N . ASN B 1 166 ? 9.438 -36.469 -1.748 1 98.88 166 ASN B N 1
ATOM 5223 C CA . ASN B 1 166 ? 9.281 -37.75 -1.09 1 98.88 166 ASN B CA 1
ATOM 5224 C C . ASN B 1 166 ? 7.855 -37.938 -0.587 1 98.88 166 ASN B C 1
ATOM 5226 O O . ASN B 1 166 ? 7.484 -37.438 0.469 1 98.88 166 ASN B O 1
ATOM 5230 N N . PHE B 1 167 ? 7.102 -38.75 -1.293 1 98.69 167 PHE B N 1
ATOM 5231 C CA . PHE B 1 167 ? 5.688 -38.938 -0.969 1 98.69 167 PHE B CA 1
ATOM 5232 C C . PHE B 1 167 ? 5.527 -39.75 0.301 1 98.69 167 PHE B C 1
ATOM 5234 O O . PHE B 1 167 ? 4.703 -39.438 1.159 1 98.69 167 PHE B O 1
ATOM 5241 N N . ALA B 1 168 ? 6.316 -40.75 0.488 1 98.38 168 ALA B N 1
ATOM 5242 C CA . ALA B 1 168 ? 6.191 -41.625 1.641 1 98.38 168 ALA B CA 1
ATOM 5243 C C . ALA B 1 168 ? 6.43 -40.875 2.945 1 98.38 168 ALA B C 1
ATOM 5245 O O . ALA B 1 168 ? 5.738 -41.125 3.939 1 98.38 168 ALA B O 1
ATOM 5246 N N . GLN B 1 169 ? 7.398 -40 2.893 1 98.69 169 GLN B N 1
ATOM 5247 C CA . GLN B 1 169 ? 7.758 -39.281 4.109 1 98.69 169 GLN B CA 1
ATOM 5248 C C . GLN B 1 169 ? 7.062 -37.938 4.172 1 98.69 169 GLN B C 1
ATOM 5250 O O . GLN B 1 169 ? 7.18 -37.219 5.164 1 98.69 169 GLN B O 1
ATOM 5255 N N . LYS B 1 170 ? 6.316 -37.562 3.162 1 98.81 170 LYS B N 1
ATOM 5256 C CA . LYS B 1 170 ? 5.641 -36.281 3.055 1 98.81 170 LYS B CA 1
ATOM 5257 C C . LYS B 1 170 ? 6.625 -35.125 3.252 1 98.81 170 LYS B C 1
ATOM 5259 O O . LYS B 1 170 ? 6.402 -34.25 4.094 1 98.81 170 LYS B O 1
ATOM 5264 N N . LYS B 1 171 ? 7.703 -35.219 2.432 1 98.88 171 LYS B N 1
ATOM 5265 C CA . LYS B 1 171 ? 8.773 -34.219 2.504 1 98.88 171 LYS B CA 1
ATOM 5266 C C . LYS B 1 171 ? 9.102 -33.656 1.121 1 98.88 171 LYS B C 1
ATOM 5268 O O . LYS B 1 171 ? 9.078 -34.406 0.13 1 98.88 171 LYS B O 1
ATOM 5273 N N . VAL B 1 172 ? 9.281 -32.406 1.052 1 98.94 172 VAL B N 1
ATOM 5274 C CA . VAL B 1 172 ? 9.828 -31.75 -0.124 1 98.94 172 VAL B CA 1
ATOM 5275 C C . VAL B 1 172 ? 11.117 -31.016 0.244 1 98.94 172 VAL B C 1
ATOM 5277 O O . VAL B 1 172 ? 11.133 -30.188 1.158 1 98.94 172 VAL B O 1
ATOM 5280 N N . LEU B 1 173 ? 12.195 -31.359 -0.438 1 98.94 173 LEU B N 1
ATOM 5281 C CA . LEU B 1 173 ? 13.5 -30.719 -0.224 1 98.94 173 LEU B CA 1
ATOM 5282 C C . LEU B 1 173 ? 13.836 -29.781 -1.374 1 98.94 173 LEU B C 1
ATOM 5284 O O . LEU B 1 173 ? 13.805 -30.188 -2.541 1 98.94 173 LEU B O 1
ATOM 5288 N N . ILE B 1 174 ? 14.055 -28.594 -1.108 1 98.88 174 ILE B N 1
ATOM 5289 C CA . ILE B 1 174 ? 14.625 -27.625 -2.033 1 98.88 174 ILE B CA 1
ATOM 5290 C C . ILE B 1 174 ? 15.953 -27.094 -1.487 1 98.88 174 ILE B C 1
ATOM 5292 O O . ILE B 1 174 ? 15.977 -26.375 -0.493 1 98.88 174 ILE B O 1
ATOM 5296 N N . ALA B 1 175 ? 17.031 -27.453 -2.094 1 98.75 175 ALA B N 1
ATOM 5297 C CA . ALA B 1 175 ? 18.359 -27.078 -1.644 1 98.75 175 ALA B CA 1
ATOM 5298 C C . ALA B 1 175 ? 19.156 -26.438 -2.773 1 98.75 175 ALA B C 1
ATOM 5300 O O . ALA B 1 175 ? 19.172 -26.938 -3.898 1 98.75 175 ALA B O 1
ATOM 5301 N N . GLY B 1 176 ? 19.719 -25.344 -2.459 1 97.88 176 GLY B N 1
ATOM 5302 C CA . GLY B 1 176 ? 20.594 -24.672 -3.422 1 97.88 176 GLY B CA 1
ATOM 5303 C C . GLY B 1 176 ? 19.828 -23.984 -4.531 1 97.88 176 GLY B C 1
ATOM 5304 O O . GLY B 1 176 ? 20.406 -23.609 -5.555 1 97.88 176 GLY B O 1
ATOM 5305 N N . MET B 1 177 ? 18.5 -23.875 -4.391 1 96.69 177 MET B N 1
ATOM 5306 C CA . MET B 1 177 ? 17.641 -23.266 -5.402 1 96.69 177 MET B CA 1
ATOM 5307 C C . MET B 1 177 ? 17.172 -21.875 -4.957 1 96.69 177 MET B C 1
ATOM 5309 O O . MET B 1 177 ? 16.375 -21.766 -4.031 1 96.69 177 MET B O 1
ATOM 5313 N N . ARG B 1 178 ? 17.562 -20.844 -5.656 1 95.69 178 ARG B N 1
ATOM 5314 C CA . ARG B 1 178 ? 17.188 -19.484 -5.242 1 95.69 178 ARG B CA 1
ATOM 5315 C C . ARG B 1 178 ? 15.906 -19.047 -5.93 1 95.69 178 ARG B C 1
ATOM 5317 O O . ARG B 1 178 ? 15.188 -18.188 -5.414 1 95.69 178 ARG B O 1
ATOM 5324 N N . TYR B 1 179 ? 15.625 -19.656 -7.133 1 97 179 TYR B N 1
ATOM 5325 C CA . TYR B 1 179 ? 14.383 -19.312 -7.828 1 97 179 TYR B CA 1
ATOM 5326 C C . TYR B 1 179 ? 13.172 -19.75 -7.016 1 97 179 TYR B C 1
ATOM 5328 O O . TYR B 1 179 ? 13.031 -20.922 -6.672 1 97 179 TYR B O 1
ATOM 5336 N N . ALA B 1 180 ? 12.281 -18.828 -6.73 1 96.31 180 ALA B N 1
ATOM 5337 C CA . ALA B 1 180 ? 11.219 -19.047 -5.754 1 96.31 180 ALA B CA 1
ATOM 5338 C C . ALA B 1 180 ? 10.156 -20 -6.297 1 96.31 180 ALA B C 1
ATOM 5340 O O . ALA B 1 180 ? 9.531 -20.734 -5.535 1 96.31 180 ALA B O 1
ATOM 5341 N N . GLY B 1 181 ? 9.984 -20.047 -7.582 1 96.56 181 GLY B N 1
ATOM 5342 C CA . GLY B 1 181 ? 8.953 -20.844 -8.211 1 96.56 181 GLY B CA 1
ATOM 5343 C C . GLY B 1 181 ? 9.094 -22.328 -7.922 1 96.56 181 GLY B C 1
ATOM 5344 O O . GLY B 1 181 ? 8.125 -23.078 -8.008 1 96.56 181 GLY B O 1
ATOM 5345 N N . GLU B 1 182 ? 10.305 -22.719 -7.527 1 97.81 182 GLU B N 1
ATOM 5346 C CA . GLU B 1 182 ? 10.531 -24.141 -7.23 1 97.81 182 GLU B CA 1
ATOM 5347 C C . GLU B 1 182 ? 9.633 -24.609 -6.086 1 97.81 182 GLU B C 1
ATOM 5349 O O . GLU B 1 182 ? 9.109 -25.719 -6.121 1 97.81 182 GLU B O 1
ATOM 5354 N N . MET B 1 183 ? 9.438 -23.75 -5.141 1 98.06 183 MET B N 1
ATOM 5355 C CA . MET B 1 183 ? 8.672 -24.109 -3.953 1 98.06 183 MET B CA 1
ATOM 5356 C C . MET B 1 183 ? 7.195 -24.297 -4.293 1 98.06 183 MET B C 1
ATOM 5358 O O . MET B 1 183 ? 6.59 -25.312 -3.941 1 98.06 183 MET B O 1
ATOM 5362 N N . LYS B 1 184 ? 6.672 -23.344 -4.988 1 96.5 184 LYS B N 1
ATOM 5363 C CA . LYS B 1 184 ? 5.277 -23.391 -5.418 1 96.5 184 LYS B CA 1
ATOM 5364 C C . LYS B 1 184 ? 5.012 -24.594 -6.301 1 96.5 184 LYS B C 1
ATOM 5366 O O . LYS B 1 184 ? 4.062 -25.344 -6.062 1 96.5 184 LYS B O 1
ATOM 5371 N N . LYS B 1 185 ? 5.848 -24.828 -7.203 1 97.81 185 LYS B N 1
ATOM 5372 C CA . LYS B 1 185 ? 5.598 -25.859 -8.195 1 97.81 185 LYS B CA 1
ATOM 5373 C C . LYS B 1 185 ? 5.879 -27.25 -7.617 1 97.81 185 LYS B C 1
ATOM 5375 O O . LYS B 1 185 ? 5.285 -28.234 -8.047 1 97.81 185 LYS B O 1
ATOM 5380 N N . ALA B 1 186 ? 6.758 -27.312 -6.617 1 98.62 186 ALA B N 1
ATOM 5381 C CA . ALA B 1 186 ? 6.957 -28.578 -5.93 1 98.62 186 ALA B CA 1
ATOM 5382 C C . ALA B 1 186 ? 5.668 -29.062 -5.266 1 98.62 186 ALA B C 1
ATOM 5384 O O . ALA B 1 186 ? 5.258 -30.203 -5.445 1 98.62 186 ALA B O 1
ATOM 5385 N N . MET B 1 187 ? 5.059 -28.156 -4.598 1 98.75 187 MET B N 1
ATOM 5386 C CA . MET B 1 187 ? 3.828 -28.547 -3.912 1 98.75 187 MET B CA 1
ATOM 5387 C C . MET B 1 187 ? 2.693 -28.75 -4.906 1 98.75 187 MET B C 1
ATOM 5389 O O . MET B 1 187 ? 1.798 -29.562 -4.668 1 98.75 187 MET B O 1
ATOM 5393 N N . PHE B 1 188 ? 2.74 -28.078 -6.039 1 98.44 188 PHE B N 1
ATOM 5394 C CA . PHE B 1 188 ? 1.786 -28.359 -7.105 1 98.44 188 PHE B CA 1
ATOM 5395 C C . PHE B 1 188 ? 1.921 -29.797 -7.59 1 98.44 188 PHE B C 1
ATOM 5397 O O . PHE B 1 188 ? 0.918 -30.484 -7.789 1 98.44 188 PHE B O 1
ATOM 5404 N N . SER B 1 189 ? 3.127 -30.203 -7.758 1 98.69 189 SER B N 1
ATOM 5405 C CA . SER B 1 189 ? 3.387 -31.578 -8.18 1 98.69 189 SER B CA 1
ATOM 5406 C C . SER B 1 189 ? 2.861 -32.562 -7.16 1 98.69 189 SER B C 1
ATOM 5408 O O . SER B 1 189 ? 2.314 -33.625 -7.527 1 98.69 189 SER B O 1
ATOM 5410 N N . VAL B 1 190 ? 3.029 -32.25 -5.91 1 98.81 190 VAL B N 1
ATOM 5411 C CA . VAL B 1 190 ? 2.525 -33.125 -4.852 1 98.81 190 VAL B CA 1
ATOM 5412 C C . VAL B 1 190 ? 1.018 -33.281 -5.004 1 98.81 190 VAL B C 1
ATOM 5414 O O . VAL B 1 190 ? 0.519 -34.438 -5.008 1 98.81 190 VAL B O 1
ATOM 5417 N N . GLN B 1 191 ? 0.33 -32.25 -5.191 1 98.75 191 GLN B N 1
ATOM 5418 C CA . GLN B 1 191 ? -1.121 -32.312 -5.328 1 98.75 191 GLN B CA 1
ATOM 5419 C C . GLN B 1 191 ? -1.522 -33.031 -6.609 1 98.75 191 GLN B C 1
ATOM 5421 O O . GLN B 1 191 ? -2.521 -33.75 -6.637 1 98.75 191 GLN B O 1
ATOM 5426 N N . ASN B 1 192 ? -0.731 -32.812 -7.66 1 98.62 192 ASN B N 1
ATOM 5427 C CA . ASN B 1 192 ? -1.02 -33.469 -8.93 1 98.62 192 ASN B CA 1
ATOM 5428 C C . ASN B 1 192 ? -0.923 -35 -8.805 1 98.62 192 ASN B C 1
ATOM 5430 O O . ASN B 1 192 ? -1.551 -35.719 -9.57 1 98.62 192 ASN B O 1
ATOM 5434 N N . PHE B 1 193 ? -0.125 -35.438 -7.875 1 98.69 193 PHE B N 1
ATOM 5435 C CA . PHE B 1 193 ? -0.034 -36.875 -7.645 1 98.69 193 PHE B CA 1
ATOM 5436 C C . PHE B 1 193 ? -1.173 -37.375 -6.754 1 98.69 193 PHE B C 1
ATOM 5438 O O . PHE B 1 193 ? -1.756 -38.438 -6.996 1 98.69 193 PHE B O 1
ATOM 5445 N N . LEU B 1 194 ? -1.57 -36.625 -5.762 1 98.69 194 LEU B N 1
ATOM 5446 C CA . LEU B 1 194 ? -2.436 -37.094 -4.688 1 98.69 194 LEU B CA 1
ATOM 5447 C C . LEU B 1 194 ? -3.904 -37 -5.086 1 98.69 194 LEU B C 1
ATOM 5449 O O . LEU B 1 194 ? -4.699 -37.875 -4.773 1 98.69 194 LEU B O 1
ATOM 5453 N N . LEU B 1 195 ? -4.293 -36 -5.785 1 98.69 195 LEU B N 1
ATOM 5454 C CA . LEU B 1 195 ? -5.699 -35.656 -5.996 1 98.69 195 LEU B CA 1
ATOM 5455 C C . LEU B 1 195 ? -6.379 -36.688 -6.891 1 98.69 195 LEU B C 1
ATOM 5457 O O . LEU B 1 195 ? -7.527 -37.062 -6.652 1 98.69 195 LEU B O 1
ATOM 5461 N N . PRO B 1 196 ? -5.684 -37.188 -7.938 1 98.44 196 PRO B N 1
ATOM 5462 C CA . PRO B 1 196 ? -6.344 -38.188 -8.789 1 98.44 196 PRO B CA 1
ATOM 5463 C C . PRO B 1 196 ? -6.805 -39.406 -8.016 1 98.44 196 PRO B C 1
ATOM 5465 O O . PRO B 1 196 ? -7.852 -40 -8.328 1 98.44 196 PRO B O 1
ATOM 5468 N N . GLU B 1 197 ? -6.055 -39.781 -7.016 1 97.44 197 GLU B N 1
ATOM 5469 C CA . GLU B 1 197 ? -6.438 -40.938 -6.199 1 97.44 197 GLU B CA 1
ATOM 5470 C C . GLU B 1 197 ? -7.754 -40.688 -5.469 1 97.44 197 GLU B C 1
ATOM 5472 O O . GLU B 1 197 ? -8.438 -41.625 -5.062 1 97.44 197 GLU B O 1
ATOM 5477 N N . ARG B 1 198 ? -8.086 -39.531 -5.34 1 97.56 198 ARG B N 1
ATOM 5478 C CA . ARG B 1 198 ? -9.32 -39.125 -4.68 1 97.56 198 ARG B CA 1
ATOM 5479 C C . ARG B 1 198 ? -10.375 -38.719 -5.699 1 97.56 198 ARG B C 1
ATOM 5481 O O . ARG B 1 198 ? -11.344 -38.031 -5.352 1 97.56 198 ARG B O 1
ATOM 5488 N N . ASP B 1 199 ? -10.164 -38.969 -6.914 1 98.12 199 ASP B N 1
ATOM 5489 C CA . ASP B 1 199 ? -11.086 -38.688 -8.016 1 98.12 199 ASP B CA 1
ATOM 5490 C C . ASP B 1 199 ? -11.227 -37.188 -8.242 1 98.12 199 ASP B C 1
ATOM 5492 O O . ASP B 1 199 ? -12.32 -36.719 -8.547 1 98.12 199 ASP B O 1
ATOM 5496 N N . VAL B 1 200 ? -10.219 -36.438 -7.965 1 98.69 200 VAL B N 1
ATOM 5497 C CA . VAL B 1 200 ? -10.141 -35 -8.211 1 98.69 200 VAL B CA 1
ATOM 5498 C C . VAL B 1 200 ? -9.141 -34.719 -9.32 1 98.69 200 VAL B C 1
ATOM 5500 O O . VAL B 1 200 ? -8.031 -35.25 -9.328 1 98.69 200 VAL B O 1
ATOM 5503 N N . LEU B 1 201 ? -9.523 -33.938 -10.328 1 98.69 201 LEU B N 1
ATOM 5504 C CA . LEU B 1 201 ? -8.633 -33.531 -11.406 1 98.69 201 LEU B CA 1
ATOM 5505 C C . LEU B 1 201 ? -7.773 -32.344 -11 1 98.69 201 LEU B C 1
ATOM 5507 O O . LEU B 1 201 ? -8.289 -31.25 -10.789 1 98.69 201 LEU B O 1
ATOM 5511 N N . PRO B 1 202 ? -6.469 -32.531 -10.766 1 98.62 202 PRO B N 1
ATOM 5512 C CA . PRO B 1 202 ? -5.594 -31.375 -10.625 1 98.62 202 PRO B CA 1
ATOM 5513 C C . PRO B 1 202 ? -5.359 -30.656 -11.953 1 98.62 202 PRO B C 1
ATOM 5515 O O . PRO B 1 202 ? -5.223 -31.297 -12.992 1 98.62 202 PRO B O 1
ATOM 5518 N N . MET B 1 203 ? -5.387 -29.344 -11.898 1 98.5 203 MET B N 1
ATOM 5519 C CA . MET B 1 203 ? -5.355 -28.578 -13.141 1 98.5 203 MET B CA 1
ATOM 5520 C C . MET B 1 203 ? -4.332 -27.438 -13.055 1 98.5 203 MET B C 1
ATOM 5522 O O . MET B 1 203 ? -4.309 -26.688 -12.078 1 98.5 203 MET B O 1
ATOM 5526 N N . HIS B 1 204 ? -3.412 -27.344 -14.039 1 97.69 204 HIS B N 1
ATOM 5527 C CA . HIS B 1 204 ? -2.588 -26.156 -14.281 1 97.69 204 HIS B CA 1
ATOM 5528 C C . HIS B 1 204 ? -3.371 -25.078 -15.016 1 97.69 204 HIS B C 1
ATOM 5530 O O . HIS B 1 204 ? -3.201 -24.891 -16.219 1 97.69 204 HIS B O 1
ATOM 5536 N N . CYS B 1 205 ? -4.18 -24.391 -14.289 1 98 205 CYS B N 1
ATOM 5537 C CA . CYS B 1 205 ? -5.098 -23.453 -14.914 1 98 205 CYS B CA 1
ATOM 5538 C C . CYS B 1 205 ? -5.461 -22.328 -13.953 1 98 205 CYS B C 1
ATOM 5540 O O . CYS B 1 205 ? -5.172 -22.406 -12.758 1 98 205 CYS B O 1
ATOM 5542 N N . ALA B 1 206 ? -5.973 -21.297 -14.484 1 98.19 206 ALA B N 1
ATOM 5543 C CA . ALA B 1 206 ? -6.613 -20.234 -13.703 1 98.19 206 ALA B CA 1
ATOM 5544 C C . ALA B 1 206 ? -8.117 -20.453 -13.617 1 98.19 206 ALA B C 1
ATOM 5546 O O . ALA B 1 206 ? -8.672 -21.297 -14.32 1 98.19 206 ALA B O 1
ATOM 5547 N N . ALA B 1 207 ? -8.766 -19.75 -12.695 1 98.56 207 ALA B N 1
ATOM 5548 C CA . ALA B 1 207 ? -10.211 -19.875 -12.539 1 98.56 207 ALA B CA 1
ATOM 5549 C C . ALA B 1 207 ? -10.812 -18.594 -11.961 1 98.56 207 ALA B C 1
ATOM 5551 O O . ALA B 1 207 ? -10.211 -17.969 -11.086 1 98.56 207 ALA B O 1
ATOM 5552 N N . ASN B 1 208 ? -11.93 -18.188 -12.461 1 98.25 208 ASN B N 1
ATOM 5553 C CA . ASN B 1 208 ? -12.672 -17.078 -11.891 1 98.25 208 ASN B CA 1
ATOM 5554 C C . ASN B 1 208 ? -14.172 -17.328 -11.922 1 98.25 208 ASN B C 1
ATOM 5556 O O . ASN B 1 208 ? -14.633 -18.312 -12.5 1 98.25 208 ASN B O 1
ATOM 5560 N N . ILE B 1 209 ? -14.961 -16.547 -11.18 1 97.56 209 ILE B N 1
ATOM 5561 C CA . ILE B 1 209 ? -16.391 -16.719 -10.984 1 97.56 209 ILE B CA 1
ATOM 5562 C C . ILE B 1 209 ? -17.109 -15.422 -11.383 1 97.56 209 ILE B C 1
ATOM 5564 O O . ILE B 1 209 ? -16.719 -14.336 -10.969 1 97.56 209 ILE B O 1
ATOM 5568 N N . GLY B 1 210 ? -18.172 -15.602 -12.117 1 96.5 210 GLY B N 1
ATOM 5569 C CA . GLY B 1 210 ? -19.016 -14.453 -12.414 1 96.5 210 GLY B CA 1
ATOM 5570 C C . GLY B 1 210 ? -20.016 -14.148 -11.328 1 96.5 210 GLY B C 1
ATOM 5571 O O . GLY B 1 210 ? -20.141 -14.898 -10.352 1 96.5 210 GLY B O 1
ATOM 5572 N N . GLU B 1 211 ? -20.734 -13.086 -11.492 1 94.62 211 GLU B N 1
ATOM 5573 C CA . GLU B 1 211 ? -21.734 -12.648 -10.516 1 94.62 211 GLU B CA 1
ATOM 5574 C C . GLU B 1 211 ? -22.828 -13.703 -10.328 1 94.62 211 GLU B C 1
ATOM 5576 O O . GLU B 1 211 ? -23.375 -13.844 -9.234 1 94.62 211 GLU B O 1
ATOM 5581 N N . ALA B 1 212 ? -23.062 -14.453 -11.359 1 94.69 212 ALA B N 1
ATOM 5582 C CA . ALA B 1 212 ? -24.125 -15.453 -11.32 1 94.69 212 ALA B CA 1
ATOM 5583 C C . ALA B 1 212 ? -23.609 -16.781 -10.789 1 94.69 212 ALA B C 1
ATOM 5585 O O . ALA B 1 212 ? -24.328 -17.781 -10.758 1 94.69 212 ALA B O 1
ATOM 5586 N N . GLY B 1 213 ? -22.312 -16.844 -10.477 1 94.88 213 GLY B N 1
ATOM 5587 C CA . GLY B 1 213 ? -21.734 -18.047 -9.93 1 94.88 213 GLY B CA 1
ATOM 5588 C C . GLY B 1 213 ? -21.109 -18.953 -10.984 1 94.88 213 GLY B C 1
ATOM 5589 O O . GLY B 1 213 ? -20.641 -20.047 -10.672 1 94.88 213 GLY B O 1
ATOM 5590 N N . ASP B 1 214 ? -21.172 -18.562 -12.234 1 96.69 214 ASP B N 1
ATOM 5591 C CA . ASP B 1 214 ? -20.594 -19.344 -13.328 1 96.69 214 ASP B CA 1
ATOM 5592 C C . ASP B 1 214 ? -19.062 -19.328 -13.25 1 96.69 214 ASP B C 1
ATOM 5594 O O . ASP B 1 214 ? -18.453 -18.266 -13.219 1 96.69 214 ASP B O 1
ATOM 5598 N N . VAL B 1 215 ? -18.469 -20.5 -13.258 1 98.19 215 VAL B N 1
ATOM 5599 C CA . VAL B 1 215 ? -17.031 -20.656 -13.117 1 98.19 215 VAL B CA 1
ATOM 5600 C C . VAL B 1 215 ? -16.406 -20.906 -14.484 1 98.19 215 VAL B C 1
ATOM 5602 O O . VAL B 1 215 ? -16.969 -21.609 -15.32 1 98.19 215 VAL B O 1
ATOM 5605 N N . THR B 1 216 ? -15.289 -20.25 -14.742 1 98.62 216 THR B N 1
ATOM 5606 C CA . THR B 1 216 ? -14.508 -20.438 -15.961 1 98.62 216 THR B CA 1
ATOM 5607 C C . THR B 1 216 ? -13.078 -20.859 -15.633 1 98.62 216 THR B C 1
ATOM 5609 O O . THR B 1 216 ? -12.445 -20.297 -14.75 1 98.62 216 THR B O 1
ATOM 5612 N N . LEU B 1 217 ? -12.586 -21.906 -16.344 1 98.69 217 LEU B N 1
ATOM 5613 C CA . LEU B 1 217 ? -11.211 -22.359 -16.203 1 98.69 217 LEU B CA 1
ATOM 5614 C C . LEU B 1 217 ? -10.367 -21.906 -17.391 1 98.69 217 LEU B C 1
ATOM 5616 O O . LEU B 1 217 ? -10.844 -21.891 -18.531 1 98.69 217 LEU B O 1
ATOM 5620 N N . PHE B 1 218 ? -9.156 -21.516 -17.109 1 98.38 218 PHE B N 1
ATOM 5621 C CA . PHE B 1 218 ? -8.195 -21.125 -18.125 1 98.38 218 PHE B CA 1
ATOM 5622 C C . PHE B 1 218 ? -6.941 -22 -18.047 1 98.38 218 PHE B C 1
ATOM 5624 O O . PHE B 1 218 ? -6.043 -21.734 -17.25 1 98.38 218 PHE B O 1
ATOM 5631 N N . PHE B 1 219 ? -6.855 -22.984 -18.906 1 97.75 219 PHE B N 1
ATOM 5632 C CA . PHE B 1 219 ? -5.641 -23.781 -19.016 1 97.75 219 PHE B CA 1
ATOM 5633 C C . PHE B 1 219 ? -4.602 -23.078 -19.875 1 97.75 219 PHE B C 1
ATOM 5635 O O . PHE B 1 219 ? -4.949 -22.391 -20.844 1 97.75 219 PHE B O 1
ATOM 5642 N N . GLY B 1 220 ? -3.367 -23.281 -19.562 1 93.06 220 GLY B N 1
ATOM 5643 C CA . GLY B 1 220 ? -2.307 -22.703 -20.375 1 93.06 220 GLY B CA 1
ATOM 5644 C C . GLY B 1 220 ? -0.96 -22.688 -19.672 1 93.06 220 GLY B C 1
ATOM 5645 O O . GLY B 1 220 ? -0.88 -22.922 -18.453 1 93.06 220 GLY B O 1
ATOM 5646 N N . LEU B 1 221 ? 0.049 -22.5 -20.5 1 90.25 221 LEU B N 1
ATOM 5647 C CA . LEU B 1 221 ? 1.399 -22.375 -19.953 1 90.25 221 LEU B CA 1
ATOM 5648 C C . LEU B 1 221 ? 1.731 -20.922 -19.625 1 90.25 221 LEU B C 1
ATOM 5650 O O . LEU B 1 221 ? 0.887 -20.047 -19.781 1 90.25 221 LEU B O 1
ATOM 5654 N N . SER B 1 222 ? 2.947 -20.781 -19.078 1 86.56 222 SER B N 1
ATOM 5655 C CA . SER B 1 222 ? 3.404 -19.422 -18.766 1 86.56 222 SER B CA 1
ATOM 5656 C C . SER B 1 222 ? 3.465 -18.562 -20.016 1 86.56 222 SER B C 1
ATOM 5658 O O . SER B 1 222 ? 4 -18.984 -21.047 1 86.56 222 SER B O 1
ATOM 5660 N N . GLY B 1 223 ? 2.76 -17.422 -19.953 1 83.06 223 GLY B N 1
ATOM 5661 C CA . GLY B 1 223 ? 2.852 -16.484 -21.062 1 83.06 223 GLY B CA 1
ATOM 5662 C C . GLY B 1 223 ? 1.664 -16.562 -22 1 83.06 223 GLY B C 1
ATOM 5663 O O . GLY B 1 223 ? 1.562 -15.766 -22.938 1 83.06 223 GLY B O 1
ATOM 5664 N N . THR B 1 224 ? 0.76 -17.484 -21.734 1 87.31 224 THR B N 1
ATOM 5665 C CA . THR B 1 224 ? -0.397 -17.625 -22.609 1 87.31 224 THR B CA 1
ATOM 5666 C C . THR B 1 224 ? -1.524 -16.688 -22.172 1 87.31 224 THR B C 1
ATOM 5668 O O . THR B 1 224 ? -2.545 -16.578 -22.859 1 87.31 224 THR B O 1
ATOM 5671 N N . GLY B 1 225 ? -1.34 -16.094 -20.984 1 87.75 225 GLY B N 1
ATOM 5672 C CA . GLY B 1 225 ? -2.305 -15.086 -20.594 1 87.75 225 GLY B CA 1
ATOM 5673 C C . GLY B 1 225 ? -3.238 -15.555 -19.484 1 87.75 225 GLY B C 1
ATOM 5674 O O . GLY B 1 225 ? -4.25 -14.906 -19.203 1 87.75 225 GLY B O 1
ATOM 5675 N N . LYS B 1 226 ? -2.947 -16.656 -18.781 1 92.56 226 LYS B N 1
ATOM 5676 C CA . LYS B 1 226 ? -3.807 -17.172 -17.719 1 92.56 226 LYS B CA 1
ATOM 5677 C C . LYS B 1 226 ? -4.113 -16.094 -16.672 1 92.56 226 LYS B C 1
ATOM 5679 O O . LYS B 1 226 ? -5.277 -15.758 -16.453 1 92.56 226 LYS B O 1
ATOM 5684 N N . THR B 1 227 ? -3.027 -15.578 -16.078 1 90.5 227 THR B N 1
ATOM 5685 C CA . THR B 1 227 ? -3.174 -14.602 -15.008 1 90.5 227 THR B CA 1
ATOM 5686 C C . THR B 1 227 ? -3.852 -13.336 -15.516 1 90.5 227 THR B C 1
ATOM 5688 O O . THR B 1 227 ? -4.773 -12.82 -14.883 1 90.5 227 THR B O 1
ATOM 5691 N N . THR B 1 228 ? -3.502 -12.852 -16.672 1 88.94 228 THR B N 1
ATOM 5692 C CA . THR B 1 228 ? -4.016 -11.625 -17.25 1 88.94 228 THR B CA 1
ATOM 5693 C C . THR B 1 228 ? -5.512 -11.742 -17.547 1 88.94 228 THR B C 1
ATOM 5695 O O . THR B 1 228 ? -6.281 -10.828 -17.25 1 88.94 228 THR B O 1
ATOM 5698 N N . LEU B 1 229 ? -5.891 -12.867 -18.078 1 91.94 229 LEU B N 1
ATOM 5699 C CA . LEU B 1 229 ? -7.258 -13.016 -18.562 1 91.94 229 LEU B CA 1
ATOM 5700 C C . LEU B 1 229 ? -8.188 -13.445 -17.438 1 91.94 229 LEU B C 1
ATOM 5702 O O . LEU B 1 229 ? -9.383 -13.148 -17.469 1 91.94 229 LEU B O 1
ATOM 5706 N N . SER B 1 230 ? -7.629 -14.156 -16.469 1 95 230 SER B N 1
ATOM 5707 C CA . SER B 1 230 ? -8.461 -14.586 -15.352 1 95 230 SER B CA 1
ATOM 5708 C C . SER B 1 230 ? -8.664 -13.453 -14.352 1 95 230 SER B C 1
ATOM 5710 O O . SER B 1 230 ? -9.68 -13.414 -13.648 1 95 230 SER B O 1
ATOM 5712 N N . ALA B 1 231 ? -7.703 -12.609 -14.227 1 93.81 231 ALA B N 1
ATOM 5713 C CA . ALA B 1 231 ? -7.801 -11.445 -13.359 1 93.81 231 ALA B CA 1
ATOM 5714 C C . ALA B 1 231 ? -8.602 -10.328 -14.023 1 93.81 231 ALA B C 1
ATOM 5716 O O . ALA B 1 231 ? -8.031 -9.414 -14.617 1 93.81 231 ALA B O 1
ATOM 5717 N N . ASP B 1 232 ? -9.859 -10.383 -13.867 1 91.69 232 ASP B N 1
ATOM 5718 C CA . ASP B 1 232 ? -10.828 -9.469 -14.469 1 91.69 232 ASP B CA 1
ATOM 5719 C C . ASP B 1 232 ? -11.594 -8.695 -13.398 1 91.69 232 ASP B C 1
ATOM 5721 O O . ASP B 1 232 ? -12.047 -9.281 -12.414 1 91.69 232 ASP B O 1
ATOM 5725 N N . GLU B 1 233 ? -11.742 -7.418 -13.602 1 92.19 233 GLU B N 1
ATOM 5726 C CA . GLU B 1 233 ? -12.375 -6.555 -12.602 1 92.19 233 GLU B CA 1
ATOM 5727 C C . GLU B 1 233 ? -13.852 -6.895 -12.438 1 92.19 233 GLU B C 1
ATOM 5729 O O . GLU B 1 233 ? -14.469 -6.543 -11.43 1 92.19 233 GLU B O 1
ATOM 5734 N N . SER B 1 234 ? -14.422 -7.559 -13.438 1 93.5 234 SER B N 1
ATOM 5735 C CA . SER B 1 234 ? -15.852 -7.844 -13.383 1 93.5 234 SER B CA 1
ATOM 5736 C C . SER B 1 234 ? -16.109 -9.219 -12.773 1 93.5 234 SER B C 1
ATOM 5738 O O . SER B 1 234 ? -17.266 -9.602 -12.562 1 93.5 234 SER B O 1
ATOM 5740 N N . ARG B 1 235 ? -15.102 -10.016 -12.531 1 96.25 235 ARG B N 1
ATOM 5741 C CA . ARG B 1 235 ? -15.258 -11.375 -12.008 1 96.25 235 ARG B CA 1
ATOM 5742 C C . ARG B 1 235 ? -14.453 -11.57 -10.727 1 96.25 235 ARG B C 1
ATOM 5744 O O . ARG B 1 235 ? -13.57 -10.766 -10.414 1 96.25 235 ARG B O 1
ATOM 5751 N N . TYR B 1 236 ? -14.836 -12.609 -9.969 1 97.94 236 TYR B N 1
ATOM 5752 C CA . TYR B 1 236 ? -14.117 -12.953 -8.742 1 97.94 236 TYR B CA 1
ATOM 5753 C C . TYR B 1 236 ? -13.039 -13.992 -9.016 1 97.94 236 TYR B C 1
ATOM 5755 O O . TYR B 1 236 ? -13.328 -15.086 -9.492 1 97.94 236 TYR B O 1
ATOM 5763 N N . LEU B 1 237 ? -11.844 -13.672 -8.719 1 98.44 237 LEU B N 1
ATOM 5764 C CA . LEU B 1 237 ? -10.719 -14.57 -8.961 1 98.44 237 LEU B CA 1
ATOM 5765 C C . LEU B 1 237 ? -10.688 -15.695 -7.934 1 98.44 237 LEU B C 1
ATOM 5767 O O . LEU B 1 237 ? -10.758 -15.438 -6.73 1 98.44 237 LEU B O 1
ATOM 5771 N N . ILE B 1 238 ? -10.648 -16.938 -8.352 1 98.38 238 ILE B N 1
ATOM 5772 C CA . ILE B 1 238 ? -10.406 -18.078 -7.465 1 98.38 238 ILE B CA 1
ATOM 5773 C C . ILE B 1 238 ? -8.906 -18.297 -7.309 1 98.38 238 ILE B C 1
ATOM 5775 O O . ILE B 1 238 ? -8.414 -18.5 -6.195 1 98.38 238 ILE B O 1
ATOM 5779 N N . GLY B 1 239 ? -8.234 -18.281 -8.469 1 98 239 GLY B N 1
ATOM 5780 C CA . GLY B 1 239 ? -6.785 -18.422 -8.539 1 98 239 GLY B CA 1
ATOM 5781 C C . GLY B 1 239 ? -6.234 -18.266 -9.938 1 98 239 GLY B C 1
ATOM 5782 O O . GLY B 1 239 ? -6.984 -18.312 -10.914 1 98 239 GLY B O 1
ATOM 5783 N N . ASP B 1 240 ? -4.887 -18.172 -10.016 1 97.12 240 ASP B N 1
ATOM 5784 C CA . ASP B 1 240 ? -4.355 -17.797 -11.32 1 97.12 240 ASP B CA 1
ATOM 5785 C C . ASP B 1 240 ? -3.578 -18.953 -11.953 1 97.12 240 ASP B C 1
ATOM 5787 O O . ASP B 1 240 ? -3.18 -18.875 -13.117 1 97.12 240 ASP B O 1
ATOM 5791 N N . ASP B 1 241 ? -3.426 -20.172 -11.188 1 97.25 241 ASP B N 1
ATOM 5792 C CA . ASP B 1 241 ? -2.43 -21.047 -11.781 1 97.25 241 ASP B CA 1
ATOM 5793 C C . ASP B 1 241 ? -2.715 -22.516 -11.445 1 97.25 241 ASP B C 1
ATOM 5795 O O . ASP B 1 241 ? -2.438 -23.406 -12.25 1 97.25 241 ASP B O 1
ATOM 5799 N N . GLU B 1 242 ? -3.172 -22.875 -10.266 1 98.25 242 GLU B N 1
ATOM 5800 C CA . GLU B 1 242 ? -3.252 -24.25 -9.797 1 98.25 242 GLU B CA 1
ATOM 5801 C C . GLU B 1 242 ? -4.605 -24.531 -9.141 1 98.25 242 GLU B C 1
ATOM 5803 O O . GLU B 1 242 ? -4.957 -23.906 -8.133 1 98.25 242 GLU B O 1
ATOM 5808 N N . HIS B 1 243 ? -5.32 -25.547 -9.648 1 98.69 243 HIS B N 1
ATOM 5809 C CA . HIS B 1 243 ? -6.641 -25.828 -9.102 1 98.69 243 HIS B CA 1
ATOM 5810 C C . HIS B 1 243 ? -6.918 -27.328 -9.078 1 98.69 243 HIS B C 1
ATOM 5812 O O . HIS B 1 243 ? -6.227 -28.094 -9.734 1 98.69 243 HIS B O 1
ATOM 5818 N N . GLY B 1 244 ? -7.891 -27.688 -8.258 1 98.81 244 GLY B N 1
ATOM 5819 C CA . GLY B 1 244 ? -8.523 -29 -8.297 1 98.81 244 GLY B CA 1
ATOM 5820 C C . GLY B 1 244 ? -9.992 -28.938 -8.68 1 98.81 244 GLY B C 1
ATOM 5821 O O . GLY B 1 244 ? -10.711 -28.031 -8.266 1 98.81 244 GLY B O 1
ATOM 5822 N N . TRP B 1 245 ? -10.398 -29.875 -9.523 1 98.81 245 TRP B N 1
ATOM 5823 C CA . TRP B 1 245 ? -11.797 -30 -9.898 1 98.81 245 TRP B CA 1
ATOM 5824 C C . TRP B 1 245 ? -12.367 -31.344 -9.43 1 98.81 245 TRP B C 1
ATOM 5826 O O . TRP B 1 245 ? -12.055 -32.406 -9.992 1 98.81 245 TRP B O 1
ATOM 5836 N N . GLY B 1 246 ? -13.117 -31.328 -8.336 1 98.06 246 GLY B N 1
ATOM 5837 C CA . GLY B 1 246 ? -13.898 -32.438 -7.844 1 98.06 246 GLY B CA 1
ATOM 5838 C C . GLY B 1 246 ? -15.391 -32.281 -8.078 1 98.06 246 GLY B C 1
ATOM 5839 O O . GLY B 1 246 ? -15.828 -31.266 -8.633 1 98.06 246 GLY B O 1
ATOM 5840 N N . GLU B 1 247 ? -16.141 -33.344 -7.711 1 97.19 247 GLU B N 1
ATOM 5841 C CA . GLU B 1 247 ? -17.594 -33.219 -7.84 1 97.19 247 GLU B CA 1
ATOM 5842 C C . GLU B 1 247 ? -18.141 -32.062 -7.031 1 97.19 247 GLU B C 1
ATOM 5844 O O . GLU B 1 247 ? -17.938 -31.984 -5.816 1 97.19 247 GLU B O 1
ATOM 5849 N N . GLY B 1 248 ? -18.641 -31.109 -7.719 1 97.19 248 GLY B N 1
ATOM 5850 C CA . GLY B 1 248 ? -19.328 -30 -7.082 1 97.19 248 GLY B CA 1
ATOM 5851 C C . GLY B 1 248 ? -18.406 -28.859 -6.699 1 97.19 248 GLY B C 1
ATOM 5852 O O . GLY B 1 248 ? -18.844 -27.844 -6.152 1 97.19 248 GLY B O 1
ATOM 5853 N N . VAL B 1 249 ? -17.078 -29.031 -7.051 1 97.75 249 VAL B N 1
ATOM 5854 C CA . VAL B 1 249 ? -16.219 -28 -6.492 1 97.75 249 VAL B CA 1
ATOM 5855 C C . VAL B 1 249 ? -14.992 -27.797 -7.395 1 97.75 249 VAL B C 1
ATOM 5857 O O . VAL B 1 249 ? -14.477 -28.766 -7.965 1 97.75 249 VAL B O 1
ATOM 5860 N N . VAL B 1 250 ? -14.656 -26.609 -7.598 1 98.62 250 VAL B N 1
ATOM 5861 C CA . VAL B 1 250 ? -13.344 -26.188 -8.062 1 98.62 250 VAL B CA 1
ATOM 5862 C C . VAL B 1 250 ? -12.648 -25.375 -6.977 1 98.62 250 VAL B C 1
ATOM 5864 O O . VAL B 1 250 ? -13.242 -24.453 -6.402 1 98.62 250 VAL B O 1
ATOM 5867 N N . PHE B 1 251 ? -11.391 -25.734 -6.633 1 98.75 251 PHE B N 1
ATOM 5868 C CA . PHE B 1 251 ? -10.719 -25.031 -5.551 1 98.75 251 PHE B CA 1
ATOM 5869 C C . PHE B 1 251 ? -9.281 -24.703 -5.93 1 98.75 251 PHE B C 1
ATOM 5871 O O . PHE B 1 251 ? -8.656 -25.406 -6.719 1 98.75 251 PHE B O 1
ATOM 5878 N N . ASN B 1 252 ? -8.836 -23.594 -5.375 1 98.75 252 ASN B N 1
ATOM 5879 C CA . ASN B 1 252 ? -7.457 -23.156 -5.547 1 98.75 252 ASN B CA 1
ATOM 5880 C C . ASN B 1 252 ? -6.492 -23.984 -4.695 1 98.75 252 ASN B C 1
ATOM 5882 O O . ASN B 1 252 ? -6.789 -24.297 -3.541 1 98.75 252 ASN B O 1
ATOM 5886 N N . VAL B 1 253 ? -5.434 -24.375 -5.316 1 98.56 253 VAL B N 1
ATOM 5887 C CA . VAL B 1 253 ? -4.379 -25.047 -4.566 1 98.56 253 VAL B CA 1
ATOM 5888 C C . VAL B 1 253 ? -3.566 -24.016 -3.783 1 98.56 253 VAL B C 1
ATOM 5890 O O . VAL B 1 253 ? -3.053 -24.312 -2.703 1 98.56 253 VAL B O 1
ATOM 5893 N N . GLU B 1 254 ? -3.607 -22.828 -4.238 1 98.25 254 GLU B N 1
ATOM 5894 C CA . GLU B 1 254 ? -2.77 -21.75 -3.697 1 98.25 254 GLU B CA 1
ATOM 5895 C C . GLU B 1 254 ? -3.605 -20.734 -2.932 1 98.25 254 GLU B C 1
ATOM 5897 O O . GLU B 1 254 ? -4.836 -20.812 -2.914 1 98.25 254 GLU B O 1
ATOM 5902 N N . GLY B 1 255 ? -2.824 -19.828 -2.289 1 97.69 255 GLY B N 1
ATOM 5903 C CA . GLY B 1 255 ? -3.428 -18.703 -1.578 1 97.69 255 GLY B CA 1
ATOM 5904 C C . GLY B 1 255 ? -3.078 -17.359 -2.18 1 97.69 255 GLY B C 1
ATOM 5905 O O . GLY B 1 255 ? -3.455 -16.312 -1.64 1 97.69 255 GLY B O 1
ATOM 5906 N N . GLY B 1 256 ? -2.367 -17.422 -3.275 1 97.69 256 GLY B N 1
ATOM 5907 C CA . GLY B 1 256 ? -1.948 -16.203 -3.928 1 97.69 256 GLY B CA 1
ATOM 5908 C C . GLY B 1 256 ? -1.699 -16.359 -5.414 1 97.69 256 GLY B C 1
ATOM 5909 O O . GLY B 1 256 ? -2.234 -17.281 -6.039 1 97.69 256 GLY B O 1
ATOM 5910 N N . CYS B 1 257 ? -1.053 -15.367 -6.016 1 97.75 257 CYS B N 1
ATOM 5911 C CA . CYS B 1 257 ? -0.767 -15.352 -7.449 1 97.75 257 CYS B CA 1
ATOM 5912 C C . CYS B 1 257 ? 0.721 -15.148 -7.703 1 97.75 257 CYS B C 1
ATOM 5914 O O . CYS B 1 257 ? 1.429 -14.586 -6.863 1 97.75 257 CYS B O 1
ATOM 5916 N N . TYR B 1 258 ? 1.246 -15.602 -8.703 1 97.19 258 TYR B N 1
ATOM 5917 C CA . TYR B 1 258 ? 2.639 -15.531 -9.133 1 97.19 258 TYR B CA 1
ATOM 5918 C C . TYR B 1 258 ? 2.738 -15.055 -10.578 1 97.19 258 TYR B C 1
ATOM 5920 O O . TYR B 1 258 ? 3.107 -15.828 -11.469 1 97.19 258 TYR B O 1
ATOM 5928 N N . ALA B 1 259 ? 2.59 -13.82 -10.883 1 95.94 259 ALA B N 1
ATOM 5929 C CA . ALA B 1 259 ? 2.387 -13.234 -12.203 1 95.94 259 ALA B CA 1
ATOM 5930 C C . ALA B 1 259 ? 3.719 -12.875 -12.859 1 95.94 259 ALA B C 1
ATOM 5932 O O . ALA B 1 259 ? 4.652 -12.445 -12.172 1 95.94 259 ALA B O 1
ATOM 5933 N N . LYS B 1 260 ? 3.785 -13.023 -14.148 1 93 260 LYS B N 1
ATOM 5934 C CA . LYS B 1 260 ? 4.906 -12.469 -14.906 1 93 260 LYS B CA 1
ATOM 5935 C C . LYS B 1 260 ? 4.844 -10.945 -14.938 1 93 260 LYS B C 1
ATOM 5937 O O . LYS B 1 260 ? 3.764 -10.367 -15.094 1 93 260 LYS B O 1
ATOM 5942 N N . CYS B 1 261 ? 6.031 -10.367 -14.844 1 94.75 261 CYS B N 1
ATOM 5943 C CA . CYS B 1 261 ? 6.027 -8.914 -14.711 1 94.75 261 CYS B CA 1
ATOM 5944 C C . CYS B 1 261 ? 6.422 -8.25 -16.016 1 94.75 261 CYS B C 1
ATOM 5946 O O . CYS B 1 261 ? 6.23 -7.043 -16.188 1 94.75 261 CYS B O 1
ATOM 5948 N N . ILE B 1 262 ? 7.016 -9.016 -16.938 1 91.31 262 ILE B N 1
ATOM 5949 C CA . ILE B 1 262 ? 7.562 -8.391 -18.125 1 91.31 262 ILE B CA 1
ATOM 5950 C C . ILE B 1 262 ? 6.453 -7.656 -18.875 1 91.31 262 ILE B C 1
ATOM 5952 O O . ILE B 1 262 ? 5.383 -8.219 -19.125 1 91.31 262 ILE B O 1
ATOM 5956 N N . ASP B 1 263 ? 6.652 -6.418 -19.172 1 90 263 ASP B N 1
ATOM 5957 C CA . ASP B 1 263 ? 5.797 -5.516 -19.938 1 90 263 ASP B CA 1
ATOM 5958 C C . ASP B 1 263 ? 4.473 -5.273 -19.219 1 90 263 ASP B C 1
ATOM 5960 O O . ASP B 1 263 ? 3.473 -4.918 -19.844 1 90 263 ASP B O 1
ATOM 5964 N N . LEU B 1 264 ? 4.449 -5.527 -17.969 1 94.75 264 LEU B N 1
ATOM 5965 C CA . LEU B 1 264 ? 3.275 -5.234 -17.156 1 94.75 264 LEU B CA 1
ATOM 5966 C C . LEU B 1 264 ? 2.947 -3.746 -17.188 1 94.75 264 LEU B C 1
ATOM 5968 O O . LEU B 1 264 ? 3.85 -2.906 -17.109 1 94.75 264 LEU B O 1
ATOM 5972 N N . SER B 1 265 ? 1.679 -3.412 -17.359 1 95 265 SER B N 1
ATOM 5973 C CA . SER B 1 265 ? 1.207 -2.033 -17.297 1 95 265 SER B CA 1
ATOM 5974 C C . SER B 1 265 ? -0.15 -1.944 -16.609 1 95 265 SER B C 1
ATOM 5976 O O . SER B 1 265 ? -0.94 -2.889 -16.656 1 95 265 SER B O 1
ATOM 5978 N N . GLU B 1 266 ? -0.335 -0.854 -16.016 1 95.31 266 GLU B N 1
ATOM 5979 C CA . GLU B 1 266 ? -1.615 -0.645 -15.344 1 95.31 266 GLU B CA 1
ATOM 5980 C C . GLU B 1 266 ? -2.771 -0.687 -16.328 1 95.31 266 GLU B C 1
ATOM 5982 O O . GLU B 1 266 ? -3.838 -1.228 -16.031 1 95.31 266 GLU B O 1
ATOM 5987 N N . LYS B 1 267 ? -2.637 -0.114 -17.484 1 92.94 267 LYS B N 1
ATOM 5988 C CA . LYS B 1 267 ? -3.674 -0.031 -18.5 1 92.94 267 LYS B CA 1
ATOM 5989 C C . LYS B 1 267 ? -4.141 -1.422 -18.922 1 92.94 267 LYS B C 1
ATOM 5991 O O . LYS B 1 267 ? -5.344 -1.684 -18.984 1 92.94 267 LYS B O 1
ATOM 5996 N N . ASN B 1 268 ? -3.234 -2.328 -19.109 1 90.19 268 ASN B N 1
ATOM 5997 C CA . ASN B 1 268 ? -3.564 -3.635 -19.656 1 90.19 268 ASN B CA 1
ATOM 5998 C C . ASN B 1 268 ? -3.908 -4.641 -18.562 1 90.19 268 ASN B C 1
ATOM 6000 O O . ASN B 1 268 ? -4.688 -5.57 -18.797 1 90.19 268 ASN B O 1
ATOM 6004 N N . GLU B 1 269 ? -3.268 -4.496 -17.422 1 93.69 269 GLU B N 1
ATOM 6005 C CA . GLU B 1 269 ? -3.451 -5.453 -16.344 1 93.69 269 GLU B CA 1
ATOM 6006 C C . GLU B 1 269 ? -3.672 -4.738 -15.008 1 93.69 269 GLU B C 1
ATOM 6008 O O . GLU B 1 269 ? -2.908 -4.934 -14.062 1 93.69 269 GLU B O 1
ATOM 6013 N N . PRO B 1 270 ? -4.738 -4 -14.883 1 95.5 270 PRO B N 1
ATOM 6014 C CA . PRO B 1 270 ? -4.957 -3.158 -13.695 1 95.5 270 PRO B CA 1
ATOM 6015 C C . PRO B 1 270 ? -5.039 -3.967 -12.406 1 95.5 270 PRO B C 1
ATOM 6017 O O . PRO B 1 270 ? -4.562 -3.52 -11.359 1 95.5 270 PRO B O 1
ATOM 6020 N N . VAL B 1 271 ? -5.633 -5.156 -12.414 1 96.19 271 VAL B N 1
ATOM 6021 C CA . VAL B 1 271 ? -5.805 -5.965 -11.211 1 96.19 271 VAL B CA 1
ATOM 6022 C C . VAL B 1 271 ? -4.441 -6.395 -10.68 1 96.19 271 VAL B C 1
ATOM 6024 O O . VAL B 1 271 ? -4.172 -6.281 -9.477 1 96.19 271 VAL B O 1
ATOM 6027 N N . ILE B 1 272 ? -3.576 -6.863 -11.562 1 96.69 272 ILE B N 1
ATOM 6028 C CA . ILE B 1 272 ? -2.24 -7.297 -11.18 1 96.69 272 ILE B CA 1
ATOM 6029 C C . ILE B 1 272 ? -1.424 -6.102 -10.703 1 96.69 272 ILE B C 1
ATOM 6031 O O . ILE B 1 272 ? -0.767 -6.164 -9.656 1 96.69 272 ILE B O 1
ATOM 6035 N N . TRP B 1 273 ? -1.522 -5.055 -11.508 1 97.38 273 TRP B N 1
ATOM 6036 C CA . TRP B 1 273 ? -0.786 -3.836 -11.195 1 97.38 273 TRP B CA 1
ATOM 6037 C C . TRP B 1 273 ? -1.079 -3.373 -9.773 1 97.38 273 TRP B C 1
ATOM 6039 O O . TRP B 1 273 ? -0.158 -3.1 -9 1 97.38 273 TRP B O 1
ATOM 6049 N N . LYS B 1 274 ? -2.326 -3.336 -9.375 1 96.69 274 LYS B N 1
ATOM 6050 C CA . LYS B 1 274 ? -2.76 -2.832 -8.078 1 96.69 274 LYS B CA 1
ATOM 6051 C C . LYS B 1 274 ? -2.432 -3.826 -6.965 1 96.69 274 LYS B C 1
ATOM 6053 O O . LYS B 1 274 ? -2.291 -3.439 -5.805 1 96.69 274 LYS B O 1
ATOM 6058 N N . ALA B 1 275 ? -2.291 -5.051 -7.344 1 97.88 275 ALA B N 1
ATOM 6059 C CA . ALA B 1 275 ? -2.027 -6.09 -6.355 1 97.88 275 ALA B CA 1
ATOM 6060 C C . ALA B 1 275 ? -0.569 -6.062 -5.902 1 97.88 275 ALA B C 1
ATOM 6062 O O . ALA B 1 275 ? -0.224 -6.625 -4.859 1 97.88 275 ALA B O 1
ATOM 6063 N N . ILE B 1 276 ? 0.27 -5.473 -6.719 1 98.44 276 ILE B N 1
ATOM 6064 C CA . ILE B 1 276 ? 1.68 -5.367 -6.359 1 98.44 276 ILE B CA 1
ATOM 6065 C C . ILE B 1 276 ? 1.887 -4.176 -5.422 1 98.44 276 ILE B C 1
ATOM 6067 O O . ILE B 1 276 ? 2.025 -3.039 -5.879 1 98.44 276 ILE B O 1
ATOM 6071 N N . LYS B 1 277 ? 1.893 -4.414 -4.219 1 98.06 277 LYS B N 1
ATOM 6072 C CA . LYS B 1 277 ? 2.072 -3.457 -3.133 1 98.06 277 LYS B CA 1
ATOM 6073 C C . LYS B 1 277 ? 2.738 -4.113 -1.926 1 98.06 277 LYS B C 1
ATOM 6075 O O . LYS B 1 277 ? 3.199 -5.254 -2.008 1 98.06 277 LYS B O 1
ATOM 6080 N N . PHE B 1 278 ? 2.873 -3.453 -0.805 1 98.56 278 PHE B N 1
ATOM 6081 C CA . PHE B 1 278 ? 3.562 -3.979 0.368 1 98.56 278 PHE B CA 1
ATOM 6082 C C . PHE B 1 278 ? 3.023 -5.355 0.741 1 98.56 278 PHE B C 1
ATOM 6084 O O . PHE B 1 278 ? 1.81 -5.551 0.83 1 98.56 278 PHE B O 1
ATOM 6091 N N . GLY B 1 279 ? 3.926 -6.242 0.966 1 97.94 279 GLY B N 1
ATOM 6092 C CA . GLY B 1 279 ? 3.592 -7.637 1.228 1 97.94 279 GLY B CA 1
ATOM 6093 C C . GLY B 1 279 ? 3.846 -8.539 0.039 1 97.94 279 GLY B C 1
ATOM 6094 O O . GLY B 1 279 ? 3.955 -9.758 0.194 1 97.94 279 GLY B O 1
ATOM 6095 N N . ALA B 1 280 ? 3.91 -7.945 -1.148 1 98.75 280 ALA B N 1
ATOM 6096 C CA . ALA B 1 280 ? 4.227 -8.688 -2.363 1 98.75 280 ALA B CA 1
ATOM 6097 C C . ALA B 1 280 ? 5.734 -8.836 -2.539 1 98.75 280 ALA B C 1
ATOM 6099 O O . ALA B 1 280 ? 6.512 -8.086 -1.938 1 98.75 280 ALA B O 1
ATOM 6100 N N . VAL B 1 281 ? 6.164 -9.797 -3.301 1 98.88 281 VAL B N 1
ATOM 6101 C CA . VAL B 1 281 ? 7.562 -10.031 -3.648 1 98.88 281 VAL B CA 1
ATOM 6102 C C . VAL B 1 281 ? 7.75 -9.898 -5.156 1 98.88 281 VAL B C 1
ATOM 6104 O O . VAL B 1 281 ? 7.055 -10.555 -5.938 1 98.88 281 VAL B O 1
ATOM 6107 N N . LEU B 1 282 ? 8.578 -9.016 -5.566 1 98.81 282 LEU B N 1
ATOM 6108 C CA . LEU B 1 282 ? 9.031 -8.93 -6.953 1 98.81 282 LEU B CA 1
ATOM 6109 C C . LEU B 1 282 ? 10.352 -9.664 -7.145 1 98.81 282 LEU B C 1
ATOM 6111 O O . LEU B 1 282 ? 11.336 -9.367 -6.465 1 98.81 282 LEU B O 1
ATOM 6115 N N . GLU B 1 283 ? 10.328 -10.617 -7.996 1 98.19 283 GLU B N 1
ATOM 6116 C CA . GLU B 1 283 ? 11.5 -11.445 -8.25 1 98.19 283 GLU B CA 1
ATOM 6117 C C . GLU B 1 283 ? 12.172 -11.07 -9.57 1 98.19 283 GLU B C 1
ATOM 6119 O O . GLU B 1 283 ? 11.555 -11.18 -10.633 1 98.19 283 GLU B O 1
ATOM 6124 N N . ASN B 1 284 ? 13.453 -10.609 -9.523 1 97.81 284 ASN B N 1
ATOM 6125 C CA . ASN B 1 284 ? 14.289 -10.297 -10.672 1 97.81 284 ASN B CA 1
ATOM 6126 C C . ASN B 1 284 ? 13.719 -9.141 -11.492 1 97.81 284 ASN B C 1
ATOM 6128 O O . ASN B 1 284 ? 13.719 -9.18 -12.719 1 97.81 284 ASN B O 1
ATOM 6132 N N . VAL B 1 285 ? 13.125 -8.164 -10.828 1 98.5 285 VAL B N 1
ATOM 6133 C CA . VAL B 1 285 ? 12.641 -6.934 -11.445 1 98.5 285 VAL B CA 1
ATOM 6134 C C . VAL B 1 285 ? 13.648 -5.809 -11.211 1 98.5 285 VAL B C 1
ATOM 6136 O O . VAL B 1 285 ? 14.117 -5.617 -10.086 1 98.5 285 VAL B O 1
ATOM 6139 N N . VAL B 1 286 ? 14.008 -5.137 -12.234 1 98.31 286 VAL B N 1
ATOM 6140 C CA . VAL B 1 286 ? 14.953 -4.031 -12.141 1 98.31 286 VAL B CA 1
ATOM 6141 C C . VAL B 1 286 ? 14.234 -2.783 -11.625 1 98.31 286 VAL B C 1
ATOM 6143 O O . VAL B 1 286 ? 13.109 -2.494 -12.031 1 98.31 286 VAL B O 1
ATOM 6146 N N . LEU B 1 287 ? 14.859 -2.125 -10.703 1 98.44 287 LEU B N 1
ATOM 6147 C CA . LEU B 1 287 ? 14.352 -0.856 -10.188 1 98.44 287 LEU B CA 1
ATOM 6148 C C . LEU B 1 287 ? 15.141 0.315 -10.758 1 98.44 287 LEU B C 1
ATOM 6150 O O . LEU B 1 287 ? 16.359 0.213 -10.961 1 98.44 287 LEU B O 1
ATOM 6154 N N . ASP B 1 288 ? 14.539 1.361 -11.016 1 97.25 288 ASP B N 1
ATOM 6155 C CA . ASP B 1 288 ? 15.25 2.574 -11.414 1 97.25 288 ASP B CA 1
ATOM 6156 C C . ASP B 1 288 ? 15.789 3.316 -10.188 1 97.25 288 ASP B C 1
ATOM 6158 O O . ASP B 1 288 ? 15.766 2.785 -9.078 1 97.25 288 ASP B O 1
ATOM 6162 N N . GLU B 1 289 ? 16.266 4.523 -10.383 1 94 289 GLU B N 1
ATOM 6163 C CA . GLU B 1 289 ? 16.922 5.285 -9.328 1 94 289 GLU B CA 1
ATOM 6164 C C . GLU B 1 289 ? 15.93 5.672 -8.234 1 94 289 GLU B C 1
ATOM 6166 O O . GLU B 1 289 ? 16.312 5.836 -7.07 1 94 289 GLU B O 1
ATOM 6171 N N . GLU B 1 290 ? 14.68 5.812 -8.555 1 94.12 290 GLU B N 1
ATOM 6172 C CA . GLU B 1 290 ? 13.641 6.184 -7.602 1 94.12 290 GLU B CA 1
ATOM 6173 C C . GLU B 1 290 ? 12.961 4.949 -7.016 1 94.12 290 GLU B C 1
ATOM 6175 O O . GLU B 1 290 ? 11.961 5.062 -6.305 1 94.12 290 GLU B O 1
ATOM 6180 N N . ARG B 1 291 ? 13.492 3.715 -7.344 1 98 291 ARG B N 1
ATOM 6181 C CA . ARG B 1 291 ? 13.023 2.428 -6.836 1 98 291 ARG B CA 1
ATOM 6182 C C . ARG B 1 291 ? 11.688 2.045 -7.469 1 98 291 ARG B C 1
ATOM 6184 O O . ARG B 1 291 ? 10.914 1.277 -6.883 1 98 291 ARG B O 1
ATOM 6191 N N . VAL B 1 292 ? 11.375 2.658 -8.609 1 98 292 VAL B N 1
ATOM 6192 C CA . VAL B 1 292 ? 10.195 2.26 -9.367 1 98 292 VAL B CA 1
ATOM 6193 C C . VAL B 1 292 ? 10.531 1.055 -10.242 1 98 292 VAL B C 1
ATOM 6195 O O . VAL B 1 292 ? 11.539 1.052 -10.945 1 98 292 VAL B O 1
ATOM 6198 N N . PRO B 1 293 ? 9.727 0.023 -10.188 1 98.56 293 PRO B N 1
ATOM 6199 C CA . PRO B 1 293 ? 9.977 -1.14 -11.039 1 98.56 293 PRO B CA 1
ATOM 6200 C C . PRO B 1 293 ? 9.953 -0.795 -12.531 1 98.56 293 PRO B C 1
ATOM 6202 O O . PRO B 1 293 ? 9.047 -0.096 -12.992 1 98.56 293 PRO B O 1
ATOM 6205 N N . ASP B 1 294 ? 10.93 -1.22 -13.211 1 98.19 294 ASP B N 1
ATOM 6206 C CA . ASP B 1 294 ? 10.961 -1.151 -14.664 1 98.19 294 ASP B CA 1
ATOM 6207 C C . ASP B 1 294 ? 10.609 -2.502 -15.289 1 98.19 294 ASP B C 1
ATOM 6209 O O . ASP B 1 294 ? 11.492 -3.316 -15.555 1 98.19 294 ASP B O 1
ATOM 6213 N N . TYR B 1 295 ? 9.375 -2.672 -15.664 1 97.56 295 TYR B N 1
ATOM 6214 C CA . TYR B 1 295 ? 8.891 -3.959 -16.141 1 97.56 295 TYR B CA 1
ATOM 6215 C C . TYR B 1 295 ? 9.305 -4.191 -17.594 1 97.56 295 TYR B C 1
ATOM 6217 O O . TYR B 1 295 ? 9.07 -5.273 -18.141 1 97.56 295 TYR B O 1
ATOM 6225 N N . ALA B 1 296 ? 9.891 -3.246 -18.219 1 95.94 296 ALA B N 1
ATOM 6226 C CA . ALA B 1 296 ? 10.352 -3.404 -19.609 1 95.94 296 ALA B CA 1
ATOM 6227 C C . ALA B 1 296 ? 11.805 -3.865 -19.641 1 95.94 296 ALA B C 1
ATOM 6229 O O . ALA B 1 296 ? 12.305 -4.258 -20.703 1 95.94 296 ALA B O 1
ATOM 6230 N N . ASP B 1 297 ? 12.484 -3.723 -18.531 1 96.69 297 ASP B N 1
ATOM 6231 C CA . ASP B 1 297 ? 13.891 -4.105 -18.453 1 96.69 297 ASP B CA 1
ATOM 6232 C C . ASP B 1 297 ? 14.039 -5.605 -18.203 1 96.69 297 ASP B C 1
ATOM 6234 O O . ASP B 1 297 ? 13.766 -6.094 -17.109 1 96.69 297 ASP B O 1
ATOM 6238 N N . ASP B 1 298 ? 14.461 -6.355 -19.203 1 92.75 298 ASP B N 1
ATOM 6239 C CA . ASP B 1 298 ? 14.633 -7.797 -19.078 1 92.75 298 ASP B CA 1
ATOM 6240 C C . ASP B 1 298 ? 16.109 -8.164 -18.938 1 92.75 298 ASP B C 1
ATOM 6242 O O . ASP B 1 298 ? 16.516 -9.266 -19.312 1 92.75 298 ASP B O 1
ATOM 6246 N N . SER B 1 299 ? 16.922 -7.191 -18.438 1 94.88 299 SER B N 1
ATOM 6247 C CA . SER B 1 299 ? 18.359 -7.406 -18.328 1 94.88 299 SER B CA 1
ATOM 6248 C C . SER B 1 299 ? 18.672 -8.562 -17.391 1 94.88 299 SER B C 1
ATOM 6250 O O . SER B 1 299 ? 19.672 -9.258 -17.578 1 94.88 299 SER B O 1
ATOM 6252 N N . LEU B 1 300 ? 17.875 -8.773 -16.406 1 94.69 300 LEU B N 1
ATOM 6253 C CA . LEU B 1 300 ? 18.062 -9.906 -15.508 1 94.69 300 LEU B CA 1
ATOM 6254 C C . LEU B 1 300 ? 17.453 -11.172 -16.094 1 94.69 300 LEU B C 1
ATOM 6256 O O . LEU B 1 300 ? 18.094 -12.234 -16.062 1 94.69 300 LEU B O 1
ATOM 6260 N N . THR B 1 301 ? 16.25 -11.039 -16.531 1 93 301 THR B N 1
ATOM 6261 C CA . THR B 1 301 ? 15.547 -12.172 -17.125 1 93 301 THR B CA 1
ATOM 6262 C C . THR B 1 301 ? 14.227 -11.727 -17.734 1 93 301 THR B C 1
ATOM 6264 O O . THR B 1 301 ? 13.641 -10.727 -17.297 1 93 301 THR B O 1
ATOM 6267 N N . GLN B 1 302 ? 13.688 -12.484 -18.703 1 90.94 302 GLN B N 1
ATOM 6268 C CA . GLN B 1 302 ? 12.336 -12.281 -19.219 1 90.94 302 GLN B CA 1
ATOM 6269 C C . GLN B 1 302 ? 11.297 -12.906 -18.297 1 90.94 302 GLN B C 1
ATOM 6271 O O . GLN B 1 302 ? 10.102 -12.617 -18.422 1 90.94 302 GLN B O 1
ATOM 6276 N N . ASN B 1 303 ? 11.773 -13.656 -17.312 1 93.06 303 ASN B N 1
ATOM 6277 C CA . ASN B 1 303 ? 10.898 -14.398 -16.422 1 93.06 303 ASN B CA 1
ATOM 6278 C C . ASN B 1 303 ? 10.734 -13.688 -15.078 1 93.06 303 ASN B C 1
ATOM 6280 O O . ASN B 1 303 ? 10.594 -14.336 -14.039 1 93.06 303 ASN B O 1
ATOM 6284 N N . SER B 1 304 ? 10.766 -12.336 -15.102 1 95.81 304 SER B N 1
ATOM 6285 C CA . SER B 1 304 ? 10.492 -11.625 -13.859 1 95.81 304 SER B CA 1
ATOM 6286 C C . SER B 1 304 ? 9.094 -11.93 -13.336 1 95.81 304 SER B C 1
ATOM 6288 O O . SER B 1 304 ? 8.18 -12.188 -14.125 1 95.81 304 SER B O 1
ATOM 6290 N N . ARG B 1 305 ? 8.961 -11.953 -11.984 1 97.19 305 ARG B N 1
ATOM 6291 C CA . ARG B 1 305 ? 7.719 -12.422 -11.391 1 97.19 305 ARG B CA 1
ATOM 6292 C C . ARG B 1 305 ? 7.285 -11.523 -10.234 1 97.19 305 ARG B C 1
ATOM 6294 O O . ARG B 1 305 ? 8.117 -10.852 -9.617 1 97.19 305 ARG B O 1
ATOM 6301 N N . ALA B 1 306 ? 6.023 -11.508 -10.023 1 98.06 306 ALA B N 1
ATOM 6302 C CA . ALA B 1 306 ? 5.426 -10.922 -8.828 1 98.06 306 ALA B CA 1
ATOM 6303 C C . ALA B 1 306 ? 4.602 -11.953 -8.062 1 98.06 306 ALA B C 1
ATOM 6305 O O . ALA B 1 306 ? 3.703 -12.578 -8.625 1 98.06 306 ALA B O 1
ATOM 6306 N N . ALA B 1 307 ? 4.918 -12.164 -6.844 1 98.69 307 ALA B N 1
ATOM 6307 C CA . ALA B 1 307 ? 4.109 -12.977 -5.938 1 98.69 307 ALA B CA 1
ATOM 6308 C C . ALA B 1 307 ? 3.316 -12.094 -4.973 1 98.69 307 ALA B C 1
ATOM 6310 O O . ALA B 1 307 ? 3.881 -11.219 -4.312 1 98.69 307 ALA B O 1
ATOM 6311 N N . TYR B 1 308 ? 2.072 -12.258 -4.902 1 98.56 308 TYR B N 1
ATOM 6312 C CA . TYR B 1 308 ? 1.233 -11.508 -3.971 1 98.56 308 TYR B CA 1
ATOM 6313 C C . TYR B 1 308 ? 0.076 -12.367 -3.475 1 98.56 308 TYR B C 1
ATOM 6315 O O . TYR B 1 308 ? -0.407 -13.242 -4.191 1 98.56 308 TYR B O 1
ATOM 6323 N N . PRO B 1 309 ? -0.343 -12.18 -2.211 1 97.88 309 PRO B N 1
ATOM 6324 C CA . PRO B 1 309 ? -1.484 -12.938 -1.692 1 97.88 309 PRO B CA 1
ATOM 6325 C C . PRO B 1 309 ? -2.799 -12.555 -2.369 1 97.88 309 PRO B C 1
ATOM 6327 O O . PRO B 1 309 ? -2.939 -11.438 -2.875 1 97.88 309 PRO B O 1
ATOM 6330 N N . LEU B 1 310 ? -3.693 -13.414 -2.375 1 97.5 310 LEU B N 1
ATOM 6331 C CA . LEU B 1 310 ? -4.984 -13.18 -3.016 1 97.5 310 LEU B CA 1
ATOM 6332 C C . LEU B 1 310 ? -5.719 -12.023 -2.348 1 97.5 310 LEU B C 1
ATOM 6334 O O . LEU B 1 310 ? -6.582 -11.391 -2.965 1 97.5 310 LEU B O 1
ATOM 6338 N N . GLU B 1 311 ? -5.375 -11.719 -1.121 1 96 311 GLU B N 1
ATOM 6339 C CA . GLU B 1 311 ? -5.992 -10.625 -0.371 1 96 311 GLU B CA 1
ATOM 6340 C C . GLU B 1 311 ? -5.727 -9.281 -1.034 1 96 311 GLU B C 1
ATOM 6342 O O . GLU B 1 311 ? -6.422 -8.297 -0.762 1 96 311 GLU B O 1
ATOM 6347 N N . HIS B 1 312 ? -4.723 -9.211 -1.874 1 97.19 312 HIS B N 1
ATOM 6348 C CA . HIS B 1 312 ? -4.41 -7.969 -2.576 1 97.19 312 HIS B CA 1
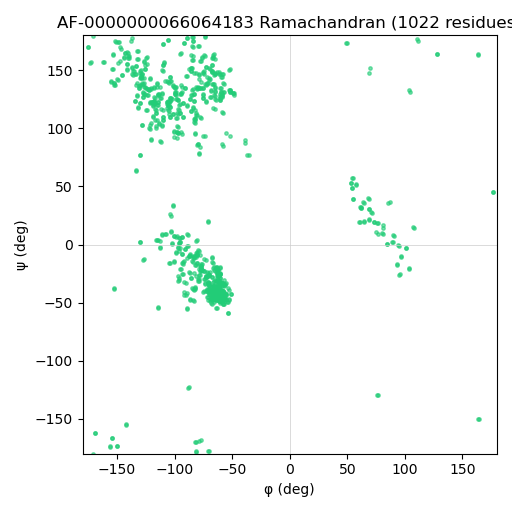ATOM 6349 C C . HIS B 1 312 ? -5.379 -7.73 -3.729 1 97.19 312 HIS B C 1
ATOM 6351 O O . HIS B 1 312 ? -5.438 -6.629 -4.277 1 97.19 312 HIS B O 1
ATOM 6357 N N . VAL B 1 313 ? -6.07 -8.797 -4.152 1 97.12 313 VAL B N 1
ATOM 6358 C CA . VAL B 1 313 ? -7.027 -8.688 -5.25 1 97.12 313 VAL B CA 1
ATOM 6359 C C . VAL B 1 313 ? -8.391 -8.273 -4.711 1 97.12 313 VAL B C 1
ATOM 6361 O O . VAL B 1 313 ? -8.945 -8.93 -3.824 1 97.12 313 VAL B O 1
ATOM 6364 N N . GLU B 1 314 ? -8.93 -7.227 -5.227 1 94.75 314 GLU B N 1
ATOM 6365 C CA . GLU B 1 314 ? -10.172 -6.656 -4.707 1 94.75 314 GLU B CA 1
ATOM 6366 C C . GLU B 1 314 ? -11.336 -7.629 -4.867 1 94.75 314 GLU B C 1
ATOM 6368 O O . GLU B 1 314 ? -12.008 -7.965 -3.889 1 94.75 314 GLU B O 1
ATOM 6373 N N . LYS B 1 315 ? -11.555 -8.086 -6.105 1 96.06 315 LYS B N 1
ATOM 6374 C CA . LYS B 1 315 ? -12.617 -9.055 -6.367 1 96.06 315 LYS B CA 1
ATOM 6375 C C . LYS B 1 315 ? -12.062 -10.469 -6.422 1 96.06 315 LYS B C 1
ATOM 6377 O O . LYS B 1 315 ? -11.586 -10.914 -7.469 1 96.06 315 LYS B O 1
ATOM 6382 N N . ARG B 1 316 ? -12.156 -11.164 -5.316 1 97.25 316 ARG B N 1
ATOM 6383 C CA . ARG B 1 316 ? -11.656 -12.531 -5.195 1 97.25 316 ARG B CA 1
ATOM 6384 C C . ARG B 1 316 ? -12.695 -13.43 -4.523 1 97.25 316 ARG B C 1
ATOM 6386 O O . ARG B 1 316 ? -13.57 -12.945 -3.807 1 97.25 316 ARG B O 1
ATOM 6393 N N . SER B 1 317 ? -12.578 -14.617 -4.84 1 95.75 317 SER B N 1
ATOM 6394 C CA . SER B 1 317 ? -13.398 -15.578 -4.113 1 95.75 317 SER B CA 1
ATOM 6395 C C . SER B 1 317 ? -13 -15.648 -2.643 1 95.75 317 SER B C 1
ATOM 6397 O O . SER B 1 317 ? -11.82 -15.836 -2.32 1 95.75 317 SER B O 1
ATOM 6399 N N . GLU B 1 318 ? -13.906 -15.523 -1.752 1 88.75 318 GLU B N 1
ATOM 6400 C CA . GLU B 1 318 ? -13.617 -15.422 -0.324 1 88.75 318 GLU B CA 1
ATOM 6401 C C . GLU B 1 318 ? -12.961 -16.688 0.203 1 88.75 318 GLU B C 1
ATOM 6403 O O . GLU B 1 318 ? -12.062 -16.625 1.045 1 88.75 318 GLU B O 1
ATOM 6408 N N . LYS B 1 319 ? -13.367 -17.891 -0.343 1 92.94 319 LYS B N 1
ATOM 6409 C CA . LYS B 1 319 ? -12.844 -19.141 0.18 1 92.94 319 LYS B CA 1
ATOM 6410 C C . LYS B 1 319 ? -11.922 -19.812 -0.829 1 92.94 319 LYS B C 1
ATOM 6412 O O . LYS B 1 319 ? -11.602 -21 -0.692 1 92.94 319 LYS B O 1
ATOM 6417 N N . ASN B 1 320 ? -11.594 -19.109 -1.896 1 96.75 320 ASN B N 1
ATOM 6418 C CA . ASN B 1 320 ? -10.719 -19.641 -2.943 1 96.75 320 ASN B CA 1
ATOM 6419 C C . ASN B 1 320 ? -11.32 -20.875 -3.6 1 96.75 320 ASN B C 1
ATOM 6421 O O . ASN B 1 320 ? -10.609 -21.844 -3.879 1 96.75 320 ASN B O 1
ATOM 6425 N N . LEU B 1 321 ? -12.641 -20.938 -3.688 1 97 321 LEU B N 1
ATOM 6426 C CA . LEU B 1 321 ? -13.344 -22.062 -4.285 1 97 321 LEU B CA 1
ATOM 6427 C C . LEU B 1 321 ? -14.516 -21.578 -5.133 1 97 321 LEU B C 1
ATOM 6429 O O . LEU B 1 321 ? -14.938 -20.422 -5.02 1 97 321 LEU B O 1
ATOM 6433 N N . GLY B 1 322 ? -15.016 -22.359 -5.973 1 97.31 322 GLY B N 1
ATOM 6434 C CA . GLY B 1 322 ? -16.234 -22.156 -6.754 1 97.31 322 GLY B CA 1
ATOM 6435 C C . GLY B 1 322 ? -16.922 -23.453 -7.133 1 97.31 322 GLY B C 1
ATOM 6436 O O . GLY B 1 322 ? -16.5 -24.531 -6.699 1 97.31 322 GLY B O 1
ATOM 6437 N N . GLY B 1 323 ? -18.031 -23.328 -7.734 1 97.62 323 GLY B N 1
ATOM 6438 C CA . GLY B 1 323 ? -18.719 -24.484 -8.273 1 97.62 323 GLY B CA 1
ATOM 6439 C C . GLY B 1 323 ? -18.031 -25.078 -9.484 1 97.62 323 GLY B C 1
ATOM 6440 O O . GLY B 1 323 ? -16.938 -24.656 -9.852 1 97.62 323 GLY B O 1
ATOM 6441 N N . GLU B 1 324 ? -18.641 -26.109 -10.039 1 98.25 324 GLU B N 1
ATOM 6442 C CA . GLU B 1 324 ? -18.062 -26.734 -11.234 1 98.25 324 GLU B CA 1
ATOM 6443 C C . GLU B 1 324 ? -18.125 -25.797 -12.43 1 98.25 324 GLU B C 1
ATOM 6445 O O . GLU B 1 324 ? -19.047 -24.984 -12.539 1 98.25 324 GLU B O 1
ATOM 6450 N N . PRO B 1 325 ? -17.234 -25.859 -13.297 1 98.56 325 PRO B N 1
ATOM 6451 C CA . PRO B 1 325 ? -17.094 -24.859 -14.367 1 98.56 325 PRO B CA 1
ATOM 6452 C C . PRO B 1 325 ? -18.047 -25.094 -15.523 1 98.56 325 PRO B C 1
ATOM 6454 O O . PRO B 1 325 ? -18.203 -26.234 -15.992 1 98.56 325 PRO B O 1
ATOM 6457 N N . ASN B 1 326 ? -18.688 -24.047 -15.977 1 97.38 326 ASN B N 1
ATOM 6458 C CA . ASN B 1 326 ? -19.516 -24.125 -17.172 1 97.38 326 ASN B CA 1
ATOM 6459 C C . ASN B 1 326 ? -18.688 -24.016 -18.438 1 97.38 326 ASN B C 1
ATOM 6461 O O . ASN B 1 326 ? -19.109 -24.453 -19.516 1 97.38 326 ASN B O 1
ATOM 6465 N N . ALA B 1 327 ? -17.578 -23.344 -18.281 1 98.38 327 ALA B N 1
ATOM 6466 C CA . ALA B 1 327 ? -16.719 -23.156 -19.438 1 98.38 327 ALA B CA 1
ATOM 6467 C C . ALA B 1 327 ? -15.266 -23.516 -19.109 1 98.38 327 ALA B C 1
ATOM 6469 O O . ALA B 1 327 ? -14.766 -23.188 -18.031 1 98.38 327 ALA B O 1
ATOM 6470 N N . VAL B 1 328 ? -14.641 -24.266 -20 1 98.56 328 VAL B N 1
ATOM 6471 C CA . VAL B 1 328 ? -13.227 -24.625 -19.938 1 98.56 328 VAL B CA 1
ATOM 6472 C C . VAL B 1 328 ? -12.508 -24.062 -21.172 1 98.56 328 VAL B C 1
ATOM 6474 O O . VAL B 1 328 ? -12.891 -24.359 -22.297 1 98.56 328 VAL B O 1
ATOM 6477 N N . ILE B 1 329 ? -11.5 -23.281 -20.875 1 98.62 329 ILE B N 1
ATOM 6478 C CA . ILE B 1 329 ? -10.773 -22.625 -21.953 1 98.62 329 ILE B CA 1
ATOM 6479 C C . ILE B 1 329 ? -9.344 -23.156 -22 1 98.62 329 ILE B C 1
ATOM 6481 O O . ILE B 1 329 ? -8.617 -23.078 -21.016 1 98.62 329 ILE B O 1
ATOM 6485 N N . PHE B 1 330 ? -8.93 -23.688 -23.109 1 98.5 330 PHE B N 1
ATOM 6486 C CA . PHE B 1 330 ? -7.527 -24 -23.391 1 98.5 330 PHE B CA 1
ATOM 6487 C C . PHE B 1 330 ? -6.852 -22.828 -24.109 1 98.5 330 PHE B C 1
ATOM 6489 O O . PHE B 1 330 ? -7.137 -22.578 -25.281 1 98.5 330 PHE B O 1
ATOM 6496 N N . LEU B 1 331 ? -5.988 -22.188 -23.391 1 97.5 331 LEU B N 1
ATOM 6497 C CA . LEU B 1 331 ? -5.234 -21.078 -23.984 1 97.5 331 LEU B CA 1
ATOM 6498 C C . LEU B 1 331 ? -3.994 -21.594 -24.703 1 97.5 331 LEU B C 1
ATOM 6500 O O . LEU B 1 331 ? -3.209 -22.359 -24.125 1 97.5 331 LEU B O 1
ATOM 6504 N N . THR B 1 332 ? -3.828 -21.188 -25.922 1 96.06 332 THR B N 1
ATOM 6505 C CA . THR B 1 332 ? -2.641 -21.531 -26.688 1 96.06 332 THR B CA 1
ATOM 6506 C C . THR B 1 332 ? -2.068 -20.312 -27.391 1 96.06 332 THR B C 1
ATOM 6508 O O . THR B 1 332 ? -2.816 -19.438 -27.828 1 96.06 332 THR B O 1
ATOM 6511 N N . CYS B 1 333 ? -0.772 -20.188 -27.359 1 95 333 CYS B N 1
ATOM 6512 C CA . CYS B 1 333 ? -0.07 -19.172 -28.125 1 95 333 CYS B CA 1
ATOM 6513 C C . CYS B 1 333 ? 0.488 -19.734 -29.422 1 95 333 CYS B C 1
ATOM 6515 O O . CYS B 1 333 ? 1.644 -20.156 -29.484 1 95 333 CYS B O 1
ATOM 6517 N N . ASP B 1 334 ? -0.27 -19.641 -30.469 1 96.44 334 ASP B N 1
ATOM 6518 C CA . ASP B 1 334 ? 0.124 -20.203 -31.75 1 96.44 334 ASP B CA 1
ATOM 6519 C C . ASP B 1 334 ? 1.032 -19.25 -32.531 1 96.44 334 ASP B C 1
ATOM 6521 O O . ASP B 1 334 ? 0.597 -18.188 -32.938 1 96.44 334 ASP B O 1
ATOM 6525 N N . LEU B 1 335 ? 2.256 -19.688 -32.781 1 95.12 335 LEU B N 1
ATOM 6526 C CA . LEU B 1 335 ? 3.23 -18.859 -33.5 1 95.12 335 LEU B CA 1
ATOM 6527 C C . LEU B 1 335 ? 3.047 -18.969 -35 1 95.12 335 LEU B C 1
ATOM 6529 O O . LEU B 1 335 ? 3.6 -18.156 -35.75 1 95.12 335 LEU B O 1
ATOM 6533 N N . THR B 1 336 ? 2.275 -19.906 -35.406 1 96.06 336 THR B N 1
ATOM 6534 C CA . THR B 1 336 ? 2.158 -20.156 -36.844 1 96.06 336 THR B CA 1
ATOM 6535 C C . THR B 1 336 ? 1.081 -19.281 -37.469 1 96.06 336 THR B C 1
ATOM 6537 O O . THR B 1 336 ? 1.048 -19.094 -38.688 1 96.06 336 THR B O 1
ATOM 6540 N N . GLY B 1 337 ? 0.203 -18.875 -36.656 1 96.75 337 GLY B N 1
ATOM 6541 C CA . GLY B 1 337 ? -0.903 -18.062 -37.156 1 96.75 337 GLY B CA 1
ATOM 6542 C C . GLY B 1 337 ? -2.006 -18.891 -37.781 1 96.75 337 GLY B C 1
ATOM 6543 O O . GLY B 1 337 ? -2.871 -18.359 -38.5 1 96.75 337 GLY B O 1
ATOM 6544 N N . VAL B 1 338 ? -2.006 -20.125 -37.562 1 97.62 338 VAL B N 1
ATOM 6545 C CA . VAL B 1 338 ? -2.918 -21.047 -38.219 1 97.62 338 VAL B CA 1
ATOM 6546 C C . VAL B 1 338 ? -4.203 -21.172 -37.406 1 97.62 338 VAL B C 1
ATOM 6548 O O . VAL B 1 338 ? -5.293 -21.281 -37.969 1 97.62 338 VAL B O 1
ATOM 6551 N N . LEU B 1 339 ? -4.148 -21.25 -36.125 1 98.12 339 LEU B N 1
ATOM 6552 C CA . LEU B 1 339 ? -5.305 -21.5 -35.25 1 98.12 339 LEU B CA 1
ATOM 6553 C C . LEU B 1 339 ? -6.199 -20.266 -35.188 1 98.12 339 LEU B C 1
ATOM 6555 O O . LEU B 1 339 ? -5.711 -19.141 -35.156 1 98.12 339 LEU B O 1
ATOM 6559 N N . PRO B 1 340 ? -7.508 -20.469 -35.25 1 98 340 PRO B N 1
ATOM 6560 C CA . PRO B 1 340 ? -8.445 -19.359 -35.094 1 98 340 PRO B CA 1
ATOM 6561 C C . PRO B 1 340 ? -8.406 -18.75 -33.688 1 98 340 PRO B C 1
ATOM 6563 O O . PRO B 1 340 ? -7.84 -19.359 -32.781 1 98 340 PRO B O 1
ATOM 6566 N N . PRO B 1 341 ? -8.969 -17.562 -33.562 1 98.06 341 PRO B N 1
ATOM 6567 C CA . PRO B 1 341 ? -8.992 -16.938 -32.219 1 98.06 341 PRO B CA 1
ATOM 6568 C C . PRO B 1 341 ? -9.805 -17.75 -31.219 1 98.06 341 PRO B C 1
ATOM 6570 O O . PRO B 1 341 ? -9.531 -17.688 -30.016 1 98.06 341 PRO B O 1
ATOM 6573 N N . VAL B 1 342 ? -10.797 -18.5 -31.688 1 98.62 342 VAL B N 1
ATOM 6574 C CA . VAL B 1 342 ? -11.586 -19.328 -30.781 1 98.62 342 VAL B CA 1
ATOM 6575 C C . VAL B 1 342 ? -12.188 -20.5 -31.562 1 98.62 342 VAL B C 1
ATOM 6577 O O . VAL B 1 342 ? -12.586 -20.344 -32.719 1 98.62 342 VAL B O 1
ATOM 6580 N N . SER B 1 343 ? -12.203 -21.641 -30.969 1 98.5 343 SER B N 1
ATOM 6581 C CA . SER B 1 343 ? -12.852 -22.844 -31.469 1 98.5 343 SER B CA 1
ATOM 6582 C C . SER B 1 343 ? -13.68 -23.531 -30.391 1 98.5 343 SER B C 1
ATOM 6584 O O . SER B 1 343 ? -13.344 -23.453 -29.203 1 98.5 343 SER B O 1
ATOM 6586 N N . ILE B 1 344 ? -14.75 -24.125 -30.781 1 98.38 344 ILE B N 1
ATOM 6587 C CA . ILE B 1 344 ? -15.586 -24.922 -29.891 1 98.38 344 ILE B CA 1
ATOM 6588 C C . ILE B 1 344 ? -15.234 -26.406 -30.016 1 98.38 344 ILE B C 1
ATOM 6590 O O . ILE B 1 344 ? -15.281 -26.953 -31.125 1 98.38 344 ILE B O 1
ATOM 6594 N N . LEU B 1 345 ? -14.906 -27 -28.938 1 98.19 345 LEU B N 1
ATOM 6595 C CA . LEU B 1 345 ? -14.422 -28.375 -28.984 1 98.19 345 LEU B CA 1
ATOM 6596 C C . LEU B 1 345 ? -15.492 -29.344 -28.484 1 98.19 345 LEU B C 1
ATOM 6598 O O . LEU B 1 345 ? -16.219 -29.031 -27.531 1 98.19 345 LEU B O 1
ATOM 6602 N N . ASN B 1 346 ? -15.633 -30.469 -29.125 1 95.88 346 ASN B N 1
ATOM 6603 C CA . ASN B 1 346 ? -16.359 -31.562 -28.531 1 95.88 346 ASN B CA 1
ATOM 6604 C C . ASN B 1 346 ? -15.5 -32.344 -27.547 1 95.88 346 ASN B C 1
ATOM 6606 O O . ASN B 1 346 ? -14.344 -31.984 -27.312 1 95.88 346 ASN B O 1
ATOM 6610 N N . ASN B 1 347 ? -16 -33.375 -26.953 1 95.31 347 ASN B N 1
ATOM 6611 C CA . ASN B 1 347 ? -15.32 -34.094 -25.875 1 95.31 347 ASN B CA 1
ATOM 6612 C C . ASN B 1 347 ? -14.023 -34.75 -26.359 1 95.31 347 ASN B C 1
ATOM 6614 O O . ASN B 1 347 ? -13 -34.688 -25.672 1 95.31 347 ASN B O 1
ATOM 6618 N N . GLU B 1 348 ? -14.062 -35.344 -27.5 1 95.94 348 GLU B N 1
ATOM 6619 C CA . GLU B 1 348 ? -12.875 -36 -28.031 1 95.94 348 GLU B CA 1
ATOM 6620 C C . GLU B 1 348 ? -11.789 -35 -28.375 1 95.94 348 GLU B C 1
ATOM 6622 O O . GLU B 1 348 ? -10.609 -35.219 -28.125 1 95.94 348 GLU B O 1
ATOM 6627 N N . GLN B 1 349 ? -12.25 -33.906 -28.953 1 97.5 349 GLN B N 1
ATOM 6628 C CA . GLN B 1 349 ? -11.305 -32.812 -29.25 1 97.5 349 GLN B CA 1
ATOM 6629 C C . GLN B 1 349 ? -10.695 -32.25 -27.984 1 97.5 349 GLN B C 1
ATOM 6631 O O . GLN B 1 349 ? -9.516 -31.922 -27.938 1 97.5 349 GLN B O 1
ATOM 6636 N N . ALA B 1 350 ? -11.523 -32.125 -26.984 1 97.56 350 ALA B N 1
ATOM 6637 C CA . ALA B 1 350 ? -11.031 -31.625 -25.688 1 97.56 350 ALA B CA 1
ATOM 6638 C C . ALA B 1 350 ? -9.922 -32.5 -25.156 1 97.56 350 ALA B C 1
ATOM 6640 O O . ALA B 1 350 ? -8.867 -32.031 -24.734 1 97.56 350 ALA B O 1
ATOM 6641 N N . ALA B 1 351 ? -10.172 -33.75 -25.188 1 95.81 351 ALA B N 1
ATOM 6642 C CA . ALA B 1 351 ? -9.156 -34.719 -24.734 1 95.81 351 ALA B CA 1
ATOM 6643 C C . ALA B 1 351 ? -7.883 -34.594 -25.578 1 95.81 351 ALA B C 1
ATOM 6645 O O . ALA B 1 351 ? -6.777 -34.594 -25.031 1 95.81 351 ALA B O 1
ATOM 6646 N N . TYR B 1 352 ? -8.062 -34.531 -26.875 1 97.44 352 TYR B N 1
ATOM 6647 C CA . TYR B 1 352 ? -6.934 -34.438 -27.797 1 97.44 352 TYR B CA 1
ATOM 6648 C C . TYR B 1 352 ? -6.074 -33.219 -27.5 1 97.44 352 TYR B C 1
ATOM 6650 O O . TYR B 1 352 ? -4.852 -33.312 -27.375 1 97.44 352 TYR B O 1
ATOM 6658 N N . HIS B 1 353 ? -6.695 -32.094 -27.406 1 97.5 353 HIS B N 1
ATOM 6659 C CA . HIS B 1 353 ? -5.953 -30.859 -27.219 1 97.5 353 HIS B CA 1
ATOM 6660 C C . HIS B 1 353 ? -5.414 -30.75 -25.797 1 97.5 353 HIS B C 1
ATOM 6662 O O . HIS B 1 353 ? -4.367 -30.141 -25.578 1 97.5 353 HIS B O 1
ATOM 6668 N N . PHE B 1 354 ? -6.094 -31.328 -24.812 1 97.5 354 PHE B N 1
ATOM 6669 C CA . PHE B 1 354 ? -5.586 -31.391 -23.453 1 97.5 354 PHE B CA 1
ATOM 6670 C C . PHE B 1 354 ? -4.305 -32.219 -23.391 1 97.5 354 PHE B C 1
ATOM 6672 O O . PHE B 1 354 ? -3.32 -31.797 -22.781 1 97.5 354 PHE B O 1
ATOM 6679 N N . LEU B 1 355 ? -4.301 -33.312 -24.031 1 96.69 355 LEU B N 1
ATOM 6680 C CA . LEU B 1 355 ? -3.135 -34.188 -24.047 1 96.69 355 LEU B CA 1
ATOM 6681 C C . LEU B 1 355 ? -2 -33.562 -24.859 1 96.69 355 LEU B C 1
ATOM 6683 O O . LEU B 1 355 ? -0.827 -33.75 -24.516 1 96.69 355 LEU B O 1
ATOM 6687 N N . SER B 1 356 ? -2.375 -32.875 -25.906 1 97 356 SER B N 1
ATOM 6688 C CA . SER B 1 356 ? -1.358 -32.25 -26.75 1 97 356 SER B CA 1
ATOM 6689 C C . SER B 1 356 ? -0.703 -31.062 -26.047 1 97 356 SER B C 1
ATOM 6691 O O . SER B 1 356 ? 0.521 -30.906 -26.078 1 97 356 SER B O 1
ATOM 6693 N N . GLY B 1 357 ? -1.526 -30.219 -25.422 1 96.94 357 GLY B N 1
ATOM 6694 C CA . GLY B 1 357 ? -1.028 -29.016 -24.781 1 96.94 357 GLY B CA 1
ATOM 6695 C C . GLY B 1 357 ? -0.201 -28.141 -25.703 1 96.94 357 GLY B C 1
ATOM 6696 O O . GLY B 1 357 ? 0.908 -27.734 -25.344 1 96.94 357 GLY B O 1
ATOM 6697 N N . TYR B 1 358 ? -0.736 -27.875 -26.891 1 96 358 TYR B N 1
ATOM 6698 C CA . TYR B 1 358 ? -0.005 -27.109 -27.891 1 96 358 TYR B CA 1
ATOM 6699 C C . TYR B 1 358 ? 0.003 -25.625 -27.531 1 96 358 TYR B C 1
ATOM 6701 O O . TYR B 1 358 ? -1.047 -25.047 -27.25 1 96 358 TYR B O 1
ATOM 6709 N N . THR B 1 359 ? 1.229 -25.031 -27.531 1 94.44 359 THR B N 1
ATOM 6710 C CA . THR B 1 359 ? 1.396 -23.609 -27.266 1 94.44 359 THR B CA 1
ATOM 6711 C C . THR B 1 359 ? 2.816 -23.156 -27.594 1 94.44 359 THR B C 1
ATOM 6713 O O . THR B 1 359 ? 3.438 -23.672 -28.531 1 94.44 359 THR B O 1
ATOM 6716 N N . ALA B 1 360 ? 3.172 -22.016 -27.062 1 88.44 360 ALA B N 1
ATOM 6717 C CA . ALA B 1 360 ? 4.535 -21.531 -27.234 1 88.44 360 ALA B CA 1
ATOM 6718 C C . ALA B 1 360 ? 5.23 -21.328 -25.891 1 88.44 360 ALA B C 1
ATOM 6720 O O . ALA B 1 360 ? 4.574 -21.047 -24.891 1 88.44 360 ALA B O 1
ATOM 6721 N N . LEU B 1 361 ? 6.5 -21.656 -25.875 1 81.88 361 LEU B N 1
ATOM 6722 C CA . LEU B 1 361 ? 7.344 -21.203 -24.781 1 81.88 361 LEU B CA 1
ATOM 6723 C C . LEU B 1 361 ? 7.723 -19.734 -24.953 1 81.88 361 LEU B C 1
ATOM 6725 O O . LEU B 1 361 ? 8.344 -19.359 -25.953 1 81.88 361 LEU B O 1
ATOM 6729 N N . VAL B 1 362 ? 7.145 -18.984 -24.109 1 73.19 362 VAL B N 1
ATOM 6730 C CA . VAL B 1 362 ? 7.395 -17.547 -24.203 1 73.19 362 VAL B CA 1
ATOM 6731 C C . VAL B 1 362 ? 8.336 -17.125 -23.078 1 73.19 362 VAL B C 1
ATOM 6733 O O . VAL B 1 362 ? 7.953 -17.109 -21.906 1 73.19 362 VAL B O 1
ATOM 6736 N N . GLY B 1 363 ? 9.508 -16.688 -23.359 1 67.25 363 GLY B N 1
ATOM 6737 C CA . GLY B 1 363 ? 10.492 -16.266 -22.375 1 67.25 363 GLY B CA 1
ATOM 6738 C C . GLY B 1 363 ? 11.023 -17.422 -21.547 1 67.25 363 GLY B C 1
ATOM 6739 O O . GLY B 1 363 ? 10.367 -18.453 -21.406 1 67.25 363 GLY B O 1
ATOM 6740 N N . SER B 1 364 ? 12.164 -17.391 -21.156 1 68.06 364 SER B N 1
ATOM 6741 C CA . SER B 1 364 ? 12.852 -18.516 -20.531 1 68.06 364 SER B CA 1
ATOM 6742 C C . SER B 1 364 ? 12.367 -18.75 -19.109 1 68.06 364 SER B C 1
ATOM 6744 O O . SER B 1 364 ? 12.68 -17.969 -18.203 1 68.06 364 SER B O 1
ATOM 6746 N N . THR B 1 365 ? 11.359 -19.641 -18.859 1 76.44 365 THR B N 1
ATOM 6747 C CA . THR B 1 365 ? 10.898 -19.984 -17.531 1 76.44 365 THR B CA 1
ATOM 6748 C C . THR B 1 365 ? 11.734 -21.125 -16.953 1 76.44 365 THR B C 1
ATOM 6750 O O . THR B 1 365 ? 11.617 -21.453 -15.766 1 76.44 365 THR B O 1
ATOM 6753 N N . GLU B 1 366 ? 12.531 -21.688 -17.812 1 77.94 366 GLU B N 1
ATOM 6754 C CA . GLU B 1 366 ? 13.352 -22.828 -17.391 1 77.94 366 GLU B CA 1
ATOM 6755 C C . GLU B 1 366 ? 14.82 -22.594 -17.734 1 77.94 366 GLU B C 1
ATOM 6757 O O . GLU B 1 366 ? 15.148 -22.062 -18.797 1 77.94 366 GLU B O 1
ATOM 6762 N N . MET B 1 367 ? 15.586 -22.969 -16.781 1 78.44 367 MET B N 1
ATOM 6763 C CA . MET B 1 367 ? 17.031 -22.875 -17.016 1 78.44 367 MET B CA 1
ATOM 6764 C C . MET B 1 367 ? 17.438 -23.672 -18.25 1 78.44 367 MET B C 1
ATOM 6766 O O . MET B 1 367 ? 16.984 -24.812 -18.422 1 78.44 367 MET B O 1
ATOM 6770 N N . GLY B 1 368 ? 18.188 -23.047 -19.094 1 70.19 368 GLY B N 1
ATOM 6771 C CA . GLY B 1 368 ? 18.734 -23.75 -20.25 1 70.19 368 GLY B CA 1
ATOM 6772 C C . GLY B 1 368 ? 17.859 -23.625 -21.484 1 70.19 368 GLY B C 1
ATOM 6773 O O . GLY B 1 368 ? 18.266 -24.031 -22.578 1 70.19 368 GLY B O 1
ATOM 6774 N N . SER B 1 369 ? 16.578 -23.25 -21.453 1 67.69 369 SER B N 1
ATOM 6775 C CA . SER B 1 369 ? 15.648 -23.219 -22.578 1 67.69 369 SER B CA 1
ATOM 6776 C C . SER B 1 369 ? 15.992 -22.094 -23.547 1 67.69 369 SER B C 1
ATOM 6778 O O . SER B 1 369 ? 15.445 -22.031 -24.656 1 67.69 369 SER B O 1
ATOM 6780 N N . GLY B 1 370 ? 17.25 -21.625 -23.484 1 63.44 370 GLY B N 1
ATOM 6781 C CA . GLY B 1 370 ? 17.672 -20.594 -24.422 1 63.44 370 GLY B CA 1
ATOM 6782 C C . GLY B 1 370 ? 16.703 -19.438 -24.516 1 63.44 370 GLY B C 1
ATOM 6783 O O . GLY B 1 370 ? 15.594 -19.5 -24 1 63.44 370 GLY B O 1
ATOM 6784 N N . GLY B 1 371 ? 17.031 -18.406 -25.219 1 64.38 371 GLY B N 1
ATOM 6785 C CA . GLY B 1 371 ? 16.234 -17.203 -25.453 1 64.38 371 GLY B CA 1
ATOM 6786 C C . GLY B 1 371 ? 15.305 -17.344 -26.641 1 64.38 371 GLY B C 1
ATOM 6787 O O . GLY B 1 371 ? 15.383 -18.312 -27.391 1 64.38 371 GLY B O 1
ATOM 6788 N N . GLY B 1 372 ? 14.109 -16.672 -26.75 1 71.56 372 GLY B N 1
ATOM 6789 C CA . GLY B 1 372 ? 13.227 -16.578 -27.906 1 71.56 372 GLY B CA 1
ATOM 6790 C C . GLY B 1 372 ? 11.906 -17.312 -27.703 1 71.56 372 GLY B C 1
ATOM 6791 O O . GLY B 1 372 ? 11.688 -17.922 -26.656 1 71.56 372 GLY B O 1
ATOM 6792 N N . ILE B 1 373 ? 11.031 -17.25 -28.547 1 80.94 373 ILE B N 1
ATOM 6793 C CA . ILE B 1 373 ? 9.703 -17.828 -28.547 1 80.94 373 ILE B CA 1
ATOM 6794 C C . ILE B 1 373 ? 9.664 -19.031 -29.484 1 80.94 373 ILE B C 1
ATOM 6796 O O . ILE B 1 373 ? 10.188 -18.969 -30.609 1 80.94 373 ILE B O 1
ATOM 6800 N N . LYS B 1 374 ? 9.297 -20.188 -28.984 1 87.88 374 LYS B N 1
ATOM 6801 C CA . LYS B 1 374 ? 9.211 -21.391 -29.812 1 87.88 374 LYS B CA 1
ATOM 6802 C C . LYS B 1 374 ? 7.941 -22.188 -29.516 1 87.88 374 LYS B C 1
ATOM 6804 O O . LYS B 1 374 ? 7.48 -22.219 -28.375 1 87.88 374 LYS B O 1
ATOM 6809 N N . SER B 1 375 ? 7.453 -22.797 -30.625 1 90.94 375 SER B N 1
ATOM 6810 C CA . SER B 1 375 ? 6.301 -23.672 -30.438 1 90.94 375 SER B CA 1
ATOM 6811 C C . SER B 1 375 ? 6.66 -24.891 -29.578 1 90.94 375 SER B C 1
ATOM 6813 O O . SER B 1 375 ? 7.801 -25.359 -29.609 1 90.94 375 SER B O 1
ATOM 6815 N N . THR B 1 376 ? 5.707 -25.344 -28.812 1 91 376 THR B N 1
ATOM 6816 C CA . THR B 1 376 ? 5.949 -26.5 -27.953 1 91 376 THR B CA 1
ATOM 6817 C C . THR B 1 376 ? 4.645 -27.234 -27.656 1 91 376 THR B C 1
ATOM 6819 O O . THR B 1 376 ? 3.561 -26.688 -27.859 1 91 376 THR B O 1
ATOM 6822 N N . PHE B 1 377 ? 4.75 -28.5 -27.438 1 94.38 377 PHE B N 1
ATOM 6823 C CA . PHE B 1 377 ? 3.697 -29.344 -26.875 1 94.38 377 PHE B CA 1
ATOM 6824 C C . PHE B 1 377 ? 3.996 -29.672 -25.422 1 94.38 377 PHE B C 1
ATOM 6826 O O . PHE B 1 377 ? 5.094 -30.141 -25.094 1 94.38 377 PHE B O 1
ATOM 6833 N N . SER B 1 378 ? 3.107 -29.359 -24.516 1 92.75 378 SER B N 1
ATOM 6834 C CA . SER B 1 378 ? 3.258 -29.688 -23.109 1 92.75 378 SER B CA 1
ATOM 6835 C C . SER B 1 378 ? 2.02 -30.406 -22.578 1 92.75 378 SER B C 1
ATOM 6837 O O . SER B 1 378 ? 1.039 -29.766 -22.203 1 92.75 378 SER B O 1
ATOM 6839 N N . THR B 1 379 ? 2.127 -31.656 -22.438 1 93.88 379 THR B N 1
ATOM 6840 C CA . THR B 1 379 ? 1.011 -32.5 -22.062 1 93.88 379 THR B CA 1
ATOM 6841 C C . THR B 1 379 ? 0.274 -31.938 -20.859 1 93.88 379 THR B C 1
ATOM 6843 O O . THR B 1 379 ? 0.901 -31.516 -19.875 1 93.88 379 THR B O 1
ATOM 6846 N N . CYS B 1 380 ? -1.081 -31.828 -20.953 1 93.62 380 CYS B N 1
ATOM 6847 C CA . CYS B 1 380 ? -1.995 -31.344 -19.938 1 93.62 380 CYS B CA 1
ATOM 6848 C C . CYS B 1 380 ? -1.664 -29.906 -19.547 1 93.62 380 CYS B C 1
ATOM 6850 O O . CYS B 1 380 ? -1.992 -29.469 -18.438 1 93.62 380 CYS B O 1
ATOM 6852 N N . PHE B 1 381 ? -0.917 -29.172 -20.391 1 94.12 381 PHE B N 1
ATOM 6853 C CA . PHE B 1 381 ? -0.498 -27.797 -20.188 1 94.12 381 PHE B CA 1
ATOM 6854 C C . PHE B 1 381 ? 0.383 -27.672 -18.953 1 94.12 381 PHE B C 1
ATOM 6856 O O . PHE B 1 381 ? 0.288 -26.688 -18.203 1 94.12 381 PHE B O 1
ATOM 6863 N N . GLY B 1 382 ? 1.14 -28.688 -18.656 1 93.94 382 GLY B N 1
ATOM 6864 C CA . GLY B 1 382 ? 1.97 -28.672 -17.453 1 93.94 382 GLY B CA 1
ATOM 6865 C C . GLY B 1 382 ? 2.713 -29.969 -17.234 1 93.94 382 GLY B C 1
ATOM 6866 O O . GLY B 1 382 ? 2.777 -30.469 -16.109 1 93.94 382 GLY B O 1
ATOM 6867 N N . ALA B 1 383 ? 3.311 -30.5 -18.25 1 92.81 383 ALA B N 1
ATOM 6868 C CA . ALA B 1 383 ? 3.941 -31.812 -18.25 1 92.81 383 ALA B CA 1
ATOM 6869 C C . ALA B 1 383 ? 4.941 -31.938 -17.109 1 92.81 383 ALA B C 1
ATOM 6871 O O . ALA B 1 383 ? 4.973 -32.938 -16.406 1 92.81 383 ALA B O 1
ATOM 6872 N N . PRO B 1 384 ? 5.676 -30.953 -16.766 1 93 384 PRO B N 1
ATOM 6873 C CA . PRO B 1 384 ? 6.707 -31.094 -15.734 1 93 384 PRO B CA 1
ATOM 6874 C C . PRO B 1 384 ? 6.121 -31.328 -14.344 1 93 384 PRO B C 1
ATOM 6876 O O . PRO B 1 384 ? 6.84 -31.719 -13.422 1 93 384 PRO B O 1
ATOM 6879 N N . PHE B 1 385 ? 4.852 -31.141 -14.195 1 96.75 385 PHE B N 1
ATOM 6880 C CA . PHE B 1 385 ? 4.301 -31.109 -12.844 1 96.75 385 PHE B CA 1
ATOM 6881 C C . PHE B 1 385 ? 3.387 -32.312 -12.602 1 96.75 385 PHE B C 1
ATOM 6883 O O . PHE B 1 385 ? 2.803 -32.438 -11.523 1 96.75 385 PHE B O 1
ATOM 6890 N N . PHE B 1 386 ? 3.289 -33.188 -13.562 1 97.12 386 PHE B N 1
ATOM 6891 C CA . PHE B 1 386 ? 2.352 -34.281 -13.461 1 97.12 386 PHE B CA 1
ATOM 6892 C C . PHE B 1 386 ? 3.092 -35.594 -13.273 1 97.12 386 PHE B C 1
ATOM 6894 O O . PHE B 1 386 ? 3.645 -36.156 -14.227 1 97.12 386 PHE B O 1
ATOM 6901 N N . PRO B 1 387 ? 3.006 -36.188 -12.094 1 98.06 387 PRO B N 1
ATOM 6902 C CA . PRO B 1 387 ? 3.764 -37.406 -11.828 1 98.06 387 PRO B CA 1
ATOM 6903 C C . PRO B 1 387 ? 3.105 -38.656 -12.422 1 98.06 387 PRO B C 1
ATOM 6905 O O . PRO B 1 387 ? 3.795 -39.625 -12.758 1 98.06 387 PRO B O 1
ATOM 6908 N N . ARG B 1 388 ? 1.795 -38.719 -12.555 1 97.75 388 ARG B N 1
ATOM 6909 C CA . ARG B 1 388 ? 1.085 -39.875 -13.062 1 97.75 388 ARG B CA 1
ATOM 6910 C C . ARG B 1 388 ? 1.041 -39.875 -14.586 1 97.75 388 ARG B C 1
ATOM 6912 O O . ARG B 1 388 ? 1.305 -38.875 -15.219 1 97.75 388 ARG B O 1
ATOM 6919 N N . PRO B 1 389 ? 0.763 -41 -15.156 1 96.06 389 PRO B N 1
ATOM 6920 C CA . PRO B 1 389 ? 0.624 -41 -16.625 1 96.06 389 PRO B CA 1
ATOM 6921 C C . PRO B 1 389 ? -0.453 -40.062 -17.125 1 96.06 389 PRO B C 1
ATOM 6923 O O . PRO B 1 389 ? -1.503 -39.906 -16.5 1 96.06 389 PRO B O 1
ATOM 6926 N N . ALA B 1 390 ? -0.189 -39.5 -18.312 1 94.94 390 ALA B N 1
ATOM 6927 C CA . ALA B 1 390 ? -1.04 -38.469 -18.891 1 94.94 390 ALA B CA 1
ATOM 6928 C C . ALA B 1 390 ? -2.484 -38.938 -19.016 1 94.94 390 ALA B C 1
ATOM 6930 O O . ALA B 1 390 ? -3.42 -38.156 -18.844 1 94.94 390 ALA B O 1
ATOM 6931 N N . GLY B 1 391 ? -2.641 -40.156 -19.281 1 93.56 391 GLY B N 1
ATOM 6932 C CA . GLY B 1 391 ? -3.967 -40.719 -19.484 1 93.56 391 GLY B CA 1
ATOM 6933 C C . GLY B 1 391 ? -4.859 -40.594 -18.25 1 93.56 391 GLY B C 1
ATOM 6934 O O . GLY B 1 391 ? -6.074 -40.438 -18.375 1 93.56 391 GLY B O 1
ATOM 6935 N N . VAL B 1 392 ? -4.258 -40.656 -17.047 1 95.56 392 VAL B N 1
ATOM 6936 C CA . VAL B 1 392 ? -5.008 -40.531 -15.797 1 95.56 392 VAL B CA 1
ATOM 6937 C C . VAL B 1 392 ? -5.711 -39.188 -15.742 1 95.56 392 VAL B C 1
ATOM 6939 O O . VAL B 1 392 ? -6.898 -39.094 -15.406 1 95.56 392 VAL B O 1
ATOM 6942 N N . TYR B 1 393 ? -5.055 -38.188 -16.109 1 96.81 393 TYR B N 1
ATOM 6943 C CA . TYR B 1 393 ? -5.578 -36.844 -16.047 1 96.81 393 TYR B CA 1
ATOM 6944 C C . TYR B 1 393 ? -6.602 -36.594 -17.156 1 96.81 393 TYR B C 1
ATOM 6946 O O . TYR B 1 393 ? -7.617 -35.938 -16.922 1 96.81 393 TYR B O 1
ATOM 6954 N N . ALA B 1 394 ? -6.324 -37.094 -18.328 1 94.69 394 ALA B N 1
ATOM 6955 C CA . ALA B 1 394 ? -7.258 -36.938 -19.453 1 94.69 394 ALA B CA 1
ATOM 6956 C C . ALA B 1 394 ? -8.594 -37.594 -19.141 1 94.69 394 ALA B C 1
ATOM 6958 O O . ALA B 1 394 ? -9.656 -37.062 -19.453 1 94.69 394 ALA B O 1
ATOM 6959 N N . GLU B 1 395 ? -8.5 -38.719 -18.562 1 94.81 395 GLU B N 1
ATOM 6960 C CA . GLU B 1 395 ? -9.711 -39.438 -18.203 1 94.81 395 GLU B CA 1
ATOM 6961 C C . GLU B 1 395 ? -10.531 -38.656 -17.172 1 94.81 395 GLU B C 1
ATOM 6963 O O . GLU B 1 395 ? -11.75 -38.562 -17.281 1 94.81 395 GLU B O 1
ATOM 6968 N N . LEU B 1 396 ? -9.844 -38.156 -16.188 1 97.06 396 LEU B N 1
ATOM 6969 C CA . LEU B 1 396 ? -10.523 -37.375 -15.172 1 97.06 396 LEU B CA 1
ATOM 6970 C C . LEU B 1 396 ? -11.156 -36.125 -15.789 1 97.06 396 LEU B C 1
ATOM 6972 O O . LEU B 1 396 ? -12.258 -35.719 -15.398 1 97.06 396 LEU B O 1
ATOM 6976 N N . LEU B 1 397 ? -10.477 -35.5 -16.75 1 97.31 397 LEU B N 1
ATOM 6977 C CA . LEU B 1 397 ? -11.016 -34.312 -17.422 1 97.31 397 LEU B CA 1
ATOM 6978 C C . LEU B 1 397 ? -12.32 -34.656 -18.125 1 97.31 397 LEU B C 1
ATOM 6980 O O . LEU B 1 397 ? -13.32 -33.938 -17.953 1 97.31 397 LEU B O 1
ATOM 6984 N N . ILE B 1 398 ? -12.32 -35.656 -18.875 1 95.69 398 ILE B N 1
ATOM 6985 C CA . ILE B 1 398 ? -13.492 -36.062 -19.656 1 95.69 398 ILE B CA 1
ATOM 6986 C C . ILE B 1 398 ? -14.633 -36.406 -18.703 1 95.69 398 ILE B C 1
ATOM 6988 O O . ILE B 1 398 ? -15.789 -36.062 -18.938 1 95.69 398 ILE B O 1
ATOM 6992 N N . LYS B 1 399 ? -14.242 -37.125 -17.688 1 97.19 399 LYS B N 1
ATOM 6993 C CA . LYS B 1 399 ? -15.242 -37.5 -16.688 1 97.19 399 LYS B CA 1
ATOM 6994 C C . LYS B 1 399 ? -15.93 -36.281 -16.109 1 97.19 399 LYS B C 1
ATOM 6996 O O . LYS B 1 399 ? -17.156 -36.25 -16.016 1 97.19 399 LYS B O 1
ATOM 7001 N N . ARG B 1 400 ? -15.188 -35.281 -15.742 1 98.12 400 ARG B N 1
ATOM 7002 C CA . ARG B 1 400 ? -15.719 -34.062 -15.156 1 98.12 400 ARG B CA 1
ATOM 7003 C C . ARG B 1 400 ? -16.562 -33.281 -16.156 1 98.12 400 ARG B C 1
ATOM 7005 O O . ARG B 1 400 ? -17.672 -32.844 -15.836 1 98.12 400 ARG B O 1
ATOM 7012 N N . ILE B 1 401 ? -16.062 -33.156 -17.391 1 97.88 401 ILE B N 1
ATOM 7013 C CA . ILE B 1 401 ? -16.75 -32.406 -18.453 1 97.88 401 ILE B CA 1
ATOM 7014 C C . ILE B 1 401 ? -18.109 -33.062 -18.734 1 97.88 401 ILE B C 1
ATOM 7016 O O . ILE B 1 401 ? -19.125 -32.375 -18.781 1 97.88 401 ILE B O 1
ATOM 7020 N N . LYS B 1 402 ? -18.141 -34.312 -18.859 1 97.12 402 LYS B N 1
ATOM 7021 C CA . LYS B 1 402 ? -19.359 -35.031 -19.188 1 97.12 402 LYS B CA 1
ATOM 7022 C C . LYS B 1 402 ? -20.359 -34.969 -18.031 1 97.12 402 LYS B C 1
ATOM 7024 O O . LYS B 1 402 ? -21.547 -34.75 -18.25 1 97.12 402 LYS B O 1
ATOM 7029 N N . ALA B 1 403 ? -19.859 -35.219 -16.875 1 97.62 403 ALA B N 1
ATOM 7030 C CA . ALA B 1 403 ? -20.734 -35.25 -15.703 1 97.62 403 ALA B CA 1
ATOM 7031 C C . ALA B 1 403 ? -21.438 -33.906 -15.492 1 97.62 403 ALA B C 1
ATOM 7033 O O . ALA B 1 403 ? -22.625 -33.875 -15.125 1 97.62 403 ALA B O 1
ATOM 7034 N N . PHE B 1 404 ? -20.781 -32.812 -15.695 1 97.06 404 PHE B N 1
ATOM 7035 C CA . PHE B 1 404 ? -21.328 -31.5 -15.398 1 97.06 404 PHE B CA 1
ATOM 7036 C C . PHE B 1 404 ? -21.938 -30.875 -16.641 1 97.06 404 PHE B C 1
ATOM 7038 O O . PHE B 1 404 ? -22.828 -30.031 -16.562 1 97.06 404 PHE B O 1
ATOM 7045 N N . GLY B 1 405 ? -21.406 -31.25 -17.797 1 97 405 GLY B N 1
ATOM 7046 C CA . GLY B 1 405 ? -21.859 -30.672 -19.047 1 97 405 GLY B CA 1
ATOM 7047 C C . GLY B 1 405 ? -21.125 -29.375 -19.406 1 97 405 GLY B C 1
ATOM 7048 O O . GLY B 1 405 ? -21.719 -28.453 -19.938 1 97 405 GLY B O 1
ATOM 7049 N N . SER B 1 406 ? -19.828 -29.328 -19.094 1 97.88 406 SER B N 1
ATOM 7050 C CA . SER B 1 406 ? -19.016 -28.141 -19.359 1 97.88 406 SER B CA 1
ATOM 7051 C C . SER B 1 406 ? -18.766 -27.984 -20.859 1 97.88 406 SER B C 1
ATOM 7053 O O . SER B 1 406 ? -18.672 -28.984 -21.578 1 97.88 406 SER B O 1
ATOM 7055 N N . LYS B 1 407 ? -18.734 -26.719 -21.297 1 98.19 407 LYS B N 1
ATOM 7056 C CA . LYS B 1 407 ? -18.344 -26.438 -22.672 1 98.19 407 LYS B CA 1
ATOM 7057 C C . LYS B 1 407 ? -16.844 -26.125 -22.75 1 98.19 407 LYS B C 1
ATOM 7059 O O . LYS B 1 407 ? -16.312 -25.438 -21.875 1 98.19 407 LYS B O 1
ATOM 7064 N N . VAL B 1 408 ? -16.203 -26.672 -23.75 1 98.5 408 VAL B N 1
ATOM 7065 C CA . VAL B 1 408 ? -14.758 -26.531 -23.859 1 98.5 408 VAL B CA 1
ATOM 7066 C C . VAL B 1 408 ? -14.414 -25.719 -25.109 1 98.5 408 VAL B C 1
ATOM 7068 O O . VAL B 1 408 ? -15.023 -25.891 -26.172 1 98.5 408 VAL B O 1
ATOM 7071 N N . TYR B 1 409 ? -13.492 -24.781 -24.938 1 98.75 409 TYR B N 1
ATOM 7072 C CA . TYR B 1 409 ? -13.062 -23.891 -26.016 1 98.75 409 TYR B CA 1
ATOM 7073 C C . TYR B 1 409 ? -11.547 -23.891 -26.156 1 98.75 409 TYR B C 1
ATOM 7075 O O . TYR B 1 409 ? -10.828 -24.094 -25.172 1 98.75 409 TYR B O 1
ATOM 7083 N N . LEU B 1 410 ? -11.047 -23.75 -27.312 1 98.5 410 LEU B N 1
ATOM 7084 C CA . LEU B 1 410 ? -9.648 -23.469 -27.609 1 98.5 410 LEU B CA 1
ATOM 7085 C C . LEU B 1 410 ? -9.469 -22.016 -28.031 1 98.5 410 LEU B C 1
ATOM 7087 O O . LEU B 1 410 ? -10.094 -21.562 -29 1 98.5 410 LEU B O 1
ATOM 7091 N N . VAL B 1 411 ? -8.672 -21.281 -27.281 1 98.25 411 VAL B N 1
ATOM 7092 C CA . VAL B 1 411 ? -8.484 -19.859 -27.562 1 98.25 411 VAL B CA 1
ATOM 7093 C C . VAL B 1 411 ? -7.023 -19.594 -27.906 1 98.25 411 VAL B C 1
ATOM 7095 O O . VAL B 1 411 ? -6.121 -19.938 -27.141 1 98.25 411 VAL B O 1
ATOM 7098 N N . ASN B 1 412 ? -6.824 -18.969 -29.031 1 97.81 412 ASN B N 1
ATOM 7099 C CA . ASN B 1 412 ? -5.488 -18.625 -29.516 1 97.81 412 ASN B CA 1
ATOM 7100 C C . ASN B 1 412 ? -5.109 -17.203 -29.141 1 97.81 412 ASN B C 1
ATOM 7102 O O . ASN B 1 412 ? -5.703 -16.234 -29.641 1 97.81 412 ASN B O 1
ATOM 7106 N N . THR B 1 413 ? -4.129 -17.109 -28.281 1 95.75 413 THR B N 1
ATOM 7107 C CA . THR B 1 413 ? -3.633 -15.789 -27.891 1 95.75 413 THR B CA 1
ATOM 7108 C C . THR B 1 413 ? -2.381 -15.422 -28.672 1 95.75 413 THR B C 1
ATOM 7110 O O . THR B 1 413 ? -1.717 -14.43 -28.359 1 95.75 413 THR B O 1
ATOM 7113 N N . GLY B 1 414 ? -2.023 -16.219 -29.625 1 95.62 414 GLY B N 1
ATOM 7114 C CA . GLY B 1 414 ? -0.814 -16.016 -30.406 1 95.62 414 GLY B CA 1
ATOM 7115 C C . GLY B 1 414 ? -1.021 -15.109 -31.609 1 95.62 414 GLY B C 1
ATOM 7116 O O . GLY B 1 414 ? -1.527 -13.992 -31.469 1 95.62 414 GLY B O 1
ATOM 7117 N N . TRP B 1 415 ? -0.686 -15.672 -32.812 1 95.88 415 TRP B N 1
ATOM 7118 C CA . TRP B 1 415 ? -0.563 -14.797 -33.969 1 95.88 415 TRP B CA 1
ATOM 7119 C C . TRP B 1 415 ? -1.715 -15.031 -34.938 1 95.88 415 TRP B C 1
ATOM 7121 O O . TRP B 1 415 ? -2.338 -16.094 -34.938 1 95.88 415 TRP B O 1
ATOM 7131 N N . THR B 1 416 ? -1.985 -14.039 -35.75 1 96.56 416 THR B N 1
ATOM 7132 C CA . THR B 1 416 ? -2.922 -14.055 -36.875 1 96.56 416 THR B CA 1
ATOM 7133 C C . THR B 1 416 ? -2.371 -13.258 -38.062 1 96.56 416 THR B C 1
ATOM 7135 O O . THR B 1 416 ? -1.472 -12.43 -37.906 1 96.56 416 THR B O 1
ATOM 7138 N N . GLY B 1 417 ? -2.859 -13.617 -39.25 1 95.62 417 GLY B N 1
ATOM 7139 C CA . GLY B 1 417 ? -2.387 -12.93 -40.438 1 95.62 417 GLY B CA 1
ATOM 7140 C C . GLY B 1 417 ? -0.997 -13.359 -40.875 1 95.62 417 GLY B C 1
ATOM 7141 O O . GLY B 1 417 ? -0.319 -12.641 -41.625 1 95.62 417 GLY B O 1
ATOM 7142 N N . GLY B 1 418 ? -0.615 -14.406 -40.438 1 95.75 418 GLY B N 1
ATOM 7143 C CA . GLY B 1 418 ? 0.719 -14.953 -40.625 1 95.75 418 GLY B CA 1
ATOM 7144 C C . GLY B 1 418 ? 1.379 -15.367 -39.312 1 95.75 418 GLY B C 1
ATOM 7145 O O . GLY B 1 418 ? 0.888 -15.039 -38.25 1 95.75 418 GLY B O 1
ATOM 7146 N N . GLY B 1 419 ? 2.428 -16.156 -39.469 1 93.75 419 GLY B N 1
ATOM 7147 C CA . GLY B 1 419 ? 3.145 -16.609 -38.312 1 93.75 419 GLY B CA 1
ATOM 7148 C C . GLY B 1 419 ? 4 -15.531 -37.656 1 93.75 419 GLY B C 1
ATOM 7149 O O . GLY B 1 419 ? 3.992 -14.383 -38.125 1 93.75 419 GLY B O 1
ATOM 7150 N N . TYR B 1 420 ? 4.652 -15.914 -36.594 1 91.88 420 TYR B N 1
ATOM 7151 C CA . TYR B 1 420 ? 5.574 -15.023 -35.906 1 91.88 420 TYR B CA 1
ATOM 7152 C C . TYR B 1 420 ? 6.551 -14.375 -36.875 1 91.88 420 TYR B C 1
ATOM 7154 O O . TYR B 1 420 ? 7.16 -15.062 -37.688 1 91.88 420 TYR B O 1
ATOM 7162 N N . GLY B 1 421 ? 6.719 -13.023 -36.812 1 90.38 421 GLY B N 1
ATOM 7163 C CA . GLY B 1 421 ? 7.582 -12.289 -37.75 1 90.38 421 GLY B CA 1
ATOM 7164 C C . GLY B 1 421 ? 6.84 -11.703 -38.938 1 90.38 421 GLY B C 1
ATOM 7165 O O . GLY B 1 421 ? 7.285 -10.719 -39.531 1 90.38 421 GLY B O 1
ATOM 7166 N N . VAL B 1 422 ? 5.727 -12.344 -39.25 1 92.81 422 VAL B N 1
ATOM 7167 C CA . VAL B 1 422 ? 4.934 -11.875 -40.375 1 92.81 422 VAL B CA 1
ATOM 7168 C C . VAL B 1 422 ? 3.582 -11.359 -39.875 1 92.81 422 VAL B C 1
ATOM 7170 O O . VAL B 1 422 ? 3.219 -10.211 -40.125 1 92.81 422 VAL B O 1
ATOM 7173 N N . GLY B 1 423 ? 2.924 -12.156 -39.188 1 94.94 423 GLY B N 1
ATOM 7174 C CA . GLY B 1 423 ? 1.64 -11.766 -38.625 1 94.94 423 GLY B CA 1
ATOM 7175 C C . GLY B 1 423 ? 1.767 -10.891 -37.406 1 94.94 423 GLY B C 1
ATOM 7176 O O . GLY B 1 423 ? 2.797 -10.25 -37.188 1 94.94 423 GLY B O 1
ATOM 7177 N N . LYS B 1 424 ? 0.602 -10.734 -36.719 1 93.38 424 LYS B N 1
ATOM 7178 C CA . LYS B 1 424 ? 0.549 -9.969 -35.469 1 93.38 424 LYS B CA 1
ATOM 7179 C C . LYS B 1 424 ? -0.105 -10.773 -34.375 1 93.38 424 LYS B C 1
ATOM 7181 O O . LYS B 1 424 ? -1.028 -11.555 -34.594 1 93.38 424 LYS B O 1
ATOM 7186 N N . ARG B 1 425 ? 0.425 -10.602 -33.156 1 93.44 425 ARG B N 1
ATOM 7187 C CA . ARG B 1 425 ? -0.206 -11.242 -32 1 93.44 425 ARG B CA 1
ATOM 7188 C C . ARG B 1 425 ? -1.586 -10.648 -31.75 1 93.44 425 ARG B C 1
ATOM 7190 O O . ARG B 1 425 ? -1.783 -9.438 -31.875 1 93.44 425 ARG B O 1
ATOM 7197 N N . PHE B 1 426 ? -2.557 -11.508 -31.438 1 94.62 426 PHE B N 1
ATOM 7198 C CA . PHE B 1 426 ? -3.863 -10.992 -31.047 1 94.62 426 PHE B CA 1
ATOM 7199 C C . PHE B 1 426 ? -3.734 -9.961 -29.938 1 94.62 426 PHE B C 1
ATOM 7201 O O . PHE B 1 426 ? -2.973 -10.156 -28.984 1 94.62 426 PHE B O 1
ATOM 7208 N N . ASN B 1 427 ? -4.402 -8.836 -30.078 1 90.19 427 ASN B N 1
ATOM 7209 C CA . ASN B 1 427 ? -4.352 -7.832 -29.016 1 90.19 427 ASN B CA 1
ATOM 7210 C C . ASN B 1 427 ? -5.227 -8.227 -27.844 1 90.19 427 ASN B C 1
ATOM 7212 O O . ASN B 1 427 ? -6.125 -9.055 -27.969 1 90.19 427 ASN B O 1
ATOM 7216 N N . ILE B 1 428 ? -5.02 -7.695 -26.734 1 87.56 428 ILE B N 1
ATOM 7217 C CA . ILE B 1 428 ? -5.652 -8.055 -25.469 1 87.56 428 ILE B CA 1
ATOM 7218 C C . ILE B 1 428 ? -7.156 -7.801 -25.562 1 87.56 428 ILE B C 1
ATOM 7220 O O . ILE B 1 428 ? -7.961 -8.648 -25.156 1 87.56 428 ILE B O 1
ATOM 7224 N N . PRO B 1 429 ? -7.633 -6.695 -26.203 1 89.5 429 PRO B N 1
ATOM 7225 C CA . PRO B 1 429 ? -9.078 -6.469 -26.297 1 89.5 429 PRO B CA 1
ATOM 7226 C C . PRO B 1 429 ? -9.797 -7.559 -27.094 1 89.5 429 PRO B C 1
ATOM 7228 O O . PRO B 1 429 ? -10.891 -7.98 -26.719 1 89.5 429 PRO B O 1
ATOM 7231 N N . THR B 1 430 ? -9.172 -7.984 -28.188 1 94.44 430 THR B N 1
ATOM 7232 C CA . THR B 1 430 ? -9.773 -9.047 -28.984 1 94.44 430 THR B CA 1
ATOM 7233 C C . THR B 1 430 ? -9.906 -10.328 -28.156 1 94.44 430 THR B C 1
ATOM 7235 O O . THR B 1 430 ? -10.969 -10.953 -28.141 1 94.44 430 THR B O 1
ATOM 7238 N N . THR B 1 431 ? -8.812 -10.68 -27.5 1 96 431 THR B N 1
ATOM 7239 C CA . THR B 1 431 ? -8.836 -11.883 -26.688 1 96 431 THR B CA 1
ATOM 7240 C C . THR B 1 431 ? -9.859 -11.758 -25.562 1 96 431 THR B C 1
ATOM 7242 O O . THR B 1 431 ? -10.602 -12.703 -25.281 1 96 431 THR B O 1
ATOM 7245 N N . ARG B 1 432 ? -9.93 -10.633 -24.969 1 93.94 432 ARG B N 1
ATOM 7246 C CA . ARG B 1 432 ? -10.906 -10.398 -23.906 1 93.94 432 ARG B CA 1
ATOM 7247 C C . ARG B 1 432 ? -12.328 -10.477 -24.453 1 93.94 432 ARG B C 1
ATOM 7249 O O . ARG B 1 432 ? -13.242 -10.922 -23.766 1 93.94 432 ARG B O 1
ATOM 7256 N N . GLY B 1 433 ? -12.492 -9.969 -25.688 1 95.38 433 GLY B N 1
ATOM 7257 C CA . GLY B 1 433 ? -13.789 -10.125 -26.328 1 95.38 433 GLY B CA 1
ATOM 7258 C C . GLY B 1 433 ? -14.211 -11.57 -26.484 1 95.38 433 GLY B C 1
ATOM 7259 O O . GLY B 1 433 ? -15.359 -11.922 -26.219 1 95.38 433 GLY B O 1
ATOM 7260 N N . VAL B 1 434 ? -13.273 -12.383 -26.922 1 97.81 434 VAL B N 1
ATOM 7261 C CA . VAL B 1 434 ? -13.531 -13.812 -27.062 1 97.81 434 VAL B CA 1
ATOM 7262 C C . VAL B 1 434 ? -13.898 -14.414 -25.703 1 97.81 434 VAL B C 1
ATOM 7264 O O . VAL B 1 434 ? -14.883 -15.148 -25.594 1 97.81 434 VAL B O 1
ATOM 7267 N N . ILE B 1 435 ? -13.141 -14.094 -24.688 1 97.69 435 ILE B N 1
ATOM 7268 C CA . ILE B 1 435 ? -13.359 -14.625 -23.344 1 97.69 435 ILE B CA 1
ATOM 7269 C C . ILE B 1 435 ? -14.727 -14.18 -22.828 1 97.69 435 ILE B C 1
ATOM 7271 O O . ILE B 1 435 ? -15.477 -14.977 -22.266 1 97.69 435 ILE B O 1
ATOM 7275 N N . ALA B 1 436 ? -15.008 -12.938 -23.062 1 96.31 436 ALA B N 1
ATOM 7276 C CA . ALA B 1 436 ? -16.312 -12.414 -22.641 1 96.31 436 ALA B CA 1
ATOM 7277 C C . ALA B 1 436 ? -17.453 -13.18 -23.312 1 96.31 436 ALA B C 1
ATOM 7279 O O . ALA B 1 436 ? -18.453 -13.477 -22.672 1 96.31 436 ALA B O 1
ATOM 7280 N N . ALA B 1 437 ? -17.297 -13.43 -24.594 1 97.56 437 ALA B N 1
ATOM 7281 C CA . ALA B 1 437 ? -18.328 -14.156 -25.328 1 97.56 437 ALA B CA 1
ATOM 7282 C C . ALA B 1 437 ? -18.5 -15.57 -24.766 1 97.56 437 ALA B C 1
ATOM 7284 O O . ALA B 1 437 ? -19.625 -16.078 -24.703 1 97.56 437 ALA B O 1
ATOM 7285 N N . ILE B 1 438 ? -17.438 -16.172 -24.406 1 97.94 438 ILE B N 1
ATOM 7286 C CA . ILE B 1 438 ? -17.484 -17.516 -23.812 1 97.94 438 ILE B CA 1
ATOM 7287 C C . ILE B 1 438 ? -18.188 -17.453 -22.469 1 97.94 438 ILE B C 1
ATOM 7289 O O . ILE B 1 438 ? -19.125 -18.219 -22.203 1 97.94 438 ILE B O 1
ATOM 7293 N N . GLN B 1 439 ? -17.797 -16.531 -21.625 1 97 439 GLN B N 1
ATOM 7294 C CA . GLN B 1 439 ? -18.266 -16.469 -20.25 1 97 439 GLN B CA 1
ATOM 7295 C C . GLN B 1 439 ? -19.719 -16.031 -20.188 1 97 439 GLN B C 1
ATOM 7297 O O . GLN B 1 439 ? -20.453 -16.422 -19.266 1 97 439 GLN B O 1
ATOM 7302 N N . SER B 1 440 ? -20.172 -15.266 -21.188 1 95.19 440 SER B N 1
ATOM 7303 C CA . SER B 1 440 ? -21.562 -14.828 -21.219 1 95.19 440 SER B CA 1
ATOM 7304 C C . SER B 1 440 ? -22.469 -15.93 -21.75 1 95.19 440 SER B C 1
ATOM 7306 O O . SER B 1 440 ? -23.703 -15.836 -21.625 1 95.19 440 SER B O 1
ATOM 7308 N N . GLY B 1 441 ? -21.891 -16.906 -22.375 1 95.81 441 GLY B N 1
ATOM 7309 C CA . GLY B 1 441 ? -22.688 -17.984 -22.969 1 95.81 441 GLY B CA 1
ATOM 7310 C C . GLY B 1 441 ? -23.078 -17.703 -24.406 1 95.81 441 GLY B C 1
ATOM 7311 O O . GLY B 1 441 ? -23.797 -18.5 -25.016 1 95.81 441 GLY B O 1
ATOM 7312 N N . ALA B 1 442 ? -22.547 -16.672 -24.938 1 96.25 442 ALA B N 1
ATOM 7313 C CA . ALA B 1 442 ? -22.906 -16.266 -26.297 1 96.25 442 ALA B CA 1
ATOM 7314 C C . ALA B 1 442 ? -22.469 -17.297 -27.312 1 96.25 442 ALA B C 1
ATOM 7316 O O . ALA B 1 442 ? -23.016 -17.359 -28.422 1 96.25 442 ALA B O 1
ATOM 7317 N N . LEU B 1 443 ? -21.516 -18.125 -27.031 1 97.44 443 LEU B N 1
ATOM 7318 C CA . LEU B 1 443 ? -20.969 -19.078 -28 1 97.44 443 LEU B CA 1
ATOM 7319 C C . LEU B 1 443 ? -21.625 -20.438 -27.844 1 97.44 443 LEU B C 1
ATOM 7321 O O . LEU B 1 443 ? -21.359 -21.359 -28.625 1 97.44 443 LEU B O 1
ATOM 7325 N N . VAL B 1 444 ? -22.453 -20.531 -26.828 1 95.19 444 VAL B N 1
ATOM 7326 C CA . VAL B 1 444 ? -23.156 -21.797 -26.656 1 95.19 444 VAL B CA 1
ATOM 7327 C C . VAL B 1 444 ? -24.109 -22.047 -27.828 1 95.19 444 VAL B C 1
ATOM 7329 O O . VAL B 1 444 ? -24.984 -21.219 -28.094 1 95.19 444 VAL B O 1
ATOM 7332 N N . ASP B 1 445 ? -23.938 -23.047 -28.609 1 91.75 445 ASP B N 1
ATOM 7333 C CA . ASP B 1 445 ? -24.75 -23.453 -29.75 1 91.75 445 ASP B CA 1
ATOM 7334 C C . ASP B 1 445 ? -24.625 -22.469 -30.891 1 91.75 445 ASP B C 1
ATOM 7336 O O . ASP B 1 445 ? -25.562 -22.297 -31.688 1 91.75 445 ASP B O 1
ATOM 7340 N N . ALA B 1 446 ? -23.594 -21.75 -30.844 1 96.38 446 ALA B N 1
ATOM 7341 C CA . ALA B 1 446 ? -23.344 -20.828 -31.953 1 96.38 446 ALA B CA 1
ATOM 7342 C C . ALA B 1 446 ? -23.172 -21.578 -33.25 1 96.38 446 ALA B C 1
ATOM 7344 O O . ALA B 1 446 ? -22.672 -22.719 -33.281 1 96.38 446 ALA B O 1
ATOM 7345 N N . GLU B 1 447 ? -23.609 -20.906 -34.375 1 97.69 447 GLU B N 1
ATOM 7346 C CA . GLU B 1 447 ? -23.312 -21.469 -35.688 1 97.69 447 GLU B CA 1
ATOM 7347 C C . GLU B 1 447 ? -21.797 -21.484 -35.969 1 97.69 447 GLU B C 1
ATOM 7349 O O . GLU B 1 447 ? -21.109 -20.516 -35.656 1 97.69 447 GLU B O 1
ATOM 7354 N N . THR B 1 448 ? -21.328 -22.656 -36.5 1 98.06 448 THR B N 1
ATOM 7355 C CA . THR B 1 448 ? -19.875 -22.781 -36.688 1 98.06 448 THR B CA 1
ATOM 7356 C C . THR B 1 448 ? -19.547 -23.141 -38.125 1 98.06 448 THR B C 1
ATOM 7358 O O . THR B 1 448 ? -20.422 -23.547 -38.906 1 98.06 448 THR B O 1
ATOM 7361 N N . GLU B 1 449 ? -18.406 -22.781 -38.5 1 97.31 449 GLU B N 1
ATOM 7362 C CA . GLU B 1 449 ? -17.766 -23.297 -39.688 1 97.31 449 GLU B CA 1
ATOM 7363 C C . GLU B 1 449 ? -16.641 -24.266 -39.344 1 97.31 449 GLU B C 1
ATOM 7365 O O . GLU B 1 449 ? -15.891 -24.047 -38.406 1 97.31 449 GLU B O 1
ATOM 7370 N N . HIS B 1 450 ? -16.578 -25.344 -40.188 1 97.44 450 HIS B N 1
ATOM 7371 C CA . HIS B 1 450 ? -15.57 -26.375 -39.906 1 97.44 450 HIS B CA 1
ATOM 7372 C C . HIS B 1 450 ? -14.305 -26.125 -40.719 1 97.44 450 HIS B C 1
ATOM 7374 O O . HIS B 1 450 ? -14.375 -25.922 -41.938 1 97.44 450 HIS B O 1
ATOM 7380 N N . LEU B 1 451 ? -13.172 -26.125 -40.094 1 96.94 451 LEU B N 1
ATOM 7381 C CA . LEU B 1 451 ? -11.883 -26.047 -40.75 1 96.94 451 LEU B CA 1
ATOM 7382 C C . LEU B 1 451 ? -11.258 -27.422 -40.938 1 96.94 451 LEU B C 1
ATOM 7384 O O . LEU B 1 451 ? -10.75 -28 -39.969 1 96.94 451 LEU B O 1
ATOM 7388 N N . ASP B 1 452 ? -11.125 -27.875 -42.062 1 94.94 452 ASP B N 1
ATOM 7389 C CA . ASP B 1 452 ? -10.883 -29.281 -42.375 1 94.94 452 ASP B CA 1
ATOM 7390 C C . ASP B 1 452 ? -9.484 -29.703 -41.906 1 94.94 452 ASP B C 1
ATOM 7392 O O . ASP B 1 452 ? -9.344 -30.703 -41.188 1 94.94 452 ASP B O 1
ATOM 7396 N N . ILE B 1 453 ? -8.461 -29 -42.219 1 95.62 453 ILE B N 1
ATOM 7397 C CA . ILE B 1 453 ? -7.094 -29.453 -41.969 1 95.62 453 ILE B CA 1
ATOM 7398 C C . ILE B 1 453 ? -6.828 -29.469 -40.469 1 95.62 453 ILE B C 1
ATOM 7400 O O . ILE B 1 453 ? -6.355 -30.469 -39.938 1 95.62 453 ILE B O 1
ATOM 7404 N N . ILE B 1 454 ? -7.184 -28.438 -39.781 1 96.81 454 ILE B N 1
ATOM 7405 C CA . ILE B 1 454 ? -6.895 -28.359 -38.344 1 96.81 454 ILE B CA 1
ATOM 7406 C C . ILE B 1 454 ? -8.023 -29.031 -37.562 1 96.81 454 ILE B C 1
ATOM 7408 O O . ILE B 1 454 ? -7.879 -29.281 -36.344 1 96.81 454 ILE B O 1
ATOM 7412 N N . ASN B 1 455 ? -9.133 -29.391 -38.25 1 97.75 455 ASN B N 1
ATOM 7413 C CA . ASN B 1 455 ? -10.25 -30.141 -37.688 1 97.75 455 ASN B CA 1
ATOM 7414 C C . ASN B 1 455 ? -10.859 -29.422 -36.469 1 97.75 455 ASN B C 1
ATOM 7416 O O . ASN B 1 455 ? -11 -30.016 -35.406 1 97.75 455 ASN B O 1
ATOM 7420 N N . LEU B 1 456 ? -11.188 -28.188 -36.625 1 98.12 456 LEU B N 1
ATOM 7421 C CA . LEU B 1 456 ? -11.773 -27.375 -35.562 1 98.12 456 LEU B CA 1
ATOM 7422 C C . LEU B 1 456 ? -13.031 -26.672 -36.031 1 98.12 456 LEU B C 1
ATOM 7424 O O . LEU B 1 456 ? -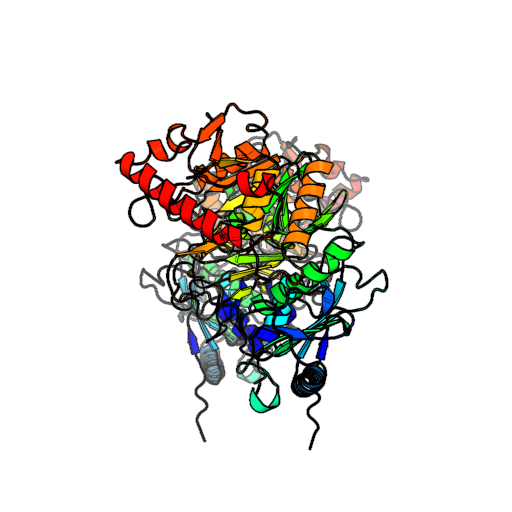13.156 -26.359 -37.219 1 98.12 456 LEU B O 1
ATOM 7428 N N . ASP B 1 457 ? -13.977 -26.484 -35.219 1 98.12 457 ASP B N 1
ATOM 7429 C CA . ASP B 1 457 ? -15.188 -25.719 -35.5 1 98.12 457 ASP B CA 1
ATOM 7430 C C . ASP B 1 457 ? -15.086 -24.297 -34.969 1 98.12 457 ASP B C 1
ATOM 7432 O O . ASP B 1 457 ? -14.82 -24.109 -33.781 1 98.12 457 ASP B O 1
ATOM 7436 N N . VAL B 1 458 ? -15.289 -23.344 -35.812 1 98.19 458 VAL B N 1
ATOM 7437 C CA . VAL B 1 458 ? -15.117 -21.938 -35.5 1 98.19 458 VAL B CA 1
ATOM 7438 C C . VAL B 1 458 ? -16.469 -21.219 -35.562 1 98.19 458 VAL B C 1
ATOM 7440 O O . VAL B 1 458 ? -17.203 -21.375 -36.562 1 98.19 458 VAL B O 1
ATOM 7443 N N . PRO B 1 459 ? -16.797 -20.484 -34.531 1 98.31 459 PRO B N 1
ATOM 7444 C CA . PRO B 1 459 ? -18.047 -19.719 -34.625 1 98.31 459 PRO B CA 1
ATOM 7445 C C . PRO B 1 459 ? -18.031 -18.734 -35.812 1 98.31 459 PRO B C 1
ATOM 7447 O O . PRO B 1 459 ? -17 -18.109 -36.094 1 98.31 459 PRO B O 1
ATOM 7450 N N . LYS B 1 460 ? -19.172 -18.562 -36.438 1 97.88 460 LYS B N 1
ATOM 7451 C CA . LYS B 1 460 ? -19.266 -17.672 -37.594 1 97.88 460 LYS B CA 1
ATOM 7452 C C . LYS B 1 460 ? -19.281 -16.203 -37.156 1 97.88 460 LYS B C 1
ATOM 7454 O O . LYS B 1 460 ? -18.953 -15.32 -37.938 1 97.88 460 LYS B O 1
ATOM 7459 N N . ALA B 1 461 ? -19.656 -16.047 -35.938 1 97.56 461 ALA B N 1
ATOM 7460 C CA . ALA B 1 461 ? -19.672 -14.703 -35.344 1 97.56 461 ALA B CA 1
ATOM 7461 C C . ALA B 1 461 ? -19.406 -14.75 -33.844 1 97.56 461 ALA B C 1
ATOM 7463 O O . ALA B 1 461 ? -19.828 -15.688 -33.156 1 97.56 461 ALA B O 1
ATOM 7464 N N . VAL B 1 462 ? -18.672 -13.797 -33.312 1 97.56 462 VAL B N 1
ATOM 7465 C CA . VAL B 1 462 ? -18.391 -13.602 -31.906 1 97.56 462 VAL B CA 1
ATOM 7466 C C . VAL B 1 462 ? -18.625 -12.141 -31.531 1 97.56 462 VAL B C 1
ATOM 7468 O O . VAL B 1 462 ? -17.984 -11.242 -32.094 1 97.56 462 VAL B O 1
ATOM 7471 N N . PRO B 1 463 ? -19.562 -11.844 -30.641 1 95.31 463 PRO B N 1
ATOM 7472 C CA . PRO B 1 463 ? -19.797 -10.445 -30.25 1 95.31 463 PRO B CA 1
ATOM 7473 C C . PRO B 1 463 ? -18.5 -9.75 -29.812 1 95.31 463 PRO B C 1
ATOM 7475 O O . PRO B 1 463 ? -17.75 -10.273 -28.984 1 95.31 463 PRO B O 1
ATOM 7478 N N . GLY B 1 464 ? -18.281 -8.586 -30.359 1 91.75 464 GLY B N 1
ATOM 7479 C CA . GLY B 1 464 ? -17.141 -7.777 -29.953 1 91.75 464 GLY B CA 1
ATOM 7480 C C . GLY B 1 464 ? -15.859 -8.148 -30.688 1 91.75 464 GLY B C 1
ATOM 7481 O O . GLY B 1 464 ? -14.797 -7.562 -30.438 1 91.75 464 GLY B O 1
ATOM 7482 N N . VAL B 1 465 ? -15.898 -9.148 -31.609 1 96.25 465 VAL B N 1
ATOM 7483 C CA . VAL B 1 465 ? -14.719 -9.594 -32.344 1 96.25 465 VAL B CA 1
ATOM 7484 C C . VAL B 1 465 ? -14.977 -9.469 -33.844 1 96.25 465 VAL B C 1
ATOM 7486 O O . VAL B 1 465 ? -16.047 -9.828 -34.312 1 96.25 465 VAL B O 1
ATOM 7489 N N . GLU B 1 466 ? -14.008 -8.906 -34.531 1 95.75 466 GLU B N 1
ATOM 7490 C CA . GLU B 1 466 ? -14.125 -8.766 -35.969 1 95.75 466 GLU B CA 1
ATOM 7491 C C . GLU B 1 466 ? -14.297 -10.125 -36.656 1 95.75 466 GLU B C 1
ATOM 7493 O O . GLU B 1 466 ? -13.453 -11.008 -36.5 1 95.75 466 GLU B O 1
ATOM 7498 N N . THR B 1 467 ? -15.297 -10.219 -37.5 1 96.25 467 THR B N 1
ATOM 7499 C CA . THR B 1 467 ? -15.68 -11.492 -38.094 1 96.25 467 THR B CA 1
ATOM 7500 C C . THR B 1 467 ? -14.562 -12.047 -38.969 1 96.25 467 THR B C 1
ATOM 7502 O O . THR B 1 467 ? -14.344 -13.258 -39.031 1 96.25 467 THR B O 1
ATOM 7505 N N . ASN B 1 468 ? -13.891 -11.164 -39.625 1 95.56 468 ASN B N 1
ATOM 7506 C CA . ASN B 1 468 ? -12.828 -11.586 -40.531 1 95.56 468 ASN B CA 1
ATOM 7507 C C . ASN B 1 468 ? -11.727 -12.344 -39.812 1 95.56 468 ASN B C 1
ATOM 7509 O O . ASN B 1 468 ? -11.031 -13.164 -40.406 1 95.56 468 ASN B O 1
ATOM 7513 N N . LEU B 1 469 ? -11.539 -12.133 -38.5 1 96.44 469 LEU B N 1
ATOM 7514 C CA . LEU B 1 469 ? -10.469 -12.727 -37.719 1 96.44 469 LEU B CA 1
ATOM 7515 C C . LEU B 1 469 ? -10.781 -14.18 -37.375 1 96.44 469 LEU B C 1
ATOM 7517 O O . LEU B 1 469 ? -9.891 -14.938 -37 1 96.44 469 LEU B O 1
ATOM 7521 N N . LEU B 1 470 ? -12.031 -14.547 -37.469 1 97.56 470 LEU B N 1
ATOM 7522 C CA . LEU B 1 470 ? -12.484 -15.82 -36.906 1 97.56 470 LEU B CA 1
ATOM 7523 C C . LEU B 1 470 ? -11.961 -16.984 -37.75 1 97.56 470 LEU B C 1
ATOM 7525 O O . LEU B 1 470 ? -11.594 -18.031 -37.188 1 97.56 470 LEU B O 1
ATOM 7529 N N . ASN B 1 471 ? -11.938 -16.828 -39.031 1 97.19 471 ASN B N 1
ATOM 7530 C CA . ASN B 1 471 ? -11.258 -17.766 -39.906 1 97.19 471 ASN B CA 1
ATOM 7531 C C . ASN B 1 471 ? -9.867 -17.266 -40.281 1 97.19 471 ASN B C 1
ATOM 7533 O O . ASN B 1 471 ? -9.734 -16.375 -41.125 1 97.19 471 ASN B O 1
ATOM 7537 N N . PRO B 1 472 ? -8.812 -17.875 -39.781 1 97 472 PRO B N 1
ATOM 7538 C CA . PRO B 1 472 ? -7.461 -17.328 -40 1 97 472 PRO B CA 1
ATOM 7539 C C . PRO B 1 472 ? -7.055 -17.281 -41.469 1 97 472 PRO B C 1
ATOM 7541 O O . PRO B 1 472 ? -6.266 -16.406 -41.844 1 97 472 PRO B O 1
ATOM 7544 N N . ARG B 1 473 ? -7.637 -18.141 -42.188 1 96.81 473 ARG B N 1
ATOM 7545 C CA . ARG B 1 473 ? -7.312 -18.141 -43.625 1 96.81 473 ARG B CA 1
ATOM 7546 C C . ARG B 1 473 ? -7.645 -16.797 -44.25 1 96.81 473 ARG B C 1
ATOM 7548 O O . ARG B 1 473 ? -6.945 -16.359 -45.188 1 96.81 473 ARG B O 1
ATOM 7555 N N . ASN B 1 474 ? -8.641 -16.156 -43.781 1 95.94 474 ASN B N 1
ATOM 7556 C CA . ASN B 1 474 ? -9.117 -14.883 -44.312 1 95.94 474 ASN B CA 1
ATOM 7557 C C . ASN B 1 474 ? -8.141 -13.75 -44.031 1 95.94 474 ASN B C 1
ATOM 7559 O O . ASN B 1 474 ? -8.156 -12.719 -44.719 1 95.94 474 ASN B O 1
ATOM 7563 N N . THR B 1 475 ? -7.309 -13.898 -43 1 96.25 475 THR B N 1
ATOM 7564 C CA . THR B 1 475 ? -6.453 -12.797 -42.562 1 96.25 475 THR B CA 1
ATOM 7565 C C . THR B 1 475 ? -5.086 -12.875 -43.25 1 96.25 475 THR B C 1
ATOM 7567 O O . THR B 1 475 ? -4.312 -11.914 -43.188 1 96.25 475 THR B O 1
ATOM 7570 N N . TRP B 1 476 ? -4.824 -14.047 -43.844 1 96.88 476 TRP B N 1
ATOM 7571 C CA . TRP B 1 476 ? -3.557 -14.211 -44.562 1 96.88 476 TRP B CA 1
ATOM 7572 C C . TRP B 1 476 ? -3.594 -13.523 -45.906 1 96.88 476 TRP B C 1
ATOM 7574 O O . TRP B 1 476 ? -4.602 -13.586 -46.625 1 96.88 476 TRP B O 1
ATOM 7584 N N . ALA B 1 477 ? -2.506 -12.906 -46.25 1 95.38 477 ALA B N 1
ATOM 7585 C CA . ALA B 1 477 ? -2.404 -12.305 -47.562 1 95.38 477 ALA B CA 1
ATOM 7586 C C . ALA B 1 477 ? -2.418 -13.375 -48.656 1 95.38 477 ALA B C 1
ATOM 7588 O O . ALA B 1 477 ? -3.035 -13.188 -49.719 1 95.38 477 ALA B O 1
ATOM 7589 N N . ASP B 1 478 ? -1.721 -14.43 -48.469 1 96 478 ASP B N 1
ATOM 7590 C CA . ASP B 1 478 ? -1.635 -15.578 -49.375 1 96 478 ASP B CA 1
ATOM 7591 C C . ASP B 1 478 ? -2.332 -16.797 -48.781 1 96 478 ASP B C 1
ATOM 7593 O O . ASP B 1 478 ? -1.772 -17.484 -47.906 1 96 478 ASP B O 1
ATOM 7597 N N . LYS B 1 479 ? -3.459 -17.141 -49.312 1 95.94 479 LYS B N 1
ATOM 7598 C CA . LYS B 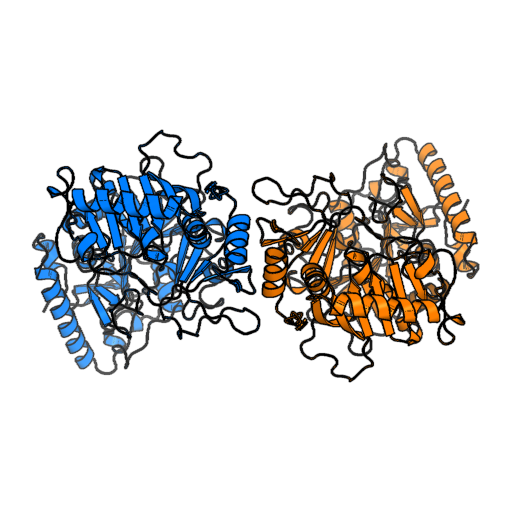1 479 ? -4.273 -18.234 -48.812 1 95.94 479 LYS B CA 1
ATOM 7599 C C . LYS B 1 479 ? -3.561 -19.578 -48.969 1 95.94 479 LYS B C 1
ATOM 7601 O O . LYS B 1 479 ? -3.715 -20.469 -48.156 1 95.94 479 LYS B O 1
ATOM 7606 N N . ALA B 1 480 ? -2.82 -19.672 -50.031 1 96.56 480 ALA B N 1
ATOM 7607 C CA . ALA B 1 480 ? -2.061 -20.891 -50.25 1 96.56 480 ALA B CA 1
ATOM 7608 C C . ALA B 1 480 ? -0.99 -21.078 -49.156 1 96.56 480 ALA B C 1
ATOM 7610 O O . ALA B 1 480 ? -0.7 -22.203 -48.75 1 96.56 480 ALA B O 1
ATOM 7611 N N . ALA B 1 481 ? -0.412 -19.984 -48.844 1 96.62 481 ALA B N 1
ATOM 7612 C CA . ALA B 1 481 ? 0.578 -20.031 -47.781 1 96.62 481 ALA B CA 1
ATOM 7613 C C . ALA B 1 481 ? -0.055 -20.484 -46.469 1 96.62 481 ALA B C 1
ATOM 7615 O O . ALA B 1 481 ? 0.569 -21.203 -45.688 1 96.62 481 ALA B O 1
ATOM 7616 N N . TYR B 1 482 ? -1.251 -20.062 -46.188 1 97.19 482 TYR B N 1
ATOM 7617 C CA . TYR B 1 482 ? -1.985 -20.516 -45.031 1 97.19 482 TYR B CA 1
ATOM 7618 C C . TYR B 1 482 ? -2.18 -22.031 -45.062 1 97.19 482 TYR B C 1
ATOM 7620 O O . TYR B 1 482 ? -1.957 -22.719 -44.062 1 97.19 482 TYR B O 1
ATOM 7628 N N . ASP B 1 483 ? -2.646 -22.531 -46.219 1 97.19 483 ASP B N 1
ATOM 7629 C CA . ASP B 1 483 ? -2.918 -23.953 -46.344 1 97.19 483 ASP B CA 1
ATOM 7630 C C . ASP B 1 483 ? -1.66 -24.781 -46.062 1 97.19 483 ASP B C 1
ATOM 7632 O O . ASP B 1 483 ? -1.724 -25.828 -45.438 1 97.19 483 ASP B O 1
ATOM 7636 N N . GLU B 1 484 ? -0.575 -24.25 -46.562 1 97.38 484 GLU B N 1
ATOM 7637 C CA . GLU B 1 484 ? 0.688 -24.953 -46.344 1 97.38 484 GLU B CA 1
ATOM 7638 C C . GLU B 1 484 ? 1.072 -24.938 -44.844 1 97.38 484 GLU B C 1
ATOM 7640 O O . GLU B 1 484 ? 1.548 -25.938 -44.312 1 97.38 484 GLU B O 1
ATOM 7645 N N . ALA B 1 485 ? 0.927 -23.812 -44.25 1 97.12 485 ALA B N 1
ATOM 7646 C CA . ALA B 1 485 ? 1.212 -23.688 -42.812 1 97.12 485 ALA B CA 1
ATOM 7647 C C . ALA B 1 485 ? 0.303 -24.609 -42 1 97.12 485 ALA B C 1
ATOM 7649 O O . ALA B 1 485 ? 0.74 -25.203 -41.031 1 97.12 485 ALA B O 1
ATOM 7650 N N . ALA B 1 486 ? -0.928 -24.656 -42.406 1 97.81 486 ALA B N 1
ATOM 7651 C CA . ALA B 1 486 ? -1.896 -25.516 -41.719 1 97.81 486 ALA B CA 1
ATOM 7652 C C . ALA B 1 486 ? -1.492 -26.984 -41.781 1 97.81 486 ALA B C 1
ATOM 7654 O O . ALA B 1 486 ? -1.601 -27.719 -40.812 1 97.81 486 ALA B O 1
ATOM 7655 N N . LYS B 1 487 ? -1.066 -27.406 -42.938 1 98 487 LYS B N 1
ATOM 7656 C CA . LYS B 1 487 ? -0.6 -28.781 -43.125 1 98 487 LYS B CA 1
ATOM 7657 C C . LYS B 1 487 ? 0.634 -29.047 -42.25 1 98 487 LYS B C 1
ATOM 7659 O O . LYS B 1 487 ? 0.776 -30.125 -41.688 1 98 487 LYS B O 1
ATOM 7664 N N . GLY B 1 488 ? 1.489 -28.062 -42.312 1 97.56 488 GLY B N 1
ATOM 7665 C CA . GLY B 1 488 ? 2.664 -28.188 -41.438 1 97.56 488 GLY B CA 1
ATOM 7666 C C . GLY B 1 488 ? 2.322 -28.344 -39.969 1 97.56 488 GLY B C 1
ATOM 7667 O O . GLY B 1 488 ? 2.904 -29.203 -39.281 1 97.56 488 GLY B O 1
ATOM 7668 N N . LEU B 1 489 ? 1.433 -27.531 -39.469 1 97.56 489 LEU B N 1
ATOM 7669 C CA . LEU B 1 489 ? 1.015 -27.609 -38.062 1 97.56 489 LEU B CA 1
ATOM 7670 C C . LEU B 1 489 ? 0.321 -28.938 -37.812 1 97.56 489 LEU B C 1
ATOM 7672 O O . LEU B 1 489 ? 0.544 -29.562 -36.75 1 97.56 489 LEU B O 1
ATOM 7676 N N . ALA B 1 490 ? -0.534 -29.359 -38.688 1 97.69 490 ALA B N 1
ATOM 7677 C CA . ALA B 1 490 ? -1.217 -30.641 -38.562 1 97.69 490 ALA B CA 1
ATOM 7678 C C . ALA B 1 490 ? -0.215 -31.781 -38.406 1 97.69 490 ALA B C 1
ATOM 7680 O O . ALA B 1 490 ? -0.414 -32.688 -37.625 1 97.69 490 ALA B O 1
ATOM 7681 N N . ARG B 1 491 ? 0.839 -31.766 -39.188 1 97.75 491 ARG B N 1
ATOM 7682 C CA . ARG B 1 491 ? 1.873 -32.781 -39.094 1 97.75 491 ARG B CA 1
ATOM 7683 C C . ARG B 1 491 ? 2.512 -32.812 -37.719 1 97.75 491 ARG B C 1
ATOM 7685 O O . ARG B 1 491 ? 2.824 -33.875 -37.188 1 97.75 491 ARG B O 1
ATOM 7692 N N . GLN B 1 492 ? 2.73 -31.656 -37.219 1 97.25 492 GLN B N 1
ATOM 7693 C CA . GLN B 1 492 ? 3.318 -31.578 -35.875 1 97.25 492 GLN B CA 1
ATOM 7694 C C . GLN B 1 492 ? 2.396 -32.188 -34.844 1 97.25 492 GLN B C 1
ATOM 7696 O O . GLN B 1 492 ? 2.85 -32.906 -33.938 1 97.25 492 GLN B O 1
ATOM 77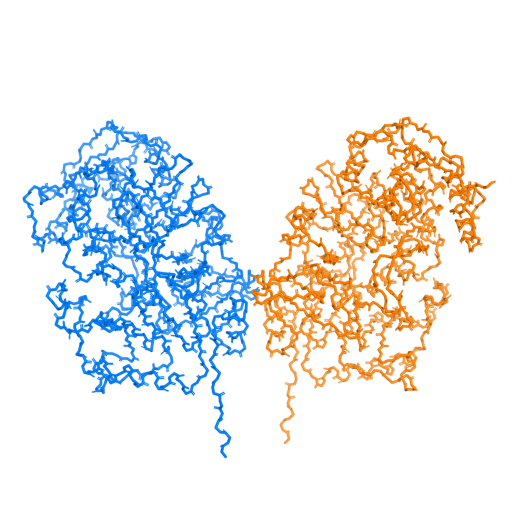01 N N . PHE B 1 493 ? 1.137 -31.875 -34.906 1 97.81 493 PHE B N 1
ATOM 7702 C CA . PHE B 1 493 ? 0.157 -32.438 -33.969 1 97.81 493 PHE B CA 1
ATOM 7703 C C . PHE B 1 493 ? 0.119 -33.969 -34.094 1 97.81 493 PHE B C 1
ATOM 7705 O O . PHE B 1 493 ? 0.126 -34.656 -33.062 1 97.81 493 PHE B O 1
ATOM 7712 N N . ILE B 1 494 ? 0.041 -34.406 -35.281 1 96.88 494 ILE B N 1
ATOM 7713 C CA . ILE B 1 494 ? -0.06 -35.844 -35.531 1 96.88 494 ILE B CA 1
ATOM 7714 C C . ILE B 1 494 ? 1.186 -36.562 -34.969 1 96.88 494 ILE B C 1
ATOM 7716 O O . ILE B 1 494 ? 1.087 -37.594 -34.312 1 96.88 494 ILE B O 1
ATOM 7720 N N . GLU B 1 495 ? 2.32 -36 -35.25 1 96.94 495 GLU B N 1
ATOM 7721 C CA . GLU B 1 495 ? 3.57 -36.562 -34.781 1 96.94 495 GLU B CA 1
ATOM 7722 C C . GLU B 1 495 ? 3.615 -36.594 -33.25 1 96.94 495 GLU B C 1
ATOM 7724 O O . GLU B 1 495 ? 3.98 -37.625 -32.656 1 96.94 495 GLU B O 1
ATOM 7729 N N . ASN B 1 496 ? 3.254 -35.531 -32.656 1 96.12 496 ASN B N 1
ATOM 7730 C CA . ASN B 1 496 ? 3.258 -35.438 -31.203 1 96.12 496 ASN B CA 1
ATOM 7731 C C . ASN B 1 496 ? 2.314 -36.438 -30.562 1 96.12 496 ASN B C 1
ATOM 7733 O O . ASN B 1 496 ? 2.592 -36.969 -29.484 1 96.12 496 ASN B O 1
ATOM 7737 N N . PHE B 1 497 ? 1.209 -36.688 -31.219 1 96.62 497 PHE B N 1
ATOM 7738 C CA . PHE B 1 497 ? 0.128 -37.438 -30.594 1 96.62 497 PHE B CA 1
ATOM 7739 C C . PHE B 1 497 ? 0.408 -38.906 -30.641 1 96.62 497 PHE B C 1
ATOM 7741 O O . PHE B 1 497 ? -0.252 -39.719 -29.953 1 96.62 497 PHE B O 1
ATOM 7748 N N . LYS B 1 498 ? 1.426 -39.375 -31.359 1 94.75 498 LYS B N 1
ATOM 7749 C CA . LYS B 1 498 ? 1.779 -40.812 -31.5 1 94.75 498 LYS B CA 1
ATOM 7750 C C . LYS B 1 498 ? 2.174 -41.406 -30.156 1 94.75 498 LYS B C 1
ATOM 7752 O O . LYS B 1 498 ? 2.029 -42.625 -29.953 1 94.75 498 LYS B O 1
ATOM 7757 N N . LYS B 1 499 ? 2.559 -40.656 -29.281 1 91.69 499 LYS B N 1
ATOM 7758 C CA . LYS B 1 499 ? 3.08 -41.156 -28 1 91.69 499 LYS B CA 1
ATOM 7759 C C . LYS B 1 499 ? 1.947 -41.5 -27.047 1 91.69 499 LYS B C 1
ATOM 7761 O O . LYS B 1 499 ? 2.174 -42.125 -26.016 1 91.69 499 LYS B O 1
ATOM 7766 N N . PHE B 1 500 ? 0.758 -41.125 -27.375 1 92.38 500 PHE B N 1
ATOM 7767 C CA . PHE B 1 500 ? -0.345 -41.344 -26.453 1 92.38 500 PHE B CA 1
ATOM 7768 C C . PHE B 1 500 ? -1.133 -42.594 -26.828 1 92.38 500 PHE B C 1
ATOM 7770 O O . PHE B 1 500 ? -1.357 -42.844 -28.016 1 92.38 500 PHE B O 1
ATOM 7777 N N . GLU B 1 501 ? -1.441 -43.375 -25.828 1 89.44 501 GLU B N 1
ATOM 7778 C CA . GLU B 1 501 ? -2.316 -44.531 -26.016 1 89.44 501 GLU B CA 1
ATOM 7779 C C . GLU B 1 501 ? -3.756 -44.188 -25.625 1 89.44 501 GLU B C 1
ATOM 7781 O O . GLU B 1 501 ? -4.133 -44.312 -24.469 1 89.44 501 GLU B O 1
ATOM 7786 N N . VAL B 1 502 ? -4.492 -43.844 -26.625 1 90.19 502 VAL B N 1
ATOM 7787 C CA . VAL B 1 502 ? -5.879 -43.469 -26.406 1 90.19 502 VAL B CA 1
ATOM 7788 C C . VAL B 1 502 ? -6.777 -44.094 -27.469 1 90.19 502 VAL B C 1
ATOM 7790 O O . VAL B 1 502 ? -6.297 -44.812 -28.344 1 90.19 502 VAL B O 1
ATOM 7793 N N . SER B 1 503 ? -8.031 -43.875 -27.359 1 91.19 503 SER B N 1
ATOM 7794 C CA . SER B 1 503 ? -9 -44.438 -28.297 1 91.19 503 SER B CA 1
ATOM 7795 C C . SER B 1 503 ? -8.844 -43.844 -29.688 1 91.19 503 SER B C 1
ATOM 7797 O O . SER B 1 503 ? -8.32 -42.719 -29.844 1 91.19 503 SER B O 1
ATOM 7799 N N . ASP B 1 504 ? -9.344 -44.5 -30.641 1 93.81 504 ASP B N 1
ATOM 7800 C CA . ASP B 1 504 ? -9.305 -44.031 -32.031 1 93.81 504 ASP B CA 1
ATOM 7801 C C . ASP B 1 504 ? -10.141 -42.75 -32.188 1 93.81 504 ASP B C 1
ATOM 7803 O O . ASP B 1 504 ? -9.805 -41.906 -33 1 93.81 504 ASP B O 1
ATOM 7807 N N . ALA B 1 505 ? -11.164 -42.781 -31.5 1 93.88 505 ALA B N 1
ATOM 7808 C CA . ALA B 1 505 ? -12.031 -41.594 -31.578 1 93.88 505 ALA B CA 1
ATOM 7809 C C . ALA B 1 505 ? -11.273 -40.344 -31.188 1 93.88 505 ALA B C 1
ATOM 7811 O O . ALA B 1 505 ? -11.453 -39.281 -31.797 1 93.88 505 ALA B O 1
ATOM 7812 N N . ILE B 1 506 ? -10.461 -40.406 -30.172 1 94.12 506 ILE B N 1
ATOM 7813 C CA . ILE B 1 506 ? -9.68 -39.25 -29.703 1 94.12 506 ILE B CA 1
ATOM 7814 C C . ILE B 1 506 ? -8.594 -38.938 -30.734 1 94.12 506 ILE B C 1
ATOM 7816 O O . ILE B 1 506 ? -8.359 -37.75 -31.047 1 94.12 506 ILE B O 1
ATOM 7820 N N . LYS B 1 507 ? -7.973 -39.875 -31.234 1 94.75 507 LYS B N 1
ATOM 7821 C CA . LYS B 1 507 ? -6.941 -39.688 -32.25 1 94.75 507 LYS B CA 1
ATOM 7822 C C . LYS B 1 507 ? -7.512 -38.969 -33.469 1 94.75 507 LYS B C 1
ATOM 7824 O O . LYS B 1 507 ? -6.863 -38.094 -34.062 1 94.75 507 LYS B O 1
ATOM 7829 N N . ALA B 1 508 ? -8.688 -39.375 -33.812 1 95.06 508 ALA B N 1
ATOM 7830 C CA . ALA B 1 508 ? -9.328 -38.844 -35.031 1 95.06 508 ALA B CA 1
ATOM 7831 C C . ALA B 1 508 ? -9.805 -37.438 -34.812 1 95.06 508 ALA B C 1
ATOM 7833 O O . ALA B 1 508 ? -10.117 -36.719 -35.781 1 95.06 508 ALA B O 1
ATOM 7834 N N . ALA B 1 509 ? -9.836 -37 -33.625 1 96.31 509 ALA B N 1
ATOM 7835 C CA . ALA B 1 509 ? -10.375 -35.656 -33.281 1 96.31 509 ALA B CA 1
ATOM 7836 C C . ALA B 1 509 ? -9.328 -34.594 -33.5 1 96.31 509 ALA B C 1
ATOM 7838 O O . ALA B 1 509 ? -9.641 -33.375 -33.438 1 96.31 509 ALA B O 1
ATOM 7839 N N . GLY B 1 510 ? -8.039 -34.938 -33.75 1 97.19 510 GLY B N 1
ATOM 7840 C CA . GLY B 1 510 ? -6.977 -33.969 -34 1 97.19 510 GLY B CA 1
ATOM 7841 C C . GLY B 1 510 ? -6.914 -33.531 -35.438 1 97.19 510 GLY B C 1
ATOM 7842 O O . GLY B 1 510 ? -7.727 -33.969 -36.281 1 97.19 510 GLY B O 1
ATOM 7843 N N . PRO B 1 511 ? -6.016 -32.656 -35.719 1 96.94 511 PRO B N 1
ATOM 7844 C CA . PRO B 1 511 ? -5.797 -32.219 -37.125 1 96.94 511 PRO B CA 1
ATOM 7845 C C . PRO B 1 511 ? -5.586 -33.406 -38.062 1 96.94 511 PRO B C 1
ATOM 7847 O O . PRO B 1 511 ? -5.07 -34.469 -37.656 1 96.94 511 PRO B O 1
ATOM 7850 N N . GLN B 1 512 ? -6.02 -33.156 -39.312 1 93.62 512 GLN B N 1
ATOM 7851 C CA . GLN B 1 512 ? -5.996 -34.219 -40.281 1 93.62 512 GLN B CA 1
ATOM 7852 C C . GLN B 1 512 ? -5.305 -33.75 -41.562 1 93.62 512 GLN B C 1
ATOM 7854 O O . GLN B 1 512 ? -5.418 -32.594 -41.969 1 93.62 512 GLN B O 1
ATOM 7859 N N . LEU B 1 513 ? -4.57 -34.688 -42.156 1 92.44 513 LEU B N 1
ATOM 7860 C CA . LEU B 1 513 ? -3.928 -34.438 -43.438 1 92.44 513 LEU B CA 1
ATOM 7861 C C . LEU B 1 513 ? -4.664 -35.125 -44.562 1 92.44 513 LEU B C 1
ATOM 7863 O O . LEU B 1 513 ? -5.215 -36.219 -44.375 1 92.44 513 LEU B O 1
#

Foldseek 3Di:
DPLPQADEAEADDLVVLLVQCVVVVQFDAFPQAATEGELPPDQFAAQQQEEEEDDDPCNVQFPDDSLHDYDHPVLVVVVVVVLVVVLSSHHKYWYWFWFWLDPVQIAIETEIESGSVLVLLQPLKTHDDPDGPPVVDDHAYEYAYQPQFDDCVRRVGPGRWHWYHYLVVNYIYTYNGSHSVSRVLSVLLVSLRPVLVVLKFKAQWWWWAAPVQAIETEFAAAPLCQQLLQQDPRIATLARTIWIHDAFKIAGRIQWYKHQLAPDDCVRRVQVVQQRHNSKYKYQFDADPNSHTDNNDQVSFSRIIIGGGSVSGPRHDPSSMGTQHQEYEYGAAAQFQQDFQKFWADLLLVLLCQQFNWHKDAIDNYPPPDGDIDIDTAHNNPNSSRGGDSVSNSVSVSVSCVVVVHIYMYGHQHFAQGGHPGTDGDDSQQSSQQVVQRSVCVCPVADWDADQQFGTTWHCDGPSHDNQRRRRCSSYPDNVSSVVSSNVVQVVSLVSCVVDDDDPSSSVNGGDD/DPLPQADEAEADDLVVLLVQCVVVVQFDAFPQAATEGELPPDQFAAQQQEEEEDDDPCNVQFPDDSLHDYDHPVLVVVVVVVLVVVLSSHHKYWYWFWFWLDPVQIAIETEIESGSVLVLLQPLKTHDDPDGPPVVDDHAYEYAYQPQFDDCVRRVGPGRWHWYDYLVVNYIYTYNGSHSVSRVLSVLLVSLRPVLVVLKFKAQWWWWAAPVQAMETEFAAAPLCQQLLQQDPRIATLARTIWIHDAFKIAGRIQWYKHQLAPDDCVRRVQVVQQRHNSKYKYQFDADPNSHTDNNDQVSFSRIIIGGGSVSGPRHDPSSMGTQHQEYEYGAAAQFQQDFQKFWADLLLVLLCQQFNWHKDAIDNYPPPDDDIDIDTAHNNPNSSRGGDSVSNSVSVSVSCVVVVHIYMYGHQHFAQGGHPGTDGDDSQQSSQQVVCRSVCVCPVADWDADQQFGTTWHCDGPSHDNQRRRRCSSYPDNVSSVVSSNVVQVVSLVSCVVDDDDPSSSVNGGDD

InterPro domains:
  IPR001272 Phosphoenolpyruvate carboxykinase, ATP-utilising [MF_00453] (1-513)
  IPR001272 Phosphoenolpyruvate carboxykinase, ATP-utilising [PF01293] (7-467)
  IPR001272 Phosphoenolpyruvate carboxykinase, ATP-utilising [PIRSF006294] (3-512)
  IPR001272 Phosphoenolpyruvate carboxykinase, ATP-utilising [PTHR30031] (6-512)
  IPR001272 Phosphoenolpyruvate carboxykinase, ATP-utilising [TIGR00224] (7-513)
  IPR001272 Phosphoenolpyruvate carboxykinase, ATP-utilising [cd00484] (6-510)
  IPR008210 Phosphoenolpyruvate carboxykinase, N-terminal [G3DSA:3.40.449.10] (5-202)
  IPR008210 Phosphoenolpyruvate carboxykinase, N-terminal [SSF68923] (5-199)
  IPR013035 Phosphoenolpyruvate carboxykinase, C-terminal [G3DSA:3.90.228.20] (203-502)
  IPR015994 Phosphoenolpyruvate carboxykinase (ATP), conserved site [PS00532] (237-252)

Radius of gyration: 34.49 Å; Cα contacts (8 Å, |Δi|>4): 2509; chains: 2; bounding box: 77×98×83 Å

Nearest PDB structures (foldseek):
  1xkv-assembly1_A  TM=9.581E-01  e=6.737E-69  Thermus thermophilus HB8
  2pc9-assembly1_A  TM=9.561E-01  e=6.737E-69  Thermus thermophilus HB8
  1ii2-assembly1_A  TM=9.708E-01  e=5.809E-63  Trypanosoma cruzi
  1ygg-assembly1_A  TM=8.959E-01  e=9.686E-62  Actinobacillus succinogenes
  1oen-assembly1_A  TM=8.829E-01  e=1.692E-58  Escherichia coli K-12

pLDDT: mean 95.54, std 7.2, range [25.25, 98.94]

Organism: Pseudomonas paraeruginosa (strain DSM 24068 / PA7) (NCBI:txid381754)

Secondary structure (DSSP, 8-state):
-------EEES--HHHHHHHHHHTTS-EE-TTS-EEE--TT--SB-GGGEEEEE-TTTGGGS-BTTTB-EEEHHHHHHHHHHHHHHHHTS-EEEEEEEE-SSTTT-EEEEEEESSHHHHHHHHHHSB--SSS-TT-PPPEEEEEETT----HHHH--SSS-EEEEETTTTEEEEES---THHHHHHHHHHHHHHHHHTT-EEESEEEEE-TT--EEEEE--TTSSHHHHH--TTSEEEESS-EEEETTEEEES-SEEEEE-TT--TTT-HHHHHH-STT-EEESPEE-TTS-EETT--SS-TT-EEEEEGGG-SSB-TTSEE--EEEEEEEE--SSS-S-SEEEE-HHHHHHHHHH-EEEEES--BTTS-SSEEEEE-GGG-GGG--S-HHHHHHHHHHHHHHHT-EEEEEE-SEESSSTTTSEEPPHHHHHHHHHHHHHTTTTT--EEEETTTTEEEES--TTS-GGGTSGGGG-S-HHHHHHHHHHHHHHHHHHHTT----HHHHHTS---/-------EEES--HHHHHHHHHHTTS-EE-TTS-EEE--TT--SB-GGGEEEEE-TTTGGGS-BTTTB-EEEHHHHHHHHHHHHHHHHTS-EEEEEEEE-SSTTT-EEEEEEESSHHHHHHHHHHSB--SSS-TT-PPPEEEEEETT----HHHH--SSS-EEEEETTTTEEEEES---THHHHHHHHHHHHHHHHHTT-EEESEEEEE-TT--EEEEE--TTSSHHHHH--TTSEEEESS-EEEETTEEEES-SEEEEE-TT--TTT-HHHHHH-STT-EEESPEE-TTS-EETT--SS-TT-EEEEEGGG-SSB-TTSEE--EEEEEEEE--SSS-S-SEEEE-HHHHHHHHHH-EEEEES--BTTS-SSEEEEE-GGG-GGG--S-HHHHHHHHHHHHHHHT-EEEEEE-SEESSSTTTSEEPPHHHHHHHHHHHHHTTTTT--EEEETTTTEEEES--TTS-GGGTSGGGG-S-HHHHHHHHHHHHHHHHHHHTT----HHHHHTS---

Sequence (1026 aa):
MTQANNAVYTDISAAQLVEEAIRRGEGELAANGSLVVRTGHRTGRSPVDRFIVEEPSTKDAIAWGNINRPFPADKFDALWARVEAFNNAQDHFVSHVHVGAAEAYYLPVKMTTATAWQNLFGRCLFIEPEQYNPAGKDEWQVLNVANFECVPERDGTNSDGCVILNFAQKKVLIAGMRYAGEMKKAMFSVQNFLLPERDVLPMHCAANIGEAGDVTLFFGLSGTGKTTLSADESRYLIGDDEHGWGEGVVFNVEGGCYAKCIDLSEKNEPVIWKAIKFGAVLENVVLDEERVPDYADDSLTQNSRAAYPLEHVEKRSEKNLGGEPNAVIFLTCDLTGVLPPVSILNNEQAAYHFLSGYTALVGSTEMGSGGGIKSTFSTCFGAPFFPRPAGVYAELLIKRIKAFGSKVYLVNTGWTGGGYGVGKRFNIPTTRGVIAAIQSGALVDAETEHLDIINLDVPKAVPGVETNLLNPRNTWADKAAYDEAAKGLARQFIENFKKFEVSDAIKAAGPQLMTQANNAVYTDISAAQLVEEAIRRGEGELAANGSLVVRTGHRTGRSPVDRFIVEEPSTKDAIAWGNINRPFPADKFDALWARVEAFNNAQDHFVSHVHVGAAEAYYLPVKMTTATAWQNLFGRCLFIEPEQYNPAGKDEWQVLNVANFECVPERDGTNSDGCVILNFAQKKVLIAGMRYAGEMKKAMFSVQNFLLPERDVLPMHCAANIGEAGDVTLFFGLSGTGKTTLSADESRYLIGDDEHGWGEGVVFNVEGGCYAKCIDLSEKNEPVIWKAIKFGAVLENVVLDEERVPDYADDSLTQNSRAAYPLEHVEKRSEKNLGGEPNAVIFLTCDLTGVLPPVSILNNEQAAYHFLSGYTALVGSTEMGSGGGIKSTFSTCFGAPFFPRPAGVYAELLIKRIKAFGSKVYLVNTGWTGGGYGVGKRFNIPTTRGVIAAIQSGALVDAETEHLDIINLDVPKAVPGVETNLLNPRNTWADKAAYDEAAKGLARQFIENFKKFEVSDAIKAAGPQL